Protein AF-0000000080113949 (afdb_homodimer)

Radius of gyration: 31.67 Å; Cα contacts (8 Å, |Δi|>4): 2080; chains: 2; bounding box: 81×86×78 Å

Structure (mmCIF, N/CA/C/O backbone):
data_AF-0000000080113949-model_v1
#
loop_
_entity.id
_entity.type
_entity.pdbx_description
1 polymer 'Sulfatase N-terminal domain-containing protein'
#
loop_
_atom_site.group_PDB
_atom_site.id
_atom_site.type_symbol
_atom_site.label_atom_id
_atom_site.label_alt_id
_atom_site.label_comp_id
_atom_site.label_asym_id
_atom_site.label_entity_id
_atom_site.label_seq_id
_atom_site.pdbx_PDB_ins_code
_atom_site.Cartn_x
_atom_site.Cartn_y
_atom_site.Cartn_z
_atom_site.occupancy
_atom_site.B_iso_or_equiv
_atom_site.auth_seq_id
_atom_site.auth_comp_id
_atom_site.auth_asym_id
_atom_site.auth_atom_id
_atom_site.pdbx_PDB_model_num
ATOM 1 N N . MET A 1 1 ? -21.297 25.766 -25.875 1 42.44 1 MET A N 1
ATOM 2 C CA . MET A 1 1 ? -20.562 26.234 -24.703 1 42.44 1 MET A CA 1
ATOM 3 C C . MET A 1 1 ? -19.109 26.484 -25.047 1 42.44 1 MET A C 1
ATOM 5 O O . MET A 1 1 ? -18.5 25.734 -25.812 1 42.44 1 MET A O 1
ATOM 9 N N . SER A 1 2 ? -18.641 27.766 -24.844 1 56.97 2 SER A N 1
ATOM 10 C CA . SER A 1 2 ? -17.266 28.172 -25.141 1 56.97 2 SER A CA 1
ATOM 11 C C . SER A 1 2 ? -16.266 27.219 -24.516 1 56.97 2 SER A C 1
ATOM 13 O O . SER A 1 2 ? -16.562 26.547 -23.531 1 56.97 2 SER A O 1
ATOM 15 N N . TYR A 1 3 ? -15.219 26.891 -25.281 1 63.69 3 TYR A N 1
ATOM 16 C CA . TYR A 1 3 ? -14.094 26 -25.016 1 63.69 3 TYR A CA 1
ATOM 17 C C . TYR A 1 3 ? -13.648 26.094 -23.562 1 63.69 3 TYR A C 1
ATOM 19 O O . TYR A 1 3 ? -13.336 25.078 -22.938 1 63.69 3 TYR A O 1
ATOM 27 N N . TRP A 1 4 ? -13.969 27.188 -23.016 1 73.88 4 TRP A N 1
ATOM 28 C CA . TRP A 1 4 ? -13.445 27.438 -21.672 1 73.88 4 TRP A CA 1
ATOM 29 C C . TRP A 1 4 ? -14.539 27.266 -20.625 1 73.88 4 TRP A C 1
ATOM 31 O O . TRP A 1 4 ? -14.281 27.406 -19.422 1 73.88 4 TRP A O 1
ATOM 41 N N . GLU A 1 5 ? -15.703 26.844 -20.984 1 80.62 5 GLU A N 1
ATOM 42 C CA . GLU A 1 5 ? -16.828 26.75 -20.047 1 80.62 5 GLU A CA 1
ATOM 43 C C . GLU A 1 5 ? -16.969 25.344 -19.484 1 80.62 5 GLU A C 1
ATOM 45 O O . GLU A 1 5 ? -17.797 25.094 -18.609 1 80.62 5 GLU A O 1
ATOM 50 N N . GLN A 1 6 ? -16.094 24.594 -19.953 1 83.81 6 GLN A N 1
ATOM 51 C CA . GLN A 1 6 ? -16.109 23.219 -19.469 1 83.81 6 GLN A CA 1
ATOM 52 C C . GLN A 1 6 ? -14.734 22.812 -18.922 1 83.81 6 GLN A C 1
ATOM 54 O O . GLN A 1 6 ? -13.742 23.516 -19.141 1 83.81 6 GLN A O 1
ATOM 59 N N . CYS A 1 7 ? -14.727 21.812 -18.141 1 90.44 7 CYS A N 1
ATOM 60 C CA . CYS A 1 7 ? -13.484 21.234 -17.641 1 90.44 7 CYS A CA 1
ATOM 61 C C . CYS A 1 7 ? -13.469 19.719 -17.812 1 90.44 7 CYS A C 1
ATOM 63 O O . CYS A 1 7 ? -14.188 19 -17.109 1 90.44 7 CYS A O 1
ATOM 65 N N . ASP A 1 8 ? -12.68 19.297 -18.797 1 90.69 8 ASP A N 1
ATOM 66 C CA . ASP A 1 8 ? -12.414 17.859 -18.875 1 90.69 8 ASP A CA 1
ATOM 67 C C . ASP A 1 8 ? -11.352 17.438 -17.859 1 90.69 8 ASP A C 1
ATOM 69 O O . ASP A 1 8 ? -10.164 17.719 -18.047 1 90.69 8 ASP A O 1
ATOM 73 N N . LEU A 1 9 ? -11.82 16.797 -16.844 1 94.44 9 LEU A N 1
ATOM 74 C CA . LEU A 1 9 ? -10.922 16.391 -15.773 1 94.44 9 LEU A CA 1
ATOM 75 C C . LEU A 1 9 ? -10.062 15.211 -16.203 1 94.44 9 LEU A C 1
ATOM 77 O O . LEU A 1 9 ? -10.547 14.305 -16.891 1 94.44 9 LEU A O 1
ATOM 81 N N . PRO A 1 10 ? -8.836 15.25 -15.797 1 91.44 10 PRO A N 1
ATOM 82 C CA . PRO A 1 10 ? -7.938 14.188 -16.25 1 91.44 10 PRO A CA 1
ATOM 83 C C . PRO A 1 10 ? -8.25 12.836 -15.609 1 91.44 10 PRO A C 1
ATOM 85 O O . PRO A 1 10 ? -8.469 12.758 -14.398 1 91.44 10 PRO A O 1
ATOM 88 N N . VAL A 1 11 ? -8.344 11.852 -16.391 1 89.94 11 VAL A N 1
ATOM 89 C CA . VAL A 1 11 ? -8.406 10.445 -15.992 1 89.94 11 VAL A CA 1
ATOM 90 C C . VAL A 1 11 ? -7.27 9.672 -16.656 1 89.94 11 VAL A C 1
ATOM 92 O O . VAL A 1 11 ? -7.156 9.648 -17.875 1 89.94 11 VAL A O 1
ATOM 95 N N . TYR A 1 12 ? -6.379 9.195 -15.836 1 89.31 12 TYR A N 1
ATOM 96 C CA . TYR A 1 12 ? -5.184 8.594 -16.406 1 89.31 12 TYR A CA 1
ATOM 97 C C . TYR A 1 12 ? -4.648 7.48 -15.516 1 89.31 12 TYR A C 1
ATOM 99 O O . TYR A 1 12 ? -5.066 7.344 -14.359 1 89.31 12 TYR A O 1
ATOM 107 N N . ASP A 1 13 ? -3.744 6.691 -16.047 1 92 13 ASP A N 1
ATOM 108 C CA . ASP A 1 13 ? -3.021 5.633 -15.352 1 92 13 ASP A CA 1
ATOM 109 C C . ASP A 1 13 ? -1.88 6.207 -14.516 1 92 13 ASP A C 1
ATOM 111 O O . ASP A 1 13 ? -0.889 6.695 -15.062 1 92 13 ASP A O 1
ATOM 115 N N . PHE A 1 14 ? -1.99 5.977 -13.164 1 92.81 14 PHE A N 1
ATOM 116 C CA . PHE A 1 14 ? -1.009 6.523 -12.234 1 92.81 14 PHE A CA 1
ATOM 117 C C . PHE A 1 14 ? 0.357 5.883 -12.453 1 92.81 14 PHE A C 1
ATOM 119 O O . PHE A 1 14 ? 1.374 6.406 -11.992 1 92.81 14 PHE A O 1
ATOM 126 N N . TYR A 1 15 ? 0.257 4.711 -13.094 1 94.81 15 TYR A N 1
ATOM 127 C CA . TYR A 1 15 ? 1.477 3.943 -13.32 1 94.81 15 TYR A CA 1
ATOM 128 C C . TYR A 1 15 ? 1.816 3.883 -14.805 1 94.81 15 TYR A C 1
ATOM 130 O O . TYR A 1 15 ? 2.342 2.877 -15.289 1 94.81 15 TYR A O 1
ATOM 138 N N . ASN A 1 16 ? 1.508 4.992 -15.445 1 92.88 16 ASN A N 1
ATOM 139 C CA . ASN A 1 16 ? 1.849 5.023 -16.859 1 92.88 16 ASN A CA 1
ATOM 140 C C . ASN A 1 16 ? 3.314 4.66 -17.094 1 92.88 16 ASN A C 1
ATOM 142 O O . ASN A 1 16 ? 4.172 4.98 -16.266 1 92.88 16 ASN A O 1
ATOM 146 N N . ASP A 1 17 ? 3.652 4.094 -18.234 1 92.5 17 ASP A N 1
ATOM 147 C CA . ASP A 1 17 ? 4.973 3.541 -18.516 1 92.5 17 ASP A CA 1
ATOM 148 C C . ASP A 1 17 ? 6.051 4.617 -18.438 1 92.5 17 ASP A C 1
ATOM 150 O O . ASP A 1 17 ? 7.188 4.34 -18.047 1 92.5 17 ASP A O 1
ATOM 154 N N . GLU A 1 18 ? 5.711 5.82 -18.719 1 94.06 18 GLU A N 1
ATOM 155 C CA . GLU A 1 18 ? 6.699 6.895 -18.75 1 94.06 18 GLU A CA 1
ATOM 156 C C . GLU A 1 18 ? 7.164 7.242 -17.328 1 94.06 18 GLU A C 1
ATOM 158 O O . GLU A 1 18 ? 8.305 7.672 -17.141 1 94.06 18 GLU A O 1
ATOM 163 N N . ILE A 1 19 ? 6.309 7.039 -16.391 1 95.31 19 ILE A N 1
ATOM 164 C CA . ILE A 1 19 ? 6.629 7.488 -15.047 1 95.31 19 ILE A CA 1
ATOM 165 C C . ILE A 1 19 ? 7.32 6.367 -14.273 1 95.31 19 ILE A C 1
ATOM 167 O O . ILE A 1 19 ? 8.07 6.621 -13.328 1 95.31 19 ILE A O 1
ATOM 171 N N . LEU A 1 20 ? 7.133 5.082 -14.641 1 95.62 20 LEU A N 1
ATOM 172 C CA . LEU A 1 20 ? 7.547 3.902 -13.891 1 95.62 20 LEU A CA 1
ATOM 173 C C . LEU A 1 20 ? 9.055 3.902 -13.656 1 95.62 20 LEU A C 1
ATOM 175 O O . LEU A 1 20 ? 9.523 3.553 -12.57 1 95.62 20 LEU A O 1
ATOM 179 N N . PRO A 1 21 ? 9.898 4.391 -14.625 1 94.81 21 PRO A N 1
ATOM 180 C CA . PRO A 1 21 ? 11.344 4.395 -14.398 1 94.81 21 PRO A CA 1
ATOM 181 C C . PRO A 1 21 ? 11.766 5.34 -13.273 1 94.81 21 PRO A C 1
ATOM 183 O O . PRO A 1 21 ? 12.867 5.211 -12.734 1 94.81 21 PRO A O 1
ATOM 186 N N . TYR A 1 22 ? 10.867 6.289 -12.93 1 95.69 22 TYR A N 1
ATOM 187 C CA . TYR A 1 22 ? 11.203 7.285 -11.914 1 95.69 22 TYR A CA 1
ATOM 188 C C . TYR A 1 22 ? 10.695 6.855 -10.547 1 95.69 22 TYR A C 1
ATOM 190 O O . TYR A 1 22 ? 11 7.5 -9.539 1 95.69 22 TYR A O 1
ATOM 198 N N . VAL A 1 23 ? 9.93 5.758 -10.461 1 96 23 VAL A N 1
ATOM 199 C CA . VAL A 1 23 ? 9.266 5.348 -9.234 1 96 23 VAL A CA 1
ATOM 200 C C . VAL A 1 23 ? 9.984 4.141 -8.633 1 96 23 VAL A C 1
ATOM 202 O O . VAL A 1 23 ? 10.031 3.072 -9.25 1 96 23 VAL A O 1
ATOM 205 N N . ASP A 1 24 ? 10.586 4.293 -7.465 1 96.38 24 ASP A N 1
ATOM 206 C CA . ASP A 1 24 ? 11.258 3.225 -6.734 1 96.38 24 ASP A CA 1
ATOM 207 C C . ASP A 1 24 ? 10.859 3.229 -5.262 1 96.38 24 ASP A C 1
ATOM 209 O O . ASP A 1 24 ? 11.469 3.924 -4.449 1 96.38 24 ASP A O 1
ATOM 213 N N . PRO A 1 25 ? 9.914 2.381 -4.879 1 95.56 25 PRO A N 1
ATOM 214 C CA . PRO A 1 25 ? 9.43 2.389 -3.498 1 95.56 25 PRO A CA 1
ATOM 215 C C . PRO A 1 25 ? 10.453 1.829 -2.51 1 95.56 25 PRO A C 1
ATOM 217 O O . PRO A 1 25 ? 10.25 1.903 -1.296 1 95.56 25 PRO A O 1
ATOM 220 N N . ASN A 1 26 ? 11.594 1.31 -2.986 1 94.19 26 ASN A N 1
ATOM 221 C CA . ASN A 1 26 ? 12.602 0.722 -2.109 1 94.19 26 ASN A CA 1
ATOM 222 C C . ASN A 1 26 ? 13.578 1.774 -1.594 1 94.19 26 ASN A C 1
ATOM 224 O O . ASN A 1 26 ? 14.375 1.501 -0.694 1 94.19 26 ASN A O 1
ATOM 228 N N . VAL A 1 27 ? 13.477 2.957 -2.164 1 95.5 27 VAL A N 1
ATOM 229 C CA . VAL A 1 27 ? 14.359 4.027 -1.698 1 95.5 27 VAL A CA 1
ATOM 230 C C . VAL A 1 27 ? 14.039 4.355 -0.242 1 95.5 27 VAL A C 1
ATOM 232 O O . VAL A 1 27 ? 12.898 4.672 0.095 1 95.5 27 VAL A O 1
ATOM 235 N N . ASN A 1 28 ? 14.992 4.23 0.627 1 92.88 28 ASN A N 1
ATOM 236 C CA . ASN A 1 28 ? 14.914 4.516 2.057 1 92.88 28 ASN A CA 1
ATOM 237 C C . ASN A 1 28 ? 16.219 5.129 2.578 1 92.88 28 ASN A C 1
ATOM 239 O O . ASN A 1 28 ? 17.203 4.426 2.758 1 92.88 28 ASN A O 1
ATOM 243 N N . PRO A 1 29 ? 16.188 6.387 2.834 1 92 29 PRO A N 1
ATOM 244 C CA . PRO A 1 29 ? 17.422 7.07 3.246 1 92 29 PRO A CA 1
ATOM 245 C C . PRO A 1 29 ? 17.969 6.555 4.578 1 92 29 PRO A C 1
ATOM 247 O O . PRO A 1 29 ? 19.125 6.812 4.914 1 92 29 PRO A O 1
ATOM 250 N N . ILE A 1 30 ? 17.156 5.824 5.34 1 90.94 30 ILE A N 1
ATOM 251 C CA . ILE A 1 30 ? 17.641 5.395 6.648 1 90.94 30 ILE A CA 1
ATOM 252 C C . ILE A 1 30 ? 17.703 3.867 6.699 1 90.94 30 ILE A C 1
ATOM 254 O O . ILE A 1 30 ? 17.484 3.268 7.75 1 90.94 30 ILE A O 1
ATOM 258 N N . SER A 1 31 ? 17.891 3.254 5.547 1 86.44 31 SER A N 1
ATOM 259 C CA . SER A 1 31 ? 17.906 1.798 5.453 1 86.44 31 SER A CA 1
ATOM 260 C C . SER A 1 31 ? 19.078 1.213 6.246 1 86.44 31 SER A C 1
ATOM 262 O O . SER A 1 31 ? 19.016 0.067 6.699 1 86.44 31 SER A O 1
ATOM 264 N N . ASN A 1 32 ? 20.172 1.997 6.512 1 84.62 32 ASN A N 1
ATOM 265 C CA . ASN A 1 32 ? 21.359 1.505 7.199 1 84.62 32 ASN A CA 1
ATOM 266 C C . ASN A 1 32 ? 21.391 1.976 8.648 1 84.62 32 ASN A C 1
ATOM 268 O O . ASN A 1 32 ? 22.453 1.948 9.289 1 84.62 32 ASN A O 1
ATOM 272 N N . CYS A 1 33 ? 20.25 2.414 9.062 1 89.5 33 CYS A N 1
ATOM 273 C CA . CYS A 1 33 ? 20.219 2.867 10.445 1 89.5 33 CYS A CA 1
ATOM 274 C C . CYS A 1 33 ? 20.422 1.703 11.406 1 89.5 33 CYS A C 1
ATOM 276 O O . CYS A 1 33 ? 20.438 0.544 10.992 1 89.5 33 CYS A O 1
ATOM 278 N N . ASP A 1 34 ? 20.719 2.037 12.664 1 87.69 34 ASP A N 1
ATOM 279 C CA . ASP A 1 34 ? 20.906 1.04 13.711 1 87.69 34 ASP A CA 1
ATOM 280 C C . ASP A 1 34 ? 19.719 1.022 14.672 1 87.69 34 ASP A C 1
ATOM 282 O O . ASP A 1 34 ? 19.594 1.894 15.539 1 87.69 34 ASP A O 1
ATOM 286 N N . PRO A 1 35 ? 18.875 0.022 14.555 1 85.56 35 PRO A N 1
ATOM 287 C CA . PRO A 1 35 ? 17.672 0 15.375 1 85.56 35 PRO A CA 1
ATOM 288 C C . PRO A 1 35 ? 17.969 -0.138 16.875 1 85.56 35 PRO A C 1
ATOM 290 O O . PRO A 1 35 ? 17.094 0.101 17.703 1 85.56 35 PRO A O 1
ATOM 293 N N . ASP A 1 36 ? 19.188 -0.44 17.25 1 85.5 36 ASP A N 1
ATOM 294 C CA . ASP A 1 36 ? 19.547 -0.646 18.656 1 85.5 36 ASP A CA 1
ATOM 295 C C . ASP A 1 36 ? 20.047 0.652 19.281 1 85.5 36 ASP A C 1
ATOM 297 O O . ASP A 1 36 ? 20.156 0.748 20.516 1 85.5 36 ASP A O 1
ATOM 301 N N . VAL A 1 37 ? 20.297 1.583 18.469 1 86.88 37 VAL A N 1
ATOM 302 C CA . VAL A 1 37 ? 20.75 2.873 18.984 1 86.88 37 VAL A CA 1
ATOM 303 C C . VAL A 1 37 ? 19.531 3.705 19.406 1 86.88 37 VAL A C 1
ATOM 305 O O . VAL A 1 37 ? 18.688 4.027 18.562 1 86.88 37 VAL A O 1
ATOM 308 N N . LYS A 1 38 ? 19.453 3.988 20.656 1 88.44 38 LYS A N 1
ATOM 309 C CA . LYS A 1 38 ? 18.359 4.766 21.234 1 88.44 38 LYS A CA 1
ATOM 310 C C . LYS A 1 38 ? 18.891 6.016 21.938 1 88.44 38 LYS A C 1
ATOM 312 O O . LYS A 1 38 ? 20.078 6.113 22.234 1 88.44 38 LYS A O 1
ATOM 317 N N . PRO A 1 39 ? 17.984 6.992 22.125 1 91.31 39 PRO A N 1
ATOM 318 C CA . PRO A 1 39 ? 18.422 8.133 22.922 1 91.31 39 PRO A CA 1
ATOM 319 C C . PRO A 1 39 ? 18.906 7.73 24.312 1 91.31 39 PRO A C 1
ATOM 321 O O . PRO A 1 39 ? 18.359 6.801 24.906 1 91.31 39 PRO A O 1
ATOM 324 N N . LEU A 1 40 ? 19.859 8.461 24.797 1 92.69 40 LEU A N 1
ATOM 325 C CA . LEU A 1 40 ? 20.422 8.164 26.109 1 92.69 40 LEU A CA 1
ATOM 326 C C . LEU A 1 40 ? 19.625 8.836 27.219 1 92.69 40 LEU A C 1
ATOM 328 O O . LEU A 1 40 ? 19.859 8.586 28.391 1 92.69 40 LEU A O 1
ATOM 332 N N . THR A 1 41 ? 18.75 9.688 26.828 1 95.31 41 THR A N 1
ATOM 333 C CA . THR A 1 41 ? 17.875 10.375 27.766 1 95.31 41 THR A CA 1
ATOM 334 C C . THR A 1 41 ? 16.406 10.133 27.406 1 95.31 41 THR A C 1
ATOM 336 O O . THR A 1 41 ? 16.094 9.695 26.297 1 95.31 41 THR A O 1
ATOM 339 N N . THR A 1 42 ? 15.578 10.32 28.406 1 96 42 THR A N 1
ATOM 340 C CA . THR A 1 42 ? 14.141 10.164 28.219 1 96 42 THR A CA 1
ATOM 341 C C . THR A 1 42 ? 13.391 11.391 28.719 1 96 42 THR A C 1
ATOM 343 O O . THR A 1 42 ? 13.914 12.148 29.547 1 96 42 THR A O 1
ATOM 346 N N . LEU A 1 43 ? 12.312 11.641 28.172 1 97.25 43 LEU A N 1
ATOM 347 C CA . LEU A 1 43 ? 11.32 12.594 28.656 1 97.25 43 LEU A CA 1
ATOM 348 C C . LEU A 1 43 ? 9.945 11.945 28.766 1 97.25 43 LEU A C 1
ATOM 350 O O . LEU A 1 43 ? 9.273 11.75 27.75 1 97.25 43 LEU A O 1
ATOM 354 N N . ILE A 1 44 ? 9.57 11.625 30.016 1 94.94 44 ILE A N 1
ATOM 355 C CA . ILE A 1 44 ? 8.344 10.875 30.266 1 94.94 44 ILE A CA 1
ATOM 356 C C . ILE A 1 44 ? 7.5 11.609 31.312 1 94.94 44 ILE A C 1
ATOM 358 O O . ILE A 1 44 ? 7.992 11.938 32.406 1 94.94 44 ILE A O 1
ATOM 362 N N . ASN A 1 45 ? 6.297 11.852 31 1 93.38 45 ASN A N 1
ATOM 363 C CA . ASN A 1 45 ? 5.355 12.5 31.906 1 93.38 45 ASN A CA 1
ATOM 364 C C . ASN A 1 45 ? 5.914 13.812 32.438 1 93.38 45 ASN A C 1
ATOM 366 O O . ASN A 1 45 ? 5.875 14.062 33.656 1 93.38 45 ASN A O 1
ATOM 370 N N . GLY A 1 46 ? 6.637 14.477 31.594 1 95.94 46 GLY A N 1
ATOM 371 C CA . GLY A 1 46 ? 7.086 15.82 31.922 1 95.94 46 GLY A CA 1
ATOM 372 C C . GLY A 1 46 ? 8.414 15.844 32.656 1 95.94 46 GLY A C 1
ATOM 373 O O . GLY A 1 46 ? 8.898 16.906 33.031 1 95.94 46 GLY A O 1
ATOM 374 N N . SER A 1 47 ? 8.969 14.703 32.812 1 97.25 47 SER A N 1
ATOM 375 C CA . SER A 1 47 ? 10.25 14.617 33.531 1 97.25 47 SER A CA 1
ATOM 376 C C . SER A 1 47 ? 11.305 13.938 32.656 1 97.25 47 SER A C 1
ATOM 378 O O . SER A 1 47 ? 11.031 12.922 32.031 1 97.25 47 SER A O 1
ATOM 380 N N . TRP A 1 48 ? 12.516 14.602 32.625 1 97.25 48 TRP A N 1
ATOM 381 C CA . TRP A 1 48 ? 13.594 13.969 31.875 1 97.25 48 TRP A CA 1
ATOM 382 C C . TRP A 1 48 ? 14.414 13.055 32.781 1 97.25 48 TRP A C 1
ATOM 384 O O . TRP A 1 48 ? 14.383 13.18 34 1 97.25 48 TRP A O 1
ATOM 394 N N . GLY A 1 49 ? 14.984 11.992 32.219 1 94.31 49 GLY A N 1
ATOM 395 C CA . GLY A 1 49 ? 15.875 11.07 32.906 1 94.31 49 GLY A CA 1
ATOM 396 C C . GLY A 1 49 ? 16.953 10.508 32 1 94.31 49 GLY A C 1
ATOM 397 O O . GLY A 1 49 ? 16.922 10.688 30.781 1 94.31 49 GLY A O 1
ATOM 398 N N . SER A 1 50 ? 18 10.008 32.625 1 88.81 50 SER A N 1
ATOM 399 C CA . SER A 1 50 ? 19.078 9.336 31.906 1 88.81 50 SER A CA 1
ATOM 400 C C . SER A 1 50 ? 18.844 7.828 31.859 1 88.81 50 SER A C 1
ATOM 402 O O . SER A 1 50 ? 18.406 7.23 32.844 1 88.81 50 SER A O 1
ATOM 404 N N . GLU A 1 51 ? 18.875 7.23 30.625 1 77.06 51 GLU A N 1
ATOM 405 C CA . GLU A 1 51 ? 18.719 5.789 30.484 1 77.06 51 GLU A CA 1
ATOM 406 C C . GLU A 1 51 ? 20 5.043 30.812 1 77.06 51 GLU A C 1
ATOM 408 O O . GLU A 1 51 ? 19.969 3.873 31.203 1 77.06 51 GLU A O 1
ATOM 413 N N . ASP A 1 52 ? 21.156 5.68 30.609 1 69.31 52 ASP A N 1
ATOM 414 C CA . ASP A 1 52 ? 22.391 4.918 30.672 1 69.31 52 ASP A CA 1
ATOM 415 C C . ASP A 1 52 ? 22.844 4.707 32.094 1 69.31 52 ASP A C 1
ATOM 417 O O . ASP A 1 52 ? 22.906 5.656 32.875 1 69.31 52 ASP A O 1
ATOM 421 N N . LYS A 1 53 ? 23.156 3.523 32.219 1 62.84 53 LYS A N 1
ATOM 422 C CA . LYS A 1 53 ? 23.656 2.959 33.469 1 62.84 53 LYS A CA 1
ATOM 423 C C . LYS A 1 53 ? 25.156 3.184 33.625 1 62.84 53 LYS A C 1
ATOM 425 O O . LYS A 1 53 ? 25.734 2.855 34.656 1 62.84 53 LYS A O 1
ATOM 430 N N . ASN A 1 54 ? 25.609 3.701 32.531 1 69.88 54 ASN A N 1
ATOM 431 C CA . ASN A 1 54 ? 27.047 3.887 32.625 1 69.88 54 ASN A CA 1
ATOM 432 C C . ASN A 1 54 ? 27.406 5.082 33.531 1 69.88 54 ASN A C 1
ATOM 434 O O . ASN A 1 54 ? 27.031 6.219 33.188 1 69.88 54 ASN A O 1
ATOM 438 N N . GLU A 1 55 ? 28.078 4.898 34.562 1 71.56 55 GLU A N 1
ATOM 439 C CA . GLU A 1 55 ? 28.453 5.875 35.562 1 71.56 55 GLU A CA 1
ATOM 440 C C . GLU A 1 55 ? 29.312 6.984 34.969 1 71.56 55 GLU A C 1
ATOM 442 O O . GLU A 1 55 ? 29.391 8.086 35.531 1 71.56 55 GLU A O 1
ATOM 447 N N . THR A 1 56 ? 29.828 6.742 33.844 1 82.5 56 THR A N 1
ATOM 448 C CA . THR A 1 56 ? 30.766 7.742 33.312 1 82.5 56 THR A CA 1
ATOM 449 C C . THR A 1 56 ? 30.031 8.742 32.406 1 82.5 56 THR A C 1
ATOM 451 O O . THR A 1 56 ? 30.578 9.781 32.062 1 82.5 56 THR A O 1
ATOM 454 N N . LEU A 1 57 ? 28.859 8.516 32.094 1 89.81 57 LEU A N 1
ATOM 455 C CA . LEU A 1 57 ? 28.094 9.398 31.234 1 89.81 57 LEU A CA 1
ATOM 456 C C . LEU A 1 57 ? 27.375 10.461 32.062 1 89.81 57 LEU A C 1
ATOM 458 O O . LEU A 1 57 ? 26.672 10.141 33.031 1 89.81 57 LEU A O 1
ATOM 462 N N . LYS A 1 58 ? 27.703 11.766 31.766 1 92.56 58 LYS A N 1
ATOM 463 C CA . LYS A 1 58 ? 27.031 12.883 32.406 1 92.56 58 LYS A CA 1
ATOM 464 C C . LYS A 1 58 ? 26.078 13.586 31.453 1 92.56 58 LYS A C 1
ATOM 466 O O . LYS A 1 58 ? 26.516 14.164 30.453 1 92.56 58 LYS A O 1
ATOM 471 N N . CYS A 1 59 ? 24.828 13.555 31.781 1 95.62 59 CYS A N 1
ATOM 472 C CA . CYS A 1 59 ? 23.844 14.156 30.906 1 95.62 59 CYS A CA 1
ATOM 473 C C . CYS A 1 59 ? 23.297 15.453 31.5 1 95.62 59 CYS A C 1
ATOM 475 O O . CYS A 1 59 ? 23.281 15.625 32.719 1 95.62 59 CYS A O 1
ATOM 477 N N . ARG A 1 60 ? 22.969 16.359 30.656 1 96.44 60 ARG A N 1
ATOM 478 C CA . ARG A 1 60 ? 22.344 17.625 31.031 1 96.44 60 ARG A CA 1
ATOM 479 C C . ARG A 1 60 ? 21.297 18.031 30 1 96.44 60 ARG A C 1
ATOM 481 O O . ARG A 1 60 ? 21.312 17.578 28.859 1 96.44 60 ARG A O 1
ATOM 488 N N . THR A 1 61 ? 20.375 18.859 30.453 1 98.06 61 THR A N 1
ATOM 489 C CA . THR A 1 61 ? 19.297 19.281 29.547 1 98.06 61 THR A CA 1
ATOM 490 C C . THR A 1 61 ? 19.047 20.781 29.672 1 98.06 61 THR A C 1
ATOM 492 O O . THR A 1 61 ? 19.469 21.406 30.656 1 98.06 61 THR A O 1
ATOM 495 N N . ARG A 1 62 ? 18.469 21.359 28.688 1 98.06 62 ARG A N 1
ATOM 496 C CA . ARG A 1 62 ? 17.969 22.734 28.781 1 98.06 62 ARG A CA 1
ATOM 497 C C . ARG A 1 62 ? 16.734 22.938 27.906 1 98.06 62 ARG A C 1
ATOM 499 O O . ARG A 1 62 ? 16.609 22.297 26.859 1 98.06 62 ARG A O 1
ATOM 506 N N . CYS A 1 63 ? 15.906 23.875 28.359 1 98.31 63 CYS A N 1
ATOM 507 C CA . CYS A 1 63 ? 14.625 24.172 27.719 1 98.31 63 CYS A CA 1
ATOM 508 C C . CYS A 1 63 ? 14.797 25.203 26.609 1 98.31 63 CYS A C 1
ATOM 510 O O . CYS A 1 63 ? 15.641 26.094 26.703 1 98.31 63 CYS A O 1
ATOM 512 N N . HIS A 1 64 ? 14.055 25.047 25.547 1 98.5 64 HIS A N 1
ATOM 513 C CA . HIS A 1 64 ? 13.914 26.016 24.469 1 98.5 64 HIS A CA 1
ATOM 514 C C . HIS A 1 64 ? 12.469 26.5 24.344 1 98.5 64 HIS A C 1
ATOM 516 O O . HIS A 1 64 ? 11.547 25.688 24.312 1 98.5 64 HIS A O 1
ATOM 522 N N . TRP A 1 65 ? 12.305 27.844 24.328 1 97.81 65 TRP A N 1
ATOM 523 C CA . TRP A 1 65 ? 11.008 28.469 24.094 1 97.81 65 TRP A CA 1
ATOM 524 C C . TRP A 1 65 ? 11.055 29.391 22.875 1 97.81 65 TRP A C 1
ATOM 526 O O . TRP A 1 65 ? 12.125 29.859 22.5 1 97.81 65 TRP A O 1
ATOM 536 N N . ARG A 1 66 ? 9.914 29.594 22.328 1 96.69 66 ARG A N 1
ATOM 537 C CA . ARG A 1 66 ? 9.852 30.531 21.219 1 96.69 66 ARG A CA 1
ATOM 538 C C . ARG A 1 66 ? 10.07 31.969 21.688 1 96.69 66 ARG A C 1
ATOM 540 O O . ARG A 1 66 ? 9.445 32.406 22.656 1 96.69 66 ARG A O 1
ATOM 547 N N . GLU A 1 67 ? 10.977 32.656 21.031 1 96.62 67 GLU A N 1
ATOM 548 C CA . GLU A 1 67 ? 11.102 34.094 21.188 1 96.62 67 GLU A CA 1
ATOM 549 C C . GLU A 1 67 ? 10.547 34.812 19.969 1 96.62 67 GLU A C 1
ATOM 551 O O . GLU A 1 67 ? 9.711 35.719 20.094 1 96.62 67 GLU A O 1
ATOM 556 N N . THR A 1 68 ? 10.992 34.5 18.844 1 95.12 68 THR A N 1
ATOM 557 C CA . THR A 1 68 ? 10.492 34.906 17.531 1 95.12 68 THR A CA 1
ATOM 558 C C . THR A 1 68 ? 10.453 33.719 16.578 1 95.12 68 THR A C 1
ATOM 560 O O . THR A 1 68 ? 10.711 32.594 16.984 1 95.12 68 THR A O 1
ATOM 563 N N . GLU A 1 69 ? 10.125 34.031 15.312 1 94.62 69 GLU A N 1
ATOM 564 C CA . GLU A 1 69 ? 10.133 32.969 14.297 1 94.62 69 GLU A CA 1
ATOM 565 C C . GLU A 1 69 ? 11.531 32.406 14.102 1 94.62 69 GLU A C 1
ATOM 567 O O . GLU A 1 69 ? 11.688 31.266 13.688 1 94.62 69 GLU A O 1
ATOM 572 N N . ARG A 1 70 ? 12.523 33.156 14.438 1 94.94 70 ARG A N 1
ATOM 573 C CA . ARG A 1 70 ? 13.875 32.75 14.055 1 94.94 70 ARG A CA 1
ATOM 574 C C . ARG A 1 70 ? 14.773 32.625 15.281 1 94.94 70 ARG A C 1
ATOM 576 O O . ARG A 1 70 ? 15.938 32.219 15.156 1 94.94 70 ARG A O 1
ATOM 583 N N . GLU A 1 71 ? 14.195 32.938 16.469 1 96.12 71 GLU A N 1
ATOM 584 C CA . GLU A 1 71 ? 15 32.906 17.688 1 96.12 71 GLU A CA 1
ATOM 585 C C . GLU A 1 71 ? 14.266 32.188 18.812 1 96.12 71 GLU A C 1
ATOM 587 O O . GLU A 1 71 ? 13.055 32.312 18.969 1 96.12 71 GLU A O 1
ATOM 592 N N . ASN A 1 72 ? 15.055 31.5 19.594 1 98.06 72 ASN A N 1
ATOM 593 C CA . ASN A 1 72 ? 14.547 30.875 20.812 1 98.06 72 ASN A CA 1
ATOM 594 C C . ASN A 1 72 ? 15.031 31.594 22.062 1 98.06 72 ASN A C 1
ATOM 596 O O . ASN A 1 72 ? 16.109 32.188 22.062 1 98.06 72 ASN A O 1
ATOM 600 N N . LYS A 1 73 ? 14.164 31.609 23.047 1 98 73 LYS A N 1
ATOM 601 C CA . LYS A 1 73 ? 14.656 31.781 24.406 1 98 73 LYS A CA 1
ATOM 602 C C . LYS A 1 73 ? 15.258 30.484 24.938 1 98 73 LYS A C 1
ATOM 604 O O . LYS A 1 73 ? 14.547 29.484 25.078 1 98 73 LYS A O 1
ATOM 609 N N . ILE A 1 74 ? 16.594 30.5 25.312 1 98.19 74 ILE A N 1
ATOM 610 C CA . ILE A 1 74 ? 17.312 29.297 25.688 1 98.19 74 ILE A CA 1
ATOM 611 C C . ILE A 1 74 ? 17.562 29.281 27.188 1 98.19 74 ILE A C 1
ATOM 613 O O . ILE A 1 74 ? 18.141 30.234 27.734 1 98.19 74 ILE A O 1
ATOM 617 N N . GLY A 1 75 ? 17.125 28.281 27.812 1 98 75 GLY A N 1
ATOM 618 C CA . GLY A 1 75 ? 17.297 28.156 29.25 1 98 75 GLY A CA 1
ATOM 619 C C . GLY A 1 75 ? 18.688 27.703 29.641 1 98 75 GLY A C 1
ATOM 620 O O . GLY A 1 75 ? 19.5 27.391 28.781 1 98 75 GLY A O 1
ATOM 621 N N . ASN A 1 76 ? 18.875 27.672 31 1 97.19 76 ASN A N 1
ATOM 622 C CA . ASN A 1 76 ? 20.125 27.172 31.547 1 97.19 76 ASN A CA 1
ATOM 623 C C . ASN A 1 76 ? 20.188 25.656 31.531 1 97.19 76 ASN A C 1
ATOM 625 O O . ASN A 1 76 ? 19.141 24.984 31.562 1 97.19 76 ASN A O 1
ATOM 629 N N . TRP A 1 77 ? 21.438 25.141 31.484 1 97.69 77 TRP A N 1
ATOM 630 C CA . TRP A 1 77 ? 21.641 23.688 31.578 1 97.69 77 TRP A CA 1
ATOM 631 C C . TRP A 1 77 ? 21.234 23.188 32.969 1 97.69 77 TRP A C 1
ATOM 633 O O . TRP A 1 77 ? 21.516 23.828 33.969 1 97.69 77 TRP A O 1
ATOM 643 N N . SER A 1 78 ? 20.484 22.188 32.969 1 96.38 78 SER A N 1
ATOM 644 C CA . SER A 1 78 ? 20.172 21.438 34.188 1 96.38 78 SER A CA 1
ATOM 645 C C . SER A 1 78 ? 20.875 20.094 34.188 1 96.38 78 SER A C 1
ATOM 647 O O . SER A 1 78 ? 20.844 19.359 33.188 1 96.38 78 SER A O 1
ATOM 649 N N . TYR A 1 79 ? 21.484 19.688 35.344 1 94.62 79 TYR A N 1
ATOM 650 C CA . TYR A 1 79 ? 22.281 18.469 35.438 1 94.62 79 TYR A CA 1
ATOM 651 C C . TYR A 1 79 ? 21.562 17.406 36.25 1 94.62 79 TYR A C 1
ATOM 653 O O . TYR A 1 79 ? 22 16.25 36.312 1 94.62 79 TYR A O 1
ATOM 661 N N . GLU A 1 80 ? 20.422 17.75 36.812 1 93.81 80 GLU A N 1
ATOM 662 C CA . GLU A 1 80 ? 19.672 16.828 37.656 1 93.81 80 GLU A CA 1
ATOM 663 C C . GLU A 1 80 ? 18.359 16.422 36.969 1 93.81 80 GLU A C 1
ATOM 665 O O . GLU A 1 80 ? 17.547 17.281 36.625 1 93.81 80 GLU A O 1
ATOM 670 N N . PRO A 1 81 ? 18.188 15.086 36.781 1 94.75 81 PRO A N 1
ATOM 671 C CA . PRO A 1 81 ? 16.906 14.641 36.25 1 94.75 81 PRO A CA 1
ATOM 672 C C . PRO A 1 81 ? 15.719 15.156 37.031 1 94.75 81 PRO A C 1
ATOM 674 O O . PRO A 1 81 ? 15.789 15.266 38.281 1 94.75 81 PRO A O 1
ATOM 677 N N . GLY A 1 82 ? 14.57 15.438 36.375 1 96.19 82 GLY A N 1
ATOM 678 C CA . GLY A 1 82 ? 13.383 15.953 37.062 1 96.19 82 GLY A CA 1
ATOM 679 C C . GLY A 1 82 ? 12.414 16.625 36.094 1 96.19 82 GLY A C 1
ATOM 680 O O . GLY A 1 82 ? 12.555 16.516 34.875 1 96.19 82 GLY A O 1
ATOM 681 N N . PRO A 1 83 ? 11.422 17.234 36.656 1 97.12 83 PRO A N 1
ATOM 682 C CA . PRO A 1 83 ? 10.383 17.891 35.844 1 97.12 83 PRO A CA 1
ATOM 683 C C . PRO A 1 83 ? 10.922 19.047 35.031 1 97.12 83 PRO A C 1
ATOM 685 O O . PRO A 1 83 ? 11.805 19.781 35.5 1 97.12 83 PRO A O 1
ATOM 688 N N . VAL A 1 84 ? 10.453 19.156 33.875 1 96.94 84 VAL A N 1
ATOM 689 C CA . VAL A 1 84 ? 10.773 20.281 33 1 96.94 84 VAL A CA 1
ATOM 690 C C . VAL A 1 84 ? 9.492 20.953 32.5 1 96.94 84 VAL A C 1
ATOM 692 O O . VAL A 1 84 ? 8.469 20.281 32.344 1 96.94 84 VAL A O 1
ATOM 695 N N . ASP A 1 85 ? 9.492 22.25 32.281 1 94.69 85 ASP A N 1
ATOM 696 C CA . ASP A 1 85 ? 8.297 22.984 31.891 1 94.69 85 ASP A CA 1
ATOM 697 C C . ASP A 1 85 ? 8.453 23.594 30.484 1 94.69 85 ASP A C 1
ATOM 699 O O . ASP A 1 85 ? 8.242 24.797 30.297 1 94.69 85 ASP A O 1
ATOM 703 N N . CYS A 1 86 ? 8.922 22.859 29.562 1 97.81 86 CYS A N 1
ATOM 704 C CA . CYS A 1 86 ? 9.039 23.297 28.172 1 97.81 86 CYS A CA 1
ATOM 705 C C . CYS A 1 86 ? 8.641 22.172 27.219 1 97.81 86 CYS A C 1
ATOM 707 O O . CYS A 1 86 ? 8.633 21 27.594 1 97.81 86 CYS A O 1
ATOM 709 N N . GLU A 1 87 ? 8.305 22.562 26.016 1 98.44 87 GLU A N 1
ATOM 710 C CA . GLU A 1 87 ? 7.848 21.562 25.047 1 98.44 87 GLU A CA 1
ATOM 711 C C . GLU A 1 87 ? 9 21.062 24.188 1 98.44 87 GLU A C 1
ATOM 713 O O . GLU A 1 87 ? 8.883 20.031 23.531 1 98.44 87 GLU A O 1
ATOM 718 N N . VAL A 1 88 ? 10.109 21.797 24.125 1 98.62 88 VAL A N 1
ATOM 719 C CA . VAL A 1 88 ? 11.312 21.406 23.406 1 98.62 88 VAL A CA 1
ATOM 720 C C . VAL A 1 88 ? 12.508 21.359 24.359 1 98.62 88 VAL A C 1
ATOM 722 O O . VAL A 1 88 ? 12.922 22.391 24.906 1 98.62 88 VAL A O 1
ATOM 725 N N . LEU A 1 89 ? 12.992 20.141 24.547 1 98.5 89 LEU A N 1
ATOM 726 C CA . LEU A 1 89 ? 14.07 19.906 25.5 1 98.5 89 LEU A CA 1
ATOM 727 C C . LEU A 1 89 ? 15.312 19.375 24.812 1 98.5 89 LEU A C 1
ATOM 729 O O . LEU A 1 89 ? 15.281 18.281 24.219 1 98.5 89 LEU A O 1
ATOM 733 N N . GLU A 1 90 ? 16.375 20.125 24.875 1 98.44 90 GLU A N 1
ATOM 734 C CA . GLU A 1 90 ? 17.672 19.656 24.391 1 98.44 90 GLU A CA 1
ATOM 735 C C . GLU A 1 90 ? 18.391 18.844 25.469 1 98.44 90 GLU A C 1
ATOM 737 O O . GLU A 1 90 ? 18.562 19.297 26.594 1 98.44 90 GLU A O 1
ATOM 742 N N . ALA A 1 91 ? 18.781 17.656 25.125 1 97.69 91 ALA A N 1
ATOM 743 C CA . ALA A 1 91 ? 19.516 16.766 26.031 1 97.69 91 ALA A CA 1
ATOM 744 C C . ALA A 1 91 ? 20.875 16.391 25.438 1 97.69 91 ALA A C 1
ATOM 746 O O . ALA A 1 91 ? 20.969 16 24.281 1 97.69 91 ALA A O 1
ATOM 747 N N . VAL A 1 92 ? 21.906 16.562 26.25 1 96.88 92 VAL A N 1
ATOM 748 C CA . VAL A 1 92 ? 23.266 16.266 25.797 1 96.88 92 VAL A CA 1
ATOM 749 C C . VAL A 1 92 ? 23.984 15.422 26.859 1 96.88 92 VAL A C 1
ATOM 751 O O . VAL A 1 92 ? 23.859 15.68 28.047 1 96.88 92 VAL A O 1
ATOM 754 N N . CYS A 1 93 ? 24.656 14.438 26.406 1 95.5 93 CYS A N 1
ATOM 755 C CA . CYS A 1 93 ? 25.453 13.602 27.297 1 95.5 93 CYS A CA 1
ATOM 756 C C . CYS A 1 93 ? 26.938 13.656 26.906 1 95.5 93 CYS A C 1
ATOM 758 O O . CYS A 1 93 ? 27.281 13.562 25.734 1 95.5 93 CYS A O 1
ATOM 760 N N . ALA A 1 94 ? 27.734 13.82 27.938 1 95.06 94 ALA A N 1
ATOM 761 C CA . ALA A 1 94 ? 29.188 13.922 27.75 1 95.06 94 ALA A CA 1
ATOM 762 C C . ALA A 1 94 ? 29.906 12.758 28.406 1 95.06 94 ALA A C 1
ATOM 764 O O . ALA A 1 94 ? 29.484 12.273 29.453 1 95.06 94 ALA A O 1
ATOM 765 N N . GLU A 1 95 ? 30.859 12.305 27.688 1 92.5 95 GLU A N 1
ATOM 766 C CA . GLU A 1 95 ? 31.828 11.359 28.219 1 92.5 95 GLU A CA 1
ATOM 767 C C . GLU A 1 95 ? 33.219 11.984 28.281 1 92.5 95 GLU A C 1
ATOM 769 O O . GLU A 1 95 ? 33.75 12.477 27.281 1 92.5 95 GLU A O 1
ATOM 774 N N . ASN A 1 96 ? 33.875 11.891 29.453 1 91.19 96 ASN A N 1
ATOM 775 C CA . ASN A 1 96 ? 35.188 12.492 29.656 1 91.19 96 ASN A CA 1
ATOM 776 C C . ASN A 1 96 ? 35.219 13.945 29.188 1 91.19 96 ASN A C 1
ATOM 778 O O . ASN A 1 96 ? 36.094 14.328 28.391 1 91.19 96 ASN A O 1
ATOM 782 N N . ASN A 1 97 ? 34.219 14.695 29.453 1 89.62 97 ASN A N 1
ATOM 783 C CA . ASN A 1 97 ? 34.094 16.125 29.188 1 89.62 97 ASN A CA 1
ATOM 784 C C . ASN A 1 97 ? 33.938 16.406 27.703 1 89.62 97 ASN A C 1
ATOM 786 O O . ASN A 1 97 ? 34.125 17.547 27.266 1 89.62 97 ASN A O 1
ATOM 790 N N . THR A 1 98 ? 33.656 15.336 26.984 1 94.94 98 THR A N 1
ATOM 791 C CA . THR A 1 98 ? 33.375 15.5 25.562 1 94.94 98 THR A CA 1
ATOM 792 C C . THR A 1 98 ? 31.906 15.133 25.266 1 94.94 98 THR A C 1
ATOM 794 O O . THR A 1 98 ? 31.469 14.039 25.625 1 94.94 98 THR A O 1
ATOM 797 N N . ASP A 1 99 ? 31.188 16.078 24.625 1 95.19 99 ASP A N 1
ATOM 798 C CA . ASP A 1 99 ? 29.812 15.805 24.25 1 95.19 99 ASP A CA 1
ATOM 799 C C . ASP A 1 99 ? 29.734 14.727 23.188 1 95.19 99 ASP A C 1
ATOM 801 O O . ASP A 1 99 ? 30.25 14.898 22.078 1 95.19 99 ASP A O 1
ATOM 805 N N . VAL A 1 100 ? 29.031 13.617 23.5 1 92.25 100 VAL A N 1
ATOM 806 C CA . VAL A 1 100 ? 29.094 12.469 22.594 1 92.25 100 VAL A CA 1
ATOM 807 C C . VAL A 1 100 ? 27.703 12.164 22.047 1 92.25 100 VAL A C 1
ATOM 809 O O . VAL A 1 100 ? 27.562 11.477 21.031 1 92.25 100 VAL A O 1
ATOM 812 N N . HIS A 1 101 ? 26.734 12.68 22.766 1 93.06 101 HIS A N 1
ATOM 813 C CA . HIS A 1 101 ? 25.359 12.391 22.344 1 93.06 101 HIS A CA 1
ATOM 814 C C . HIS A 1 101 ? 24.453 13.602 22.547 1 93.06 101 HIS A C 1
ATOM 816 O O . HIS A 1 101 ? 24.562 14.297 23.562 1 93.06 101 HIS A O 1
ATOM 822 N N . GLY A 1 102 ? 23.625 13.906 21.578 1 95.12 102 GLY A N 1
ATOM 823 C CA . GLY A 1 102 ? 22.594 14.922 21.656 1 95.12 102 GLY A CA 1
ATOM 824 C C . GLY A 1 102 ? 21.25 14.453 21.156 1 95.12 102 GLY A C 1
ATOM 825 O O . GLY A 1 102 ? 21.172 13.641 20.234 1 95.12 102 GLY A O 1
ATOM 826 N N . TYR A 1 103 ? 20.234 14.953 21.797 1 96.12 103 TYR A N 1
ATOM 827 C CA . TYR A 1 103 ? 18.875 14.594 21.406 1 96.12 103 TYR A CA 1
ATOM 828 C C . TYR A 1 103 ? 17.891 15.711 21.734 1 96.12 103 TYR A C 1
ATOM 830 O O . TYR A 1 103 ? 18.094 16.453 22.703 1 96.12 103 TYR A O 1
ATOM 838 N N . LEU A 1 104 ? 16.891 15.875 20.922 1 97.5 104 LEU A N 1
ATOM 839 C CA . LEU A 1 104 ? 15.812 16.828 21.172 1 97.5 104 LEU A CA 1
ATOM 840 C C . LEU A 1 104 ? 14.516 16.094 21.5 1 97.5 104 LEU A C 1
ATOM 842 O O . LEU A 1 104 ? 13.984 15.359 20.672 1 97.5 104 LEU A O 1
ATOM 846 N N . HIS A 1 105 ? 14.062 16.328 22.688 1 97.56 105 HIS A N 1
ATOM 847 C CA . HIS A 1 105 ? 12.781 15.758 23.109 1 97.56 105 HIS A CA 1
ATOM 848 C C . HIS A 1 105 ? 11.648 16.75 22.891 1 97.56 105 HIS A C 1
ATOM 850 O O . HIS A 1 105 ? 11.859 17.969 22.953 1 97.56 105 HIS A O 1
ATOM 856 N N . THR A 1 106 ? 10.477 16.266 22.656 1 98.38 106 THR A N 1
ATOM 857 C CA . THR A 1 106 ? 9.273 17.094 22.594 1 98.38 106 THR A CA 1
ATOM 858 C C . THR A 1 106 ? 8.234 16.594 23.594 1 98.38 106 THR A C 1
ATOM 860 O O . THR A 1 106 ? 8.25 15.43 23.984 1 98.38 106 THR A O 1
ATOM 863 N N . GLN A 1 107 ? 7.402 17.469 24.031 1 98.38 107 GLN A N 1
ATOM 864 C CA . GLN A 1 107 ? 6.203 17.188 24.812 1 98.38 107 GLN A CA 1
ATOM 865 C C . GLN A 1 107 ? 5.195 18.328 24.688 1 98.38 107 GLN A C 1
ATOM 867 O O . GLN A 1 107 ? 5.504 19.375 24.125 1 98.38 107 GLN A O 1
ATOM 872 N N . ILE A 1 108 ? 3.986 18.078 25.094 1 98.5 108 ILE A N 1
ATOM 873 C CA . ILE A 1 108 ? 2.98 19.125 25.203 1 98.5 108 ILE A CA 1
ATOM 874 C C . ILE A 1 108 ? 2.791 19.5 26.672 1 98.5 108 ILE A C 1
ATOM 876 O O . ILE A 1 108 ? 2.588 18.625 27.516 1 98.5 108 ILE A O 1
ATOM 880 N N . VAL A 1 109 ? 2.986 20.719 26.953 1 97.44 109 VAL A N 1
ATOM 881 C CA . VAL A 1 109 ? 2.625 21.25 28.25 1 97.44 109 VAL A CA 1
ATOM 882 C C . VAL A 1 109 ? 1.21 21.828 28.203 1 97.44 109 VAL A C 1
ATOM 884 O O . VAL A 1 109 ? 0.997 22.938 27.703 1 97.44 109 VAL A O 1
ATOM 887 N N . PRO A 1 110 ? 0.284 21.062 28.797 1 95.94 110 PRO A N 1
ATOM 888 C CA . PRO A 1 110 ? -1.11 21.5 28.672 1 95.94 110 PRO A CA 1
ATOM 889 C C . PRO A 1 110 ? -1.35 22.891 29.266 1 95.94 110 PRO A C 1
ATOM 891 O O . PRO A 1 110 ? -0.763 23.234 30.297 1 95.94 110 PRO A O 1
ATOM 894 N N . THR A 1 111 ? -2.17 23.641 28.672 1 95.12 111 THR A N 1
ATOM 895 C CA . THR A 1 111 ? -2.594 24.953 29.141 1 95.12 111 THR A CA 1
ATOM 896 C C . THR A 1 111 ? -4.082 24.953 29.484 1 95.12 111 THR A C 1
ATOM 898 O O . THR A 1 111 ? -4.82 24.062 29.062 1 95.12 111 THR A O 1
ATOM 901 N N . PRO A 1 112 ? -4.508 25.953 30.266 1 94.25 112 PRO A N 1
ATOM 902 C CA . PRO A 1 112 ? -5.926 26 30.625 1 94.25 112 PRO A CA 1
ATOM 903 C C . PRO A 1 112 ? -6.844 26.141 29.422 1 94.25 112 PRO A C 1
ATOM 905 O O . PRO A 1 112 ? -6.406 26.594 28.359 1 94.25 112 PRO A O 1
ATOM 908 N N . GLN A 1 113 ? -8.062 25.797 29.703 1 93.88 113 GLN A N 1
ATOM 909 C CA . GLN A 1 113 ? -9.07 25.891 28.656 1 93.88 113 GLN A CA 1
ATOM 910 C C . GLN A 1 113 ? -9.203 27.312 28.141 1 93.88 113 GLN A C 1
ATOM 912 O O . GLN A 1 113 ? -9.164 28.266 28.922 1 93.88 113 GLN A O 1
ATOM 917 N N . ARG A 1 114 ? -9.328 27.359 26.844 1 91.69 114 ARG A N 1
ATOM 918 C CA . ARG A 1 114 ? -9.508 28.672 26.219 1 91.69 114 ARG A CA 1
ATOM 919 C C . ARG A 1 114 ? -10.969 29.109 26.266 1 91.69 114 ARG A C 1
ATOM 921 O O . ARG A 1 114 ? -11.859 28.328 25.906 1 91.69 114 ARG A O 1
ATOM 928 N N . THR A 1 115 ? -11.18 30.359 26.703 1 93.19 115 THR A N 1
ATOM 929 C CA . THR A 1 115 ? -12.523 30.922 26.641 1 93.19 115 THR A CA 1
ATOM 930 C C . THR A 1 115 ? -12.844 31.391 25.219 1 93.19 115 THR A C 1
ATOM 932 O O . THR A 1 115 ? -12.156 32.25 24.688 1 93.19 115 THR A O 1
ATOM 935 N N . PRO A 1 116 ? -13.922 30.828 24.688 1 96.44 116 PRO A N 1
ATOM 936 C CA . PRO A 1 116 ? -14.273 31.281 23.344 1 96.44 116 PRO A CA 1
ATOM 937 C C . PRO A 1 116 ? -14.695 32.75 23.297 1 96.44 116 PRO A C 1
ATOM 939 O O . PRO A 1 116 ? -15.258 33.25 24.266 1 96.44 116 PRO A O 1
ATOM 942 N N . LYS A 1 117 ? -14.438 33.344 22.203 1 95.75 117 LYS A N 1
ATOM 943 C CA . LYS A 1 117 ? -14.867 34.719 21.984 1 95.75 117 LYS A CA 1
ATOM 944 C C . LYS A 1 117 ? -16.266 34.75 21.391 1 95.75 117 LYS A C 1
ATOM 946 O O . LYS A 1 117 ? -16.922 35.812 21.406 1 95.75 117 LYS A O 1
ATOM 951 N N . VAL A 1 118 ? -16.688 33.688 20.875 1 94.75 118 VAL A N 1
ATOM 952 C CA . VAL A 1 118 ? -18.031 33.562 20.328 1 94.75 118 VAL A CA 1
ATOM 953 C C . VAL A 1 118 ? -18.828 32.562 21.141 1 94.75 118 VAL A C 1
ATOM 955 O O . VAL A 1 118 ? -18.25 31.703 21.828 1 94.75 118 VAL A O 1
ATOM 958 N N . GLU A 1 119 ? -20.172 32.688 21.203 1 93.69 119 GLU A N 1
ATOM 959 C CA . GLU A 1 119 ? -21.016 31.734 21.922 1 93.69 119 GLU A CA 1
ATOM 960 C C . GLU A 1 119 ? -20.969 30.359 21.25 1 93.69 119 GLU A C 1
ATOM 962 O O . GLU A 1 119 ? -21.297 30.234 20.062 1 93.69 119 GLU A O 1
ATOM 967 N N . THR A 1 120 ? -20.594 29.344 22 1 94.12 120 THR A N 1
ATOM 968 C CA . THR A 1 120 ? -20.406 28.031 21.406 1 94.12 120 THR A CA 1
ATOM 969 C C . THR A 1 120 ? -21.344 27 22.031 1 94.12 120 THR A C 1
ATOM 971 O O . THR A 1 120 ? -21.312 25.812 21.703 1 94.12 120 THR A O 1
ATOM 974 N N . LYS A 1 121 ? -22.172 27.344 22.922 1 92 121 LYS A N 1
ATOM 975 C CA . LYS A 1 121 ? -23 26.438 23.703 1 92 121 LYS A CA 1
ATOM 976 C C . LYS A 1 121 ? -23.922 25.609 22.812 1 92 121 LYS A C 1
ATOM 978 O O . LYS A 1 121 ? -24.172 24.438 23.078 1 92 121 LYS A O 1
ATOM 983 N N . ASN A 1 122 ? -24.391 26.172 21.734 1 93.25 122 ASN A N 1
ATOM 984 C CA . ASN A 1 122 ? -25.344 25.469 20.875 1 93.25 122 ASN A CA 1
ATOM 985 C C . ASN A 1 122 ? -24.656 24.906 19.641 1 93.25 122 ASN A C 1
ATOM 987 O O . ASN A 1 122 ? -25.328 24.531 18.672 1 93.25 122 ASN A O 1
ATOM 991 N N . LEU A 1 123 ? -23.359 24.781 19.672 1 97 123 LEU A N 1
ATOM 992 C CA . LEU A 1 123 ? -22.625 24.281 18.531 1 97 123 LEU A CA 1
ATOM 993 C C . LEU A 1 123 ? -22.172 22.844 18.75 1 97 123 LEU A C 1
ATOM 995 O O . LEU A 1 123 ? -21.781 22.469 19.859 1 97 123 LEU A O 1
ATOM 999 N N . THR A 1 124 ? -22.391 21.969 17.719 1 97.44 124 THR A N 1
ATOM 1000 C CA . THR A 1 124 ? -21.75 20.656 17.719 1 97.44 124 THR A CA 1
ATOM 1001 C C . THR A 1 124 ? -20.328 20.75 17.172 1 97.44 124 THR A C 1
ATOM 1003 O O . THR A 1 124 ? -20.125 20.969 15.969 1 97.44 124 THR A O 1
ATOM 1006 N N . GLN A 1 125 ? -19.375 20.547 18.047 1 97.75 125 GLN A N 1
ATOM 1007 C CA . GLN A 1 125 ? -17.984 20.75 17.656 1 97.75 125 GLN A CA 1
ATOM 1008 C C . GLN A 1 125 ? -17.219 19.422 17.609 1 97.75 125 GLN A C 1
ATOM 1010 O O . GLN A 1 125 ? -17.453 18.547 18.438 1 97.75 125 GLN A O 1
ATOM 1015 N N . TYR A 1 126 ? -16.328 19.25 16.625 1 98.44 126 TYR A N 1
ATOM 1016 C CA . TYR A 1 126 ? -15.438 18.109 16.484 1 98.44 126 TYR A CA 1
ATOM 1017 C C . TYR A 1 126 ? -13.992 18.578 16.344 1 98.44 126 TYR A C 1
ATOM 1019 O O . TYR A 1 126 ? -13.727 19.734 16.031 1 98.44 126 TYR A O 1
ATOM 1027 N N . ASP A 1 127 ? -13.047 17.688 16.719 1 98.75 127 ASP A N 1
ATOM 1028 C CA . ASP A 1 127 ? -11.641 17.953 16.438 1 98.75 127 ASP A CA 1
ATOM 1029 C C . ASP A 1 127 ? -11.391 18.047 14.93 1 98.75 127 ASP A C 1
ATOM 1031 O O . ASP A 1 127 ? -12.164 17.516 14.133 1 98.75 127 ASP A O 1
ATOM 1035 N N . VAL A 1 128 ? -10.406 18.812 14.547 1 98.94 128 VAL A N 1
ATOM 1036 C CA . VAL A 1 128 ? -9.922 18.875 13.172 1 98.94 128 VAL A CA 1
ATOM 1037 C C . VAL A 1 128 ? -8.414 18.625 13.148 1 98.94 128 VAL A C 1
ATOM 1039 O O . VAL A 1 128 ? -7.648 19.344 13.789 1 98.94 128 VAL A O 1
ATOM 1042 N N . THR A 1 129 ? -8.008 17.609 12.438 1 98.94 129 THR A N 1
ATOM 1043 C CA . THR A 1 129 ? -6.598 17.234 12.297 1 98.94 129 THR A CA 1
ATOM 1044 C C . THR A 1 129 ? -6.184 17.25 10.828 1 98.94 129 THR A C 1
ATOM 1046 O O . THR A 1 129 ? -6.762 16.531 10.008 1 98.94 129 THR A O 1
ATOM 1049 N N . VAL A 1 130 ? -5.18 18.062 10.516 1 98.94 130 VAL A N 1
ATOM 1050 C CA . VAL A 1 130 ? -4.668 18.141 9.156 1 98.94 130 VAL A CA 1
ATOM 1051 C C . VAL A 1 130 ? -3.23 17.625 9.109 1 98.94 130 VAL A C 1
ATOM 1053 O O . VAL A 1 130 ? -2.367 18.125 9.844 1 98.94 130 VAL A O 1
ATOM 1056 N N . ILE A 1 131 ? -2.988 16.656 8.328 1 98.94 131 ILE A N 1
ATOM 1057 C CA . ILE A 1 131 ? -1.653 16.156 8.008 1 98.94 131 ILE A CA 1
ATOM 1058 C C . ILE A 1 131 ? -1.31 16.516 6.562 1 98.94 131 ILE A C 1
ATOM 1060 O O . ILE A 1 131 ? -1.885 15.953 5.629 1 98.94 131 ILE A O 1
ATOM 1064 N N . LEU A 1 132 ? -0.43 17.438 6.41 1 98.88 132 LEU A N 1
ATOM 1065 C CA . LEU A 1 132 ? -0.05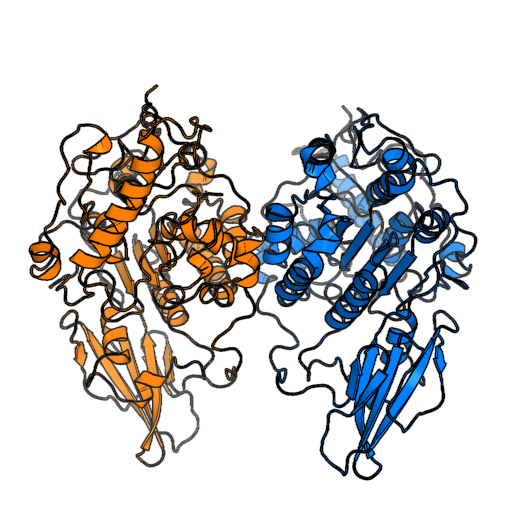2 17.906 5.082 1 98.88 132 LEU A CA 1
ATOM 1066 C C . LEU A 1 132 ? 1.392 17.531 4.766 1 98.88 132 LEU A C 1
ATOM 1068 O O . LEU A 1 132 ? 2.287 17.75 5.582 1 98.88 132 LEU A O 1
ATOM 1072 N N . LEU A 1 133 ? 1.612 16.875 3.645 1 98.75 133 LEU A N 1
ATOM 1073 C CA . LEU A 1 133 ? 2.941 16.609 3.104 1 98.75 133 LEU A CA 1
ATOM 1074 C C . LEU A 1 133 ? 3.246 17.531 1.932 1 98.75 133 LEU A C 1
ATOM 1076 O O . LEU A 1 133 ? 2.467 17.609 0.979 1 98.75 133 LEU A O 1
ATOM 1080 N N . ASP A 1 134 ? 4.359 18.188 2.055 1 97.81 134 ASP A N 1
ATOM 1081 C CA . ASP A 1 134 ? 4.836 19.047 0.973 1 97.81 134 ASP A CA 1
ATOM 1082 C C . ASP A 1 134 ? 5.102 18.234 -0.293 1 97.81 134 ASP A C 1
ATOM 1084 O O . ASP A 1 134 ? 5.664 17.141 -0.227 1 97.81 134 ASP A O 1
ATOM 1088 N N . SER A 1 135 ? 4.609 18.781 -1.472 1 97.81 135 SER A N 1
ATOM 1089 C CA . SER A 1 135 ? 4.898 18.203 -2.785 1 97.81 135 SER A CA 1
ATOM 1090 C C . SER A 1 135 ? 4.312 16.812 -2.926 1 97.81 135 SER A C 1
ATOM 1092 O O . SER A 1 135 ? 4.969 15.906 -3.447 1 97.81 135 SER A O 1
ATOM 1094 N N . LEU A 1 136 ? 3.109 16.641 -2.404 1 98.62 136 LEU A N 1
ATOM 1095 C CA . LEU A 1 136 ? 2.391 15.391 -2.564 1 98.62 136 LEU A CA 1
ATOM 1096 C C . LEU A 1 136 ? 1.26 15.531 -3.578 1 98.62 136 LEU A C 1
ATOM 1098 O O . LEU A 1 136 ? 0.235 16.156 -3.285 1 98.62 136 LEU A O 1
ATOM 1102 N N . ALA A 1 137 ? 1.428 14.945 -4.707 1 98.44 137 ALA A N 1
ATOM 1103 C CA . ALA A 1 137 ? 0.403 14.945 -5.746 1 98.44 137 ALA A CA 1
ATOM 1104 C C . ALA A 1 137 ? -0.557 13.773 -5.57 1 98.44 137 ALA A C 1
ATOM 1106 O O . ALA A 1 137 ? -0.256 12.82 -4.844 1 98.44 137 ALA A O 1
ATOM 1107 N N . TYR A 1 138 ? -1.731 13.875 -6.25 1 98.25 138 TYR A N 1
ATOM 1108 C CA . TYR A 1 138 ? -2.764 12.852 -6.117 1 98.25 138 TYR A CA 1
ATOM 1109 C C . TYR A 1 138 ? -2.238 11.484 -6.547 1 98.25 138 TYR A C 1
ATOM 1111 O O . TYR A 1 138 ? -2.289 10.523 -5.773 1 98.25 138 TYR A O 1
ATOM 1119 N N . SER A 1 139 ? -1.693 11.398 -7.773 1 97.06 139 SER A N 1
ATOM 1120 C CA . SER A 1 139 ? -1.228 10.117 -8.281 1 97.06 139 SER A CA 1
ATOM 1121 C C . SER A 1 139 ? 0.012 9.641 -7.531 1 97.06 139 SER A C 1
ATOM 1123 O O . SER A 1 139 ? 0.183 8.438 -7.305 1 97.06 139 SER A O 1
ATOM 1125 N N . GLN A 1 140 ? 0.847 10.578 -7.152 1 97.5 140 GLN A N 1
ATOM 1126 C CA . GLN A 1 140 ? 2.041 10.234 -6.391 1 97.5 140 GLN A CA 1
ATOM 1127 C C . GLN A 1 140 ? 1.674 9.609 -5.047 1 97.5 140 GLN A C 1
ATOM 1129 O O . GLN A 1 140 ? 2.338 8.68 -4.582 1 97.5 140 GLN A O 1
ATOM 1134 N N . ALA A 1 141 ? 0.65 10.172 -4.398 1 98.56 141 ALA A N 1
ATOM 1135 C CA . ALA A 1 141 ? 0.184 9.609 -3.133 1 98.56 141 ALA A CA 1
ATOM 1136 C C . ALA A 1 141 ? -0.296 8.172 -3.307 1 98.56 141 ALA A C 1
ATOM 1138 O O . ALA A 1 141 ? -0.047 7.324 -2.451 1 98.56 141 ALA A O 1
ATOM 1139 N N . ARG A 1 142 ? -0.937 7.941 -4.395 1 97.38 142 ARG A N 1
ATOM 1140 C CA . ARG A 1 142 ? -1.455 6.605 -4.668 1 97.38 142 ARG A CA 1
ATOM 1141 C C . ARG A 1 142 ? -0.319 5.602 -4.836 1 97.38 142 ARG A C 1
ATOM 1143 O O . ARG A 1 142 ? -0.451 4.438 -4.457 1 97.38 142 ARG A O 1
ATOM 1150 N N . ARG A 1 143 ? 0.836 6.039 -5.359 1 97.19 143 ARG A N 1
ATOM 1151 C CA . ARG A 1 143 ? 1.998 5.18 -5.562 1 97.19 143 ARG A CA 1
ATOM 1152 C C . ARG A 1 143 ? 2.818 5.055 -4.285 1 97.19 143 ARG A C 1
ATOM 1154 O O . ARG A 1 143 ? 3.363 3.988 -3.99 1 97.19 143 ARG A O 1
ATOM 1161 N N . SER A 1 144 ? 2.791 6.078 -3.457 1 97.94 144 SER A N 1
ATOM 1162 C CA . SER A 1 144 ? 3.77 6.16 -2.377 1 97.94 144 SER A CA 1
ATOM 1163 C C . SER A 1 144 ? 3.154 5.758 -1.041 1 97.94 144 SER A C 1
ATOM 1165 O O . SER A 1 144 ? 3.854 5.273 -0.149 1 97.94 144 SER A O 1
ATOM 1167 N N . LEU A 1 145 ? 1.824 5.969 -0.926 1 98.69 145 LEU A N 1
ATOM 1168 C CA . LEU A 1 145 ? 1.215 5.785 0.387 1 98.69 145 LEU A CA 1
ATOM 1169 C C . LEU A 1 145 ? 0.008 4.859 0.303 1 98.69 145 LEU A C 1
ATOM 1171 O O . LEU A 1 145 ? -1.067 5.184 0.81 1 98.69 145 LEU A O 1
ATOM 1175 N N . PRO A 1 146 ? 0.158 3.758 -0.34 1 98.25 146 PRO A N 1
ATOM 1176 C CA . PRO A 1 146 ? -1.023 2.914 -0.536 1 98.25 146 PRO A CA 1
ATOM 1177 C C . PRO A 1 146 ? -1.582 2.367 0.776 1 98.25 146 PRO A C 1
ATOM 1179 O O . PRO A 1 146 ? -2.797 2.197 0.91 1 98.25 146 PRO A O 1
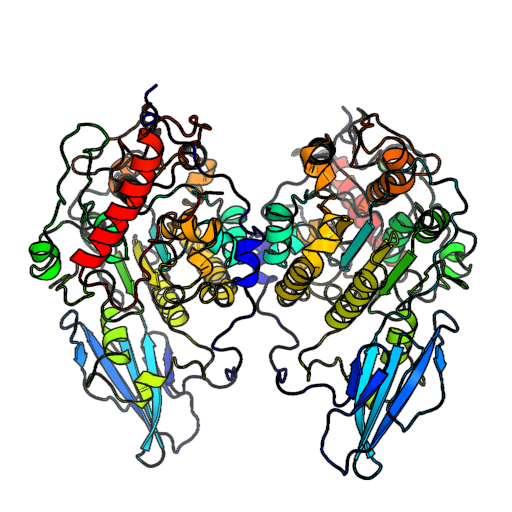ATOM 1182 N N . ARG A 1 147 ? -0.747 2.002 1.753 1 98.38 147 ARG A N 1
ATOM 1183 C CA . ARG A 1 147 ? -1.228 1.463 3.021 1 98.38 147 ARG A CA 1
ATOM 1184 C C . ARG A 1 147 ? -2.012 2.514 3.801 1 98.38 147 ARG A C 1
ATOM 1186 O O . ARG A 1 147 ? -3.094 2.23 4.32 1 98.38 147 ARG A O 1
ATOM 1193 N N . THR A 1 148 ? -1.447 3.672 3.904 1 98.81 148 THR A N 1
ATOM 1194 C CA . THR A 1 148 ? -2.111 4.785 4.574 1 98.81 148 THR A CA 1
ATOM 1195 C C . THR A 1 148 ? -3.469 5.066 3.938 1 98.81 148 THR A C 1
ATOM 1197 O O . THR A 1 148 ? -4.477 5.18 4.637 1 98.81 148 THR A O 1
ATOM 1200 N N . ILE A 1 149 ? -3.502 5.109 2.631 1 98.62 149 ILE A N 1
ATOM 1201 C CA . ILE A 1 149 ? -4.711 5.477 1.904 1 98.62 149 ILE A CA 1
ATOM 1202 C C . ILE A 1 149 ? -5.746 4.355 2.027 1 98.62 149 ILE A C 1
ATOM 1204 O O . ILE A 1 149 ? -6.934 4.621 2.211 1 98.62 149 ILE A O 1
ATOM 1208 N N . THR A 1 150 ? -5.309 3.098 1.968 1 97.56 150 THR A N 1
ATOM 1209 C CA . THR A 1 150 ? -6.223 1.972 2.117 1 97.56 150 THR A CA 1
ATOM 1210 C C . THR A 1 150 ? -6.887 1.992 3.49 1 97.56 150 THR A C 1
ATOM 1212 O O . THR A 1 150 ? -8.086 1.732 3.611 1 97.56 150 THR A O 1
ATOM 1215 N N . TYR A 1 151 ? -6.125 2.277 4.52 1 98.25 151 TYR A N 1
ATOM 1216 C CA . TYR A 1 151 ? -6.68 2.373 5.863 1 98.25 151 TYR A CA 1
ATOM 1217 C C . TYR A 1 151 ? -7.703 3.5 5.953 1 98.25 151 TYR A C 1
ATOM 1219 O O . TYR A 1 151 ? -8.797 3.312 6.492 1 98.25 151 TYR A O 1
ATOM 1227 N N . MET A 1 152 ? -7.352 4.637 5.398 1 98.62 152 MET A N 1
ATOM 1228 C CA . MET A 1 152 ? -8.227 5.801 5.477 1 98.62 152 MET A CA 1
ATOM 1229 C C . MET A 1 152 ? -9.547 5.539 4.754 1 98.62 152 MET A C 1
ATOM 1231 O O . MET A 1 152 ? -10.617 5.867 5.266 1 98.62 152 MET A O 1
ATOM 1235 N N . VAL A 1 153 ? -9.438 4.961 3.609 1 97.81 153 VAL A N 1
ATOM 1236 C CA . VAL A 1 153 ? -10.617 4.766 2.775 1 97.81 153 VAL A CA 1
ATOM 1237 C C . VAL A 1 153 ? -11.5 3.668 3.371 1 97.81 153 VAL A C 1
ATOM 1239 O O . VAL A 1 153 ? -12.711 3.832 3.492 1 97.81 153 VAL A O 1
ATOM 1242 N N . ASN A 1 154 ? -10.875 2.611 3.852 1 94.69 154 ASN A N 1
ATOM 1243 C CA . ASN A 1 154 ? -11.656 1.438 4.23 1 94.69 154 ASN A CA 1
ATOM 1244 C C . ASN A 1 154 ? -12.109 1.514 5.684 1 94.69 154 ASN A C 1
ATOM 1246 O O . ASN A 1 154 ? -13.18 1.011 6.031 1 94.69 154 ASN A O 1
ATOM 1250 N N . HIS A 1 155 ? -11.32 2.096 6.523 1 96.88 155 HIS A N 1
ATOM 1251 C CA . HIS A 1 155 ? -11.672 2.109 7.941 1 96.88 155 HIS A CA 1
ATOM 1252 C C . HIS A 1 155 ? -12.242 3.461 8.352 1 96.88 155 HIS A C 1
ATOM 1254 O O . HIS A 1 155 ? -13.172 3.523 9.164 1 96.88 155 HIS A O 1
ATOM 1260 N N . MET A 1 156 ? -11.672 4.473 7.785 1 98.06 156 MET A N 1
ATOM 1261 C CA . MET A 1 156 ? -12.086 5.812 8.195 1 98.06 156 MET A CA 1
ATOM 1262 C C . MET A 1 156 ? -13.102 6.391 7.223 1 98.06 156 MET A C 1
ATOM 1264 O O . MET A 1 156 ? -13.523 7.543 7.367 1 98.06 156 MET A O 1
ATOM 1268 N N . ASN A 1 157 ? -13.508 5.695 6.176 1 97.69 157 ASN A N 1
ATOM 1269 C CA . ASN A 1 157 ? -14.445 6.137 5.148 1 97.69 157 ASN A CA 1
ATOM 1270 C C . ASN A 1 157 ? -14 7.457 4.516 1 97.69 157 ASN A C 1
ATOM 1272 O O . ASN A 1 157 ? -14.82 8.352 4.301 1 97.69 157 ASN A O 1
ATOM 1276 N N . ALA A 1 158 ? -12.688 7.562 4.332 1 98.75 158 ALA A N 1
ATOM 1277 C CA . ALA A 1 158 ? -12.172 8.797 3.746 1 98.75 158 ALA A CA 1
ATOM 1278 C C . ALA A 1 158 ? -12.602 8.93 2.287 1 98.75 158 ALA A C 1
ATOM 1280 O O . ALA A 1 158 ? -12.625 7.945 1.548 1 98.75 158 ALA A O 1
ATOM 1281 N N . VAL A 1 159 ? -12.953 10.141 1.912 1 98.81 159 VAL A N 1
ATOM 1282 C CA . VAL A 1 159 ? -13.227 10.477 0.519 1 98.81 159 VAL A CA 1
ATOM 1283 C C . VAL A 1 159 ? -11.977 11.07 -0.127 1 98.81 159 VAL A C 1
ATOM 1285 O O . VAL A 1 159 ? -11.359 11.984 0.425 1 98.81 159 VAL A O 1
ATOM 1288 N N . LEU A 1 160 ? -11.555 10.461 -1.239 1 98.69 160 LEU A N 1
ATOM 1289 C CA . LEU A 1 160 ? -10.438 11 -2.018 1 98.69 160 LEU A CA 1
ATOM 1290 C C . LEU A 1 160 ? -10.922 12.07 -2.988 1 98.69 160 LEU A C 1
ATOM 1292 O O . LEU A 1 160 ? -12 11.945 -3.576 1 98.69 160 LEU A O 1
ATOM 1296 N N . PHE A 1 161 ? -10.195 13.094 -3.111 1 98.75 161 PHE A N 1
ATOM 1297 C CA . PHE A 1 161 ? -10.469 14.164 -4.059 1 98.75 161 PHE A CA 1
ATOM 1298 C C . PHE A 1 161 ? -9.43 14.18 -5.176 1 98.75 161 PHE A C 1
ATOM 1300 O O . PHE A 1 161 ? -8.398 14.852 -5.062 1 98.75 161 PHE A O 1
ATOM 1307 N N . PRO A 1 162 ? -9.711 13.594 -6.301 1 98.12 162 PRO A N 1
ATOM 1308 C CA . PRO A 1 162 ? -8.703 13.422 -7.355 1 98.12 162 PRO A CA 1
ATOM 1309 C C . PRO A 1 162 ? -8.438 14.711 -8.133 1 98.12 162 PRO A C 1
ATOM 1311 O O . PRO A 1 162 ? -7.484 14.789 -8.906 1 98.12 162 PRO A O 1
ATOM 1314 N N . TYR A 1 163 ? -9.227 15.766 -7.91 1 98.38 163 TYR A N 1
ATOM 1315 C CA . TYR A 1 163 ? -9.164 16.891 -8.836 1 98.38 163 TYR A CA 1
ATOM 1316 C C . TYR A 1 163 ? -8.992 18.203 -8.086 1 98.38 163 TYR A C 1
ATOM 1318 O O . TYR A 1 163 ? -9.68 19.188 -8.375 1 98.38 163 TYR A O 1
ATOM 1326 N N . ILE A 1 164 ? -8.102 18.172 -7.125 1 98.81 164 ILE A N 1
ATOM 1327 C CA . ILE A 1 164 ? -7.688 19.406 -6.48 1 98.81 164 ILE A CA 1
ATOM 1328 C C . ILE A 1 164 ? -6.668 20.125 -7.359 1 98.81 164 ILE A C 1
ATOM 1330 O O . ILE A 1 164 ? -5.738 19.5 -7.879 1 98.81 164 ILE A O 1
ATOM 1334 N N . ASN A 1 165 ? -6.812 21.391 -7.582 1 98.75 165 ASN A N 1
ATOM 1335 C CA . ASN A 1 165 ? -5.871 22.234 -8.312 1 98.75 165 ASN A CA 1
ATOM 1336 C C . ASN A 1 165 ? -5.121 23.172 -7.383 1 98.75 165 ASN A C 1
ATOM 1338 O O . ASN A 1 165 ? -5.738 23.875 -6.582 1 98.75 165 ASN A O 1
ATOM 1342 N N . LYS A 1 166 ? -3.807 23.125 -7.457 1 98.75 166 LYS A N 1
ATOM 1343 C CA . LYS A 1 166 ? -3.074 24.125 -6.684 1 98.75 166 LYS A CA 1
ATOM 1344 C C . LYS A 1 166 ? -3.375 25.547 -7.184 1 98.75 166 LYS A C 1
ATOM 1346 O O . LYS A 1 166 ? -3.889 25.719 -8.289 1 98.75 166 LYS A O 1
ATOM 1351 N N . VAL A 1 167 ? -3.047 26.516 -6.418 1 98.56 167 VAL A N 1
ATOM 1352 C CA . VAL A 1 167 ? -3.393 27.891 -6.801 1 98.56 167 VAL A CA 1
ATOM 1353 C C . VAL A 1 167 ? -2.139 28.75 -6.789 1 98.56 167 VAL A C 1
ATOM 1355 O O . VAL A 1 167 ? -2.223 29.984 -6.941 1 98.56 167 VAL A O 1
ATOM 1358 N N . GLY A 1 168 ? -1.041 28.172 -6.535 1 97.69 168 GLY A N 1
ATOM 1359 C CA . GLY A 1 168 ? 0.267 28.812 -6.562 1 97.69 168 GLY A CA 1
ATOM 1360 C C . GLY A 1 168 ? 1.401 27.828 -6.789 1 97.69 168 GLY A C 1
ATOM 1361 O O . GLY A 1 168 ? 1.202 26.609 -6.715 1 97.69 168 GLY A O 1
ATOM 1362 N N . ASP A 1 169 ? 2.555 28.359 -7.02 1 95.38 169 ASP A N 1
ATOM 1363 C CA . ASP A 1 169 ? 3.674 27.547 -7.484 1 95.38 169 ASP A CA 1
ATOM 1364 C C . ASP A 1 169 ? 4.203 26.656 -6.367 1 95.38 169 ASP A C 1
ATOM 1366 O O . ASP A 1 169 ? 4.41 25.453 -6.574 1 95.38 169 ASP A O 1
ATOM 1370 N N . ASN A 1 170 ? 4.461 27.25 -5.25 1 95.19 170 ASN A N 1
ATOM 1371 C CA . ASN A 1 170 ? 5.109 26.531 -4.152 1 95.19 170 ASN A CA 1
ATOM 1372 C C . ASN A 1 170 ? 4.273 26.594 -2.877 1 95.19 170 ASN A C 1
ATOM 1374 O O . ASN A 1 170 ? 3.082 26.906 -2.922 1 95.19 170 ASN A O 1
ATOM 1378 N N . SER A 1 171 ? 4.773 26.312 -1.743 1 96.94 171 SER A N 1
ATOM 1379 C CA . SER A 1 171 ? 4.059 26.125 -0.486 1 96.94 171 SER A CA 1
ATOM 1380 C C . SER A 1 171 ? 3.443 27.438 0.001 1 96.94 171 SER A C 1
ATOM 1382 O O . SER A 1 171 ? 2.314 27.453 0.496 1 96.94 171 SER A O 1
ATOM 1384 N N . ARG A 1 172 ? 4.09 28.547 -0.168 1 96.69 172 ARG A N 1
ATOM 1385 C CA . ARG A 1 172 ? 3.646 29.812 0.43 1 96.69 172 ARG A CA 1
ATOM 1386 C C . ARG A 1 172 ? 2.32 30.266 -0.168 1 96.69 172 ARG A C 1
ATOM 1388 O O . ARG A 1 172 ? 1.364 30.531 0.562 1 96.69 172 ARG A O 1
ATOM 1395 N N . PRO A 1 173 ? 2.227 30.375 -1.515 1 97.38 173 PRO A N 1
ATOM 1396 C CA . PRO A 1 173 ? 0.937 30.812 -2.051 1 97.38 173 PRO A CA 1
ATOM 1397 C C . PRO A 1 173 ? -0.195 29.828 -1.737 1 97.38 173 PRO A C 1
ATOM 1399 O O . PRO A 1 173 ? -1.335 30.25 -1.52 1 97.38 173 PRO A O 1
ATOM 1402 N N . ASN A 1 174 ? 0.065 28.578 -1.748 1 98.62 174 ASN A N 1
ATOM 1403 C CA . ASN A 1 174 ? -0.964 27.594 -1.399 1 98.62 174 ASN A CA 1
ATOM 1404 C C . ASN A 1 174 ? -1.309 27.656 0.086 1 98.62 174 ASN A C 1
ATOM 1406 O O . ASN A 1 174 ? -2.471 27.5 0.464 1 98.62 174 ASN A O 1
ATOM 1410 N N . GLY A 1 175 ? -0.314 27.906 0.954 1 98.38 175 GLY A N 1
ATOM 1411 C CA . GLY A 1 175 ? -0.558 28.125 2.371 1 98.38 175 GLY A CA 1
ATOM 1412 C C . GLY A 1 175 ? -1.394 29.359 2.646 1 98.38 175 GLY A C 1
ATOM 1413 O O . GLY A 1 175 ? -2.256 29.344 3.527 1 98.38 175 GLY A O 1
ATOM 1414 N N . ALA A 1 176 ? -1.096 30.438 1.889 1 98.25 176 ALA A N 1
ATOM 1415 C CA . ALA A 1 176 ? -1.883 31.656 2.035 1 98.25 176 ALA A CA 1
ATOM 1416 C C . ALA A 1 176 ? -3.348 31.406 1.686 1 98.25 176 ALA A C 1
ATOM 1418 O O . ALA A 1 176 ? -4.246 31.953 2.338 1 98.25 176 ALA A O 1
ATOM 1419 N N . ALA A 1 177 ? -3.553 30.625 0.679 1 98.62 177 ALA A N 1
ATOM 1420 C CA . ALA A 1 177 ? -4.914 30.266 0.296 1 98.62 177 ALA A CA 1
ATOM 1421 C C . ALA A 1 177 ? -5.594 29.453 1.396 1 98.62 177 ALA A C 1
ATOM 1423 O O . ALA A 1 177 ? -6.75 29.703 1.738 1 98.62 177 ALA A O 1
ATOM 1424 N N . LEU A 1 178 ? -4.91 28.531 1.979 1 98.81 178 LEU A N 1
ATOM 1425 C CA . LEU A 1 178 ? -5.449 27.625 2.992 1 98.81 178 LEU A CA 1
ATOM 1426 C C . LEU A 1 178 ? -5.68 28.375 4.309 1 98.81 178 LEU A C 1
ATOM 1428 O O . LEU A 1 178 ? -6.773 28.312 4.875 1 98.81 178 LEU A O 1
ATOM 1432 N N . TYR A 1 179 ? -4.68 29.125 4.77 1 98.69 179 TYR A N 1
ATOM 1433 C CA . TYR A 1 179 ? -4.707 29.719 6.109 1 98.69 179 TYR A CA 1
ATOM 1434 C C . TYR A 1 179 ? -5.527 31 6.129 1 98.69 179 TYR A C 1
ATOM 1436 O O . TYR A 1 179 ? -6.219 31.281 7.109 1 98.69 179 TYR A O 1
ATOM 1444 N N . PHE A 1 180 ? -5.48 31.797 4.977 1 98.5 180 PHE A N 1
ATOM 1445 C CA . PHE A 1 180 ? -6 33.156 5.035 1 98.5 180 PHE A CA 1
ATOM 1446 C C . PHE A 1 180 ? -7.059 33.375 3.959 1 98.5 180 PHE A C 1
ATOM 1448 O O . PHE A 1 180 ? -7.777 34.375 3.986 1 98.5 180 PHE A O 1
ATOM 1455 N N . GLY A 1 181 ? -7.18 32.469 2.975 1 98.44 181 GLY A N 1
ATOM 1456 C CA . GLY A 1 181 ? -8.086 32.688 1.854 1 98.44 181 GLY A CA 1
ATOM 1457 C C . GLY A 1 181 ? -7.609 33.781 0.905 1 98.44 181 GLY A C 1
ATOM 1458 O O . GLY A 1 181 ? -8.422 34.5 0.335 1 98.44 181 GLY A O 1
ATOM 1459 N N . LYS A 1 182 ? -6.297 33.875 0.804 1 98.38 182 LYS A N 1
ATOM 1460 C CA . LYS A 1 182 ? -5.746 34.969 0.012 1 98.38 182 LYS A CA 1
ATOM 1461 C C . LYS A 1 182 ? -5.004 34.438 -1.212 1 98.38 182 LYS A C 1
ATOM 1463 O O . LYS A 1 182 ? -4.254 33.469 -1.117 1 98.38 182 LYS A O 1
ATOM 1468 N N . LEU A 1 183 ? -5.258 35 -2.287 1 97.81 183 LEU A N 1
ATOM 1469 C CA . LEU A 1 183 ? -4.551 34.75 -3.539 1 97.81 183 LEU A CA 1
ATOM 1470 C C . LEU A 1 183 ? -3.24 35.531 -3.592 1 97.81 183 LEU A C 1
ATOM 1472 O O . LEU A 1 183 ? -3.227 36.75 -3.408 1 97.81 183 LEU A O 1
ATOM 1476 N N . LEU A 1 184 ? -2.107 34.812 -3.902 1 97.31 184 LEU A N 1
ATOM 1477 C CA . LEU A 1 184 ? -0.815 35.469 -3.932 1 97.31 184 LEU A CA 1
ATOM 1478 C C . LEU A 1 184 ? -0.31 35.625 -5.363 1 97.31 184 LEU A C 1
ATOM 1480 O O . LEU A 1 184 ? 0.663 36.344 -5.613 1 97.31 184 LEU A O 1
ATOM 1484 N N . GLU A 1 185 ? -0.989 35 -6.293 1 96.5 185 GLU A N 1
ATOM 1485 C CA . GLU A 1 185 ? -0.621 35.094 -7.703 1 96.5 185 GLU A CA 1
ATOM 1486 C C . GLU A 1 185 ? -1.773 35.625 -8.539 1 96.5 185 GLU A C 1
ATOM 1488 O O . GLU A 1 185 ? -2.939 35.312 -8.273 1 96.5 185 GLU A O 1
ATOM 1493 N N . LYS A 1 186 ? -1.43 36.406 -9.531 1 96.38 186 LYS A N 1
ATOM 1494 C CA . LYS A 1 186 ? -2.471 37 -10.359 1 96.38 186 LYS A CA 1
ATOM 1495 C C . LYS A 1 186 ? -3.17 35.969 -11.211 1 96.38 186 LYS A C 1
ATOM 1497 O O . LYS A 1 186 ? -2.57 34.938 -11.562 1 96.38 186 LYS A O 1
ATOM 1502 N N . LEU A 1 187 ? -4.41 36.25 -11.5 1 96.56 187 LEU A N 1
ATOM 1503 C CA . LEU A 1 187 ? -5.172 35.469 -12.477 1 96.56 187 LEU A CA 1
ATOM 1504 C C . LEU A 1 187 ? -5.273 36.219 -13.797 1 96.56 187 LEU A C 1
ATOM 1506 O O . LEU A 1 187 ? -6.145 37.094 -13.969 1 96.56 187 LEU A O 1
ATOM 1510 N N . ASP A 1 188 ? -4.391 35.844 -14.688 1 92.38 188 ASP A N 1
ATOM 1511 C CA . ASP A 1 188 ? -4.461 36.438 -16.031 1 92.38 188 ASP A CA 1
ATOM 1512 C C . ASP A 1 188 ? -5.672 35.906 -16.797 1 92.38 188 ASP A C 1
ATOM 1514 O O . ASP A 1 188 ? -5.742 34.719 -17.125 1 92.38 188 ASP A O 1
ATOM 1518 N N . ARG A 1 189 ? -6.621 36.906 -17.109 1 92 189 ARG A N 1
ATOM 1519 C CA . ARG A 1 189 ? -7.859 36.5 -17.781 1 92 189 ARG A CA 1
ATOM 1520 C C . ARG A 1 189 ? -7.922 37.062 -19.203 1 92 189 ARG A C 1
ATOM 1522 O O . ARG A 1 189 ? -9 37.156 -19.797 1 92 189 ARG A O 1
ATOM 1529 N N . SER A 1 190 ? -6.812 37.375 -19.672 1 88.75 190 SER A N 1
ATOM 1530 C CA . SER A 1 190 ? -6.766 38 -21 1 88.75 190 SER A CA 1
ATOM 1531 C C . SER A 1 190 ? -7.277 37.062 -22.062 1 88.75 190 SER A C 1
ATOM 1533 O O . SER A 1 190 ? -7.93 37.469 -23.016 1 88.75 190 SER A O 1
ATOM 1535 N N . LEU A 1 191 ? -7.012 35.844 -21.859 1 83.56 191 LEU A N 1
ATOM 1536 C CA . LEU A 1 191 ? -7.434 34.844 -22.812 1 83.56 191 LEU A CA 1
ATOM 1537 C C . LEU A 1 191 ? -8.953 34.781 -22.906 1 83.56 191 LEU A C 1
ATOM 1539 O O . LEU A 1 191 ? -9.5 34.312 -23.906 1 83.56 191 LEU A O 1
ATOM 1543 N N . PHE A 1 192 ? -9.602 35.25 -21.875 1 86 192 PHE A N 1
ATOM 1544 C CA . PHE A 1 192 ? -11.062 35.219 -21.828 1 86 192 PHE A CA 1
ATOM 1545 C C . PHE A 1 192 ? -11.633 36.625 -22.062 1 86 192 PHE A C 1
ATOM 1547 O O . PHE A 1 192 ? -12.828 36.844 -21.875 1 86 192 PHE A O 1
ATOM 1554 N N . GLU A 1 193 ? -10.789 37.5 -22.391 1 89.44 193 GLU A N 1
ATOM 1555 C CA . GLU A 1 193 ? -11.172 38.906 -22.594 1 89.44 193 GLU A CA 1
ATOM 1556 C C . GLU A 1 193 ? -11.805 39.5 -21.344 1 89.44 193 GLU A C 1
ATOM 1558 O O . GLU A 1 193 ? -12.805 40.188 -21.422 1 89.44 193 GLU A O 1
ATOM 1563 N N . GLU A 1 194 ? -11.297 39.031 -20.297 1 92.12 194 GLU A N 1
ATOM 1564 C CA . GLU A 1 194 ? -11.711 39.531 -18.984 1 92.12 194 GLU A CA 1
ATOM 1565 C C . GLU A 1 194 ? -10.57 40.25 -18.281 1 92.12 194 GLU A C 1
ATOM 1567 O O . GLU A 1 194 ? -9.414 40.156 -18.703 1 92.12 194 GLU A O 1
ATOM 1572 N N . GLU A 1 195 ? -10.969 40.969 -17.344 1 94.69 195 GLU A N 1
ATOM 1573 C CA . GLU A 1 195 ? -9.961 41.719 -16.578 1 94.69 195 GLU A CA 1
ATOM 1574 C C . GLU A 1 195 ? -9.133 40.781 -15.703 1 94.69 195 GLU A C 1
ATOM 1576 O O . GLU A 1 195 ? -9.68 39.875 -15.086 1 94.69 195 GLU A O 1
ATOM 1581 N N . THR A 1 196 ? -7.832 41.094 -15.672 1 95.31 196 THR A N 1
ATOM 1582 C CA . THR A 1 196 ? -6.926 40.344 -14.797 1 95.31 196 THR A CA 1
ATOM 1583 C C . THR A 1 196 ? -7.277 40.594 -13.328 1 95.31 196 THR A C 1
ATOM 1585 O O . THR A 1 196 ? -7.582 41.719 -12.93 1 95.31 196 THR A O 1
ATOM 1588 N N . ILE A 1 197 ? -7.309 39.531 -12.609 1 96.31 197 ILE A N 1
ATOM 1589 C CA . ILE A 1 197 ? -7.523 39.625 -11.172 1 96.31 197 ILE A CA 1
ATOM 1590 C C . ILE A 1 197 ? -6.18 39.719 -10.453 1 96.31 197 ILE A C 1
ATOM 1592 O O . ILE A 1 197 ? -5.352 38.812 -10.562 1 96.31 197 ILE A O 1
ATOM 1596 N N . MET A 1 198 ? -6.004 40.75 -9.703 1 96.81 198 MET A N 1
ATOM 1597 C CA . MET A 1 198 ? -4.746 40.969 -8.992 1 96.81 198 MET A CA 1
ATOM 1598 C C . MET A 1 198 ? -4.707 40.156 -7.691 1 96.81 198 MET A C 1
ATOM 1600 O O . MET A 1 198 ? -5.754 39.844 -7.129 1 96.81 198 MET A O 1
ATOM 1604 N N . PRO A 1 199 ? -3.443 39.875 -7.23 1 97.56 199 PRO A N 1
ATOM 1605 C CA . PRO A 1 199 ? -3.338 39.188 -5.938 1 97.56 199 PRO A CA 1
ATOM 1606 C C . PRO A 1 199 ? -3.949 40 -4.793 1 97.56 199 PRO A C 1
ATOM 1608 O O . PRO A 1 199 ? -3.986 41.219 -4.848 1 97.56 199 PRO A O 1
ATOM 1611 N N . ASP A 1 200 ? -4.41 39.219 -3.818 1 97.81 200 ASP A N 1
ATOM 1612 C CA . ASP A 1 200 ? -4.949 39.875 -2.629 1 97.81 200 ASP A CA 1
ATOM 1613 C C . ASP A 1 200 ? -3.852 40.594 -1.854 1 97.81 200 ASP A C 1
ATOM 1615 O O . ASP A 1 200 ? -4.098 41.656 -1.246 1 97.81 200 ASP A O 1
ATOM 1619 N N . TRP A 1 201 ? -2.662 39.969 -1.767 1 97.44 201 TRP A N 1
ATOM 1620 C CA . TRP A 1 201 ? -1.505 40.562 -1.088 1 97.44 201 TRP A CA 1
ATOM 1621 C C . TRP A 1 201 ? -0.351 40.781 -2.062 1 97.44 201 TRP A C 1
ATOM 1623 O O . TRP A 1 201 ? -0.066 39.906 -2.895 1 97.44 201 TRP A O 1
ATOM 1633 N N . THR A 1 202 ? 0.297 41.906 -1.942 1 95.44 202 THR A N 1
ATOM 1634 C CA . THR A 1 202 ? 1.557 42.094 -2.652 1 95.44 202 THR A CA 1
ATOM 1635 C C . THR A 1 202 ? 2.668 41.281 -2.008 1 95.44 202 THR A C 1
ATOM 1637 O O . THR A 1 202 ? 2.531 40.812 -0.871 1 95.44 202 THR A O 1
ATOM 1640 N N . ARG A 1 203 ? 3.678 41.094 -2.77 1 92.38 203 ARG A N 1
ATOM 1641 C CA . ARG A 1 203 ? 4.844 40.406 -2.221 1 92.38 203 ARG A CA 1
ATOM 1642 C C . ARG A 1 203 ? 5.359 41.094 -0.973 1 92.38 203 ARG A C 1
ATOM 1644 O O . ARG A 1 203 ? 5.715 40.469 0.012 1 92.38 203 ARG A O 1
ATOM 1651 N N . ASP A 1 204 ? 5.359 42.406 -1.013 1 95.06 204 ASP A N 1
ATOM 1652 C CA . ASP A 1 204 ? 5.859 43.188 0.109 1 95.06 204 ASP A CA 1
ATOM 1653 C C . ASP A 1 204 ? 4.996 43 1.352 1 95.06 204 ASP A C 1
ATOM 1655 O O . ASP A 1 204 ? 5.52 42.812 2.455 1 95.06 204 ASP A O 1
ATOM 1659 N N . TYR A 1 205 ? 3.77 43.062 1.128 1 96.69 205 TYR A N 1
ATOM 1660 C CA . TYR A 1 205 ? 2.885 42.875 2.27 1 96.69 205 TYR A CA 1
ATOM 1661 C C . TYR A 1 205 ? 3.049 41.469 2.844 1 96.69 205 TYR A C 1
ATOM 1663 O O . TYR A 1 205 ? 3.113 41.281 4.062 1 96.69 205 TYR A O 1
ATOM 1671 N N . MET A 1 206 ? 3.137 40.469 1.982 1 95.25 206 MET A N 1
ATOM 1672 C CA . MET A 1 206 ? 3.281 39.062 2.389 1 95.25 206 MET A CA 1
ATOM 1673 C C . MET A 1 206 ? 4.57 38.844 3.178 1 95.25 206 MET A C 1
ATOM 1675 O O . MET A 1 206 ? 4.582 38.125 4.18 1 95.25 206 MET A O 1
ATOM 1679 N N . CYS A 1 207 ? 5.609 39.562 2.807 1 95.44 207 CYS A N 1
ATOM 1680 C CA . CYS A 1 207 ? 6.914 39.188 3.334 1 95.44 207 CYS A CA 1
ATOM 1681 C C . CYS A 1 207 ? 7.398 40.188 4.375 1 95.44 207 CYS A C 1
ATOM 1683 O O . CYS A 1 207 ? 8.188 39.844 5.258 1 95.44 207 CYS A O 1
ATOM 1685 N N . TYR A 1 208 ? 6.945 41.438 4.34 1 96.62 208 TYR A N 1
ATOM 1686 C CA . TYR A 1 208 ? 7.574 42.438 5.191 1 96.62 208 TYR A CA 1
ATOM 1687 C C . TYR A 1 208 ? 6.602 42.938 6.246 1 96.62 208 TYR A C 1
ATOM 1689 O O . TYR A 1 208 ? 6.934 43.844 7.02 1 96.62 208 TYR A O 1
ATOM 1697 N N . VAL A 1 209 ? 5.445 42.406 6.266 1 97.25 209 VAL A N 1
ATOM 1698 C CA . VAL A 1 209 ? 4.461 42.75 7.285 1 97.25 209 VAL A CA 1
ATOM 1699 C C . VAL A 1 209 ? 4.047 41.5 8.047 1 97.25 209 VAL A C 1
ATOM 1701 O O . VAL A 1 209 ? 3.766 40.438 7.445 1 97.25 209 VAL A O 1
ATOM 1704 N N . PHE A 1 210 ? 4.078 41.625 9.383 1 97.5 210 PHE A N 1
ATOM 1705 C CA . PHE A 1 210 ? 3.586 40.5 10.203 1 97.5 210 PHE A CA 1
ATOM 1706 C C . PHE A 1 210 ? 2.129 40.219 9.875 1 97.5 210 PHE A C 1
ATOM 1708 O O . PHE A 1 210 ? 1.35 41.125 9.57 1 97.5 210 PHE A O 1
ATOM 1715 N N . LYS A 1 211 ? 1.732 39 9.945 1 97.44 211 LYS A N 1
ATOM 1716 C CA . LYS A 1 211 ? 0.381 38.562 9.594 1 97.44 211 LYS A CA 1
ATOM 1717 C C . LYS A 1 211 ? -0.527 38.562 10.82 1 97.44 211 LYS A C 1
ATOM 1719 O O . LYS A 1 211 ? -1.618 38 10.781 1 97.44 211 LYS A O 1
ATOM 1724 N N . ASP A 1 212 ? -0.206 39.188 11.883 1 96.88 212 ASP A N 1
ATOM 1725 C CA . ASP A 1 212 ? -0.925 39.188 13.156 1 96.88 212 ASP A CA 1
ATOM 1726 C C . ASP A 1 212 ? -2.303 39.844 13.008 1 96.88 212 ASP A C 1
ATOM 1728 O O . ASP A 1 212 ? -3.234 39.5 13.734 1 96.88 212 ASP A O 1
ATOM 1732 N N . ASN A 1 213 ? -2.383 40.719 12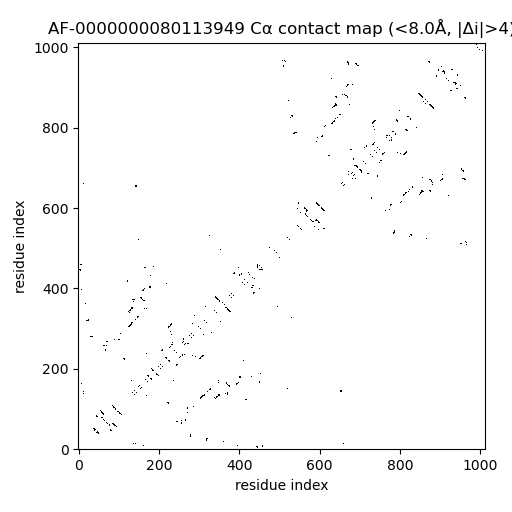.055 1 95.25 213 ASN A N 1
ATOM 1733 C CA . ASN A 1 213 ? -3.641 41.438 11.898 1 95.25 213 ASN A CA 1
ATOM 1734 C C . ASN A 1 213 ? -4.547 40.781 10.867 1 95.25 213 ASN A C 1
ATOM 1736 O O . ASN A 1 213 ? -5.633 41.25 10.57 1 95.25 213 ASN A O 1
ATOM 1740 N N . GLU A 1 214 ? -4.059 39.75 10.266 1 96.56 214 GLU A N 1
ATOM 1741 C CA . GLU A 1 214 ? -4.875 38.938 9.367 1 96.56 214 GLU A CA 1
ATOM 1742 C C . GLU A 1 214 ? -5.566 37.781 10.117 1 96.56 214 GLU A C 1
ATOM 1744 O O . GLU A 1 214 ? -4.988 37.219 11.031 1 96.56 214 GLU A O 1
ATOM 1749 N N . THR A 1 215 ? -6.789 37.531 9.773 1 96.31 215 THR A N 1
ATOM 1750 C CA . THR A 1 215 ? -7.512 36.438 10.422 1 96.31 215 THR A CA 1
ATOM 1751 C C . THR A 1 215 ? -7.219 35.094 9.734 1 96.31 215 THR A C 1
ATOM 1753 O O . THR A 1 215 ? -7.789 34.812 8.68 1 96.31 215 THR A O 1
ATOM 1756 N N . SER A 1 216 ? -6.367 34.344 10.32 1 98 216 SER A N 1
ATOM 1757 C CA . SER A 1 216 ? -6.055 33 9.82 1 98 216 SER A CA 1
ATOM 1758 C C . SER A 1 216 ? -7.055 31.984 10.336 1 98 216 SER A C 1
ATOM 1760 O O . SER A 1 216 ? -7.863 32.281 11.219 1 98 216 SER A O 1
ATOM 1762 N N . LEU A 1 217 ? -7.008 30.766 9.781 1 98.44 217 LEU A N 1
ATOM 1763 C CA . LEU A 1 217 ? -7.793 29.656 10.305 1 98.44 217 LEU A CA 1
ATOM 1764 C C . LEU A 1 217 ? -7.504 29.438 11.789 1 98.44 217 LEU A C 1
ATOM 1766 O O . LEU A 1 217 ? -8.414 29.109 12.562 1 98.44 217 LEU A O 1
ATOM 1770 N N . PHE A 1 218 ? -6.262 29.641 12.203 1 98.44 218 PHE A N 1
ATOM 1771 C CA . PHE A 1 218 ? -5.875 29.438 13.594 1 98.44 218 PHE A CA 1
ATOM 1772 C C . PHE A 1 218 ? -6.578 30.438 14.508 1 98.44 218 PHE A C 1
ATOM 1774 O O . PHE A 1 218 ? -7.055 30.062 15.578 1 98.44 218 PHE A O 1
ATOM 1781 N N . HIS A 1 219 ? -6.676 31.703 14.039 1 97.75 219 HIS A N 1
ATOM 1782 C CA . HIS A 1 219 ? -7.441 32.688 14.781 1 97.75 219 HIS A CA 1
ATOM 1783 C C . HIS A 1 219 ? -8.906 32.281 14.906 1 97.75 219 HIS A C 1
ATOM 1785 O O . HIS A 1 219 ? -9.492 32.375 15.984 1 97.75 219 HIS A O 1
ATOM 1791 N N . GLU A 1 220 ? -9.438 31.859 13.773 1 97.88 220 GLU A N 1
ATOM 1792 C CA . GLU A 1 220 ? -10.836 31.453 13.742 1 97.88 220 GLU A CA 1
ATOM 1793 C C . GLU A 1 220 ? -11.117 30.359 14.758 1 97.88 220 GLU A C 1
ATOM 1795 O O . GLU A 1 220 ? -12.055 30.453 15.555 1 97.88 220 GLU A O 1
ATOM 1800 N N . PHE A 1 221 ? -10.352 29.328 14.758 1 98.62 221 PHE A N 1
ATOM 1801 C CA . PHE A 1 221 ? -10.562 28.203 15.648 1 98.62 221 PHE A CA 1
ATOM 1802 C C . PHE A 1 221 ? -10.352 28.609 17.109 1 98.62 221 PHE A C 1
ATOM 1804 O O . PHE A 1 221 ? -11.094 28.172 17.984 1 98.62 221 PHE A O 1
ATOM 1811 N N . GLN A 1 222 ? -9.359 29.438 17.406 1 97.81 222 GLN A N 1
ATOM 1812 C CA . GLN A 1 222 ? -9.164 29.938 18.75 1 97.81 222 GLN A CA 1
ATOM 1813 C C . GLN A 1 222 ? -10.383 30.703 19.234 1 97.81 222 GLN A C 1
ATOM 1815 O O . GLN A 1 222 ? -10.789 30.578 20.391 1 97.81 222 GLN A O 1
ATOM 1820 N N . ASN A 1 223 ? -10.914 31.516 18.344 1 97.62 223 ASN A N 1
ATOM 1821 C CA . ASN A 1 223 ? -12.086 32.312 18.688 1 97.62 223 ASN A CA 1
ATOM 1822 C C . ASN A 1 223 ? -13.266 31.422 19.094 1 97.62 223 ASN A C 1
ATOM 1824 O O . ASN A 1 223 ? -14.141 31.859 19.844 1 97.62 223 ASN A O 1
ATOM 1828 N N . TYR A 1 224 ? -13.234 30.219 18.625 1 97.94 224 TYR A N 1
ATOM 1829 C CA . TYR A 1 224 ? -14.32 29.297 18.922 1 97.94 224 TYR A CA 1
ATOM 1830 C C . TYR A 1 224 ? -13.938 28.344 20.047 1 97.94 224 TYR A C 1
ATOM 1832 O O . TYR A 1 224 ? -14.609 27.344 20.281 1 97.94 224 TYR A O 1
ATOM 1840 N N . GLY A 1 225 ? -12.773 28.562 20.688 1 97.56 225 GLY A N 1
ATOM 1841 C CA . GLY A 1 225 ? -12.422 27.875 21.906 1 97.56 225 GLY A CA 1
ATOM 1842 C C . GLY A 1 225 ? -11.492 26.688 21.672 1 97.56 225 GLY A C 1
ATOM 1843 O O . GLY A 1 225 ? -11.164 25.953 22.609 1 97.56 225 GLY A O 1
ATOM 1844 N N . TYR A 1 226 ? -11.031 26.453 20.484 1 98.44 226 TYR A N 1
ATOM 1845 C CA . TYR A 1 226 ? -10.18 25.312 20.172 1 98.44 226 TYR A CA 1
ATOM 1846 C C . TYR A 1 226 ? -8.758 25.547 20.672 1 98.44 226 TYR A C 1
ATOM 1848 O O . TYR A 1 226 ? -8.266 26.672 20.672 1 98.44 226 TYR A O 1
ATOM 1856 N N . LYS A 1 227 ? -8.086 24.469 21.109 1 98.44 227 LYS A N 1
ATOM 1857 C CA . LYS A 1 227 ? -6.629 24.453 21.219 1 98.44 227 LYS A CA 1
ATOM 1858 C C . LYS A 1 227 ? -5.988 24.281 19.844 1 98.44 227 LYS A C 1
ATOM 1860 O O . LYS A 1 227 ? -6.387 23.406 19.062 1 98.44 227 LYS A O 1
ATOM 1865 N N . THR A 1 228 ? -5.047 25.125 19.531 1 98.62 228 THR A N 1
ATOM 1866 C CA . THR A 1 228 ? -4.473 25.125 18.188 1 98.62 228 THR A CA 1
ATOM 1867 C C . THR A 1 228 ? -3.039 24.609 18.219 1 98.62 228 THR A C 1
ATOM 1869 O O . THR A 1 228 ? -2.32 24.797 19.203 1 98.62 228 THR A O 1
ATOM 1872 N N . PHE A 1 229 ? -2.635 23.891 17.188 1 98.81 229 PHE A N 1
ATOM 1873 C CA . PHE A 1 229 ? -1.362 23.188 17.062 1 98.81 229 PHE A CA 1
ATOM 1874 C C . PHE A 1 229 ? -0.786 23.375 15.664 1 98.81 229 PHE A C 1
ATOM 1876 O O . PHE A 1 229 ? -1.501 23.234 14.664 1 98.81 229 PHE A O 1
ATOM 1883 N N . LEU A 1 230 ? 0.485 23.766 15.57 1 98.69 230 LEU A N 1
ATOM 1884 C CA . LEU A 1 230 ? 1.202 23.812 14.305 1 98.69 230 LEU A CA 1
ATOM 1885 C C . LEU A 1 230 ? 2.582 23.188 14.438 1 98.69 230 LEU A C 1
ATOM 1887 O O . LEU A 1 230 ? 3.365 23.562 15.305 1 98.69 230 LEU A O 1
ATOM 1891 N N . ALA A 1 231 ? 2.867 22.172 13.633 1 98.62 231 ALA A N 1
ATOM 1892 C CA . ALA A 1 231 ? 4.188 21.562 13.555 1 98.62 231 ALA A CA 1
ATOM 1893 C C . ALA A 1 231 ? 4.707 21.531 12.125 1 98.62 231 ALA A C 1
ATOM 1895 O O . ALA A 1 231 ? 4.051 21 11.227 1 98.62 231 ALA A O 1
ATOM 1896 N N . GLU A 1 232 ? 5.836 22.172 11.859 1 98.06 232 GLU A N 1
ATOM 1897 C CA . GLU A 1 232 ? 6.555 22.156 10.594 1 98.06 232 GLU A CA 1
ATOM 1898 C C . GLU A 1 232 ? 7.969 21.609 10.766 1 98.06 232 GLU A C 1
ATOM 1900 O O . GLU A 1 232 ? 8.609 21.828 11.797 1 98.06 232 GLU A O 1
ATOM 1905 N N . ASP A 1 233 ? 8.516 20.891 9.781 1 97.38 233 ASP A N 1
ATOM 1906 C CA . ASP A 1 233 ? 9.828 20.266 9.945 1 97.38 233 ASP A CA 1
ATOM 1907 C C . ASP A 1 233 ? 10.906 21.047 9.219 1 97.38 233 ASP A C 1
ATOM 1909 O O . ASP A 1 233 ? 11.914 20.484 8.781 1 97.38 233 ASP A O 1
ATOM 1913 N N . TRP A 1 234 ? 10.625 22.297 9.047 1 95.81 234 TRP A N 1
ATOM 1914 C CA . TRP A 1 234 ? 11.562 23.234 8.43 1 95.81 234 TRP A CA 1
ATOM 1915 C C . TRP A 1 234 ? 11.539 24.578 9.133 1 95.81 234 TRP A C 1
ATOM 1917 O O . TRP A 1 234 ? 10.469 25.172 9.305 1 95.81 234 TRP A O 1
ATOM 1927 N N . ALA A 1 235 ? 12.633 25.125 9.484 1 94.69 235 ALA A N 1
ATOM 1928 C CA . ALA A 1 235 ? 12.727 26.328 10.32 1 94.69 235 ALA A CA 1
ATOM 1929 C C . ALA A 1 235 ? 12.203 27.547 9.586 1 94.69 235 ALA A C 1
ATOM 1931 O O . ALA A 1 235 ? 11.719 28.5 10.211 1 94.69 235 ALA A O 1
ATOM 1932 N N . GLU A 1 236 ? 12.352 27.547 8.227 1 91.81 236 GLU A N 1
ATOM 1933 C CA . GLU A 1 236 ? 11.82 28.688 7.48 1 91.81 236 GLU A CA 1
ATOM 1934 C C . GLU A 1 236 ? 10.312 28.547 7.289 1 91.81 236 GLU A C 1
ATOM 1936 O O . GLU A 1 236 ? 9.625 29.547 7.055 1 91.81 236 GLU A O 1
ATOM 1941 N N . GLY A 1 237 ? 9.789 27.297 7.414 1 91.75 237 GLY A N 1
ATOM 1942 C CA . GLY A 1 237 ? 8.359 27.031 7.406 1 91.75 237 GLY A CA 1
ATOM 1943 C C . GLY A 1 237 ? 7.66 27.562 6.172 1 91.75 237 GLY A C 1
ATOM 1944 O O . GLY A 1 237 ? 8.305 28.094 5.27 1 91.75 237 GLY A O 1
ATOM 1945 N N . THR A 1 238 ? 6.355 27.516 6.129 1 94.62 238 THR A N 1
ATOM 1946 C CA . THR A 1 238 ? 5.5 27.844 4.996 1 94.62 238 THR A CA 1
ATOM 1947 C C . THR A 1 238 ? 5.383 29.359 4.828 1 94.62 238 THR A C 1
ATOM 1949 O O . THR A 1 238 ? 5.414 29.875 3.703 1 94.62 238 THR A O 1
ATOM 1952 N N . LEU A 1 239 ? 5.312 30.125 5.961 1 95.69 239 LEU A N 1
ATOM 1953 C CA . LEU A 1 239 ? 5 31.547 5.906 1 95.69 239 LEU A CA 1
ATOM 1954 C C . LEU A 1 239 ? 6.277 32.375 5.926 1 95.69 239 LEU A C 1
ATOM 1956 O O . LEU A 1 239 ? 6.238 33.594 5.66 1 95.69 239 LEU A O 1
ATOM 1960 N N . ASN A 1 240 ? 7.438 31.734 6.156 1 94.75 240 ASN A N 1
ATOM 1961 C CA . ASN A 1 240 ? 8.633 32.531 6.426 1 94.75 240 ASN A CA 1
ATOM 1962 C C . ASN A 1 240 ? 9.648 32.406 5.301 1 94.75 240 ASN A C 1
ATOM 1964 O O . ASN A 1 240 ? 10.57 33.219 5.199 1 94.75 240 ASN A O 1
ATOM 1968 N N . TRP A 1 241 ? 9.469 31.375 4.523 1 90.44 241 TRP A N 1
ATOM 1969 C CA . TRP A 1 241 ? 10.406 31.219 3.414 1 90.44 241 TRP A CA 1
ATOM 1970 C C . TRP A 1 241 ? 9.969 32.062 2.215 1 90.44 241 TRP A C 1
ATOM 1972 O O . TRP A 1 241 ? 8.789 32.062 1.855 1 90.44 241 TRP A O 1
ATOM 1982 N N . PRO A 1 242 ? 10.703 32.719 1.329 1 86.75 242 PRO A N 1
ATOM 1983 C CA . PRO A 1 242 ? 12.078 33.062 1.693 1 86.75 242 PRO A CA 1
ATOM 1984 C C . PRO A 1 242 ? 12.18 34.406 2.391 1 86.75 242 PRO A C 1
ATOM 1986 O O . PRO A 1 242 ? 11.867 35.438 1.793 1 86.75 242 PRO A O 1
ATOM 1989 N N . ASN A 1 243 ? 12.477 34.594 3.549 1 88.44 243 ASN A N 1
ATOM 1990 C CA . ASN A 1 243 ? 12.758 35.812 4.297 1 88.44 243 ASN A CA 1
ATOM 1991 C C . ASN A 1 243 ? 11.469 36.562 4.617 1 88.44 243 ASN A C 1
ATOM 1993 O O . ASN A 1 243 ? 11.438 37.781 4.543 1 88.44 243 ASN A O 1
ATOM 1997 N N . CYS A 1 244 ? 10.375 35.938 4.688 1 95.25 244 CYS A N 1
ATOM 1998 C CA . CYS A 1 244 ? 9.109 36.531 5.09 1 95.25 244 CYS A CA 1
ATOM 1999 C C . CYS A 1 244 ? 8.953 36.5 6.605 1 95.25 244 CYS A C 1
ATOM 2001 O O . CYS A 1 244 ? 9.461 35.594 7.27 1 95.25 244 CYS A O 1
ATOM 2003 N N . LYS A 1 245 ? 8.203 37.438 7.137 1 95.94 245 LYS A N 1
ATOM 2004 C CA . LYS A 1 245 ? 8.148 37.625 8.586 1 95.94 245 LYS A CA 1
ATOM 2005 C C . LYS A 1 245 ? 7.223 36.625 9.25 1 95.94 245 LYS A C 1
ATOM 2007 O O . LYS A 1 245 ? 7.477 36.188 10.375 1 95.94 245 LYS A O 1
ATOM 2012 N N . GLY A 1 246 ? 6.18 36.312 8.594 1 95.88 246 GLY A N 1
ATOM 2013 C CA . GLY A 1 246 ? 5.184 35.438 9.211 1 95.88 246 GLY A CA 1
ATOM 2014 C C . GLY A 1 246 ? 4.441 36.125 10.352 1 95.88 246 GLY A C 1
ATOM 2015 O O . GLY A 1 246 ? 3.943 37.25 10.195 1 95.88 246 GLY A O 1
ATOM 2016 N N . PHE A 1 247 ? 4.348 35.438 11.5 1 96.88 247 PHE A N 1
ATOM 2017 C CA . PHE A 1 247 ? 3.67 35.969 12.672 1 96.88 247 PHE A CA 1
ATOM 2018 C C . PHE A 1 247 ? 4.676 36.531 13.672 1 96.88 247 PHE A C 1
ATOM 2020 O O . PHE A 1 247 ? 5.734 35.938 13.891 1 96.88 247 PHE A O 1
ATOM 2027 N N . ASP A 1 248 ? 4.301 37.594 14.258 1 96.75 248 ASP A N 1
ATOM 2028 C CA . ASP A 1 248 ? 5 38.031 15.461 1 96.75 248 ASP A CA 1
ATOM 2029 C C . ASP A 1 248 ? 4.477 37.281 16.688 1 96.75 248 ASP A C 1
ATOM 2031 O O . ASP A 1 248 ? 5.262 36.781 17.5 1 96.75 248 ASP A O 1
ATOM 2035 N N . LYS A 1 249 ? 3.188 37.219 16.766 1 96.31 249 LYS A N 1
ATOM 2036 C CA . LYS A 1 249 ? 2.463 36.469 17.797 1 96.31 249 LYS A CA 1
ATOM 2037 C C . LYS A 1 249 ? 1.506 35.469 17.156 1 96.31 249 LYS A C 1
ATOM 2039 O O . LYS A 1 249 ? 0.303 35.719 17.062 1 96.31 249 LYS A O 1
ATOM 2044 N N . PRO A 1 250 ? 2.039 34.344 16.922 1 96.38 250 PRO A N 1
ATOM 2045 C CA . PRO A 1 250 ? 1.196 33.375 16.234 1 96.38 250 PRO A CA 1
ATOM 2046 C C . PRO A 1 250 ? -0.001 32.938 17.062 1 96.38 250 PRO A C 1
ATOM 2048 O O . PRO A 1 250 ? 0.135 32.688 18.266 1 96.38 250 PRO A O 1
ATOM 2051 N N . PRO A 1 251 ? -1.197 32.875 16.469 1 97.12 251 PRO A N 1
ATOM 2052 C CA . PRO A 1 251 ? -2.367 32.312 17.156 1 97.12 251 PRO A CA 1
ATOM 2053 C C . PRO A 1 251 ? -2.303 30.797 17.312 1 97.12 251 PRO A C 1
ATOM 2055 O O . PRO A 1 251 ? -3.264 30.109 16.984 1 97.12 251 PRO A O 1
ATOM 2058 N N . ILE A 1 252 ? -1.233 30.297 17.797 1 97.44 252 ILE A N 1
ATOM 2059 C CA . ILE A 1 252 ? -0.933 28.875 17.953 1 97.44 252 ILE A CA 1
ATOM 2060 C C . ILE A 1 252 ? -0.609 28.578 19.422 1 97.44 252 ILE A C 1
ATOM 2062 O O . ILE A 1 252 ? 0.335 29.141 19.984 1 97.44 252 ILE A O 1
ATOM 2066 N N . ASP A 1 253 ? -1.398 27.719 20 1 97.81 253 ASP A N 1
ATOM 2067 C CA . ASP A 1 253 ? -1.16 27.359 21.406 1 97.81 253 ASP A CA 1
ATOM 2068 C C . ASP A 1 253 ? 0.102 26.516 21.547 1 97.81 253 ASP A C 1
ATOM 2070 O O . ASP A 1 253 ? 0.869 26.688 22.5 1 97.81 253 ASP A O 1
ATOM 2074 N N . HIS A 1 254 ? 0.305 25.594 20.703 1 98.38 254 HIS A N 1
ATOM 2075 C CA . HIS A 1 254 ? 1.476 24.719 20.688 1 98.38 254 HIS A CA 1
ATOM 2076 C C . HIS A 1 254 ? 2.166 24.75 19.328 1 98.38 254 HIS A C 1
ATOM 2078 O O . HIS A 1 254 ? 1.633 24.219 18.344 1 98.38 254 HIS A O 1
ATOM 2084 N N . ASN A 1 255 ? 3.318 25.359 19.281 1 97.69 255 ASN A N 1
ATOM 2085 C CA . ASN A 1 255 ? 4.078 25.641 18.062 1 97.69 255 ASN A CA 1
ATOM 2086 C C . ASN A 1 255 ? 5.441 24.953 18.094 1 97.69 255 ASN A C 1
ATOM 2088 O O . ASN A 1 255 ? 6.242 25.188 19 1 97.69 255 ASN A O 1
ATOM 2092 N N . MET A 1 256 ? 5.77 24.188 17.094 1 97.62 256 MET A N 1
ATOM 2093 C CA . MET A 1 256 ? 6.973 23.359 17.078 1 97.62 256 MET A CA 1
ATOM 2094 C C . MET A 1 256 ? 8.195 24.188 16.672 1 97.62 256 MET A C 1
ATOM 2096 O O . MET A 1 256 ? 9.32 23.688 16.719 1 97.62 256 MET A O 1
ATOM 2100 N N . ARG A 1 257 ? 8.133 25.406 16.344 1 97.5 257 ARG A N 1
ATOM 2101 C CA . ARG A 1 257 ? 9.148 26.281 15.766 1 97.5 257 ARG A CA 1
ATOM 2102 C C . ARG A 1 257 ? 10.445 26.234 16.578 1 97.5 257 ARG A C 1
ATOM 2104 O O . ARG A 1 257 ? 11.531 26.141 16.016 1 97.5 257 ARG A O 1
ATOM 2111 N N . PRO A 1 258 ? 10.367 26.25 17.906 1 97.94 258 PRO A N 1
ATOM 2112 C CA . PRO A 1 258 ? 11.617 26.172 18.672 1 97.94 258 PRO A CA 1
ATOM 2113 C C . PRO A 1 258 ? 12.43 24.922 18.359 1 97.94 258 PRO A C 1
ATOM 2115 O O . PRO A 1 258 ? 13.664 24.969 18.359 1 97.94 258 PRO A O 1
ATOM 2118 N N . PHE A 1 259 ? 11.805 23.859 18.109 1 98.38 259 PHE A N 1
ATOM 2119 C CA . PHE A 1 259 ? 12.477 22.609 17.797 1 98.38 259 PHE A CA 1
ATOM 2120 C C . PHE A 1 259 ? 13.312 22.75 16.531 1 98.38 259 PHE A C 1
ATOM 2122 O O . PHE A 1 259 ? 14.484 22.375 16.5 1 98.38 259 PHE A O 1
ATOM 2129 N N . GLN A 1 260 ? 12.727 23.312 15.508 1 97.5 260 GLN A N 1
ATOM 2130 C CA . GLN A 1 260 ? 13.414 23.469 14.234 1 97.5 260 GLN A CA 1
ATOM 2131 C C . GLN A 1 260 ? 14.531 24.5 14.328 1 97.5 260 GLN A C 1
ATOM 2133 O O . GLN A 1 260 ? 15.57 24.359 13.672 1 97.5 260 GLN A O 1
ATOM 2138 N N . ASN A 1 261 ? 14.273 25.531 15.117 1 97.5 261 ASN A N 1
ATOM 2139 C CA . ASN A 1 261 ? 15.344 26.5 15.352 1 97.5 261 ASN A CA 1
ATOM 2140 C C . ASN A 1 261 ? 16.562 25.828 15.977 1 97.5 261 ASN A C 1
ATOM 2142 O O . ASN A 1 261 ? 17.703 26.109 15.578 1 97.5 261 ASN A O 1
ATOM 2146 N N . VAL A 1 262 ? 16.359 24.953 16.953 1 97.56 262 VAL A N 1
ATOM 2147 C CA . VAL A 1 262 ? 17.453 24.234 17.594 1 97.56 262 VAL A CA 1
ATOM 2148 C C . VAL A 1 262 ? 18.188 23.391 16.547 1 97.56 262 VAL A C 1
ATOM 2150 O O . VAL A 1 262 ? 19.422 23.375 16.516 1 97.56 262 VAL A O 1
ATOM 2153 N N . LEU A 1 263 ? 17.469 22.75 15.703 1 96.25 263 LEU A N 1
ATOM 2154 C CA . LEU A 1 263 ? 18 21.781 14.758 1 96.25 263 LEU A CA 1
ATOM 2155 C C . LEU A 1 263 ? 18.766 22.5 13.633 1 96.25 263 LEU A C 1
ATOM 2157 O O . LEU A 1 263 ? 19.766 21.984 13.141 1 96.25 263 LEU A O 1
ATOM 2161 N N . GLU A 1 264 ? 18.328 23.656 13.211 1 95.25 264 GLU A N 1
ATOM 2162 C CA . GLU A 1 264 ? 18.781 24.156 11.914 1 95.25 264 GLU A CA 1
ATOM 2163 C C . GLU A 1 264 ? 19.547 25.469 12.047 1 95.25 264 GLU A C 1
ATOM 2165 O O . GLU A 1 264 ? 20.375 25.797 11.195 1 95.25 264 GLU A O 1
ATOM 2170 N N . ARG A 1 265 ? 19.188 26.234 13.062 1 95 265 ARG A N 1
ATOM 2171 C CA . ARG A 1 265 ? 19.766 27.562 13.125 1 95 265 ARG A CA 1
ATOM 2172 C C . ARG A 1 265 ? 21.109 27.547 13.836 1 95 265 ARG A C 1
ATOM 2174 O O . ARG A 1 265 ? 21.312 26.781 14.781 1 95 265 ARG A O 1
ATOM 2181 N N . LYS A 1 266 ? 21.859 28.5 13.383 1 91.5 266 LYS A N 1
ATOM 2182 C CA . LYS A 1 266 ? 23.188 28.625 13.977 1 91.5 266 LYS A CA 1
ATOM 2183 C C . LYS A 1 266 ? 23.109 29.094 15.422 1 91.5 266 LYS A C 1
ATOM 2185 O O . LYS A 1 266 ? 22.234 29.891 15.773 1 91.5 266 LYS A O 1
ATOM 2190 N N . ASN A 1 267 ? 23.859 28.641 16.328 1 90.75 267 ASN A N 1
ATOM 2191 C CA . ASN A 1 267 ? 24.094 29.078 17.703 1 90.75 267 ASN A CA 1
ATOM 2192 C C . ASN A 1 267 ? 22.891 28.766 18.594 1 90.75 267 ASN A C 1
ATOM 2194 O O . ASN A 1 267 ? 22.75 29.375 19.656 1 90.75 267 ASN A O 1
ATOM 2198 N N . HIS A 1 268 ? 21.969 27.969 18.156 1 94.5 268 HIS A N 1
ATOM 2199 C CA . HIS A 1 268 ? 20.828 27.641 18.984 1 94.5 268 HIS A CA 1
ATOM 2200 C C . HIS A 1 268 ? 21.094 26.391 19.812 1 94.5 268 HIS A C 1
ATOM 2202 O O . HIS A 1 268 ? 20.438 26.156 20.828 1 94.5 268 HIS A O 1
ATOM 2208 N N . SER A 1 269 ? 21.969 25.562 19.391 1 94.12 269 SER A N 1
ATOM 2209 C CA . SER A 1 269 ? 22.234 24.312 20.094 1 94.12 269 SER A CA 1
ATOM 2210 C C . SER A 1 269 ? 23.625 23.797 19.797 1 94.12 269 SER A C 1
ATOM 2212 O O . SER A 1 269 ? 24.406 24.438 19.078 1 94.12 269 SER A O 1
ATOM 2214 N N . LEU A 1 270 ? 23.938 22.719 20.453 1 94.38 270 LEU A N 1
ATOM 2215 C CA . LEU A 1 270 ? 25.219 22.062 20.219 1 94.38 270 LEU A CA 1
ATOM 2216 C C . LEU A 1 270 ? 25.172 21.219 18.969 1 94.38 270 LEU A C 1
ATOM 2218 O O . LEU A 1 270 ? 24.094 20.75 18.562 1 94.38 270 LEU A O 1
ATOM 2222 N N . ASN A 1 271 ? 26.328 20.984 18.391 1 92.94 271 ASN A N 1
ATOM 2223 C CA . ASN A 1 271 ? 26.406 20.25 17.141 1 92.94 271 ASN A CA 1
ATOM 2224 C C . ASN A 1 271 ? 25.906 18.812 17.297 1 92.94 271 ASN A C 1
ATOM 2226 O O . ASN A 1 271 ? 25.266 18.266 16.391 1 92.94 271 ASN A O 1
ATOM 2230 N N . VAL A 1 272 ? 26.141 18.188 18.391 1 93.75 272 VAL A N 1
ATOM 2231 C CA . VAL A 1 272 ? 25.734 16.797 18.641 1 93.75 272 VAL A CA 1
ATOM 2232 C C . VAL A 1 272 ? 24.219 16.703 18.641 1 93.75 272 VAL A C 1
ATOM 2234 O O . VAL A 1 272 ? 23.656 15.68 18.25 1 93.75 272 VAL A O 1
ATOM 2237 N N . THR A 1 273 ? 23.594 17.781 19.031 1 94.56 273 THR A N 1
ATOM 2238 C CA . THR A 1 273 ? 22.125 17.812 19.062 1 94.56 273 THR A CA 1
ATOM 2239 C C . THR A 1 273 ? 21.562 17.906 17.641 1 94.56 273 THR A C 1
ATOM 2241 O O . THR A 1 273 ? 20.578 17.219 17.328 1 94.56 273 THR A O 1
ATOM 2244 N N . LYS A 1 274 ? 22.219 18.625 16.859 1 92.81 274 LYS A N 1
ATOM 2245 C CA . LYS A 1 274 ? 21.75 18.891 15.492 1 92.81 274 LYS A CA 1
ATOM 2246 C C . LYS A 1 274 ? 21.828 17.625 14.641 1 92.81 274 LYS A C 1
ATOM 2248 O O . LYS A 1 274 ? 21.125 17.5 13.625 1 92.81 274 LYS A O 1
ATOM 2253 N N . GLN A 1 275 ? 22.516 16.625 15.039 1 90.12 275 GLN A N 1
ATOM 2254 C CA . GLN A 1 275 ? 22.797 15.469 14.211 1 90.12 275 GLN A CA 1
ATOM 2255 C C . GLN A 1 275 ? 21.906 14.289 14.562 1 90.12 275 GLN A C 1
ATOM 2257 O O . GLN A 1 275 ? 21.953 13.242 13.906 1 90.12 275 GLN A O 1
ATOM 2262 N N . HIS A 1 276 ? 20.984 14.492 15.469 1 88.88 276 HIS A N 1
ATOM 2263 C CA . HIS A 1 276 ? 20.328 13.305 16 1 88.88 276 HIS A CA 1
ATOM 2264 C C . HIS A 1 276 ? 19.297 12.75 15.016 1 88.88 276 HIS A C 1
ATOM 2266 O O . HIS A 1 276 ? 18.875 11.602 15.141 1 88.88 276 HIS A O 1
ATOM 2272 N N . LEU A 1 277 ? 18.953 13.523 13.945 1 87.75 277 LEU A N 1
ATOM 2273 C CA . LEU A 1 277 ? 18 13.039 12.961 1 87.75 277 LEU A CA 1
ATOM 2274 C C . LEU A 1 277 ? 18.688 12.695 11.648 1 87.75 277 LEU A C 1
ATOM 2276 O O . LEU A 1 277 ? 18.062 12.695 10.586 1 87.75 277 LEU A O 1
ATOM 2280 N N . ASN A 1 278 ? 19.969 12.422 11.727 1 81.56 278 ASN A N 1
ATOM 2281 C CA . ASN A 1 278 ? 20.719 12.102 10.516 1 81.56 278 ASN A CA 1
ATOM 2282 C C . ASN A 1 278 ? 20.547 10.648 10.109 1 81.56 278 ASN A C 1
ATOM 2284 O O . ASN A 1 278 ? 21.25 10.148 9.227 1 81.56 278 ASN A O 1
ATOM 2288 N N . GLY A 1 279 ? 19.688 9.945 10.727 1 80 279 GLY A N 1
ATOM 2289 C CA . GLY A 1 279 ? 19.312 8.617 10.258 1 80 279 GLY A CA 1
ATOM 2290 C C . GLY A 1 279 ? 19.969 7.5 11.047 1 80 279 GLY A C 1
ATOM 2291 O O . GLY A 1 279 ? 19.594 6.336 10.914 1 80 279 GLY A O 1
ATOM 2292 N N . LYS A 1 280 ? 20.875 7.777 11.922 1 83.06 280 LYS A N 1
ATOM 2293 C CA . LYS A 1 280 ? 21.578 6.738 12.664 1 83.06 280 LYS A CA 1
ATOM 2294 C C . LYS A 1 280 ? 20.656 6.027 13.641 1 83.06 280 LYS A C 1
ATOM 2296 O O . LYS A 1 280 ? 20.766 4.816 13.844 1 83.06 280 LYS A O 1
ATOM 2301 N N . MET A 1 281 ? 19.734 6.754 14.203 1 89.75 281 MET A N 1
ATOM 2302 C CA . MET A 1 281 ? 18.828 6.199 15.188 1 89.75 281 MET A CA 1
ATOM 2303 C C . MET A 1 281 ? 17.516 5.781 14.531 1 89.75 281 MET A C 1
ATOM 2305 O O . MET A 1 281 ? 16.484 5.695 15.203 1 89.75 281 MET A O 1
ATOM 2309 N N . CYS A 1 282 ? 17.422 5.637 13.211 1 91.56 282 CYS A N 1
ATOM 2310 C CA . CYS A 1 282 ? 16.266 5.203 12.422 1 91.56 282 CYS A CA 1
ATOM 2311 C C . CYS A 1 282 ? 15.109 6.176 12.578 1 91.56 282 CYS A C 1
ATOM 2313 O O . CYS A 1 282 ? 13.953 5.754 12.664 1 91.56 282 CYS A O 1
ATOM 2315 N N . ARG A 1 283 ? 15.5 7.453 12.781 1 94.19 283 ARG A N 1
ATOM 2316 C CA . ARG A 1 283 ? 14.492 8.508 12.898 1 94.19 283 ARG A CA 1
ATOM 2317 C C . ARG A 1 283 ? 14.781 9.648 11.922 1 94.19 283 ARG A C 1
ATOM 2319 O O . ARG A 1 283 ? 15.945 9.969 11.656 1 94.19 283 ARG A O 1
ATOM 2326 N N . GLU A 1 284 ? 13.68 10.109 11.398 1 94.56 284 GLU A N 1
ATOM 2327 C CA . GLU A 1 284 ? 13.711 11.266 10.508 1 94.56 284 GLU A CA 1
ATOM 2328 C C . GLU A 1 284 ? 12.758 12.359 10.992 1 94.56 284 GLU A C 1
ATOM 2330 O O . GLU A 1 284 ? 12.117 12.211 12.031 1 94.56 284 GLU A O 1
ATOM 2335 N N . HIS A 1 285 ? 12.719 13.469 10.266 1 96.31 285 HIS A N 1
ATOM 2336 C CA . HIS A 1 285 ? 11.961 14.648 10.648 1 96.31 285 HIS A CA 1
ATOM 2337 C C . HIS A 1 285 ? 10.484 14.312 10.852 1 96.31 285 HIS A C 1
ATOM 2339 O O . HIS A 1 285 ? 9.875 14.766 11.82 1 96.31 285 HIS A O 1
ATOM 2345 N N . HIS A 1 286 ? 9.883 13.523 9.984 1 97.44 286 HIS A N 1
ATOM 2346 C CA . HIS A 1 286 ? 8.445 13.266 10.078 1 97.44 286 HIS A CA 1
ATOM 2347 C C . HIS A 1 286 ? 8.109 12.469 11.336 1 97.44 286 HIS A C 1
ATOM 2349 O O . HIS A 1 286 ? 7 12.562 11.859 1 97.44 286 HIS A O 1
ATOM 2355 N N . HIS A 1 287 ? 9.078 11.703 11.844 1 97.12 287 HIS A N 1
ATOM 2356 C CA . HIS A 1 287 ? 8.836 10.992 13.094 1 97.12 287 HIS A CA 1
ATOM 2357 C C . HIS A 1 287 ? 8.617 11.961 14.25 1 97.12 287 HIS A C 1
ATOM 2359 O O . HIS A 1 287 ? 7.727 11.758 15.078 1 97.12 287 HIS A O 1
ATOM 2365 N N . THR A 1 288 ? 9.406 13.016 14.273 1 97.25 288 THR A N 1
ATOM 2366 C CA . THR A 1 288 ? 9.289 14.008 15.344 1 97.25 288 THR A CA 1
ATOM 2367 C C . THR A 1 288 ? 7.969 14.766 15.227 1 97.25 288 THR A C 1
ATOM 2369 O O . THR A 1 288 ? 7.344 15.094 16.234 1 97.25 288 THR A O 1
ATOM 2372 N N . LEU A 1 289 ? 7.562 15.062 13.992 1 98.62 289 LEU A N 1
ATOM 2373 C CA . LEU A 1 289 ? 6.277 15.711 13.758 1 98.62 289 LEU A CA 1
ATOM 2374 C C . LEU A 1 289 ? 5.133 14.852 14.289 1 98.62 289 LEU A C 1
ATOM 2376 O O . LEU A 1 289 ? 4.246 15.352 14.984 1 98.62 289 LEU A O 1
ATOM 2380 N N . LEU A 1 290 ? 5.184 13.609 13.961 1 98.81 290 LEU A N 1
ATOM 2381 C CA . LEU A 1 290 ? 4.125 12.695 14.367 1 98.81 290 LEU A CA 1
ATOM 2382 C C . LEU A 1 290 ? 4.117 12.508 15.875 1 98.81 290 LEU A C 1
ATOM 2384 O O . LEU A 1 290 ? 3.051 12.422 16.484 1 98.81 290 LEU A O 1
ATOM 2388 N N . ASP A 1 291 ? 5.324 12.461 16.531 1 98.19 291 ASP A N 1
ATOM 2389 C CA . ASP A 1 291 ? 5.402 12.391 18 1 98.19 291 ASP A CA 1
ATOM 2390 C C . ASP A 1 291 ? 4.715 13.594 18.641 1 98.19 291 ASP A C 1
ATOM 2392 O O . ASP A 1 291 ? 3.898 13.438 19.547 1 98.19 291 ASP A O 1
ATOM 2396 N N . TYR A 1 292 ? 5.074 14.727 18.125 1 98.75 292 TYR A N 1
ATOM 2397 C CA . TYR A 1 292 ? 4.551 15.961 18.703 1 98.75 292 TYR A CA 1
ATOM 2398 C C . TYR A 1 292 ? 3.045 16.062 18.484 1 98.75 292 TYR A C 1
ATOM 2400 O O . TYR A 1 292 ? 2.309 16.469 19.391 1 98.75 292 TYR A O 1
ATOM 2408 N N . LEU A 1 293 ? 2.564 15.719 17.312 1 98.88 293 LEU A N 1
ATOM 2409 C CA . LEU A 1 293 ? 1.132 15.703 17.047 1 98.88 293 LEU A CA 1
ATOM 2410 C C . LEU A 1 293 ? 0.409 14.727 17.969 1 98.88 293 LEU A C 1
ATOM 2412 O O . LEU A 1 293 ? -0.645 15.055 18.516 1 98.88 293 LEU A O 1
ATOM 2416 N N . GLY A 1 294 ? 0.991 13.539 18.094 1 98.81 294 GLY A N 1
ATOM 2417 C CA . GLY A 1 294 ? 0.396 12.562 19 1 98.81 294 GLY A CA 1
ATOM 2418 C C . GLY A 1 294 ? 0.301 13.055 20.422 1 98.81 294 GLY A C 1
ATOM 2419 O O . GLY A 1 294 ? -0.724 12.867 21.094 1 98.81 294 GLY A O 1
ATOM 2420 N N . GLN A 1 295 ? 1.344 13.664 20.922 1 98.62 295 GLN A N 1
ATOM 2421 C CA . GLN A 1 295 ? 1.357 14.242 22.266 1 98.62 295 GLN A CA 1
ATOM 2422 C C . GLN A 1 295 ? 0.259 15.289 22.422 1 98.62 295 GLN A C 1
ATOM 2424 O O . GLN A 1 295 ? -0.39 15.359 23.469 1 98.62 295 GLN A O 1
ATOM 2429 N N . PHE A 1 296 ? 0.05 16.062 21.422 1 98.62 296 PHE A N 1
ATOM 2430 C CA . PHE A 1 296 ? -0.988 17.078 21.453 1 98.62 296 PHE A CA 1
ATOM 2431 C C . PHE A 1 296 ? -2.371 16.453 21.531 1 98.62 296 PHE A C 1
ATOM 2433 O O . PHE A 1 296 ? -3.207 16.875 22.344 1 98.62 296 PHE A O 1
ATOM 2440 N N . LEU A 1 297 ? -2.596 15.461 20.656 1 98.38 297 LEU A N 1
ATOM 2441 C CA . LEU A 1 297 ? -3.887 14.773 20.656 1 98.38 297 LEU A CA 1
ATOM 2442 C C . LEU A 1 297 ? -4.176 14.172 22.031 1 98.38 297 LEU A C 1
ATOM 2444 O O . LEU A 1 297 ? -5.32 14.195 22.484 1 98.38 297 LEU A O 1
ATOM 2448 N N . ASP A 1 298 ? -3.17 13.75 22.719 1 97.69 298 ASP A N 1
ATOM 2449 C CA . ASP A 1 298 ? -3.314 13.094 24.016 1 97.69 298 ASP A CA 1
ATOM 2450 C C . ASP A 1 298 ? -3.502 14.109 25.141 1 97.69 298 ASP A C 1
ATOM 2452 O O . ASP A 1 298 ? -4.152 13.82 26.141 1 97.69 298 ASP A O 1
ATOM 2456 N N . ALA A 1 299 ? -2.988 15.258 24.969 1 97.19 299 ALA A N 1
ATOM 2457 C CA . ALA A 1 299 ? -2.846 16.219 26.062 1 97.19 299 ALA A CA 1
ATOM 2458 C C . ALA A 1 299 ? -4.191 16.844 26.422 1 97.19 299 ALA A C 1
ATOM 2460 O O . ALA A 1 299 ? -4.371 17.344 27.547 1 97.19 299 ALA A O 1
ATOM 2461 N N . TYR A 1 300 ? -5.164 16.797 25.516 1 96.31 300 TYR A N 1
ATOM 2462 C CA . TYR A 1 300 ? -6.434 17.484 25.734 1 96.31 300 TYR A CA 1
ATOM 2463 C C . TYR A 1 300 ? -7.609 16.547 25.453 1 96.31 300 TYR A C 1
ATOM 2465 O O . TYR A 1 300 ? -8.344 16.75 24.484 1 96.31 300 TYR A O 1
ATOM 2473 N N . PRO A 1 301 ? -7.938 15.656 26.297 1 93.56 301 PRO A N 1
ATOM 2474 C CA . PRO A 1 301 ? -9.023 14.703 26.031 1 93.56 301 PRO A CA 1
ATOM 2475 C C . PRO A 1 301 ? -10.406 15.359 26.078 1 93.56 301 PRO A C 1
ATOM 2477 O O . PRO A 1 301 ? -11.359 14.844 25.484 1 93.56 301 PRO A O 1
ATOM 2480 N N . ASP A 1 302 ? -10.539 16.547 26.766 1 92.62 302 ASP A N 1
ATOM 2481 C CA . ASP A 1 302 ? -11.852 17.125 27 1 92.62 302 ASP A CA 1
ATOM 2482 C C . ASP A 1 302 ? -11.977 18.484 26.297 1 92.62 302 ASP A C 1
ATOM 2484 O O . ASP A 1 302 ? -12.891 19.266 26.609 1 92.62 302 ASP A O 1
ATOM 2488 N N . GLN A 1 303 ? -11.031 18.844 25.453 1 95.62 303 GLN A N 1
ATOM 2489 C CA . GLN A 1 303 ? -11.062 20.109 24.734 1 95.62 303 GLN A CA 1
ATOM 2490 C C . GLN A 1 303 ? -11.008 19.875 23.219 1 95.62 303 GLN A C 1
ATOM 2492 O O . GLN A 1 303 ? -10.445 18.891 22.766 1 95.62 303 GLN A O 1
ATOM 2497 N N . LYS A 1 304 ? -11.648 20.781 22.516 1 97.5 304 LYS A N 1
ATOM 2498 C CA . LYS A 1 304 ? -11.609 20.688 21.062 1 97.5 304 LYS A CA 1
ATOM 2499 C C . LYS A 1 304 ? -10.258 21.141 20.516 1 97.5 304 LYS A C 1
ATOM 2501 O O . LYS A 1 304 ? -9.672 22.109 21.016 1 97.5 304 LYS A O 1
ATOM 2506 N N . LYS A 1 305 ? -9.789 20.422 19.531 1 98.62 305 LYS A N 1
ATOM 2507 C CA . LYS A 1 305 ? -8.438 20.609 19.016 1 98.62 305 LYS A CA 1
ATOM 2508 C C . LYS A 1 305 ? -8.453 20.891 17.516 1 98.62 305 LYS A C 1
ATOM 2510 O O . LYS A 1 305 ? -9.219 20.281 16.766 1 98.62 305 LYS A O 1
ATOM 2515 N N . PHE A 1 306 ? -7.703 21.906 17.078 1 98.81 306 PHE A N 1
ATOM 2516 C CA . PHE A 1 306 ? -7.355 22.156 15.688 1 98.81 306 PHE A CA 1
ATOM 2517 C C . PHE A 1 306 ? -5.855 21.969 15.469 1 98.81 306 PHE A C 1
ATOM 2519 O O . PHE A 1 306 ? -5.051 22.766 15.953 1 98.81 306 PHE A O 1
ATOM 2526 N N . SER A 1 307 ? -5.465 20.922 14.734 1 98.88 307 SER A N 1
ATOM 2527 C CA . SER A 1 307 ? -4.051 20.594 14.562 1 98.88 307 SER A CA 1
ATOM 2528 C C . SER A 1 307 ? -3.662 20.594 13.086 1 98.88 307 SER A C 1
ATOM 2530 O O . SER A 1 307 ? -4.383 20.047 12.25 1 98.88 307 SER A O 1
ATOM 2532 N N . TRP A 1 308 ? -2.559 21.188 12.812 1 98.88 308 TRP A N 1
ATOM 2533 C CA . TRP A 1 308 ? -1.985 21.25 11.477 1 98.88 308 TRP A CA 1
ATOM 2534 C C . TRP A 1 308 ? -0.521 20.812 11.492 1 98.88 308 TRP A C 1
ATOM 2536 O O . TRP A 1 308 ? 0.314 21.469 12.125 1 98.88 308 TRP A O 1
ATOM 2546 N N . MET A 1 309 ? -0.233 19.734 10.914 1 98.75 309 MET A N 1
ATOM 2547 C CA . MET A 1 309 ? 1.137 19.281 10.68 1 98.75 309 MET A CA 1
ATOM 2548 C C . MET A 1 309 ? 1.544 19.5 9.227 1 98.75 309 MET A C 1
ATOM 2550 O O . MET A 1 309 ? 0.793 19.172 8.305 1 98.75 309 MET A O 1
ATOM 2554 N N . TRP A 1 310 ? 2.645 20.156 8.977 1 98.62 310 TRP A N 1
ATOM 2555 C CA . TRP A 1 310 ? 3.186 20.391 7.645 1 98.62 310 TRP A CA 1
ATOM 2556 C C . TRP A 1 310 ? 4.57 19.766 7.5 1 98.62 310 TRP A C 1
ATOM 2558 O O . TRP A 1 310 ? 5.574 20.375 7.891 1 98.62 310 TRP A O 1
ATOM 2568 N N . ALA A 1 311 ? 4.637 18.609 6.887 1 98.38 311 ALA A N 1
ATOM 2569 C CA . ALA A 1 311 ? 5.902 17.906 6.645 1 98.38 311 ALA A CA 1
ATOM 2570 C C . ALA A 1 311 ? 6.496 18.312 5.301 1 98.38 311 ALA A C 1
ATOM 2572 O O . ALA A 1 311 ? 5.984 17.922 4.246 1 98.38 311 ALA A O 1
ATOM 2573 N N . SER A 1 312 ? 7.598 18.984 5.316 1 97.12 312 SER A N 1
ATOM 2574 C CA . SER A 1 312 ? 8.18 19.547 4.102 1 97.12 312 SER A CA 1
ATOM 2575 C C . SER A 1 312 ? 9.344 18.688 3.602 1 97.12 312 SER A C 1
ATOM 2577 O O . SER A 1 312 ? 9.594 18.625 2.396 1 97.12 312 SER A O 1
ATOM 2579 N N . VAL A 1 313 ? 9.953 17.984 4.43 1 95.56 313 VAL A N 1
ATOM 2580 C CA . VAL A 1 313 ? 11.25 17.391 4.121 1 95.56 313 VAL A CA 1
ATOM 2581 C C . VAL A 1 313 ? 11.055 16.109 3.295 1 95.56 313 VAL A C 1
ATOM 2583 O O . VAL A 1 313 ? 11.82 15.852 2.361 1 95.56 313 VAL A O 1
ATOM 2586 N N . LEU A 1 314 ? 10.047 15.344 3.512 1 95.62 314 LEU A N 1
ATOM 2587 C CA . LEU A 1 314 ? 9.836 14.031 2.9 1 95.62 314 LEU A CA 1
ATOM 2588 C C . LEU A 1 314 ? 9.68 14.156 1.389 1 95.62 314 LEU A C 1
ATOM 2590 O O . LEU A 1 314 ? 10.305 13.414 0.631 1 95.62 314 LEU A O 1
ATOM 2594 N N . GLY A 1 315 ? 8.852 15.102 0.976 1 94.06 315 GLY A N 1
ATOM 2595 C CA . GLY A 1 315 ? 8.43 15.141 -0.416 1 94.06 315 GLY A CA 1
ATOM 2596 C C . GLY A 1 315 ? 9.102 16.234 -1.218 1 94.06 315 GLY A C 1
ATOM 2597 O O . GLY A 1 315 ? 8.898 16.344 -2.43 1 94.06 315 GLY A O 1
ATOM 2598 N N . HIS A 1 316 ? 9.992 16.922 -0.711 1 91 316 HIS A N 1
ATOM 2599 C CA . HIS A 1 316 ? 10.461 18.172 -1.278 1 91 316 HIS A CA 1
ATOM 2600 C C . HIS A 1 316 ? 11.336 17.938 -2.508 1 91 316 HIS A C 1
ATOM 2602 O O . HIS A 1 316 ? 11.203 18.641 -3.51 1 91 316 HIS A O 1
ATOM 2608 N N . SER A 1 317 ? 12.094 16.922 -2.588 1 89.12 317 SER A N 1
ATOM 2609 C CA . SER A 1 317 ? 13.195 16.953 -3.539 1 89.12 317 SER A CA 1
ATOM 2610 C C . SER A 1 317 ? 13.094 15.82 -4.551 1 89.12 317 SER A C 1
ATOM 2612 O O . SER A 1 317 ? 13.719 15.875 -5.613 1 89.12 317 SER A O 1
ATOM 2614 N N . THR A 1 318 ? 12.359 14.836 -4.215 1 92.31 318 THR A N 1
ATOM 2615 C CA . THR A 1 318 ? 12.414 13.68 -5.102 1 92.31 318 THR A CA 1
ATOM 2616 C C . THR A 1 318 ? 11.086 12.93 -5.094 1 92.31 318 THR A C 1
ATOM 2618 O O . THR A 1 318 ? 10.352 12.969 -4.102 1 92.31 318 THR A O 1
ATOM 2621 N N . GLU A 1 319 ? 10.852 12.289 -6.211 1 93.81 319 GLU A N 1
ATOM 2622 C CA . GLU A 1 319 ? 9.68 11.438 -6.398 1 93.81 319 GLU A CA 1
ATOM 2623 C C . GLU A 1 319 ? 9.664 10.289 -5.387 1 93.81 319 GLU A C 1
ATOM 2625 O O . GLU A 1 319 ? 8.602 9.789 -5.027 1 93.81 319 GLU A O 1
ATOM 2630 N N . ASN A 1 320 ? 10.758 9.906 -4.871 1 96.62 320 ASN A N 1
ATOM 2631 C CA . ASN A 1 320 ? 10.875 8.68 -4.094 1 96.62 320 ASN A CA 1
ATOM 2632 C C . ASN A 1 320 ? 11.109 8.977 -2.613 1 96.62 320 ASN A C 1
ATOM 2634 O O . ASN A 1 320 ? 11.547 8.102 -1.862 1 96.62 320 ASN A O 1
ATOM 2638 N N . GLY A 1 321 ? 10.828 10.164 -2.162 1 96.62 321 GLY A N 1
ATOM 2639 C CA . GLY A 1 321 ? 11.133 10.555 -0.795 1 96.62 321 GLY A CA 1
ATOM 2640 C C . GLY A 1 321 ? 10.047 10.164 0.192 1 96.62 321 GLY A C 1
ATOM 2641 O O . GLY A 1 321 ? 10.289 10.117 1.399 1 96.62 321 GLY A O 1
ATOM 2642 N N . ILE A 1 322 ? 8.883 9.734 -0.275 1 98 322 ILE A N 1
ATOM 2643 C CA . ILE A 1 322 ? 7.73 9.641 0.617 1 98 322 ILE A CA 1
ATOM 2644 C C . ILE A 1 322 ? 7.422 8.172 0.906 1 98 322 ILE A C 1
ATOM 2646 O O . ILE A 1 322 ? 6.965 7.832 1.999 1 98 322 ILE A O 1
ATOM 2650 N N . ALA A 1 323 ? 7.711 7.27 0.043 1 97.81 323 ALA A N 1
ATOM 2651 C CA . ALA A 1 323 ? 7.188 5.906 0.053 1 97.81 323 ALA A CA 1
ATOM 2652 C C . ALA A 1 323 ? 7.598 5.172 1.325 1 97.81 323 ALA A C 1
ATOM 2654 O O . ALA A 1 323 ? 6.805 4.422 1.898 1 97.81 323 ALA A O 1
ATOM 2655 N N . HIS A 1 324 ? 8.844 5.355 1.783 1 96.69 324 HIS A N 1
ATOM 2656 C CA . HIS A 1 324 ? 9.352 4.613 2.934 1 96.69 324 HIS A CA 1
ATOM 2657 C C . HIS A 1 324 ? 8.648 5.039 4.215 1 96.69 324 HIS A C 1
ATOM 2659 O O . HIS A 1 324 ? 8.773 4.371 5.246 1 96.69 324 HIS A O 1
ATOM 2665 N N . SER A 1 325 ? 7.809 6.145 4.199 1 98 325 SER A N 1
ATOM 2666 C CA . SER A 1 325 ? 7.133 6.648 5.387 1 98 325 SER A CA 1
ATOM 2667 C C . SER A 1 325 ? 5.695 6.148 5.457 1 98 325 SER A C 1
ATOM 2669 O O . SER A 1 325 ? 4.949 6.508 6.375 1 98 325 SER A O 1
ATOM 2671 N N . ASP A 1 326 ? 5.234 5.332 4.543 1 98.44 326 ASP A N 1
ATOM 2672 C CA . ASP A 1 326 ? 3.855 4.852 4.457 1 98.44 326 ASP A CA 1
ATOM 2673 C C . ASP A 1 326 ? 3.43 4.176 5.758 1 98.44 326 ASP A C 1
ATOM 2675 O O . ASP A 1 326 ? 2.361 4.469 6.297 1 98.44 326 ASP A O 1
ATOM 2679 N N . ASN A 1 327 ? 4.297 3.322 6.285 1 97.94 327 ASN A N 1
ATOM 2680 C CA . ASN A 1 327 ? 3.975 2.631 7.531 1 97.94 327 ASN A CA 1
ATOM 2681 C C . ASN A 1 327 ? 3.855 3.604 8.695 1 97.94 327 ASN A C 1
ATOM 2683 O O . ASN A 1 327 ? 3.066 3.381 9.617 1 97.94 327 ASN A O 1
ATOM 2687 N N . ASP A 1 328 ? 4.656 4.633 8.664 1 98.31 328 ASP A N 1
ATOM 2688 C CA . ASP A 1 328 ? 4.668 5.578 9.773 1 98.31 328 ASP A CA 1
ATOM 2689 C C . ASP A 1 328 ? 3.326 6.301 9.898 1 98.31 328 ASP A C 1
ATOM 2691 O O . ASP A 1 328 ? 2.777 6.418 10.992 1 98.31 328 ASP A O 1
ATOM 2695 N N . PHE A 1 329 ? 2.803 6.738 8.805 1 98.88 329 PHE A N 1
ATOM 2696 C CA . PHE A 1 329 ? 1.523 7.438 8.82 1 98.88 329 PHE A CA 1
ATOM 2697 C C . PHE A 1 329 ? 0.386 6.48 9.148 1 98.88 329 PHE A C 1
ATOM 2699 O O . PHE A 1 329 ? -0.5 6.809 9.938 1 98.88 329 PHE A O 1
ATOM 2706 N N . TYR A 1 330 ? 0.416 5.305 8.523 1 98.56 330 TYR A N 1
ATOM 2707 C CA . TYR A 1 330 ? -0.555 4.27 8.859 1 98.56 330 TYR A CA 1
ATOM 2708 C C . TYR A 1 330 ? -0.557 3.986 10.352 1 98.56 330 TYR A C 1
ATOM 2710 O O . TYR A 1 330 ? -1.61 4.008 10.992 1 98.56 330 TYR A O 1
ATOM 2718 N N . ASN A 1 331 ? 0.622 3.752 10.953 1 98.5 331 ASN A N 1
ATOM 2719 C CA . ASN A 1 331 ? 0.755 3.42 12.367 1 98.5 331 ASN A CA 1
ATOM 2720 C C . ASN A 1 331 ? 0.25 4.551 13.258 1 98.5 331 ASN A C 1
ATOM 2722 O O . ASN A 1 331 ? -0.357 4.301 14.305 1 98.5 331 ASN A O 1
ATOM 2726 N N . PHE A 1 332 ? 0.56 5.715 12.859 1 98.75 332 PHE A N 1
ATOM 2727 C CA . PHE A 1 332 ? 0.087 6.863 13.625 1 98.75 332 PHE A CA 1
ATOM 2728 C C . PHE A 1 332 ? -1.435 6.867 13.703 1 98.75 332 PHE A C 1
ATOM 2730 O O . PHE A 1 332 ? -2.002 7.055 14.781 1 98.75 332 PHE A O 1
ATOM 2737 N N . MET A 1 333 ? -2.1 6.668 12.547 1 98.5 333 MET A N 1
ATOM 2738 C CA . MET A 1 333 ? -3.559 6.711 12.5 1 98.5 333 MET A CA 1
ATOM 2739 C C . MET A 1 333 ? -4.16 5.566 13.312 1 98.5 333 MET A C 1
ATOM 2741 O O . MET A 1 333 ? -5.16 5.758 14.016 1 98.5 333 MET A O 1
ATOM 2745 N N . VAL A 1 334 ? -3.545 4.422 13.219 1 98 334 VAL A N 1
ATOM 2746 C CA . VAL A 1 334 ? -4.027 3.273 13.977 1 98 334 VAL A CA 1
ATOM 2747 C C . VAL A 1 334 ? -3.875 3.541 15.469 1 98 334 VAL A C 1
ATOM 2749 O O . VAL A 1 334 ? -4.801 3.303 16.25 1 98 334 VAL A O 1
ATOM 2752 N N . LYS A 1 335 ? -2.752 4.055 15.875 1 97.75 335 LYS A N 1
ATOM 2753 C CA . LYS A 1 335 ? -2.457 4.32 17.281 1 97.75 335 LYS A CA 1
ATOM 2754 C C . LYS A 1 335 ? -3.447 5.32 17.875 1 97.75 335 LYS A C 1
ATOM 2756 O O . LYS A 1 335 ? -3.863 5.184 19.031 1 97.75 335 LYS A O 1
ATOM 2761 N N . HIS A 1 336 ? -3.822 6.281 17.094 1 98.19 336 HIS A N 1
ATOM 2762 C CA . HIS A 1 336 ? -4.66 7.363 17.609 1 98.19 336 HIS A CA 1
ATOM 2763 C C . HIS A 1 336 ? -6.078 7.266 17.062 1 98.19 336 HIS A C 1
ATOM 2765 O O . HIS A 1 336 ? -6.789 8.266 16.984 1 98.19 336 HIS A O 1
ATOM 2771 N N . ARG A 1 337 ? -6.492 6.094 16.641 1 97.06 337 ARG A N 1
ATOM 2772 C CA . ARG A 1 337 ? -7.75 5.887 15.938 1 97.06 337 ARG A CA 1
ATOM 2773 C C . ARG A 1 337 ? -8.938 6.352 16.781 1 97.06 337 ARG A C 1
ATOM 2775 O O . ARG A 1 337 ? -9.906 6.891 16.25 1 97.06 337 ARG A O 1
ATOM 2782 N N . LYS A 1 338 ? -8.898 6.215 18.125 1 96.06 338 LYS A N 1
ATOM 2783 C CA . LYS A 1 338 ? -10.008 6.625 18.969 1 96.06 338 LYS A CA 1
ATOM 2784 C C . LYS A 1 338 ? -10.211 8.133 18.938 1 96.06 338 LYS A C 1
ATOM 2786 O O . LYS A 1 338 ? -11.344 8.617 18.859 1 96.06 338 LYS A O 1
ATOM 2791 N N . GLN A 1 339 ? -9.102 8.852 18.984 1 97.75 339 GLN A N 1
ATOM 2792 C CA . GLN A 1 339 ? -9.188 10.305 18.875 1 97.75 339 GLN A CA 1
ATOM 2793 C C . GLN A 1 339 ? -9.625 10.734 17.484 1 97.75 339 GLN A C 1
ATOM 2795 O O . GLN A 1 339 ? -10.461 11.633 17.344 1 97.75 339 GLN A O 1
ATOM 2800 N N . LEU A 1 340 ? -9.109 10.086 16.531 1 98.31 340 LEU A N 1
ATOM 2801 C CA . LEU A 1 340 ? -9.375 10.469 15.141 1 98.31 340 LEU A CA 1
ATOM 2802 C C . LEU A 1 340 ? -10.797 10.102 14.742 1 98.31 340 LEU A C 1
ATOM 2804 O O . LEU A 1 340 ? -11.352 10.688 13.805 1 98.31 340 LEU A O 1
ATOM 2808 N N . ASP A 1 341 ? -11.453 9.203 15.453 1 96.19 341 ASP A N 1
ATOM 2809 C CA . ASP A 1 341 ? -12.859 8.859 15.242 1 96.19 341 ASP A CA 1
ATOM 2810 C C . ASP A 1 341 ? -13.766 10.039 15.539 1 96.19 341 ASP A C 1
ATOM 2812 O O . ASP A 1 341 ? -14.906 10.086 15.078 1 96.19 341 ASP A O 1
ATOM 2816 N N . ASN A 1 342 ? -13.266 10.93 16.312 1 96.75 342 ASN A N 1
ATOM 2817 C CA . ASN A 1 342 ? -14.039 12.117 16.688 1 96.75 342 ASN A CA 1
ATOM 2818 C C . ASN A 1 342 ? -13.461 13.375 16.047 1 96.75 342 ASN A C 1
ATOM 2820 O O . ASN A 1 342 ? -13.609 14.477 16.594 1 96.75 342 ASN A O 1
ATOM 2824 N N . SER A 1 343 ? -12.773 13.203 14.953 1 98.69 343 SER A N 1
ATOM 2825 C CA . SER A 1 343 ? -12.102 14.312 14.281 1 98.69 343 SER A CA 1
ATOM 2826 C C . SER A 1 343 ? -12.391 14.312 12.781 1 98.69 343 SER A C 1
ATOM 2828 O O . SER A 1 343 ? -12.586 13.25 12.188 1 98.69 343 SER A O 1
ATOM 2830 N N . PHE A 1 344 ? -12.555 15.539 12.211 1 98.88 344 PHE A N 1
ATOM 2831 C CA . PHE A 1 344 ? -12.273 15.648 10.789 1 98.88 344 PHE A CA 1
ATOM 2832 C C . PHE A 1 344 ? -10.781 15.477 10.516 1 98.88 344 PHE A C 1
ATOM 2834 O O . PHE A 1 344 ? -9.953 16.156 11.133 1 98.88 344 PHE A O 1
ATOM 2841 N N . VAL A 1 345 ? -10.43 14.516 9.68 1 98.94 345 VAL A N 1
ATOM 2842 C CA . VAL A 1 345 ? -9.031 14.25 9.359 1 98.94 345 VAL A CA 1
ATOM 2843 C C . VAL A 1 345 ? -8.773 14.547 7.887 1 98.94 345 VAL A C 1
ATOM 2845 O O . VAL A 1 345 ? -9.391 13.938 7.008 1 98.94 345 VAL A O 1
ATOM 2848 N N . LEU A 1 346 ? -7.961 15.516 7.621 1 98.94 346 LEU A N 1
ATOM 2849 C CA . LEU A 1 346 ? -7.508 15.812 6.266 1 98.94 346 LEU A CA 1
ATOM 2850 C C . LEU A 1 346 ? -6.066 15.359 6.062 1 98.94 346 LEU A C 1
ATOM 2852 O O . LEU A 1 346 ? -5.176 15.734 6.828 1 98.94 346 LEU A O 1
ATOM 2856 N N . PHE A 1 347 ? -5.816 14.461 5.164 1 98.94 347 PHE A N 1
ATOM 2857 C CA . PHE A 1 347 ? -4.5 14.102 4.652 1 98.94 347 PHE A CA 1
ATOM 2858 C C . PHE A 1 347 ? -4.285 14.672 3.258 1 98.94 347 PHE A C 1
ATOM 2860 O O . PHE A 1 347 ? -5.004 14.32 2.32 1 98.94 347 PHE A O 1
ATOM 2867 N N . MET A 1 348 ? -3.25 15.625 3.107 1 98.88 348 MET A N 1
ATOM 2868 C CA . MET A 1 348 ? -3.283 16.391 1.861 1 98.88 348 MET A CA 1
ATOM 2869 C C . MET A 1 348 ? -1.882 16.828 1.457 1 98.88 348 MET A C 1
ATOM 2871 O O . MET A 1 348 ? -0.938 16.703 2.238 1 98.88 348 MET A O 1
ATOM 2875 N N . GLY A 1 349 ? -1.773 17.188 0.252 1 98.75 349 GLY A N 1
ATOM 2876 C CA . GLY A 1 349 ? -0.629 17.922 -0.272 1 98.75 349 GLY A CA 1
ATOM 2877 C C . GLY A 1 349 ? -0.939 19.375 -0.586 1 98.75 349 GLY A C 1
ATOM 2878 O O . GLY A 1 349 ? -2.104 19.781 -0.6 1 98.75 349 GLY A O 1
ATOM 2879 N N . ASP A 1 350 ? 0.09 20.141 -0.772 1 98.56 350 ASP A N 1
ATOM 2880 C CA . ASP A 1 350 ? -0.089 21.547 -1.129 1 98.56 350 ASP A CA 1
ATOM 2881 C C . ASP A 1 350 ? 0.099 21.766 -2.629 1 98.56 350 ASP A C 1
ATOM 2883 O O . ASP A 1 350 ? -0.587 22.578 -3.234 1 98.56 350 ASP A O 1
ATOM 2887 N N . HIS A 1 351 ? 1.022 21.141 -3.209 1 98.31 351 HIS A N 1
ATOM 2888 C CA . HIS A 1 351 ? 1.334 21.016 -4.629 1 98.31 351 HIS A CA 1
ATOM 2889 C C . HIS A 1 351 ? 2.104 19.719 -4.914 1 98.31 351 HIS A C 1
ATOM 2891 O O . HIS A 1 351 ? 2.367 18.938 -3.998 1 98.31 351 HIS A O 1
ATOM 2897 N N . GLY A 1 352 ? 2.373 19.484 -6.227 1 97.88 352 GLY A N 1
ATOM 2898 C CA . GLY A 1 352 ? 3.184 18.312 -6.555 1 97.88 352 GLY A CA 1
ATOM 2899 C C . GLY A 1 352 ? 4.668 18.625 -6.621 1 97.88 352 GLY A C 1
ATOM 2900 O O . GLY A 1 352 ? 5.09 19.734 -6.289 1 97.88 352 GLY A O 1
ATOM 2901 N N . LEU A 1 353 ? 5.418 17.641 -6.93 1 97.25 353 LEU A N 1
ATOM 2902 C CA . LEU A 1 353 ? 6.867 17.766 -7.016 1 97.25 353 LEU A CA 1
ATOM 2903 C C . LEU A 1 353 ? 7.262 18.734 -8.125 1 97.25 353 LEU A C 1
ATOM 2905 O O . LEU A 1 353 ? 6.879 18.562 -9.281 1 97.25 353 LEU A O 1
ATOM 2909 N N . ARG A 1 354 ? 8.109 19.688 -7.805 1 94.44 354 ARG A N 1
ATOM 2910 C CA . ARG A 1 354 ? 8.43 20.766 -8.734 1 94.44 354 ARG A CA 1
ATOM 2911 C C . ARG A 1 354 ? 9.789 20.547 -9.383 1 94.44 354 ARG A C 1
ATOM 2913 O O . ARG A 1 354 ? 10.203 21.328 -10.242 1 94.44 354 ARG A O 1
ATOM 2920 N N . PHE A 1 355 ? 10.461 19.422 -9 1 89.81 355 PHE A N 1
ATOM 2921 C CA . PHE A 1 355 ? 11.836 19.219 -9.461 1 89.81 355 PHE A CA 1
ATOM 2922 C C . PHE A 1 355 ? 11.984 17.844 -10.117 1 89.81 355 PHE A C 1
ATOM 2924 O O . PHE A 1 355 ? 11.141 16.969 -9.938 1 89.81 355 PHE A O 1
ATOM 2931 N N . GLY A 1 356 ? 13.031 17.766 -10.953 1 90.75 356 GLY A N 1
ATOM 2932 C CA . GLY A 1 356 ? 13.438 16.469 -11.469 1 90.75 356 GLY A CA 1
ATOM 2933 C C . GLY A 1 356 ? 12.852 16.156 -12.836 1 90.75 356 GLY A C 1
ATOM 2934 O O . GLY A 1 356 ? 11.852 16.766 -13.234 1 90.75 356 GLY A O 1
ATOM 2935 N N . ASP A 1 357 ? 13.359 15.094 -13.414 1 92.5 357 ASP A N 1
ATOM 2936 C CA . ASP A 1 357 ? 13.016 14.703 -14.781 1 92.5 357 ASP A CA 1
ATOM 2937 C C . ASP A 1 357 ? 11.648 14.016 -14.828 1 92.5 357 ASP A C 1
ATOM 2939 O O . ASP A 1 357 ? 11.055 13.883 -15.898 1 92.5 357 ASP A O 1
ATOM 2943 N N . VAL A 1 358 ? 11.188 13.672 -13.719 1 93.94 358 VAL A N 1
ATOM 2944 C CA . VAL A 1 358 ? 9.891 13.023 -13.672 1 93.94 358 VAL A CA 1
ATOM 2945 C C . VAL A 1 358 ? 8.82 13.961 -14.234 1 93.94 358 VAL A C 1
ATOM 2947 O O . VAL A 1 358 ? 7.828 13.5 -14.812 1 93.94 358 VAL A O 1
ATOM 2950 N N . ARG A 1 359 ? 8.992 15.227 -14.18 1 93.5 359 ARG A N 1
ATOM 2951 C CA . ARG A 1 359 ? 8.031 16.234 -14.641 1 93.5 359 ARG A CA 1
ATOM 2952 C C . ARG A 1 359 ? 7.938 16.234 -16.156 1 93.5 359 ARG A C 1
ATOM 2954 O O . ARG A 1 359 ? 7.02 16.828 -16.734 1 93.5 359 ARG A O 1
ATOM 2961 N N . LYS A 1 360 ? 8.906 15.57 -16.797 1 92.06 360 LYS A N 1
ATOM 2962 C CA . LYS A 1 360 ? 8.891 15.477 -18.25 1 92.06 360 LYS A CA 1
ATOM 2963 C C . LYS A 1 360 ? 7.91 14.414 -18.734 1 92.06 360 LYS A C 1
ATOM 2965 O O . LYS A 1 360 ? 7.543 14.375 -19.906 1 92.06 360 LYS A O 1
ATOM 2970 N N . THR A 1 361 ? 7.48 13.57 -17.828 1 93.19 361 THR A N 1
ATOM 2971 C CA . THR A 1 361 ? 6.453 12.594 -18.156 1 93.19 361 THR A CA 1
ATOM 2972 C C . THR A 1 361 ? 5.07 13.227 -18.125 1 93.19 361 THR A C 1
ATOM 2974 O O . THR A 1 361 ? 4.875 14.273 -17.5 1 93.19 361 THR A O 1
ATOM 2977 N N . PHE A 1 362 ? 4.141 12.633 -18.797 1 90.94 362 PHE A N 1
ATOM 2978 C CA . PHE A 1 362 ? 2.766 13.125 -18.812 1 90.94 362 PHE A CA 1
ATOM 2979 C C . PHE A 1 362 ? 2.207 13.203 -17.391 1 90.94 362 PHE A C 1
ATOM 2981 O O . PHE A 1 362 ? 1.676 14.234 -16.984 1 90.94 362 PHE A O 1
ATOM 2988 N N . VAL A 1 363 ? 2.344 12.141 -16.625 1 94.31 363 VAL A N 1
ATOM 2989 C CA . VAL A 1 363 ? 1.796 12.062 -15.273 1 94.31 363 VAL A CA 1
ATOM 2990 C C . VAL A 1 363 ? 2.516 13.047 -14.359 1 94.31 363 VAL A C 1
ATOM 2992 O O . VAL A 1 363 ? 1.88 13.75 -13.57 1 94.31 363 VAL A O 1
ATOM 2995 N N . GLY A 1 364 ? 3.855 13.109 -14.453 1 94.56 364 GLY A N 1
ATOM 2996 C CA . GLY A 1 364 ? 4.637 14.031 -13.641 1 94.56 364 GLY A CA 1
ATOM 2997 C C . GLY A 1 364 ? 4.281 15.484 -13.875 1 94.56 364 GLY A C 1
ATOM 2998 O O . GLY A 1 364 ? 4.277 16.281 -12.938 1 94.56 364 GLY A O 1
ATOM 2999 N N . ALA A 1 365 ? 3.965 15.797 -15.109 1 92.88 365 ALA A N 1
ATOM 3000 C CA . ALA A 1 365 ? 3.58 17.156 -15.453 1 92.88 365 ALA A CA 1
ATOM 3001 C C . ALA A 1 365 ? 2.234 17.531 -14.836 1 92.88 365 ALA A C 1
ATOM 3003 O O . ALA A 1 365 ? 2.023 18.672 -14.414 1 92.88 365 ALA A O 1
ATOM 3004 N N . LEU A 1 366 ? 1.323 16.609 -14.82 1 94.25 366 LEU A N 1
ATOM 3005 C CA . LEU A 1 366 ? 0.019 16.828 -14.211 1 94.25 366 LEU A CA 1
ATOM 3006 C C . LEU A 1 366 ? 0.136 16.891 -12.688 1 94.25 366 LEU A C 1
ATOM 3008 O O . LEU A 1 366 ? -0.535 17.688 -12.039 1 94.25 366 LEU A O 1
ATOM 3012 N N . ASP A 1 367 ? 1.044 16.062 -12.141 1 96.56 367 ASP A N 1
ATOM 3013 C CA . ASP A 1 367 ? 1.225 15.93 -10.695 1 96.56 367 ASP A CA 1
ATOM 3014 C C . ASP A 1 367 ? 1.619 17.266 -10.062 1 96.56 367 ASP A C 1
ATOM 3016 O O . ASP A 1 367 ? 1.179 17.578 -8.961 1 96.56 367 ASP A O 1
ATOM 3020 N N . VAL A 1 368 ? 2.348 18.031 -10.719 1 97.31 368 VAL A N 1
ATOM 3021 C CA . VAL A 1 368 ? 2.867 19.266 -10.148 1 97.31 368 VAL A CA 1
ATOM 3022 C C . VAL A 1 368 ? 1.709 20.172 -9.727 1 97.31 368 VAL A C 1
ATOM 3024 O O . VAL A 1 368 ? 1.81 20.891 -8.734 1 97.31 368 VAL A O 1
ATOM 3027 N N . ASN A 1 369 ? 0.58 20.062 -10.43 1 98.25 369 ASN A N 1
ATOM 3028 C CA . ASN A 1 369 ? -0.513 21 -10.242 1 98.25 369 ASN A CA 1
ATOM 3029 C C . ASN A 1 369 ? -1.7 20.359 -9.531 1 98.25 369 ASN A C 1
ATOM 3031 O O . ASN A 1 369 ? -2.695 21.031 -9.242 1 98.25 369 ASN A O 1
ATOM 3035 N N . ASN A 1 370 ? -1.646 19.078 -9.211 1 98.56 370 ASN A N 1
ATOM 3036 C CA . ASN A 1 370 ? -2.777 18.312 -8.703 1 98.56 370 ASN A CA 1
ATOM 3037 C C . ASN A 1 370 ? -2.455 17.672 -7.359 1 98.56 370 ASN A C 1
ATOM 3039 O O . ASN A 1 370 ? -2.256 16.453 -7.281 1 98.56 370 ASN A O 1
ATOM 3043 N N . PRO A 1 371 ? -2.543 18.469 -6.297 1 98.81 371 PRO A N 1
ATOM 3044 C CA . PRO A 1 371 ? -2.201 17.938 -4.977 1 98.81 371 PRO A CA 1
ATOM 3045 C C . PRO A 1 371 ? -3.223 16.922 -4.473 1 98.81 371 PRO A C 1
ATOM 3047 O O . PRO A 1 371 ? -4.375 16.922 -4.918 1 98.81 371 PRO A O 1
ATOM 3050 N N . PHE A 1 372 ? -2.74 16.094 -3.57 1 98.81 372 PHE A N 1
ATOM 3051 C CA . PHE A 1 372 ? -3.545 15.039 -2.965 1 98.81 372 PHE A CA 1
ATOM 3052 C C . PHE A 1 372 ? -4.453 15.609 -1.881 1 98.81 372 PHE A C 1
ATOM 3054 O O . PHE A 1 372 ? -4.059 16.516 -1.146 1 98.81 372 PHE A O 1
ATOM 3061 N N . LEU A 1 373 ? -5.695 15.023 -1.764 1 98.94 373 LEU A N 1
ATOM 3062 C CA . LEU A 1 373 ? -6.566 15.32 -0.631 1 98.94 373 LEU A CA 1
ATOM 3063 C C . LEU A 1 373 ? -7.461 14.125 -0.311 1 98.94 373 LEU A C 1
ATOM 3065 O O . LEU A 1 373 ? -8.125 13.586 -1.199 1 98.94 373 LEU A O 1
ATOM 3069 N N . ALA A 1 374 ? -7.391 13.672 0.878 1 98.94 374 ALA A N 1
ATOM 3070 C CA . ALA A 1 374 ? -8.32 12.719 1.475 1 98.94 374 ALA A CA 1
ATOM 3071 C C . ALA A 1 374 ? -8.945 13.281 2.75 1 98.94 374 ALA A C 1
ATOM 3073 O O . ALA A 1 374 ? -8.25 13.898 3.566 1 98.94 374 ALA A O 1
ATOM 3074 N N . ILE A 1 375 ? -10.281 13.117 2.941 1 98.94 375 ILE A N 1
ATOM 3075 C CA . ILE A 1 375 ? -10.953 13.641 4.129 1 98.94 375 ILE A CA 1
ATOM 3076 C C . ILE A 1 375 ? -11.773 12.531 4.785 1 98.94 375 ILE A C 1
ATOM 3078 O O . ILE A 1 375 ? -12.625 11.914 4.137 1 98.94 375 ILE A O 1
ATOM 3082 N N . SER A 1 376 ? -11.469 12.258 5.973 1 98.88 376 SER A N 1
ATOM 3083 C CA . SER A 1 376 ? -12.328 11.445 6.824 1 98.88 376 SER A CA 1
ATOM 3084 C C . SER A 1 376 ? -13.133 12.312 7.789 1 98.88 376 SER A C 1
ATOM 3086 O O . SER A 1 376 ? -12.625 13.312 8.305 1 98.88 376 SER A O 1
ATOM 3088 N N . ILE A 1 377 ? -14.398 11.992 8.016 1 98.81 377 ILE A N 1
ATOM 3089 C CA . ILE A 1 377 ? -15.25 12.758 8.922 1 98.81 377 ILE A CA 1
ATOM 3090 C C . ILE A 1 377 ? -15.492 11.969 10.203 1 98.81 377 ILE A C 1
ATOM 3092 O O . ILE A 1 377 ? -15.273 10.75 10.242 1 98.81 377 ILE A O 1
ATOM 3096 N N . PRO A 1 378 ? -15.898 12.625 11.289 1 98.56 378 PRO A N 1
ATOM 3097 C CA . PRO A 1 378 ? -16.172 11.922 12.547 1 98.56 378 PRO A CA 1
ATOM 3098 C C . PRO A 1 378 ? -17.125 10.742 12.359 1 98.56 378 PRO A C 1
ATOM 3100 O O . PRO A 1 378 ? -18.078 10.828 11.586 1 98.56 378 PRO A O 1
ATOM 3103 N N . LYS A 1 379 ? -16.859 9.719 13.086 1 97.12 379 LYS A N 1
ATOM 3104 C CA . LYS A 1 379 ? -17.578 8.461 12.961 1 97.12 379 LYS A CA 1
ATOM 3105 C C . LYS A 1 379 ? -19.078 8.672 13.062 1 97.12 379 LYS A C 1
ATOM 3107 O O . LYS A 1 379 ? -19.859 8.109 12.281 1 97.12 379 LYS A O 1
ATOM 3112 N N . LYS A 1 380 ? -19.562 9.469 13.984 1 96.88 380 LYS A N 1
ATOM 3113 C CA . LYS A 1 380 ? -20.984 9.727 14.203 1 96.88 380 LYS A CA 1
ATOM 3114 C C . LYS A 1 380 ? -21.641 10.336 12.969 1 96.88 380 LYS A C 1
ATOM 3116 O O . LYS A 1 380 ? -22.812 10.078 12.688 1 96.88 380 LYS A O 1
ATOM 3121 N N . LEU A 1 381 ? -20.859 11.078 12.219 1 98.12 381 LEU A N 1
ATOM 3122 C CA . LEU A 1 381 ? -21.422 11.812 11.086 1 98.12 381 LEU A CA 1
ATOM 3123 C C . LEU A 1 381 ? -21.469 10.93 9.844 1 98.12 381 LEU A C 1
ATOM 3125 O O . LEU A 1 381 ? -22.141 11.266 8.867 1 98.12 381 LEU A O 1
ATOM 3129 N N . ARG A 1 382 ? -20.797 9.797 9.828 1 96.81 382 ARG A N 1
ATOM 3130 C CA . ARG A 1 382 ? -20.672 8.93 8.664 1 96.81 382 ARG A CA 1
ATOM 3131 C C . ARG A 1 382 ? -21.984 8.234 8.344 1 96.81 382 ARG A C 1
ATOM 3133 O O . ARG A 1 382 ? -22.281 7.93 7.188 1 96.81 382 ARG A O 1
ATOM 3140 N N . THR A 1 383 ? -22.797 8.047 9.344 1 92.88 383 THR A N 1
ATOM 3141 C CA . THR A 1 383 ? -24 7.254 9.148 1 92.88 383 THR A CA 1
ATOM 3142 C C . THR A 1 383 ? -25.25 8.109 9.383 1 92.88 383 THR A C 1
ATOM 3144 O O . THR A 1 383 ? -26.328 7.781 8.891 1 92.88 383 THR A O 1
ATOM 3147 N N . ASN A 1 384 ? -25.062 9.18 10.016 1 93.12 384 ASN A N 1
ATOM 3148 C CA . ASN A 1 384 ? -26.234 9.93 10.453 1 93.12 384 ASN A CA 1
ATOM 3149 C C . ASN A 1 384 ? -26.438 11.195 9.625 1 93.12 384 ASN A C 1
ATOM 3151 O O . ASN A 1 384 ? -27.312 12 9.922 1 93.12 384 ASN A O 1
ATOM 3155 N N . THR A 1 385 ? -25.562 11.398 8.68 1 96.69 385 THR A N 1
ATOM 3156 C CA . THR A 1 385 ? -25.672 12.602 7.867 1 96.69 385 THR A CA 1
ATOM 3157 C C . THR A 1 385 ? -25.484 12.273 6.391 1 96.69 385 THR A C 1
ATOM 3159 O O . THR A 1 385 ? -25.141 11.148 6.039 1 96.69 385 THR A O 1
ATOM 3162 N N . LYS A 1 386 ? -25.641 13.289 5.52 1 97.31 386 LYS A N 1
ATOM 3163 C CA . LYS A 1 386 ? -25.484 13.141 4.078 1 97.31 386 LYS A CA 1
ATOM 3164 C C . LYS A 1 386 ? -24.094 13.586 3.629 1 97.31 386 LYS A C 1
ATOM 3166 O O . LYS A 1 386 ? -23.812 13.641 2.432 1 97.31 386 LYS A O 1
ATOM 3171 N N . ILE A 1 387 ? -23.281 13.844 4.559 1 98.06 387 ILE A N 1
ATOM 3172 C CA . ILE A 1 387 ? -22.016 14.523 4.281 1 98.06 387 ILE A CA 1
ATOM 3173 C C . ILE A 1 387 ? -21.125 13.633 3.402 1 98.06 387 ILE A C 1
ATOM 3175 O O . ILE A 1 387 ? -20.531 14.109 2.441 1 98.06 387 ILE A O 1
ATOM 3179 N N . LEU A 1 388 ? -21.078 12.359 3.691 1 97.88 388 LEU A N 1
ATOM 3180 C CA . LEU A 1 388 ? -20.219 11.461 2.914 1 97.88 388 LEU A CA 1
ATOM 3181 C C . LEU A 1 388 ? -20.688 11.406 1.46 1 97.88 388 LEU A C 1
ATOM 3183 O O . LEU A 1 388 ? -19.859 11.445 0.543 1 97.88 388 LEU A O 1
ATOM 3187 N N . ASP A 1 389 ? -21.953 11.336 1.269 1 97.62 389 ASP A N 1
ATOM 3188 C CA . ASP A 1 389 ? -22.5 11.297 -0.084 1 97.62 389 ASP A CA 1
ATOM 3189 C C . ASP A 1 389 ? -22.203 12.594 -0.834 1 97.62 389 ASP A C 1
ATOM 3191 O O . ASP A 1 389 ? -21.828 12.57 -2.008 1 97.62 389 ASP A O 1
ATOM 3195 N N . LEU A 1 390 ? -22.375 13.648 -0.155 1 98.25 390 LEU A N 1
ATOM 3196 C CA . LEU A 1 390 ? -22.125 14.961 -0.762 1 98.25 390 LEU A CA 1
ATOM 3197 C C . LEU A 1 390 ? -20.656 15.133 -1.104 1 98.25 390 LEU A C 1
ATOM 3199 O O . LEU A 1 390 ? -20.312 15.625 -2.186 1 98.25 390 LEU A O 1
ATOM 3203 N N . MET A 1 391 ? -19.781 14.758 -0.175 1 98.5 391 MET A N 1
ATOM 3204 C CA . MET A 1 391 ? -18.344 14.859 -0.419 1 98.5 391 MET A CA 1
ATOM 3205 C C . MET A 1 391 ? -17.938 14 -1.606 1 98.5 391 MET A C 1
ATOM 3207 O O . MET A 1 391 ? -17.094 14.406 -2.414 1 98.5 391 MET A O 1
ATOM 3211 N N . THR A 1 392 ? -18.531 12.82 -1.718 1 98.31 392 THR A N 1
ATOM 3212 C CA . THR A 1 392 ? -18.219 11.914 -2.822 1 98.31 392 THR A CA 1
ATOM 3213 C C . THR A 1 392 ? -18.641 12.531 -4.156 1 98.31 392 THR A C 1
ATOM 3215 O O . THR A 1 392 ? -17.906 12.438 -5.141 1 98.31 392 THR A O 1
ATOM 3218 N N . LYS A 1 393 ? -19.781 13.109 -4.168 1 97.75 393 LYS A N 1
ATOM 3219 C CA . LYS A 1 393 ? -20.266 13.805 -5.355 1 97.75 393 LYS A CA 1
ATOM 3220 C C . LYS A 1 393 ? -19.359 14.977 -5.711 1 97.75 393 LYS A C 1
ATOM 3222 O O . LYS A 1 393 ? -18.984 15.148 -6.871 1 97.75 393 LYS A O 1
ATOM 3227 N N . ASN A 1 394 ? -19 15.758 -4.734 1 98.06 394 ASN A N 1
ATOM 3228 C CA . ASN A 1 394 ? -18.203 16.969 -4.949 1 98.06 394 ASN A CA 1
ATOM 3229 C C . ASN A 1 394 ? -16.766 16.625 -5.344 1 98.06 394 ASN A C 1
ATOM 3231 O O . ASN A 1 394 ? -16.094 17.406 -6.016 1 98.06 394 ASN A O 1
ATOM 3235 N N . ALA A 1 395 ? -16.297 15.445 -4.922 1 98.25 395 ALA A N 1
ATOM 3236 C CA . ALA A 1 395 ? -14.945 15 -5.242 1 98.25 395 ALA A CA 1
ATOM 3237 C C . ALA A 1 395 ? -14.781 14.797 -6.746 1 98.25 395 ALA A C 1
ATOM 3239 O O . ALA A 1 395 ? -13.656 14.727 -7.246 1 98.25 395 ALA A O 1
ATOM 3240 N N . LYS A 1 396 ? -15.875 14.773 -7.512 1 96.94 396 LYS A N 1
ATOM 3241 C CA . LYS A 1 396 ? -15.836 14.547 -8.953 1 96.94 396 LYS A CA 1
ATOM 3242 C C . LYS A 1 396 ? -15.75 15.867 -9.711 1 96.94 396 LYS A C 1
ATOM 3244 O O . LYS A 1 396 ? -15.812 15.891 -10.945 1 96.94 396 LYS A O 1
ATOM 3249 N N . GLN A 1 397 ? -15.531 16.922 -8.961 1 96.81 397 GLN A N 1
ATOM 3250 C CA . GLN A 1 397 ? -15.445 18.25 -9.562 1 96.81 397 GLN A CA 1
ATOM 3251 C C . GLN A 1 397 ? -14.078 18.875 -9.305 1 96.81 397 GLN A C 1
ATOM 3253 O O . GLN A 1 397 ? -13.359 18.453 -8.391 1 96.81 397 GLN A O 1
ATOM 3258 N N . LEU A 1 398 ? -13.797 19.875 -10.164 1 97.25 398 LEU A N 1
ATOM 3259 C CA . LEU A 1 398 ? -12.609 20.672 -9.922 1 97.25 398 LEU A CA 1
ATOM 3260 C C . LEU A 1 398 ? -12.719 21.422 -8.594 1 97.25 398 LEU A C 1
ATOM 3262 O O . LEU A 1 398 ? -13.719 22.094 -8.336 1 97.25 398 LEU A O 1
ATOM 3266 N N . GLN A 1 399 ? -11.766 21.219 -7.73 1 97.94 399 GLN A N 1
ATOM 3267 C CA . GLN A 1 399 ? -11.695 21.891 -6.438 1 97.94 399 GLN A CA 1
ATOM 3268 C C . GLN A 1 399 ? -10.328 22.562 -6.238 1 97.94 399 GLN A C 1
ATOM 3270 O O . GLN A 1 399 ? -9.391 22.281 -6.984 1 97.94 399 GLN A O 1
ATOM 3275 N N . THR A 1 400 ? -10.203 23.453 -5.285 1 98.69 400 THR A N 1
ATOM 3276 C CA . THR A 1 400 ? -8.953 24.141 -4.969 1 98.69 400 THR A CA 1
ATOM 3277 C C . THR A 1 400 ? -8.734 24.203 -3.461 1 98.69 400 THR A C 1
ATOM 3279 O O . THR A 1 400 ? -9.594 23.781 -2.686 1 98.69 400 THR A O 1
ATOM 3282 N N . HIS A 1 401 ? -7.594 24.719 -3.08 1 98.81 401 HIS A N 1
ATOM 3283 C CA . HIS A 1 401 ? -7.289 24.938 -1.67 1 98.81 401 HIS A CA 1
ATOM 3284 C C . HIS A 1 401 ? -8.25 25.938 -1.043 1 98.81 401 HIS A C 1
ATOM 3286 O O . HIS A 1 401 ? -8.5 25.891 0.163 1 98.81 401 HIS A O 1
ATOM 3292 N N . PHE A 1 402 ? -8.844 26.781 -1.866 1 98.81 402 PHE A N 1
ATOM 3293 C CA . PHE A 1 402 ? -9.844 27.703 -1.349 1 98.81 402 PHE A CA 1
ATOM 3294 C C . PHE A 1 402 ? -11.094 26.953 -0.891 1 98.81 402 PHE A C 1
ATOM 3296 O O . PHE A 1 402 ? -11.75 27.359 0.066 1 98.81 402 PHE A O 1
ATOM 3303 N N . ASP A 1 403 ? -11.414 25.922 -1.565 1 98.81 403 ASP A N 1
ATOM 3304 C CA . ASP A 1 403 ? -12.531 25.094 -1.147 1 98.81 403 ASP A CA 1
ATOM 3305 C C . ASP A 1 403 ? -12.219 24.375 0.16 1 98.81 403 ASP A C 1
ATOM 3307 O O . ASP A 1 403 ? -13.094 24.219 1.014 1 98.81 403 ASP A O 1
ATOM 3311 N N . THR A 1 404 ? -10.984 23.922 0.31 1 98.88 404 THR A N 1
ATOM 3312 C CA . THR A 1 404 ? -10.555 23.297 1.557 1 98.88 404 THR A CA 1
ATOM 3313 C C . THR A 1 404 ? -10.734 24.25 2.73 1 98.88 404 THR A C 1
ATOM 3315 O O . THR A 1 404 ? -11.25 23.875 3.781 1 98.88 404 THR A O 1
ATOM 3318 N N . ARG A 1 405 ? -10.289 25.469 2.561 1 98.81 405 ARG A N 1
ATOM 3319 C CA . ARG A 1 405 ? -10.477 26.484 3.602 1 98.81 405 ARG A CA 1
ATOM 3320 C C . ARG A 1 405 ? -11.953 26.703 3.895 1 98.81 405 ARG A C 1
ATOM 3322 O O . ARG A 1 405 ? -12.359 26.75 5.059 1 98.81 405 ARG A O 1
ATOM 3329 N N . SER A 1 406 ? -12.758 26.828 2.834 1 98.69 406 SER A N 1
ATOM 3330 C CA . SER A 1 406 ? -14.188 27.047 3.023 1 98.69 406 SER A CA 1
ATOM 3331 C C . SER A 1 406 ? -14.82 25.875 3.777 1 98.69 406 SER A C 1
ATOM 3333 O O . SER A 1 406 ? -15.719 26.078 4.598 1 98.69 406 SER A O 1
ATOM 3335 N N . ALA A 1 407 ? -14.391 24.688 3.457 1 98.88 407 ALA A N 1
ATOM 3336 C CA . ALA A 1 407 ? -14.891 23.516 4.172 1 98.88 407 ALA A CA 1
ATOM 3337 C C . ALA A 1 407 ? -14.555 23.609 5.66 1 98.88 407 ALA A C 1
ATOM 3339 O O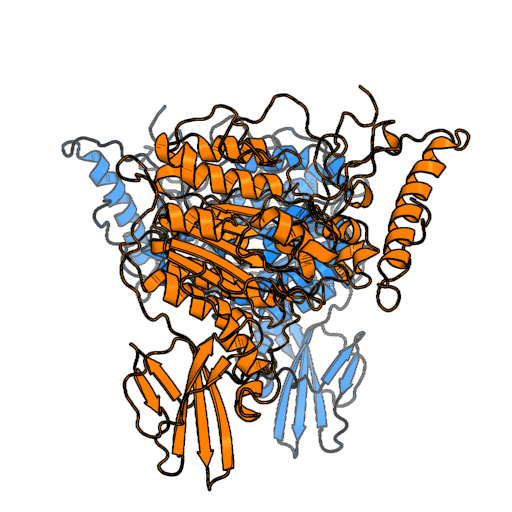 . ALA A 1 407 ? -15.398 23.312 6.508 1 98.88 407 ALA A O 1
ATOM 3340 N N . LEU A 1 408 ? -13.367 24.016 6.023 1 98.88 408 LEU A N 1
ATOM 3341 C CA . LEU A 1 408 ? -12.938 24.109 7.414 1 98.88 408 LEU A CA 1
ATOM 3342 C C . LEU A 1 408 ? -13.711 25.188 8.156 1 98.88 408 LEU A C 1
ATOM 3344 O O . LEU A 1 408 ? -14.102 25 9.312 1 98.88 408 LEU A O 1
ATOM 3348 N N . LEU A 1 409 ? -13.953 26.297 7.492 1 98.75 409 LEU A N 1
ATOM 3349 C CA . LEU A 1 409 ? -14.75 27.344 8.094 1 98.75 409 LEU A CA 1
ATOM 3350 C C . LEU A 1 409 ? -16.203 26.906 8.273 1 98.75 409 LEU A C 1
ATOM 3352 O O . LEU A 1 409 ? -16.844 27.25 9.273 1 98.75 409 LEU A O 1
ATOM 3356 N N . ASP A 1 410 ? -16.672 26.188 7.262 1 98.75 410 ASP A N 1
ATOM 3357 C CA . ASP A 1 410 ? -18.031 25.656 7.355 1 98.75 410 ASP A CA 1
ATOM 3358 C C . ASP A 1 410 ? -18.156 24.703 8.547 1 98.75 410 ASP A C 1
ATOM 3360 O O . ASP A 1 410 ? -19.109 24.797 9.32 1 98.75 410 ASP A O 1
ATOM 3364 N N . ILE A 1 411 ? -17.203 23.797 8.711 1 98.75 411 ILE A N 1
ATOM 3365 C CA . ILE A 1 411 ? -17.156 22.859 9.828 1 98.75 411 ILE A CA 1
ATOM 3366 C C . ILE A 1 411 ? -17.188 23.625 11.148 1 98.75 411 ILE A C 1
ATOM 3368 O O . ILE A 1 411 ? -17.938 23.25 12.062 1 98.75 411 ILE A O 1
ATOM 3372 N N . LEU A 1 412 ? -16.469 24.688 11.234 1 98.5 412 LEU A N 1
ATOM 3373 C CA . LEU A 1 412 ? -16.25 25.422 12.469 1 98.5 412 LEU A CA 1
ATOM 3374 C C . LEU A 1 412 ? -17.484 26.266 12.82 1 98.5 412 LEU A C 1
ATOM 3376 O O . LEU A 1 412 ? -17.938 26.266 13.969 1 98.5 412 LEU A O 1
ATOM 3380 N N . LYS A 1 413 ? -18.062 26.938 11.828 1 97.31 413 LYS A N 1
ATOM 3381 C CA . LYS A 1 413 ? -19 28.016 12.109 1 97.31 413 LYS A CA 1
ATOM 3382 C C . LYS A 1 413 ? -20.438 27.594 11.781 1 97.31 413 LYS A C 1
ATOM 3384 O O . LYS A 1 413 ? -21.344 27.75 12.602 1 97.31 413 LYS A O 1
ATOM 3389 N N . PHE A 1 414 ? -20.656 27.031 10.633 1 97.62 414 PHE A N 1
ATOM 3390 C CA . PHE A 1 414 ? -22 26.938 10.094 1 97.62 414 PHE A CA 1
ATOM 3391 C C . PHE A 1 414 ? -22.547 25.516 10.258 1 97.62 414 PHE A C 1
ATOM 3393 O O . PHE A 1 414 ? -23.672 25.344 10.734 1 97.62 414 PHE A O 1
ATOM 3400 N N . GLN A 1 415 ? -21.75 24.531 9.805 1 97.69 415 GLN A N 1
ATOM 3401 C CA . GLN A 1 415 ? -22.172 23.156 10.016 1 97.69 415 GLN A CA 1
ATOM 3402 C C . GLN A 1 415 ? -22.344 22.844 11.508 1 97.69 415 GLN A C 1
ATOM 3404 O O . GLN A 1 415 ? -23.281 22.156 11.906 1 97.69 415 GLN A O 1
ATOM 3409 N N . ALA A 1 416 ? -21.438 23.391 12.305 1 97.62 416 ALA A N 1
ATOM 3410 C CA . ALA A 1 416 ? -21.5 23.203 13.75 1 97.62 416 ALA A CA 1
ATOM 3411 C C . ALA A 1 416 ? -22.828 23.703 14.305 1 97.62 416 ALA A C 1
ATOM 3413 O O . ALA A 1 416 ? -23.375 23.141 15.258 1 97.62 416 ALA A O 1
ATOM 3414 N N . ALA A 1 417 ? -23.359 24.734 13.758 1 96.88 417 ALA A N 1
ATOM 3415 C CA . ALA A 1 417 ? -24.594 25.375 14.234 1 96.88 417 ALA A CA 1
ATOM 3416 C C . ALA A 1 417 ? -25.828 24.609 13.758 1 96.88 417 ALA A C 1
ATOM 3418 O O . ALA A 1 417 ? -26.922 24.812 14.281 1 96.88 417 ALA A O 1
ATOM 3419 N N . SER A 1 418 ? -25.656 23.703 12.844 1 96.81 418 SER A N 1
ATOM 3420 C CA . SER A 1 418 ? -26.797 22.969 12.289 1 96.81 418 SER A CA 1
ATOM 3421 C C . SER A 1 418 ? -26.672 21.469 12.562 1 96.81 418 SER A C 1
ATOM 3423 O O . SER A 1 418 ? -27.312 20.656 11.898 1 96.81 418 SER A O 1
ATOM 3425 N N . ASN A 1 419 ? -25.797 21.156 13.375 1 96.69 419 ASN A N 1
ATOM 3426 C CA . ASN A 1 419 ? -25.547 19.75 13.711 1 96.69 419 ASN A CA 1
ATOM 3427 C C . ASN A 1 419 ? -25.172 18.938 12.469 1 96.69 419 ASN A C 1
ATOM 3429 O O . ASN A 1 419 ? -25.562 17.781 12.344 1 96.69 419 ASN A O 1
ATOM 3433 N N . PHE A 1 420 ? -24.625 19.625 11.461 1 98.06 420 PHE A N 1
ATOM 3434 C CA . PHE A 1 420 ? -24.062 19.016 10.258 1 98.06 420 PHE A CA 1
ATOM 3435 C C . PHE A 1 420 ? -25.172 18.422 9.391 1 98.06 420 PHE A C 1
ATOM 3437 O O . PHE A 1 420 ? -24.984 17.359 8.789 1 98.06 420 PHE A O 1
ATOM 3444 N N . THR A 1 421 ? -26.266 19.078 9.32 1 97.12 421 THR A N 1
ATOM 3445 C CA . THR A 1 421 ? -27.391 18.594 8.539 1 97.12 421 THR A CA 1
ATOM 3446 C C . THR A 1 421 ? -27.719 19.547 7.395 1 97.12 421 THR A C 1
ATOM 3448 O O . THR A 1 421 ? -28.484 19.203 6.496 1 97.12 421 THR A O 1
ATOM 3451 N N . ASP A 1 422 ? -27.141 20.703 7.461 1 97.12 422 ASP A N 1
ATOM 3452 C CA . ASP A 1 422 ? -27.438 21.703 6.43 1 97.12 422 ASP A CA 1
ATOM 3453 C C . ASP A 1 422 ? -26.703 21.375 5.133 1 97.12 422 ASP A C 1
ATOM 3455 O O . ASP A 1 422 ? -25.469 21.484 5.062 1 97.12 422 ASP A O 1
ATOM 3459 N N . THR A 1 423 ? -27.375 21.141 4.066 1 97 423 THR A N 1
ATOM 3460 C CA . THR A 1 423 ? -26.766 20.719 2.807 1 97 423 THR A CA 1
ATOM 3461 C C . THR A 1 423 ? -26.797 21.859 1.787 1 97 423 THR A C 1
ATOM 3463 O O . THR A 1 423 ? -26.281 21.719 0.679 1 97 423 THR A O 1
ATOM 3466 N N . THR A 1 424 ? -27.344 22.969 2.096 1 97.12 424 THR A N 1
ATOM 3467 C CA . THR A 1 424 ? -27.562 24.062 1.158 1 97.12 424 THR A CA 1
ATOM 3468 C C . THR A 1 424 ? -26.234 24.734 0.81 1 97.12 424 THR A C 1
ATOM 3470 O O . THR A 1 424 ? -25.391 24.953 1.684 1 97.12 424 THR A O 1
ATOM 3473 N N . PRO A 1 425 ? -26.109 25.016 -0.478 1 96.69 425 PRO A N 1
ATOM 3474 C CA . PRO A 1 425 ? -24.891 25.75 -0.836 1 96.69 425 PRO A CA 1
ATOM 3475 C C . PRO A 1 425 ? -24.703 27.016 0.003 1 96.69 425 PRO A C 1
ATOM 3477 O O . PRO A 1 425 ? -25.672 27.703 0.317 1 96.69 425 PRO A O 1
ATOM 3480 N N . LEU A 1 426 ? -23.484 27.266 0.314 1 96.88 426 LEU A N 1
ATOM 3481 C CA . LEU A 1 426 ? -23.188 28.406 1.179 1 96.88 426 LEU A CA 1
ATOM 3482 C C . LEU A 1 426 ? -22.016 29.219 0.636 1 96.88 426 LEU A C 1
ATOM 3484 O O . LEU A 1 426 ? -20.938 28.656 0.388 1 96.88 426 LEU A O 1
ATOM 3488 N N . GLU A 1 427 ? -22.234 30.422 0.416 1 95.94 427 GLU A N 1
ATOM 3489 C CA . GLU A 1 427 ? -21.156 31.375 0.137 1 95.94 427 GLU A CA 1
ATOM 3490 C C . GLU A 1 427 ? -20.703 32.062 1.409 1 95.94 427 GLU A C 1
ATOM 3492 O O . GLU A 1 427 ? -21.422 32.906 1.956 1 95.94 427 GLU A O 1
ATOM 3497 N N . ILE A 1 428 ? -19.531 31.75 1.805 1 97.12 428 ILE A N 1
ATOM 3498 C CA . ILE A 1 428 ? -19 32.406 3.004 1 97.12 428 ILE A CA 1
ATOM 3499 C C . ILE A 1 428 ? -18.391 33.75 2.641 1 97.12 428 ILE A C 1
ATOM 3501 O O . ILE A 1 428 ? -17.516 33.844 1.781 1 97.12 428 ILE A O 1
ATOM 3505 N N . PRO A 1 429 ? -18.844 34.812 3.289 1 95.31 429 PRO A N 1
ATOM 3506 C CA . PRO A 1 429 ? -18.344 36.125 2.953 1 95.31 429 PRO A CA 1
ATOM 3507 C C . PRO A 1 429 ? -16.812 36.219 3.037 1 95.31 429 PRO A C 1
ATOM 3509 O O . PRO A 1 429 ? -16.219 35.812 4.039 1 95.31 429 PRO A O 1
ATOM 3512 N N . GLY A 1 430 ? -16.25 36.719 1.985 1 94.5 430 GLY A N 1
ATOM 3513 C CA . GLY A 1 430 ? -14.805 36.969 1.967 1 94.5 430 GLY A CA 1
ATOM 3514 C C . GLY A 1 430 ? -14.016 35.75 1.515 1 94.5 430 GLY A C 1
ATOM 3515 O O . GLY A 1 430 ? -12.805 35.812 1.32 1 94.5 430 GLY A O 1
ATOM 3516 N N . GLU A 1 431 ? -14.711 34.656 1.38 1 97.5 431 GLU A N 1
ATOM 3517 C CA . GLU A 1 431 ? -14.039 33.406 0.976 1 97.5 431 GLU A CA 1
ATOM 3518 C C . GLU A 1 431 ? -14.234 33.156 -0.513 1 97.5 431 GLU A C 1
ATOM 3520 O O . GLU A 1 431 ? -15.164 33.656 -1.127 1 97.5 431 GLU A O 1
ATOM 3525 N N . LYS A 1 432 ? -13.375 32.375 -1.11 1 96.75 432 LYS A N 1
ATOM 3526 C CA . LYS A 1 432 ? -13.367 32.188 -2.557 1 96.75 432 LYS A CA 1
ATOM 3527 C C . LYS A 1 432 ? -13.82 30.766 -2.926 1 96.75 432 LYS A C 1
ATOM 3529 O O . LYS A 1 432 ? -14.055 30.469 -4.098 1 96.75 432 LYS A O 1
ATOM 3534 N N . GLY A 1 433 ? -13.984 29.859 -2.006 1 97.12 433 GLY A N 1
ATOM 3535 C CA . GLY A 1 433 ? -14.328 28.484 -2.283 1 97.12 433 GLY A CA 1
ATOM 3536 C C . GLY A 1 433 ? -15.68 28.078 -1.719 1 97.12 433 GLY A C 1
ATOM 3537 O O . GLY A 1 433 ? -16.406 28.906 -1.165 1 97.12 433 GLY A O 1
ATOM 3538 N N . TYR A 1 434 ? -15.992 26.797 -1.962 1 97.69 434 TYR A N 1
ATOM 3539 C CA . TYR A 1 434 ? -17.219 26.188 -1.47 1 97.69 434 TYR A CA 1
ATOM 3540 C C . TYR A 1 434 ? -16.906 24.953 -0.643 1 97.69 434 TYR A C 1
ATOM 3542 O O . TYR A 1 434 ? -16.016 24.172 -0.979 1 97.69 434 TYR A O 1
ATOM 3550 N N . SER A 1 435 ? -17.719 24.812 0.38 1 98.44 435 SER A N 1
ATOM 3551 C CA . SER A 1 435 ? -17.484 23.703 1.291 1 98.44 435 SER A CA 1
ATOM 3552 C C . SER A 1 435 ? -17.781 22.359 0.609 1 98.44 435 SER A C 1
ATOM 3554 O O . SER A 1 435 ? -18.766 22.219 -0.108 1 98.44 435 SER A O 1
ATOM 3556 N N . TYR A 1 436 ? -16.875 21.328 0.869 1 98 436 TYR A N 1
ATOM 3557 C CA . TYR A 1 436 ? -17.047 19.969 0.37 1 98 436 TYR A CA 1
ATOM 3558 C C . TYR A 1 436 ? -18.281 19.328 0.969 1 98 436 TYR A C 1
ATOM 3560 O O . TYR A 1 436 ? -18.75 18.297 0.468 1 98 436 TYR A O 1
ATOM 3568 N N . LEU A 1 437 ? -18.812 19.906 2.102 1 98.44 437 LEU A N 1
ATOM 3569 C CA . LEU A 1 437 ? -19.812 19.219 2.922 1 98.44 437 LEU A CA 1
ATOM 3570 C C . LEU A 1 437 ? -21.219 19.578 2.484 1 98.44 437 LEU A C 1
ATOM 3572 O O . LEU A 1 437 ? -22.188 19.031 2.996 1 98.44 437 LEU A O 1
ATOM 3576 N N . ARG A 1 438 ? -21.297 20.453 1.536 1 98.06 438 ARG A N 1
ATOM 3577 C CA . ARG A 1 438 ? -22.578 20.969 1.067 1 98.06 438 ARG A CA 1
ATOM 3578 C C . ARG A 1 438 ? -22.766 20.719 -0.427 1 98.06 438 ARG A C 1
ATOM 3580 O O . ARG A 1 438 ? -21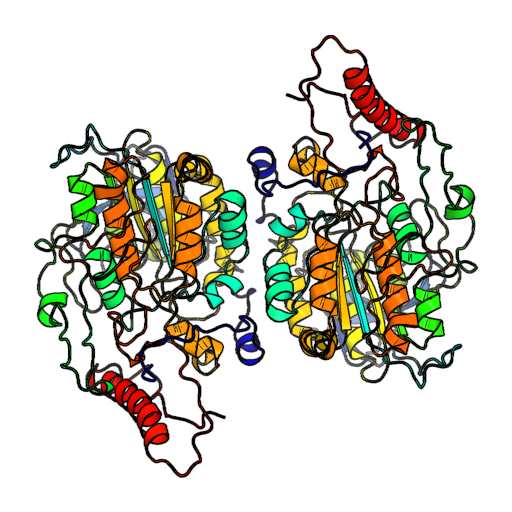.812 20.375 -1.122 1 98.06 438 ARG A O 1
ATOM 3587 N N . GLU A 1 439 ? -23.953 20.891 -0.817 1 97.62 439 GLU A N 1
ATOM 3588 C CA . GLU A 1 439 ? -24.172 20.984 -2.258 1 97.62 439 GLU A CA 1
ATOM 3589 C C . GLU A 1 439 ? -23.391 22.172 -2.844 1 97.62 439 GLU A C 1
ATOM 3591 O O . GLU A 1 439 ? -23.203 23.188 -2.176 1 97.62 439 GLU A O 1
ATOM 3596 N N . GLN A 1 440 ? -22.938 21.938 -4.031 1 95.75 440 GLN A N 1
ATOM 3597 C CA . GLN A 1 440 ? -22.219 23 -4.734 1 95.75 440 GLN A CA 1
ATOM 3598 C C . GLN A 1 440 ? -23.156 23.781 -5.66 1 95.75 440 GLN A C 1
ATOM 3600 O O . GLN A 1 440 ? -24.219 23.281 -6.035 1 95.75 440 GLN A O 1
ATOM 3605 N N . PRO A 1 441 ? -22.734 24.984 -5.965 1 93.38 441 PRO A N 1
ATOM 3606 C CA . PRO A 1 441 ? -23.531 25.719 -6.953 1 93.38 441 PRO A CA 1
ATOM 3607 C C . PRO A 1 441 ? -23.672 24.969 -8.273 1 93.38 441 PRO A C 1
ATOM 3609 O O . PRO A 1 441 ? -22.812 24.156 -8.625 1 93.38 441 PRO A O 1
ATOM 3612 N N . SER A 1 442 ? -24.641 25.25 -9.055 1 91.56 442 SER A N 1
ATOM 3613 C CA . SER A 1 442 ? -24.969 24.531 -10.289 1 91.56 442 SER A CA 1
ATOM 3614 C C . SER A 1 442 ? -23.984 24.891 -11.406 1 91.56 442 SER A C 1
ATOM 3616 O O . SER A 1 442 ? -23.875 24.172 -12.398 1 91.56 442 SER A O 1
ATOM 3618 N N . THR A 1 443 ? -23.312 25.953 -11.211 1 91.62 443 THR A N 1
ATOM 3619 C CA . THR A 1 443 ? -22.344 26.359 -12.227 1 91.62 443 THR A CA 1
ATOM 3620 C C . THR A 1 443 ? -21.234 25.328 -12.359 1 91.62 443 THR A C 1
ATOM 3622 O O . THR A 1 443 ? -20.688 24.859 -11.352 1 91.62 443 THR A O 1
ATOM 3625 N N . ILE A 1 444 ? -20.922 25.016 -13.594 1 92.12 444 ILE A N 1
ATOM 3626 C CA . ILE A 1 444 ? -19.844 24.078 -13.852 1 92.12 444 ILE A CA 1
ATOM 3627 C C . ILE A 1 444 ? -18.5 24.703 -13.5 1 92.12 444 ILE A C 1
ATOM 3629 O O . ILE A 1 444 ? -18.172 25.781 -14 1 92.12 444 ILE A O 1
ATOM 3633 N N . ARG A 1 445 ? -17.797 24.078 -12.688 1 94.5 445 ARG A N 1
ATOM 3634 C CA . ARG A 1 445 ? -16.484 24.578 -12.281 1 94.5 445 ARG A CA 1
ATOM 3635 C C . ARG A 1 445 ? -15.438 24.328 -13.352 1 94.5 445 ARG A C 1
ATOM 3637 O O . ARG A 1 445 ? -15.398 23.25 -13.945 1 94.5 445 ARG A O 1
ATOM 3644 N N . ASN A 1 446 ? -14.695 25.297 -13.641 1 93.75 446 ASN A N 1
ATOM 3645 C CA . ASN A 1 446 ? -13.578 25.25 -14.578 1 93.75 446 ASN A CA 1
ATOM 3646 C C . ASN A 1 446 ? -12.484 26.25 -14.203 1 93.75 446 ASN A C 1
ATOM 3648 O O . ASN A 1 446 ? -12.609 26.969 -13.211 1 93.75 446 ASN A O 1
ATOM 3652 N N . CYS A 1 447 ? -11.391 26.312 -14.953 1 93 447 CYS A N 1
ATOM 3653 C CA . CYS A 1 447 ? -10.234 27.125 -14.578 1 93 447 CYS A CA 1
ATOM 3654 C C . CYS A 1 447 ? -10.484 28.594 -14.883 1 93 447 CYS A C 1
ATOM 3656 O O . CYS A 1 447 ? -9.773 29.469 -14.383 1 93 447 CYS A O 1
ATOM 3658 N N . ARG A 1 448 ? -11.5 28.891 -15.664 1 91.75 448 ARG A N 1
ATOM 3659 C CA . ARG A 1 448 ? -11.867 30.281 -15.93 1 91.75 448 ARG A CA 1
ATOM 3660 C C . ARG A 1 448 ? -12.594 30.891 -14.734 1 91.75 448 ARG A C 1
ATOM 3662 O O . ARG A 1 448 ? -12.312 32.031 -14.344 1 91.75 448 ARG A O 1
ATOM 3669 N N . ASN A 1 449 ? -13.445 30.094 -14.148 1 93.25 449 ASN A N 1
ATOM 3670 C CA . ASN A 1 449 ? -14.289 30.688 -13.117 1 93.25 449 ASN A CA 1
ATOM 3671 C C . ASN A 1 449 ? -13.812 30.297 -11.719 1 93.25 449 ASN A C 1
ATOM 3673 O O . ASN A 1 449 ? -14.508 30.531 -10.727 1 93.25 449 ASN A O 1
ATOM 3677 N N . SER A 1 450 ? -12.711 29.609 -11.57 1 95.19 450 SER A N 1
ATOM 3678 C CA . SER A 1 450 ? -12.086 29.281 -10.297 1 95.19 450 SER A CA 1
ATOM 3679 C C . SER A 1 450 ? -10.82 30.109 -10.07 1 95.19 450 SER A C 1
ATOM 3681 O O . SER A 1 450 ? -10.203 30.578 -11.031 1 95.19 450 SER A O 1
ATOM 3683 N N . PRO A 1 451 ? -10.508 30.312 -8.836 1 97.06 451 PRO A N 1
ATOM 3684 C CA . PRO A 1 451 ? -9.305 31.109 -8.562 1 97.06 451 PRO A CA 1
ATOM 3685 C C . PRO A 1 451 ? -8.016 30.328 -8.82 1 97.06 451 PRO A C 1
ATOM 3687 O O . PRO A 1 451 ? -7.203 30.156 -7.906 1 97.06 451 PRO A O 1
ATOM 3690 N N . ILE A 1 452 ? -7.805 29.984 -10.078 1 97.31 452 ILE A N 1
ATOM 3691 C CA . ILE A 1 452 ? -6.668 29.188 -10.531 1 97.31 452 ILE A CA 1
ATOM 3692 C C . ILE A 1 452 ? -5.887 29.969 -11.594 1 97.31 452 ILE A C 1
ATOM 3694 O O . ILE A 1 452 ? -6.438 30.344 -12.633 1 97.31 452 ILE A O 1
ATOM 3698 N N . PRO A 1 453 ? -4.613 30.328 -11.273 1 96.06 453 PRO A N 1
ATOM 3699 C CA . PRO A 1 453 ? -3.812 30.781 -12.422 1 96.06 453 PRO A CA 1
ATOM 3700 C C . PRO A 1 453 ? -3.803 29.766 -13.57 1 96.06 453 PRO A C 1
ATOM 3702 O O . PRO A 1 453 ? -3.564 28.578 -13.352 1 96.06 453 PRO A O 1
ATOM 3705 N N . LEU A 1 454 ? -3.969 30.25 -14.703 1 92.06 454 LEU A N 1
ATOM 3706 C CA . LEU A 1 454 ? -4.242 29.375 -15.836 1 92.06 454 LEU A CA 1
ATOM 3707 C C . LEU A 1 454 ? -3.064 28.453 -16.109 1 92.06 454 LEU A C 1
ATOM 3709 O O . LEU A 1 454 ? -3.248 27.328 -16.578 1 92.06 454 LEU A O 1
ATOM 3713 N N . GLN A 1 455 ? -1.882 28.859 -15.781 1 90.94 455 GLN A N 1
ATOM 3714 C CA . GLN A 1 455 ? -0.7 28.031 -16.031 1 90.94 455 GLN A CA 1
ATOM 3715 C C . GLN A 1 455 ? -0.724 26.766 -15.164 1 90.94 455 GLN A C 1
ATOM 3717 O O . GLN A 1 455 ? 0.012 25.812 -15.43 1 90.94 455 GLN A O 1
ATOM 3722 N N . TYR A 1 456 ? -1.597 26.703 -14.125 1 96.75 456 TYR A N 1
ATOM 3723 C CA . TYR A 1 456 ? -1.652 25.547 -13.234 1 96.75 456 TYR A CA 1
ATOM 3724 C C . TYR A 1 456 ? -2.881 24.703 -13.523 1 96.75 456 TYR A C 1
ATOM 3726 O O . TYR A 1 456 ? -3.082 23.656 -12.898 1 96.75 456 TYR A O 1
ATOM 3734 N N . CYS A 1 457 ? -3.705 25.094 -14.477 1 95.12 457 CYS A N 1
ATOM 3735 C CA . CYS A 1 457 ? -4.996 24.469 -14.727 1 95.12 457 CYS A CA 1
ATOM 3736 C C . CYS A 1 457 ? -4.824 22.984 -15.078 1 95.12 457 CYS A C 1
ATOM 3738 O O . CYS A 1 457 ? -4.043 22.641 -15.969 1 95.12 457 CYS A O 1
ATOM 3740 N N . ILE A 1 458 ? -5.645 22.062 -14.43 1 95.19 458 ILE A N 1
ATOM 3741 C CA . ILE A 1 458 ? -5.48 20.625 -14.688 1 95.19 458 ILE A CA 1
ATOM 3742 C C . ILE A 1 458 ? -6.527 20.172 -15.695 1 95.19 458 ILE A C 1
ATOM 3744 O O . ILE A 1 458 ? -6.527 19 -16.109 1 95.19 458 ILE A O 1
ATOM 3748 N N . CYS A 1 459 ? -7.516 21.062 -15.992 1 93 459 CYS A N 1
ATOM 3749 C CA . CYS A 1 459 ? -8.5 20.719 -17.016 1 93 459 CYS A CA 1
ATOM 3750 C C . CYS A 1 459 ? -7.828 20.406 -18.344 1 93 459 CYS A C 1
ATOM 3752 O O . CYS A 1 459 ? -6.863 21.078 -18.719 1 93 459 CYS A O 1
ATOM 3754 N N . GLN A 1 460 ? -8.391 19.297 -18.938 1 85.44 460 GLN A N 1
ATOM 3755 C CA . GLN A 1 460 ? -7.848 18.891 -20.219 1 85.44 460 GLN A CA 1
ATOM 3756 C C . GLN A 1 460 ? -8.555 19.609 -21.375 1 85.44 460 GLN A C 1
ATOM 3758 O O . GLN A 1 460 ? -9.773 19.766 -21.359 1 85.44 460 GLN A O 1
ATOM 3763 N N . PHE A 1 461 ? -7.871 20.234 -22.109 1 69.06 461 PHE A N 1
ATOM 3764 C CA . PHE A 1 461 ? -8.445 20.984 -23.234 1 69.06 461 PHE A CA 1
ATOM 3765 C C . PHE A 1 461 ? -8.203 20.266 -24.547 1 69.06 461 PHE A C 1
ATOM 3767 O O . PHE A 1 461 ? -7.125 19.703 -24.766 1 69.06 461 PHE A O 1
ATOM 3774 N N . ASN A 1 462 ? -9.273 19.234 -24.906 1 50.25 462 ASN A N 1
ATOM 3775 C CA . ASN A 1 462 ? -9.188 18.438 -26.125 1 50.25 462 ASN A CA 1
ATOM 3776 C C . ASN A 1 462 ? -8.43 19.172 -27.219 1 50.25 462 ASN A C 1
ATOM 3778 O O . ASN A 1 462 ? -8.719 20.344 -27.5 1 50.25 462 ASN A O 1
ATOM 3782 N N . LYS A 1 463 ? -7.305 18.516 -27.594 1 42.03 463 LYS A N 1
ATOM 3783 C CA . LYS A 1 463 ? -6.711 18.828 -28.891 1 42.03 463 LYS A CA 1
ATOM 3784 C C . LYS A 1 463 ? -7.711 18.609 -30.016 1 42.03 463 LYS A C 1
ATOM 3786 O O . LYS A 1 463 ? -8.055 17.484 -30.344 1 42.03 463 LYS A O 1
ATOM 3791 N N . THR A 1 464 ? -8.797 19.031 -30.047 1 34.28 464 THR A N 1
ATOM 3792 C CA . THR A 1 464 ? -9.336 18.875 -31.406 1 34.28 464 THR A CA 1
ATOM 3793 C C . THR A 1 464 ? -8.25 19.094 -32.438 1 34.28 464 THR A C 1
ATOM 3795 O O . THR A 1 464 ? -7.48 20.047 -32.375 1 34.28 464 THR A O 1
ATOM 3798 N N . ALA A 1 465 ? -7.996 18 -33.281 1 32.22 465 ALA A N 1
ATOM 3799 C CA . ALA A 1 465 ? -7.289 18.156 -34.531 1 32.22 465 ALA A CA 1
ATOM 3800 C C . ALA A 1 465 ? -7.598 19.5 -35.188 1 32.22 465 ALA A C 1
ATOM 3802 O O . ALA A 1 465 ? -8.648 19.672 -35.812 1 32.22 465 ALA A O 1
ATOM 3803 N N . VAL A 1 466 ? -7.516 20.531 -34.562 1 30.69 466 VAL A N 1
ATOM 3804 C CA . VAL A 1 466 ? -7.637 21.719 -35.406 1 30.69 466 VAL A CA 1
ATOM 3805 C C . VAL A 1 466 ? -6.695 21.594 -36.625 1 30.69 466 VAL A C 1
ATOM 3807 O O . VAL A 1 466 ? -5.539 21.172 -36.469 1 30.69 466 VAL A O 1
ATOM 3810 N N . SER A 1 467 ? -7.18 21.422 -37.812 1 29.56 467 SER A N 1
ATOM 3811 C CA . SER A 1 467 ? -6.398 21.562 -39.062 1 29.56 467 SER A CA 1
ATOM 3812 C C . SER A 1 467 ? -5.199 22.484 -38.844 1 29.56 467 SER A C 1
ATOM 3814 O O . SER A 1 467 ? -5.285 23.469 -38.094 1 29.56 467 SER A O 1
ATOM 3816 N N . THR A 1 468 ? -3.912 22 -38.938 1 33.28 468 THR A N 1
ATOM 3817 C CA . THR A 1 468 ? -2.66 22.75 -39 1 33.28 468 THR A CA 1
ATOM 3818 C C . THR A 1 468 ? -2.918 24.203 -39.375 1 33.28 468 THR A C 1
ATOM 3820 O O . THR A 1 468 ? -2.008 25.031 -39.344 1 33.28 468 THR A O 1
ATOM 3823 N N . GLU A 1 469 ? -4.039 24.391 -40.125 1 30.03 469 GLU A N 1
ATOM 3824 C CA . GLU A 1 469 ? -4.098 25.734 -40.688 1 30.03 469 GLU A CA 1
ATOM 3825 C C . GLU A 1 469 ? -4.457 26.75 -39.625 1 30.03 469 GLU A C 1
ATOM 3827 O O . GLU A 1 469 ? -4.371 27.969 -39.844 1 30.03 469 GLU A O 1
ATOM 3832 N N . ASN A 1 470 ? -5.301 26.312 -38.594 1 30.31 470 ASN A N 1
ATOM 3833 C CA . ASN A 1 470 ? -5.723 27.531 -37.906 1 30.31 470 ASN A CA 1
ATOM 3834 C C . ASN A 1 470 ? -4.762 27.906 -36.781 1 30.31 470 ASN A C 1
ATOM 3836 O O . ASN A 1 470 ? -4.387 27.062 -35.969 1 30.31 470 ASN A O 1
ATOM 3840 N N . GLN A 1 471 ? -4.059 29.016 -36.75 1 32.88 471 GLN A N 1
ATOM 3841 C CA . GLN A 1 471 ? -3.111 29.859 -36.031 1 32.88 471 GLN A CA 1
ATOM 3842 C C . GLN A 1 471 ? -3.416 29.875 -34.531 1 32.88 471 GLN A C 1
ATOM 3844 O O . GLN A 1 471 ? -2.559 30.234 -33.719 1 32.88 471 GLN A O 1
ATOM 3849 N N . VAL A 1 472 ? -4.582 29.5 -34.125 1 33.22 472 VAL A N 1
ATOM 3850 C CA . VAL A 1 472 ? -4.973 29.812 -32.75 1 33.22 472 VAL A CA 1
ATOM 3851 C C . VAL A 1 472 ? -4.484 28.703 -31.797 1 33.22 472 VAL A C 1
ATOM 3853 O O . VAL A 1 472 ? -4.023 28.984 -30.688 1 33.22 472 VAL A O 1
ATOM 3856 N N . ALA A 1 473 ? -4.48 27.516 -32.188 1 37.41 473 ALA A N 1
ATOM 3857 C CA . ALA A 1 473 ? -4.09 26.438 -31.281 1 37.41 473 ALA A CA 1
ATOM 3858 C C . ALA A 1 473 ? -2.602 26.516 -30.953 1 37.41 473 ALA A C 1
ATOM 3860 O O . ALA A 1 473 ? -2.201 26.266 -29.812 1 37.41 473 ALA A O 1
ATOM 3861 N N . LEU A 1 474 ? -1.777 26.891 -31.953 1 38.09 474 LEU A N 1
ATOM 3862 C CA . LEU A 1 474 ? -0.356 27.109 -31.703 1 38.09 474 LEU A CA 1
ATOM 3863 C C . LEU A 1 474 ? -0.146 28.25 -30.719 1 38.09 474 LEU A C 1
ATOM 3865 O O . LEU A 1 474 ? 0.772 28.188 -29.891 1 38.09 474 LEU A O 1
ATOM 3869 N N . SER A 1 475 ? -1.158 29.156 -30.719 1 39.03 475 SER A N 1
ATOM 3870 C CA . SER A 1 475 ? -0.982 30.344 -29.875 1 39.03 475 SER A CA 1
ATOM 3871 C C . SER A 1 475 ? -1.247 30.031 -28.406 1 39.03 475 SER A C 1
ATOM 3873 O O . SER A 1 475 ? -0.587 30.578 -27.531 1 39.03 475 SER A O 1
ATOM 3875 N N . ILE A 1 476 ? -2.096 29.125 -28.094 1 41.88 476 ILE A N 1
ATOM 3876 C CA . ILE A 1 476 ? -2.441 28.859 -26.703 1 41.88 476 ILE A CA 1
ATOM 3877 C C . ILE A 1 476 ? -1.326 28.062 -26.031 1 41.88 476 ILE A C 1
ATOM 3879 O O . ILE A 1 476 ? -0.921 28.375 -24.906 1 41.88 476 ILE A O 1
ATOM 3883 N N . ARG A 1 477 ? -0.797 27.141 -26.672 1 41.62 477 ARG A N 1
ATOM 3884 C CA . ARG A 1 477 ? 0.339 26.391 -26.141 1 41.62 477 ARG A CA 1
ATOM 3885 C C . ARG A 1 477 ? 1.55 27.312 -25.953 1 41.62 477 ARG A C 1
ATOM 3887 O O . ARG A 1 477 ? 2.244 27.234 -24.938 1 41.62 477 ARG A O 1
ATOM 3894 N N . GLU A 1 478 ? 1.765 28.031 -26.984 1 43.34 478 GLU A N 1
ATOM 3895 C CA . GLU A 1 478 ? 2.867 28.984 -26.906 1 43.34 478 GLU A CA 1
ATOM 3896 C C . GLU A 1 478 ? 2.637 30.016 -25.812 1 43.34 478 GLU A C 1
ATOM 3898 O O . GLU A 1 478 ? 3.57 30.391 -25.109 1 43.34 478 GLU A O 1
ATOM 3903 N N . HIS A 1 479 ? 1.433 30.328 -25.688 1 43.19 479 HIS A N 1
ATOM 3904 C CA . HIS A 1 479 ? 1.149 31.328 -24.656 1 43.19 479 HIS A CA 1
ATOM 3905 C C . HIS A 1 479 ? 1.253 30.719 -23.266 1 43.19 479 HIS A C 1
ATOM 3907 O O . HIS A 1 479 ? 1.766 31.344 -22.344 1 43.19 479 HIS A O 1
ATOM 3913 N N . ILE A 1 480 ? 0.838 29.516 -23.109 1 45.78 480 ILE A N 1
ATOM 3914 C CA . ILE A 1 480 ? 0.968 28.859 -21.812 1 45.78 480 ILE A CA 1
ATOM 3915 C C . ILE A 1 480 ? 2.441 28.594 -21.516 1 45.78 480 ILE A C 1
ATOM 3917 O O . ILE A 1 480 ? 2.912 28.875 -20.406 1 45.78 480 ILE A O 1
ATOM 3921 N N . ALA A 1 481 ? 3.158 28.094 -22.547 1 44.34 481 ALA A N 1
ATOM 3922 C CA . ALA A 1 481 ? 4.59 27.891 -22.359 1 44.34 481 ALA A CA 1
ATOM 3923 C C . ALA A 1 481 ? 5.309 29.203 -22.094 1 44.34 481 ALA A C 1
ATOM 3925 O O . ALA A 1 481 ? 6.191 29.266 -21.234 1 44.34 481 ALA A O 1
ATOM 3926 N N . TYR A 1 482 ? 4.902 30.234 -22.828 1 41.31 482 TYR A N 1
ATOM 3927 C CA . TYR A 1 482 ? 5.52 31.547 -22.672 1 41.31 482 TYR A CA 1
ATOM 3928 C C . TYR A 1 482 ? 5.207 32.125 -21.297 1 41.31 482 TYR A C 1
ATOM 3930 O O . TYR A 1 482 ? 6.094 32.688 -20.625 1 41.31 482 TYR A O 1
ATOM 3938 N N . SER A 1 483 ? 4.066 32.031 -20.891 1 41.06 483 SER A N 1
ATOM 3939 C CA . SER A 1 483 ? 3.688 32.594 -19.594 1 41.06 483 SER A CA 1
ATOM 3940 C C . SER A 1 483 ? 4.371 31.844 -18.453 1 41.06 483 SER A C 1
ATOM 3942 O O . SER A 1 483 ? 4.809 32.469 -17.484 1 41.06 483 SER A O 1
ATOM 3944 N N . VAL A 1 484 ? 4.574 30.625 -18.516 1 44.34 484 VAL A N 1
ATOM 3945 C CA . VAL A 1 484 ? 5.301 29.859 -17.516 1 44.34 484 VAL A CA 1
ATOM 3946 C C . VAL A 1 484 ? 6.77 30.266 -17.516 1 44.34 484 VAL A C 1
ATOM 3948 O O . VAL A 1 484 ? 7.359 30.484 -16.453 1 44.34 484 VAL A O 1
ATOM 3951 N N . ASN A 1 485 ? 7.32 30.453 -18.719 1 41.59 485 ASN A N 1
ATOM 3952 C CA . ASN A 1 485 ? 8.719 30.859 -18.828 1 41.59 485 ASN A CA 1
ATOM 3953 C C . ASN A 1 485 ? 8.922 32.281 -18.328 1 41.59 485 ASN A C 1
ATOM 3955 O O . ASN A 1 485 ? 9.938 32.594 -17.703 1 41.59 485 ASN A O 1
ATOM 3959 N N . GLU A 1 486 ? 8.008 33.188 -18.641 1 42.75 486 GLU A N 1
ATOM 3960 C CA . GLU A 1 486 ? 8.133 34.562 -18.156 1 42.75 486 GLU A CA 1
ATOM 3961 C C . GLU A 1 486 ? 8.062 34.625 -16.641 1 42.75 486 GLU A C 1
ATOM 3963 O O . GLU A 1 486 ? 8.805 35.375 -16 1 42.75 486 GLU A O 1
ATOM 3968 N N . GLN A 1 487 ? 7.273 33.906 -16.094 1 39.12 487 GLN A N 1
ATOM 3969 C CA . GLN A 1 487 ? 7.168 33.906 -14.641 1 39.12 487 GLN A CA 1
ATOM 3970 C C . GLN A 1 487 ? 8.398 33.281 -14 1 39.12 487 GLN A C 1
ATOM 3972 O O . GLN A 1 487 ? 8.844 33.719 -12.938 1 39.12 487 GLN A O 1
ATOM 3977 N N . LEU A 1 488 ? 8.969 32.375 -14.586 1 40.47 488 LEU A N 1
ATOM 3978 C CA . LEU A 1 488 ? 10.242 31.828 -14.117 1 40.47 488 LEU A CA 1
ATOM 3979 C C . LEU A 1 488 ? 11.336 32.906 -14.18 1 40.47 488 LEU A C 1
ATOM 3981 O O . LEU A 1 488 ? 12.18 32.969 -13.289 1 40.47 488 LEU A O 1
ATOM 3985 N N . ILE A 1 489 ? 11.336 33.688 -15.273 1 39.94 489 ILE A N 1
ATOM 3986 C CA . ILE A 1 489 ? 12.32 34.75 -15.438 1 39.94 489 ILE A CA 1
ATOM 3987 C C . ILE A 1 489 ? 12.055 35.844 -14.414 1 39.94 489 ILE A C 1
ATOM 3989 O O . ILE A 1 489 ? 12.984 36.344 -13.773 1 39.94 489 ILE A O 1
ATOM 3993 N N . GLU A 1 490 ? 10.828 36.281 -14.43 1 40.75 490 GLU A N 1
ATOM 3994 C CA . GLU A 1 490 ? 10.57 37.406 -13.531 1 40.75 490 GLU A CA 1
ATOM 3995 C C . GLU A 1 490 ? 10.75 37 -12.078 1 40.75 490 GLU A C 1
ATOM 3997 O O . GLU A 1 490 ? 11.117 37.812 -11.234 1 40.75 490 GLU A O 1
ATOM 4002 N N . GLY A 1 491 ? 10.406 35.781 -11.742 1 38.78 491 GLY A N 1
ATOM 4003 C CA . GLY A 1 491 ? 10.484 35.375 -10.344 1 38.78 491 GLY A CA 1
ATOM 4004 C C . GLY A 1 491 ? 11.883 34.969 -9.922 1 38.78 491 GLY A C 1
ATOM 4005 O O . GLY A 1 491 ? 12.078 34.438 -8.82 1 38.78 491 GLY A O 1
ATOM 4006 N N . ASN A 1 492 ? 13.031 35.562 -10.523 1 39.59 492 ASN A N 1
ATOM 4007 C CA . ASN A 1 492 ? 14.453 35.344 -10.258 1 39.59 492 ASN A CA 1
ATOM 4008 C C . ASN A 1 492 ? 14.75 33.875 -9.938 1 39.59 492 ASN A C 1
ATOM 4010 O O . ASN A 1 492 ? 15.672 33.562 -9.18 1 39.59 492 ASN A O 1
ATOM 4014 N N . PHE A 1 493 ? 13.828 32.969 -10.273 1 36.38 493 PHE A N 1
ATOM 4015 C CA . PHE A 1 493 ? 14.023 31.562 -10 1 36.38 493 PHE A CA 1
ATOM 4016 C C . PHE A 1 493 ? 14.82 30.906 -11.117 1 36.38 493 PHE A C 1
ATOM 4018 O O . PHE A 1 493 ? 14.453 29.828 -11.602 1 36.38 493 PHE A O 1
ATOM 4025 N N . THR A 1 494 ? 15.75 31.516 -11.898 1 37.03 494 THR A N 1
ATOM 4026 C CA . THR A 1 494 ? 16.469 31.031 -13.078 1 37.03 494 THR A CA 1
ATOM 4027 C C . THR A 1 494 ? 17.344 29.844 -12.727 1 37.03 494 THR A C 1
ATOM 4029 O O . THR A 1 494 ? 17.781 29.109 -13.609 1 37.03 494 THR A O 1
ATOM 4032 N N . GLU A 1 495 ? 18 29.859 -11.672 1 35 495 GLU A N 1
ATOM 4033 C CA . GLU A 1 495 ? 19.062 28.859 -11.602 1 35 495 GLU A CA 1
ATOM 4034 C C . GLU A 1 495 ? 18.516 27.453 -11.766 1 35 495 GLU A C 1
ATOM 4036 O O . GLU A 1 495 ? 19.156 26.594 -12.391 1 35 495 GLU A O 1
ATOM 4041 N N . ASP A 1 496 ? 17.703 27 -10.898 1 33.78 496 ASP A N 1
ATOM 4042 C CA . ASP A 1 496 ? 17.453 25.562 -10.828 1 33.78 496 ASP A CA 1
ATOM 4043 C C . ASP A 1 496 ? 16.234 25.188 -11.672 1 33.78 496 ASP A C 1
ATOM 4045 O O . ASP A 1 496 ? 15.82 24.031 -11.688 1 33.78 496 ASP A O 1
ATOM 4049 N N . CYS A 1 497 ? 15.492 26.109 -12.203 1 36 497 CYS A N 1
ATOM 4050 C CA . CYS A 1 497 ? 14.242 25.734 -12.859 1 36 497 CYS A CA 1
ATOM 4051 C C . CYS A 1 497 ? 14.445 25.562 -14.359 1 36 497 CYS A C 1
ATOM 4053 O O . CYS A 1 497 ? 15.062 26.406 -15.016 1 36 497 CYS A O 1
ATOM 4055 N N . ILE A 1 498 ? 14.414 24.391 -14.93 1 35.78 498 ILE A N 1
ATOM 4056 C CA . ILE A 1 498 ? 14.5 24.078 -16.359 1 35.78 498 ILE A CA 1
ATOM 4057 C C . ILE A 1 498 ? 13.422 24.844 -17.109 1 35.78 498 ILE A C 1
ATOM 4059 O O . ILE A 1 498 ? 12.273 24.922 -16.672 1 35.78 498 ILE A O 1
ATOM 4063 N N . GLU A 1 499 ? 13.828 25.719 -18.062 1 33.88 499 GLU A N 1
ATOM 4064 C CA . GLU A 1 499 ? 13 26.406 -19.062 1 33.88 499 GLU A CA 1
ATOM 4065 C C . GLU A 1 499 ? 12.016 25.438 -19.719 1 33.88 499 GLU A C 1
ATOM 4067 O O . GLU A 1 499 ? 12.398 24.328 -20.109 1 33.88 499 GLU A O 1
ATOM 4072 N N . MET A 1 500 ? 10.789 25.516 -19.453 1 35.53 500 MET A N 1
ATOM 4073 C CA . MET A 1 500 ? 9.773 24.688 -20.094 1 35.53 500 MET A CA 1
ATOM 4074 C C . MET A 1 500 ? 9.672 25.016 -21.578 1 35.53 500 MET A C 1
ATOM 4076 O O . MET A 1 500 ? 9.477 26.188 -21.953 1 35.53 500 MET A O 1
ATOM 4080 N N . LYS A 1 501 ? 10.375 24.344 -22.531 1 36.25 501 LYS A N 1
ATOM 4081 C CA . LYS A 1 501 ? 10.18 24.516 -23.969 1 36.25 501 LYS A CA 1
ATOM 4082 C C . LYS A 1 501 ? 8.867 23.875 -24.422 1 36.25 501 LYS A C 1
ATOM 4084 O O . LYS A 1 501 ? 8.508 22.781 -23.953 1 36.25 501 LYS A O 1
ATOM 4089 N N . ALA A 1 502 ? 7.895 24.656 -25 1 34.06 502 ALA A N 1
ATOM 4090 C CA . ALA A 1 502 ? 6.715 24.156 -25.703 1 34.06 502 ALA A CA 1
ATOM 4091 C C . ALA A 1 502 ? 7.07 23 -26.625 1 34.06 502 ALA A C 1
ATOM 4093 O O . ALA A 1 502 ? 7.676 23.203 -27.672 1 34.06 502 ALA A O 1
ATOM 4094 N N . ASP A 1 503 ? 7.66 21.906 -26.234 1 30.3 503 ASP A N 1
ATOM 4095 C CA . ASP A 1 503 ? 7.949 20.906 -27.25 1 30.3 503 ASP A CA 1
ATOM 4096 C C . ASP A 1 503 ? 6.66 20.328 -27.828 1 30.3 503 ASP A C 1
ATOM 4098 O O . ASP A 1 503 ? 5.605 20.375 -27.188 1 30.3 503 ASP A O 1
ATOM 4102 N N . ARG A 1 504 ? 6.707 19.484 -29.094 1 29.06 504 ARG A N 1
ATOM 4103 C CA . ARG A 1 504 ? 5.723 18.812 -29.938 1 29.06 504 ARG A CA 1
ATOM 4104 C C . ARG A 1 504 ? 4.785 17.938 -29.094 1 29.06 504 ARG A C 1
ATOM 4106 O O . ARG A 1 504 ? 5.238 17.094 -28.328 1 29.06 504 ARG A O 1
ATOM 4113 N N . VAL A 1 505 ? 3.65 18.516 -28.75 1 26.98 505 VAL A N 1
ATOM 4114 C CA . VAL A 1 505 ? 2.549 17.672 -28.281 1 26.98 505 VAL A CA 1
ATOM 4115 C C . VAL A 1 505 ? 2.332 16.516 -29.266 1 26.98 505 VAL A C 1
ATOM 4117 O O . VAL A 1 505 ? 2.025 16.734 -30.438 1 26.98 505 VAL A O 1
ATOM 4120 N N . SER A 1 506 ? 3.207 15.445 -29.297 1 22.47 506 SER A N 1
ATOM 4121 C CA . SER A 1 506 ? 2.646 14.273 -29.969 1 22.47 506 SER A CA 1
ATOM 4122 C C . SER A 1 506 ? 1.362 13.812 -29.281 1 22.47 506 SER A C 1
ATOM 4124 O O . SER A 1 506 ? 1.223 13.938 -28.062 1 22.47 506 SER A O 1
ATOM 4126 N N . MET B 1 1 ? -38.438 -17.344 -0.55 1 43.16 1 MET B N 1
ATOM 4127 C CA . MET B 1 1 ? -37.219 -18.094 -0.867 1 43.16 1 MET B CA 1
ATOM 4128 C C . MET B 1 1 ? -36.562 -18.656 0.397 1 43.16 1 MET B C 1
ATOM 4130 O O . MET B 1 1 ? -36.562 -18 1.439 1 43.16 1 MET B O 1
ATOM 4134 N N . SER B 1 2 ? -36.438 -20.031 0.436 1 57.12 2 SER B N 1
ATOM 4135 C CA . SER B 1 2 ? -35.875 -20.703 1.589 1 57.12 2 SER B CA 1
ATOM 4136 C C . SER B 1 2 ? -34.531 -20.078 2.004 1 57.12 2 SER B C 1
ATOM 4138 O O . SER B 1 2 ? -33.844 -19.453 1.187 1 57.12 2 SER B O 1
ATOM 4140 N N . TYR B 1 3 ? -34.344 -19.938 3.332 1 64.19 3 TYR B N 1
ATOM 4141 C CA . TYR B 1 3 ? -33.219 -19.375 4.066 1 64.19 3 TYR B CA 1
ATOM 4142 C C . TYR B 1 3 ? -31.906 -19.719 3.389 1 64.19 3 TYR B C 1
ATOM 4144 O O . TYR B 1 3 ? -31 -18.875 3.297 1 64.19 3 TYR B O 1
ATOM 4152 N N . TRP B 1 4 ? -31.953 -20.75 2.672 1 74.25 4 TRP B N 1
ATOM 4153 C CA . TRP B 1 4 ? -30.703 -21.25 2.109 1 74.25 4 TRP B CA 1
ATOM 4154 C C . TRP B 1 4 ? -30.609 -20.938 0.622 1 74.25 4 TRP B C 1
ATOM 4156 O O . TRP B 1 4 ? -29.609 -21.234 -0.021 1 74.25 4 TRP B O 1
ATOM 4166 N N . GLU B 1 5 ? -31.547 -20.219 0.055 1 80.75 5 GLU B N 1
ATOM 4167 C CA . GLU B 1 5 ? -31.562 -19.969 -1.382 1 80.75 5 GLU B CA 1
ATOM 4168 C C . GLU B 1 5 ? -30.922 -18.625 -1.715 1 80.75 5 GLU B C 1
ATOM 4170 O O . GLU B 1 5 ? -30.781 -18.281 -2.887 1 80.75 5 GLU B O 1
ATOM 4175 N N . GLN B 1 6 ? -30.531 -18.062 -0.686 1 84.12 6 GLN B N 1
ATOM 4176 C CA . GLN B 1 6 ? -29.875 -16.781 -0.873 1 84.12 6 GLN B CA 1
ATOM 4177 C C . GLN B 1 6 ? -28.5 -16.766 -0.213 1 84.12 6 GLN B C 1
ATOM 4179 O O . GLN B 1 6 ? -28.172 -17.641 0.594 1 84.12 6 GLN B O 1
ATOM 4184 N N . CYS B 1 7 ? -27.688 -15.883 -0.645 1 90.69 7 CYS B N 1
ATOM 4185 C CA . CYS B 1 7 ? -26.391 -15.664 -0.027 1 90.69 7 CYS B CA 1
ATOM 4186 C C . CYS B 1 7 ? -26.156 -14.188 0.259 1 90.69 7 CYS B C 1
ATOM 4188 O O . CYS B 1 7 ? -25.922 -13.398 -0.662 1 90.69 7 CYS B O 1
ATOM 4190 N N . ASP B 1 8 ? -26.25 -13.867 1.542 1 90.75 8 ASP B N 1
ATOM 4191 C CA . ASP B 1 8 ? -25.812 -12.531 1.939 1 90.75 8 ASP B CA 1
ATOM 4192 C C . ASP B 1 8 ? -24.297 -12.477 2.066 1 90.75 8 ASP B C 1
ATOM 4194 O O . ASP B 1 8 ? -23.719 -13 3.025 1 90.75 8 ASP B O 1
ATOM 4198 N N . LEU B 1 9 ? -23.719 -11.859 1.097 1 94.5 9 LEU B N 1
ATOM 4199 C CA . LEU B 1 9 ? -22.25 -11.773 1.058 1 94.5 9 LEU B CA 1
ATOM 4200 C C . LEU B 1 9 ? -21.734 -10.773 2.086 1 94.5 9 LEU B C 1
ATOM 4202 O O . LEU B 1 9 ? -22.344 -9.719 2.293 1 94.5 9 LEU B O 1
ATOM 4206 N N . PRO B 1 10 ? -20.656 -11.133 2.688 1 91.44 10 PRO B N 1
ATOM 4207 C CA . PRO B 1 10 ? -20.156 -10.258 3.756 1 91.44 10 PRO B CA 1
ATOM 4208 C C . PRO B 1 10 ? -19.594 -8.945 3.229 1 91.44 10 PRO B C 1
ATOM 4210 O O . PRO B 1 10 ? -18.844 -8.938 2.25 1 91.44 10 PRO B O 1
ATOM 4213 N N . VAL B 1 11 ? -19.984 -7.891 3.787 1 89.81 11 VAL B N 1
ATOM 4214 C CA . VAL B 1 11 ? -19.406 -6.559 3.613 1 89.81 11 VAL B CA 1
ATOM 4215 C C . VAL B 1 11 ? -18.969 -6.004 4.965 1 89.81 11 VAL B C 1
ATOM 4217 O O . VAL B 1 11 ? -19.781 -5.887 5.887 1 89.81 11 VAL B O 1
ATOM 4220 N N . TYR B 1 12 ? -17.703 -5.828 5.105 1 89.06 12 TYR B N 1
ATOM 4221 C CA . TYR B 1 12 ? -17.203 -5.469 6.43 1 89.06 12 TYR B CA 1
ATOM 4222 C C . TYR B 1 12 ? -15.945 -4.605 6.324 1 89.06 12 TYR B C 1
ATOM 4224 O O . TYR B 1 12 ? -15.359 -4.484 5.246 1 89.06 12 TYR B O 1
ATOM 4232 N N . ASP B 1 13 ? -15.57 -4.004 7.426 1 91.94 13 ASP B N 1
ATOM 4233 C CA . ASP B 1 13 ? -14.352 -3.217 7.578 1 91.94 13 ASP B CA 1
ATOM 4234 C C . ASP B 1 13 ? -13.133 -4.117 7.789 1 91.94 13 ASP B C 1
ATOM 4236 O O . ASP B 1 13 ? -13 -4.754 8.836 1 91.94 13 ASP B O 1
ATOM 4240 N N . PHE B 1 14 ? -12.18 -4.02 6.812 1 92.75 14 PHE B N 1
ATOM 4241 C CA . PHE B 1 14 ? -11 -4.875 6.84 1 92.75 14 PHE B CA 1
ATOM 4242 C C . PHE B 1 14 ? -10.117 -4.539 8.031 1 92.75 14 PHE B C 1
ATOM 4244 O O . PHE B 1 14 ? -9.242 -5.32 8.406 1 92.75 14 PHE B O 1
ATOM 4251 N N . TYR B 1 15 ? -10.383 -3.322 8.516 1 94.88 15 TYR B N 1
ATOM 4252 C CA . TYR B 1 15 ? -9.57 -2.828 9.625 1 94.88 15 TYR B CA 1
ATOM 4253 C C . TYR B 1 15 ? -10.406 -2.701 10.891 1 94.88 15 TYR B C 1
ATOM 4255 O O . TYR B 1 15 ? -10.18 -1.803 11.711 1 94.88 15 TYR B O 1
ATOM 4263 N N . ASN B 1 16 ? -11.336 -3.639 10.992 1 93.06 16 ASN B N 1
ATOM 4264 C CA . ASN B 1 16 ? -12.141 -3.615 12.203 1 93.06 16 ASN B CA 1
ATOM 4265 C C . ASN B 1 16 ? -11.266 -3.576 13.453 1 93.06 16 ASN B C 1
ATOM 4267 O O . ASN B 1 16 ? -10.188 -4.164 13.484 1 93.06 16 ASN B O 1
ATOM 4271 N N . ASP B 1 17 ? -11.734 -2.982 14.531 1 92.75 17 ASP B N 1
ATOM 4272 C CA . ASP B 1 17 ? -10.953 -2.723 15.742 1 92.75 17 ASP B CA 1
ATOM 4273 C C . ASP B 1 17 ? -10.445 -4.023 16.359 1 92.75 17 ASP B C 1
ATOM 4275 O O . ASP B 1 17 ? -9.359 -4.059 16.953 1 92.75 17 ASP B O 1
ATOM 4279 N N . GLU B 1 18 ? -11.164 -5.078 16.188 1 94.19 18 GLU B N 1
ATOM 4280 C CA . GLU B 1 18 ? -10.789 -6.348 16.812 1 94.19 18 GLU B CA 1
ATOM 4281 C C . GLU B 1 18 ? -9.539 -6.934 16.156 1 94.19 18 GLU B C 1
ATOM 4283 O O . GLU B 1 18 ? -8.766 -7.637 16.797 1 94.19 18 GLU B O 1
ATOM 4288 N N . ILE B 1 19 ? -9.359 -6.637 14.914 1 95.44 19 ILE B N 1
ATOM 4289 C CA . ILE B 1 19 ? -8.281 -7.285 14.18 1 95.44 19 ILE B CA 1
ATOM 4290 C C . ILE B 1 19 ? -7.012 -6.438 14.273 1 95.44 19 ILE B C 1
ATOM 4292 O O . ILE B 1 19 ? -5.898 -6.953 14.141 1 95.44 19 ILE B O 1
ATOM 4296 N N . LEU B 1 20 ? -7.109 -5.105 14.516 1 95.69 20 LEU B N 1
ATOM 4297 C CA . LEU B 1 20 ? -6.023 -4.133 14.414 1 95.69 20 LEU B CA 1
ATOM 4298 C C . LEU B 1 20 ? -4.879 -4.504 15.352 1 95.69 20 LEU B C 1
ATOM 4300 O O . LEU B 1 20 ? -3.707 -4.383 14.992 1 95.69 20 LEU B O 1
ATOM 4304 N N . PRO B 1 21 ? -5.145 -5.082 16.562 1 94.94 21 PRO B N 1
ATOM 4305 C CA . PRO B 1 21 ? -4.043 -5.441 17.469 1 94.94 21 PRO B CA 1
ATOM 4306 C C . PRO B 1 21 ? -3.17 -6.562 16.906 1 94.94 21 PRO B C 1
ATOM 4308 O O . PRO B 1 21 ? -2.031 -6.742 17.344 1 94.94 21 PRO B O 1
ATOM 4311 N N . TYR B 1 22 ? -3.715 -7.32 15.93 1 95.81 22 TYR B N 1
ATOM 4312 C CA . TYR B 1 22 ? -2.992 -8.461 15.383 1 95.81 22 TYR B CA 1
ATOM 4313 C C . TYR B 1 22 ? -2.225 -8.07 14.125 1 95.81 22 TYR B C 1
ATOM 4315 O O . TYR B 1 22 ? -1.451 -8.867 13.594 1 95.81 22 TYR B O 1
ATOM 4323 N N . VAL B 1 23 ? -2.416 -6.836 13.625 1 96.12 23 VAL B N 1
ATOM 4324 C CA . VAL B 1 23 ? -1.861 -6.41 12.344 1 96.12 23 VAL B CA 1
ATOM 4325 C C . VAL B 1 23 ? -0.684 -5.469 12.578 1 96.12 23 VAL B C 1
ATOM 4327 O O . VAL B 1 23 ? -0.852 -4.383 13.141 1 96.12 23 VAL B O 1
ATOM 4330 N N . ASP B 1 24 ? 0.51 -5.867 12.203 1 96.38 24 ASP B N 1
ATOM 4331 C CA . ASP B 1 24 ? 1.722 -5.062 12.297 1 96.38 24 ASP B CA 1
ATOM 4332 C C . ASP B 1 24 ? 2.527 -5.121 11.008 1 96.38 24 ASP B C 1
ATOM 4334 O O . ASP B 1 24 ? 3.355 -6.016 10.82 1 96.38 24 ASP B O 1
ATOM 4338 N N . PRO B 1 25 ? 2.387 -4.121 10.148 1 95.62 25 PRO B N 1
ATOM 4339 C CA . PRO B 1 25 ? 3.07 -4.152 8.852 1 95.62 25 PRO B CA 1
ATOM 4340 C C . PRO B 1 25 ? 4.578 -3.945 8.977 1 95.62 25 PRO B C 1
ATOM 4342 O O . PRO B 1 25 ? 5.309 -4.082 7.992 1 95.62 25 PRO B O 1
ATOM 4345 N N . ASN B 1 26 ? 5.102 -3.66 10.18 1 94.25 26 ASN B N 1
ATOM 4346 C CA . ASN B 1 26 ? 6.527 -3.412 10.367 1 94.25 26 ASN B CA 1
ATOM 4347 C C . ASN B 1 26 ? 7.297 -4.707 10.617 1 94.25 26 ASN B C 1
ATOM 4349 O O . ASN B 1 26 ? 8.531 -4.719 10.602 1 94.25 26 ASN B O 1
ATOM 4353 N N . VAL B 1 27 ? 6.539 -5.766 10.82 1 95.56 27 VAL B N 1
ATOM 4354 C CA . VAL B 1 27 ? 7.203 -7.051 11.023 1 95.56 27 VAL B CA 1
ATOM 4355 C C . VAL B 1 27 ? 7.977 -7.441 9.766 1 95.56 27 VAL B C 1
ATOM 4357 O O . VAL B 1 27 ? 7.402 -7.504 8.68 1 95.56 27 VAL B O 1
ATOM 4360 N N . ASN B 1 28 ? 9.25 -7.629 9.875 1 93 28 ASN B N 1
ATOM 4361 C CA . ASN B 1 28 ? 10.172 -8.031 8.82 1 93 28 ASN B CA 1
ATOM 4362 C C . ASN B 1 28 ? 11.25 -8.977 9.344 1 93 28 ASN B C 1
ATOM 4364 O O . ASN B 1 28 ? 12.188 -8.547 10.008 1 93 28 ASN B O 1
ATOM 4368 N N . PRO B 1 29 ? 11.133 -10.211 9.031 1 92.19 29 PRO B N 1
ATOM 4369 C CA . PRO B 1 29 ? 12.07 -11.203 9.57 1 92.19 29 PRO B CA 1
ATOM 4370 C C . PRO B 1 29 ? 13.5 -10.969 9.117 1 92.19 29 PRO B C 1
ATOM 4372 O O . PRO B 1 29 ? 14.438 -11.523 9.695 1 92.19 29 PRO B O 1
ATOM 4375 N N . ILE B 1 30 ? 13.711 -10.164 8.078 1 91.06 30 ILE B N 1
ATOM 4376 C CA . ILE B 1 30 ? 15.07 -9.992 7.582 1 91.06 30 ILE B CA 1
ATOM 4377 C C . ILE B 1 30 ? 15.5 -8.531 7.746 1 91.06 30 ILE B C 1
ATOM 4379 O O . ILE B 1 30 ? 16.25 -8.008 6.93 1 91.06 30 ILE B O 1
ATOM 4383 N N . SER B 1 31 ? 14.922 -7.859 8.727 1 86.62 31 SER B N 1
ATOM 4384 C CA . SER B 1 31 ? 15.211 -6.449 8.961 1 86.62 31 SER B CA 1
ATOM 4385 C C . SER B 1 31 ? 16.688 -6.234 9.32 1 86.62 31 SER B C 1
ATOM 4387 O O . SER B 1 31 ? 17.234 -5.156 9.078 1 86.62 31 SER B O 1
ATOM 4389 N N . ASN B 1 32 ? 17.391 -7.273 9.859 1 84.69 32 ASN B N 1
ATOM 4390 C CA . ASN B 1 32 ? 18.781 -7.141 10.297 1 84.69 32 ASN B CA 1
ATOM 4391 C C . ASN B 1 32 ? 19.75 -7.754 9.281 1 84.69 32 ASN B C 1
ATOM 4393 O O . ASN B 1 32 ? 20.906 -8.031 9.609 1 84.69 32 ASN B O 1
ATOM 4397 N N . CYS B 1 33 ? 19.188 -7.969 8.133 1 89.62 33 CYS B N 1
ATOM 4398 C CA . CYS B 1 33 ? 20.062 -8.539 7.113 1 89.62 33 CYS B CA 1
ATOM 4399 C C . CYS B 1 33 ? 21.156 -7.562 6.73 1 89.62 33 CYS B C 1
ATOM 4401 O O . CYS B 1 33 ? 21.141 -6.402 7.152 1 89.62 33 CYS B O 1
ATOM 4403 N N . ASP B 1 34 ? 22.203 -8.07 6.047 1 87.81 34 ASP B N 1
ATOM 4404 C CA . ASP B 1 34 ? 23.312 -7.258 5.566 1 87.81 34 ASP B CA 1
ATOM 4405 C C . ASP B 1 34 ? 23.234 -7.055 4.055 1 87.81 34 ASP B C 1
ATOM 4407 O O . ASP B 1 34 ? 23.562 -7.957 3.285 1 87.81 34 ASP B O 1
ATOM 4411 N N . PRO B 1 35 ? 22.844 -5.883 3.637 1 85.81 35 PRO B N 1
ATOM 4412 C CA . PRO B 1 35 ? 22.656 -5.656 2.201 1 85.81 35 PRO B CA 1
ATOM 4413 C C . PRO B 1 35 ? 23.953 -5.746 1.41 1 85.81 35 PRO B C 1
ATOM 4415 O O . PRO B 1 35 ? 23.922 -5.852 0.182 1 85.81 35 PRO B O 1
ATOM 4418 N N . ASP B 1 36 ? 25.094 -5.773 2.068 1 85.75 36 ASP B N 1
ATOM 4419 C CA . ASP B 1 36 ? 26.375 -5.801 1.391 1 85.75 36 ASP B CA 1
ATOM 4420 C C . ASP B 1 36 ? 26.859 -7.238 1.184 1 85.75 36 ASP B C 1
ATOM 4422 O O . ASP B 1 36 ? 27.797 -7.48 0.41 1 85.75 36 ASP B O 1
ATOM 4426 N N . VAL B 1 37 ? 26.234 -8.125 1.831 1 87.12 37 VAL B N 1
ATOM 4427 C CA . VAL B 1 37 ? 26.594 -9.531 1.662 1 87.12 37 VAL B CA 1
ATOM 4428 C C . VAL B 1 37 ? 25.906 -10.102 0.425 1 87.12 37 VAL B C 1
ATOM 4430 O O . VAL B 1 37 ? 24.672 -10.141 0.356 1 87.12 37 VAL B O 1
ATOM 4433 N N . LYS B 1 38 ? 26.703 -10.477 -0.523 1 88.75 38 LYS B N 1
ATOM 4434 C CA . LYS B 1 38 ? 26.219 -11.039 -1.784 1 88.75 38 LYS B CA 1
ATOM 4435 C C . LYS B 1 38 ? 26.781 -12.438 -2.016 1 88.75 38 LYS B C 1
ATOM 4437 O O . LYS B 1 38 ? 27.75 -12.836 -1.37 1 88.75 38 LYS B O 1
ATOM 4442 N N . PRO B 1 39 ? 26.109 -13.195 -2.889 1 91.56 39 PRO B N 1
ATOM 4443 C CA . PRO B 1 39 ? 26.719 -14.484 -3.232 1 91.56 39 PRO B CA 1
ATOM 4444 C C . PRO B 1 39 ? 28.125 -14.336 -3.795 1 91.56 39 PRO B C 1
ATOM 4446 O O . PRO B 1 39 ? 28.406 -13.375 -4.512 1 91.56 39 PRO B O 1
ATOM 4449 N N . LEU B 1 40 ? 28.906 -15.312 -3.506 1 92.81 40 LEU B N 1
ATOM 4450 C CA . LEU B 1 40 ? 30.297 -15.281 -3.959 1 92.81 40 LEU B CA 1
ATOM 4451 C C . LEU B 1 40 ? 30.422 -15.859 -5.367 1 92.81 40 LEU B C 1
ATOM 4453 O O . LEU B 1 40 ? 31.5 -15.789 -5.977 1 92.81 40 LEU B O 1
ATOM 4457 N N . THR B 1 41 ? 29.391 -16.438 -5.828 1 95.38 41 THR B N 1
ATOM 4458 C CA . THR B 1 41 ? 29.344 -17 -7.172 1 95.38 41 THR B CA 1
ATOM 4459 C C . THR B 1 41 ? 28.188 -16.406 -7.969 1 95.38 41 THR B C 1
ATOM 4461 O O . THR B 1 41 ? 27.281 -15.789 -7.395 1 95.38 41 THR B O 1
ATOM 4464 N N . THR B 1 42 ? 28.328 -16.5 -9.266 1 96 42 THR B N 1
ATOM 4465 C CA . THR B 1 42 ? 27.281 -16 -10.164 1 96 42 THR B CA 1
ATOM 4466 C C . THR B 1 42 ? 26.875 -17.078 -11.172 1 96 42 THR B C 1
ATOM 4468 O O . THR B 1 42 ? 27.641 -18.016 -11.422 1 96 42 THR B O 1
ATOM 4471 N N . LEU B 1 43 ? 25.719 -17 -11.609 1 97.25 43 LEU B N 1
ATOM 4472 C CA . LEU B 1 43 ? 25.203 -17.75 -12.75 1 97.25 43 LEU B CA 1
ATOM 4473 C C . LEU B 1 43 ? 24.531 -16.812 -13.75 1 97.25 43 LEU B C 1
ATOM 4475 O O . LEU B 1 43 ? 23.406 -16.359 -13.523 1 97.25 43 LEU B O 1
ATOM 4479 N N . ILE B 1 44 ? 25.266 -16.547 -14.836 1 95 44 ILE B N 1
ATOM 4480 C CA . ILE B 1 44 ? 24.828 -15.57 -15.82 1 95 44 ILE B CA 1
ATOM 4481 C C . ILE B 1 44 ? 24.875 -16.188 -17.219 1 95 44 ILE B C 1
ATOM 4483 O O . ILE B 1 44 ? 25.906 -16.719 -17.641 1 95 44 ILE B O 1
ATOM 4487 N N . ASN B 1 45 ? 23.812 -16.109 -17.891 1 93.38 45 ASN B N 1
ATOM 4488 C CA . ASN B 1 45 ? 23.703 -16.609 -19.266 1 93.38 45 ASN B CA 1
ATOM 4489 C C . ASN B 1 45 ? 24.172 -18.062 -19.359 1 93.38 45 ASN B C 1
ATOM 4491 O O . ASN B 1 45 ? 24.953 -18.422 -20.25 1 93.38 45 ASN B O 1
ATOM 4495 N N . GLY B 1 46 ? 23.875 -18.797 -18.328 1 95.88 46 GLY B N 1
ATOM 4496 C CA . GLY B 1 46 ? 24.109 -20.234 -18.375 1 95.88 46 GLY B CA 1
ATOM 4497 C C . GLY B 1 46 ? 25.5 -20.641 -17.906 1 95.88 46 GLY B C 1
ATOM 4498 O O . GLY B 1 46 ? 25.844 -21.812 -17.938 1 95.88 46 GLY B O 1
ATOM 4499 N N . SER B 1 47 ? 26.234 -19.656 -17.5 1 97.25 47 SER B N 1
ATOM 4500 C CA . SER B 1 47 ? 27.594 -19.938 -17.047 1 97.25 47 SER B CA 1
ATOM 4501 C C . SER B 1 47 ? 27.812 -19.438 -15.617 1 97.25 47 SER B C 1
ATOM 4503 O O . SER B 1 47 ? 27.406 -18.328 -15.281 1 97.25 47 SER B O 1
ATOM 4505 N N . TRP B 1 48 ? 28.406 -20.359 -14.789 1 97.25 48 TRP B N 1
ATOM 4506 C CA . TRP B 1 48 ? 28.719 -19.922 -13.43 1 97.25 48 TRP B CA 1
ATOM 4507 C C . TRP B 1 48 ? 30.109 -19.312 -13.359 1 97.25 48 TRP B C 1
ATOM 4509 O O . TRP B 1 48 ? 30.953 -19.562 -14.234 1 97.25 48 TRP B O 1
ATOM 4519 N N . GLY B 1 49 ? 30.297 -18.359 -12.453 1 94.31 49 GLY B N 1
ATOM 4520 C CA . GLY B 1 49 ? 31.594 -17.719 -12.188 1 94.31 49 GLY B CA 1
ATOM 4521 C C . GLY B 1 49 ? 31.766 -17.344 -10.734 1 94.31 49 GLY B C 1
ATOM 4522 O O . GLY B 1 49 ? 30.828 -17.391 -9.945 1 94.31 49 GLY B O 1
ATOM 4523 N N . SER B 1 50 ? 33.031 -17.172 -10.367 1 88.81 50 SER B N 1
ATOM 4524 C CA . SER B 1 50 ? 33.344 -16.703 -9.031 1 88.81 50 SER B CA 1
ATOM 4525 C C . SER B 1 50 ? 33.531 -15.18 -9 1 88.81 50 SER B C 1
ATOM 4527 O O . SER B 1 50 ? 34.094 -14.602 -9.938 1 88.81 50 SER B O 1
ATOM 4529 N N . GLU B 1 51 ? 32.781 -14.492 -8.102 1 77.06 51 GLU B N 1
ATOM 4530 C CA . GLU B 1 51 ? 32.906 -13.039 -7.969 1 77.06 51 GLU B CA 1
ATOM 4531 C C . GLU B 1 51 ? 34.156 -12.648 -7.195 1 77.06 51 GLU B C 1
ATOM 4533 O O . GLU B 1 51 ? 34.688 -11.547 -7.371 1 77.06 51 GLU B O 1
ATOM 4538 N N . ASP B 1 52 ? 34.594 -13.5 -6.27 1 69.69 52 ASP B N 1
ATOM 4539 C CA . ASP B 1 52 ? 35.625 -13.055 -5.336 1 69.69 52 ASP B CA 1
ATOM 4540 C C . ASP B 1 52 ? 37.031 -13.117 -5.977 1 69.69 52 ASP B C 1
ATOM 4542 O O . ASP B 1 52 ? 37.406 -14.141 -6.547 1 69.69 52 ASP B O 1
ATOM 4546 N N . LYS B 1 53 ? 37.562 -12.047 -5.727 1 62.97 53 LYS B N 1
ATOM 4547 C CA . LYS B 1 53 ? 38.938 -11.758 -6.176 1 62.97 53 LYS B CA 1
ATOM 4548 C C . LYS B 1 53 ? 39.969 -12.328 -5.207 1 62.97 53 LYS B C 1
ATOM 4550 O O . LYS B 1 53 ? 41.156 -12.258 -5.461 1 62.97 53 LYS B O 1
ATOM 4555 N N . ASN B 1 54 ? 39.344 -12.828 -4.191 1 70.25 54 ASN B N 1
ATOM 4556 C CA . ASN B 1 54 ? 40.344 -13.344 -3.229 1 70.25 54 ASN B CA 1
ATOM 4557 C C . ASN B 1 54 ? 40.906 -14.672 -3.68 1 70.25 54 ASN B C 1
ATOM 4559 O O . ASN B 1 54 ? 40.188 -15.656 -3.85 1 70.25 54 ASN B O 1
ATOM 4563 N N . GLU B 1 55 ? 42.156 -14.781 -3.875 1 72.56 55 GLU B N 1
ATOM 4564 C CA . GLU B 1 55 ? 42.906 -15.922 -4.387 1 72.56 55 GLU B CA 1
ATOM 4565 C C . GLU B 1 55 ? 42.781 -17.125 -3.457 1 72.56 55 GLU B C 1
ATOM 4567 O O . GLU B 1 55 ? 42.969 -18.266 -3.881 1 72.56 55 GLU B O 1
ATOM 4572 N N . THR B 1 56 ? 42.344 -16.891 -2.277 1 83 56 THR B N 1
ATOM 4573 C CA . THR B 1 56 ? 42.344 -18.016 -1.342 1 83 56 THR B CA 1
ATOM 4574 C C . THR B 1 56 ? 41 -18.719 -1.366 1 83 56 THR B C 1
ATOM 4576 O O . THR B 1 56 ? 40.844 -19.812 -0.833 1 83 56 THR B O 1
ATOM 4579 N N . LEU B 1 57 ? 40.062 -18.188 -1.947 1 90 57 LEU B N 1
ATOM 4580 C CA . LEU B 1 57 ? 38.719 -18.766 -2.018 1 90 57 LEU B CA 1
ATOM 4581 C C . LEU B 1 57 ? 38.594 -19.719 -3.209 1 90 57 LEU B C 1
ATOM 4583 O O . LEU B 1 57 ? 38.938 -19.344 -4.34 1 90 57 LEU B O 1
ATOM 4587 N N . LYS B 1 58 ? 38.312 -21.016 -2.902 1 92.62 58 LYS B N 1
ATOM 4588 C CA . LYS B 1 58 ? 38.094 -22.016 -3.953 1 92.62 58 LYS B CA 1
ATOM 4589 C C . LYS B 1 58 ? 36.594 -22.375 -4.051 1 92.62 58 LYS B C 1
ATOM 4591 O O . LYS B 1 58 ? 36.031 -22.938 -3.109 1 92.62 58 LYS B O 1
ATOM 4596 N N . CYS B 1 59 ? 36.062 -22.078 -5.184 1 95.62 59 CYS B N 1
ATOM 4597 C CA . CYS B 1 59 ? 34.625 -22.344 -5.359 1 95.62 59 CYS B CA 1
ATOM 4598 C C . CYS B 1 59 ? 34.406 -23.531 -6.289 1 95.62 59 CYS B C 1
ATOM 4600 O O . CYS B 1 59 ? 35.25 -23.828 -7.148 1 95.62 59 CYS B O 1
ATOM 4602 N N . ARG B 1 60 ? 33.375 -24.25 -6.039 1 96.44 60 ARG B N 1
ATOM 4603 C CA . ARG B 1 60 ? 32.938 -25.375 -6.863 1 96.44 60 ARG B CA 1
ATOM 4604 C C . ARG B 1 60 ? 31.422 -25.422 -6.98 1 96.44 60 ARG B C 1
ATOM 4606 O O . ARG B 1 60 ? 30.719 -24.875 -6.129 1 96.44 60 ARG B O 1
ATOM 4613 N N . THR B 1 61 ? 30.953 -26.062 -8.031 1 98.06 61 THR B N 1
ATOM 4614 C CA . THR B 1 61 ? 29.516 -26.125 -8.242 1 98.06 61 THR B CA 1
ATOM 4615 C C . THR B 1 61 ? 29.094 -27.531 -8.656 1 98.06 61 THR B C 1
ATOM 4617 O O . THR B 1 61 ? 29.938 -28.344 -9.086 1 98.06 61 THR B O 1
ATOM 4620 N N . ARG B 1 62 ? 27.875 -27.859 -8.477 1 98.06 62 ARG B N 1
ATOM 4621 C CA . ARG B 1 62 ? 27.312 -29.078 -9.023 1 98.06 62 ARG B CA 1
ATOM 4622 C C . ARG B 1 62 ? 25.828 -28.906 -9.344 1 98.06 62 ARG B C 1
ATOM 4624 O O . ARG B 1 62 ? 25.125 -28.156 -8.672 1 98.06 62 ARG B O 1
ATOM 4631 N N . CYS B 1 63 ? 25.391 -29.688 -10.336 1 98.38 63 CYS B N 1
ATOM 4632 C CA . CYS B 1 63 ? 24.031 -29.625 -10.859 1 98.38 63 CYS B CA 1
ATOM 4633 C C . CYS B 1 63 ? 23.109 -30.547 -10.086 1 98.38 63 CYS B C 1
ATOM 4635 O O . CYS B 1 63 ? 23.516 -31.609 -9.633 1 98.38 63 CYS B O 1
ATOM 4637 N N . HIS B 1 64 ? 21.891 -30.109 -9.891 1 98.5 64 HIS B N 1
ATOM 4638 C CA . HIS B 1 64 ? 20.797 -30.906 -9.352 1 98.5 64 HIS B CA 1
ATOM 4639 C C . HIS B 1 64 ? 19.656 -31.031 -10.359 1 98.5 64 HIS B C 1
ATOM 4641 O O . HIS B 1 64 ? 19.203 -30.016 -10.914 1 98.5 64 HIS B O 1
ATOM 4647 N N . TRP B 1 65 ? 19.219 -32.281 -10.609 1 97.81 65 TRP B N 1
ATOM 4648 C CA . TRP B 1 65 ? 18.078 -32.562 -11.461 1 97.81 65 TRP B CA 1
ATOM 4649 C C . TRP B 1 65 ? 17.016 -33.344 -10.688 1 97.81 65 TRP B C 1
ATOM 4651 O O . TRP B 1 65 ? 17.312 -34 -9.711 1 97.81 65 TRP B O 1
ATOM 4661 N N . ARG B 1 66 ? 15.82 -33.219 -11.172 1 96.75 66 ARG B N 1
ATOM 4662 C CA . ARG B 1 66 ? 14.758 -34 -10.547 1 96.75 66 ARG B CA 1
ATOM 4663 C C . ARG B 1 66 ? 14.914 -35.469 -10.852 1 96.75 66 ARG B C 1
ATOM 4665 O O . ARG B 1 66 ? 15.102 -35.875 -12.008 1 96.75 66 ARG B O 1
ATOM 4672 N N . GLU B 1 67 ? 14.859 -36.281 -9.812 1 96.62 67 GLU B N 1
ATOM 4673 C CA . GLU B 1 67 ? 14.719 -37.719 -9.969 1 96.62 67 GLU B CA 1
ATOM 4674 C C . GLU B 1 67 ? 13.305 -38.188 -9.609 1 96.62 67 GLU B C 1
ATOM 4676 O O . GLU B 1 67 ? 12.648 -38.875 -10.398 1 96.62 67 GLU B O 1
ATOM 4681 N N . THR B 1 68 ? 12.852 -37.844 -8.484 1 95.19 68 THR B N 1
ATOM 4682 C CA . THR B 1 68 ? 11.484 -38 -7.992 1 95.19 68 THR B CA 1
ATOM 4683 C C . THR B 1 68 ? 11.039 -36.75 -7.254 1 95.19 68 THR B C 1
ATOM 4685 O O . THR B 1 68 ? 11.758 -35.75 -7.23 1 95.19 68 THR B O 1
ATOM 4688 N N . GLU B 1 69 ? 9.844 -36.844 -6.672 1 94.75 69 GLU B N 1
ATOM 4689 C CA . GLU B 1 69 ? 9.359 -35.719 -5.867 1 94.75 69 GLU B CA 1
ATOM 4690 C C . GLU B 1 69 ? 10.258 -35.469 -4.656 1 94.75 69 GLU B C 1
ATOM 4692 O O . GLU B 1 69 ? 10.312 -34.375 -4.137 1 94.75 69 GLU B O 1
ATOM 4697 N N . ARG B 1 70 ? 10.992 -36.438 -4.234 1 95 70 ARG B N 1
ATOM 4698 C CA . ARG B 1 70 ? 11.68 -36.312 -2.957 1 95 70 ARG B CA 1
ATOM 4699 C C . ARG B 1 70 ? 13.188 -36.531 -3.127 1 95 70 ARG B C 1
ATOM 4701 O O . ARG B 1 70 ? 13.945 -36.406 -2.162 1 95 70 ARG B O 1
ATOM 4708 N N . GLU B 1 71 ? 13.594 -36.812 -4.398 1 96.19 71 GLU B N 1
ATOM 4709 C CA . GLU B 1 71 ? 15.008 -37.094 -4.637 1 96.19 71 GLU B CA 1
ATOM 4710 C C . GLU B 1 71 ? 15.516 -36.344 -5.867 1 96.19 71 GLU B C 1
ATOM 4712 O O . GLU B 1 71 ? 14.797 -36.219 -6.867 1 96.19 71 GLU B O 1
ATOM 4717 N N . ASN B 1 72 ? 16.75 -35.969 -5.758 1 98.12 72 ASN B N 1
ATOM 4718 C CA . ASN B 1 72 ? 17.438 -35.375 -6.891 1 98.12 72 ASN B CA 1
ATOM 4719 C C . ASN B 1 72 ? 18.5 -36.312 -7.465 1 98.12 72 ASN B C 1
ATOM 4721 O O . ASN B 1 72 ? 19.047 -37.125 -6.742 1 98.12 72 ASN B O 1
ATOM 4725 N N . LYS B 1 73 ? 18.625 -36.219 -8.773 1 98.06 73 LYS B N 1
ATOM 4726 C CA . LYS B 1 73 ? 19.906 -36.625 -9.359 1 98.06 73 LYS B CA 1
ATOM 4727 C C . LYS B 1 73 ? 20.969 -35.562 -9.156 1 98.06 73 LYS B C 1
ATOM 4729 O O . LYS B 1 73 ? 20.844 -34.469 -9.672 1 98.06 73 LYS B O 1
ATOM 4734 N N . ILE B 1 74 ? 22.109 -35.938 -8.445 1 98.19 74 ILE B N 1
ATOM 4735 C CA . ILE B 1 74 ? 23.125 -34.969 -8.055 1 98.19 74 ILE B CA 1
ATOM 4736 C C . ILE B 1 74 ? 24.375 -35.188 -8.898 1 98.19 74 ILE B C 1
ATOM 4738 O O . ILE B 1 74 ? 24.922 -36.281 -8.953 1 98.19 74 ILE B O 1
ATOM 4742 N N . GLY B 1 75 ? 24.766 -34.156 -9.547 1 98 75 GLY B N 1
ATOM 4743 C CA . GLY B 1 75 ? 25.953 -34.219 -10.383 1 98 75 GLY B CA 1
ATOM 4744 C C . GLY B 1 75 ? 27.25 -34.156 -9.602 1 98 75 GLY B C 1
ATOM 4745 O O . GLY B 1 75 ? 27.234 -33.938 -8.383 1 98 75 GLY B O 1
ATOM 4746 N N . ASN B 1 76 ? 28.375 -34.312 -10.375 1 97.19 76 ASN B N 1
ATOM 4747 C CA . ASN B 1 76 ? 29.703 -34.156 -9.789 1 97.19 76 ASN B CA 1
ATOM 4748 C C . ASN B 1 76 ? 30.078 -32.688 -9.586 1 97.19 76 ASN B C 1
ATOM 4750 O O . ASN B 1 76 ? 29.562 -31.828 -10.289 1 97.19 76 ASN B O 1
ATOM 4754 N N . TRP B 1 77 ? 30.953 -32.469 -8.578 1 97.75 77 TRP B N 1
ATOM 4755 C CA . TRP B 1 77 ? 31.484 -31.141 -8.359 1 97.75 77 TRP B CA 1
ATOM 4756 C C . TRP B 1 77 ? 32.344 -30.703 -9.547 1 97.75 77 TRP B C 1
ATOM 4758 O O . TRP B 1 77 ? 33.125 -31.484 -10.094 1 97.75 77 TRP B O 1
ATOM 4768 N N . SER B 1 78 ? 32.062 -29.562 -10 1 96.44 78 SER B N 1
ATOM 4769 C CA . SER B 1 78 ? 32.938 -28.891 -10.977 1 96.44 78 SER B CA 1
ATOM 4770 C C . SER B 1 78 ? 33.719 -27.75 -10.336 1 96.44 78 SER B C 1
ATOM 4772 O O . SER B 1 78 ? 33.156 -26.922 -9.617 1 96.44 78 SER B O 1
ATOM 4774 N N . TYR B 1 79 ? 35.031 -27.625 -10.633 1 94.69 79 TYR B N 1
ATOM 4775 C CA . TYR B 1 79 ? 35.906 -26.641 -9.992 1 94.69 79 TYR B CA 1
ATOM 4776 C C . TYR B 1 79 ? 36.281 -25.531 -10.961 1 94.69 79 TYR B C 1
ATOM 4778 O O . TYR B 1 79 ? 36.875 -24.531 -10.57 1 94.69 79 TYR B O 1
ATOM 4786 N N . GLU B 1 80 ? 35.875 -25.656 -12.219 1 93.81 80 GLU B N 1
ATOM 4787 C CA . GLU B 1 80 ? 36.188 -24.656 -13.242 1 93.81 80 GLU B CA 1
ATOM 4788 C C . GLU B 1 80 ? 34.938 -23.906 -13.695 1 93.81 80 GLU B C 1
ATOM 4790 O O . GLU B 1 80 ? 33.969 -24.516 -14.125 1 93.81 80 GLU B O 1
ATOM 4795 N N . PRO B 1 81 ? 35 -22.562 -13.562 1 94.75 81 PRO B N 1
ATOM 4796 C CA . PRO B 1 81 ? 33.875 -21.781 -14.07 1 94.75 81 PRO B CA 1
ATOM 4797 C C . PRO B 1 81 ? 33.562 -22.094 -15.531 1 94.75 81 PRO B C 1
ATOM 4799 O O . PRO B 1 81 ? 34.469 -22.359 -16.328 1 94.75 81 PRO B O 1
ATOM 4802 N N . GLY B 1 82 ? 32.281 -22.031 -15.945 1 96.25 82 GLY B N 1
ATOM 4803 C CA . GLY B 1 82 ? 31.875 -22.328 -17.312 1 96.25 82 GLY B CA 1
ATOM 4804 C C . GLY B 1 82 ? 30.406 -22.656 -17.438 1 96.25 82 GLY B C 1
ATOM 4805 O O . GLY B 1 82 ? 29.625 -22.453 -16.484 1 96.25 82 GLY B O 1
ATOM 4806 N N . PRO B 1 83 ? 30.031 -23.078 -18.594 1 97.12 83 PRO B N 1
ATOM 4807 C CA . PRO B 1 83 ? 28.625 -23.391 -18.859 1 97.12 83 PRO B CA 1
ATOM 4808 C C . PRO B 1 83 ? 28.094 -24.562 -18.031 1 97.12 83 PRO B C 1
ATOM 4810 O O . PRO B 1 83 ? 28.828 -25.516 -17.781 1 97.12 83 PRO B O 1
ATOM 4813 N N . VAL B 1 84 ? 26.922 -24.422 -17.578 1 96.94 84 VAL B N 1
ATOM 4814 C CA . VAL B 1 84 ? 26.25 -25.5 -16.875 1 96.94 84 VAL B CA 1
ATOM 4815 C C . VAL B 1 84 ? 24.906 -25.797 -17.531 1 96.94 84 VAL B C 1
ATOM 4817 O O . VAL B 1 84 ? 24.266 -24.891 -18.094 1 96.94 84 VAL B O 1
ATOM 4820 N N . ASP B 1 85 ? 24.438 -27.031 -17.484 1 94.75 85 ASP B N 1
ATOM 4821 C CA . ASP B 1 85 ? 23.203 -27.438 -18.172 1 94.75 85 ASP B CA 1
ATOM 4822 C C . ASP B 1 85 ? 22.156 -27.922 -17.172 1 94.75 85 ASP B C 1
ATOM 4824 O O . ASP B 1 85 ? 21.609 -29.016 -17.312 1 94.75 85 ASP B O 1
ATOM 4828 N N . CYS B 1 86 ? 21.969 -27.234 -16.125 1 97.81 86 CYS B N 1
ATOM 4829 C CA . CYS B 1 86 ? 20.938 -27.531 -15.133 1 97.81 86 CYS B CA 1
ATOM 4830 C C . CYS B 1 86 ? 20.25 -26.25 -14.664 1 97.81 86 CYS B C 1
ATOM 4832 O O . CYS B 1 86 ? 20.781 -25.156 -14.82 1 97.81 86 CYS B O 1
ATOM 4834 N N . GLU B 1 87 ? 19.078 -26.422 -14.125 1 98.44 87 GLU B N 1
ATOM 4835 C CA . GLU B 1 87 ? 18.312 -25.25 -13.695 1 98.44 87 GLU B CA 1
ATOM 4836 C C . GLU B 1 87 ? 18.547 -24.953 -12.227 1 98.44 87 GLU B C 1
ATOM 4838 O O . GLU B 1 87 ? 18.219 -23.859 -11.758 1 98.44 87 GLU B O 1
ATOM 4843 N N . VAL B 1 88 ? 19.047 -25.906 -11.445 1 98.62 88 VAL B N 1
ATOM 4844 C CA . VAL B 1 88 ? 19.391 -25.734 -10.039 1 98.62 88 VAL B CA 1
ATOM 4845 C C . VAL B 1 88 ? 20.875 -26.047 -9.828 1 98.62 88 VAL B C 1
ATOM 4847 O O . VAL B 1 88 ? 21.297 -27.203 -9.992 1 98.62 88 VAL B O 1
ATOM 4850 N N . LEU B 1 89 ? 21.594 -25 -9.477 1 98.5 89 LEU B N 1
ATOM 4851 C CA . LEU B 1 89 ? 23.047 -25.125 -9.328 1 98.5 89 LEU B CA 1
ATOM 4852 C C . LEU B 1 89 ? 23.469 -24.812 -7.895 1 98.5 89 LEU B C 1
ATOM 4854 O O . LEU B 1 89 ? 23.266 -23.703 -7.41 1 98.5 89 LEU B O 1
ATOM 4858 N N . GLU B 1 90 ? 24.031 -25.812 -7.25 1 98.44 90 GLU B N 1
ATOM 4859 C CA . GLU B 1 90 ? 24.641 -25.609 -5.938 1 98.44 90 GLU B CA 1
ATOM 4860 C C . GLU B 1 90 ? 26.078 -25.094 -6.062 1 98.44 90 GLU B C 1
ATOM 4862 O O . GLU B 1 90 ? 26.891 -25.688 -6.762 1 98.44 90 GLU B O 1
ATOM 4867 N N . ALA B 1 91 ? 26.344 -23.984 -5.434 1 97.69 91 ALA B N 1
ATOM 4868 C CA . ALA B 1 91 ? 27.688 -23.391 -5.426 1 97.69 91 ALA B CA 1
ATOM 4869 C C . ALA B 1 91 ? 28.219 -23.281 -4.004 1 97.69 91 ALA B C 1
ATOM 4871 O O . ALA B 1 91 ? 27.531 -22.797 -3.105 1 97.69 91 ALA B O 1
ATOM 4872 N N . VAL B 1 92 ? 29.453 -23.766 -3.818 1 96.88 92 VAL B N 1
ATOM 4873 C CA . VAL B 1 92 ? 30.062 -23.734 -2.5 1 96.88 92 VAL B CA 1
ATOM 4874 C C . VAL B 1 92 ? 31.5 -23.203 -2.613 1 96.88 92 VAL B C 1
ATOM 4876 O O . VAL B 1 92 ? 32.219 -23.547 -3.545 1 96.88 92 VAL B O 1
ATOM 4879 N N . CYS B 1 93 ? 31.828 -22.359 -1.737 1 95.56 93 CYS B N 1
ATOM 4880 C CA . CYS B 1 93 ? 33.188 -21.828 -1.678 1 95.56 93 CYS B CA 1
ATOM 4881 C C . CYS B 1 93 ? 33.844 -22.172 -0.355 1 95.56 93 CYS B C 1
ATOM 4883 O O . CYS B 1 93 ? 33.25 -22.047 0.708 1 95.56 93 CYS B O 1
ATOM 4885 N N . ALA B 1 94 ? 35.094 -22.625 -0.487 1 95.12 94 ALA B N 1
ATOM 4886 C CA . ALA B 1 94 ? 35.875 -23.047 0.68 1 95.12 94 ALA B CA 1
ATOM 4887 C C . ALA B 1 94 ? 37.094 -22.141 0.869 1 95.12 94 ALA B C 1
ATOM 4889 O O . ALA B 1 94 ? 37.688 -21.688 -0.107 1 95.12 94 ALA B O 1
ATOM 4890 N N . GLU B 1 95 ? 37.281 -21.844 2.084 1 92.5 95 GLU B N 1
ATOM 4891 C CA . GLU B 1 95 ? 38.531 -21.219 2.512 1 92.5 95 GLU B CA 1
ATOM 4892 C C . GLU B 1 95 ? 39.344 -22.141 3.416 1 92.5 95 GLU B C 1
ATOM 4894 O O . GLU B 1 95 ? 38.812 -22.625 4.426 1 92.5 95 GLU B O 1
ATOM 4899 N N . ASN B 1 96 ? 40.625 -22.344 3.107 1 91.25 96 ASN B N 1
ATOM 4900 C CA . ASN B 1 96 ? 41.5 -23.25 3.863 1 91.25 96 ASN B CA 1
ATOM 4901 C C . ASN B 1 96 ? 40.812 -24.609 4.066 1 91.25 96 ASN B C 1
ATOM 4903 O O . ASN B 1 96 ? 40.75 -25.094 5.191 1 91.25 96 ASN B O 1
ATOM 4907 N N . ASN B 1 97 ? 40.188 -25.141 3.086 1 89.81 97 ASN B N 1
ATOM 4908 C CA . ASN B 1 97 ? 39.562 -26.453 3.018 1 89.81 97 ASN B CA 1
ATOM 4909 C C . ASN B 1 97 ? 38.344 -26.547 3.898 1 89.81 97 ASN B C 1
ATOM 4911 O O . ASN B 1 97 ? 37.875 -27.641 4.219 1 89.81 97 ASN B O 1
ATOM 4915 N N . THR B 1 98 ? 37.875 -25.375 4.305 1 95.06 98 THR B N 1
ATOM 4916 C CA . THR B 1 98 ? 36.625 -25.312 5.043 1 95.06 98 THR B CA 1
ATOM 4917 C C . THR B 1 98 ? 35.531 -24.594 4.23 1 95.06 98 THR B C 1
ATOM 4919 O O . THR B 1 98 ? 35.75 -23.469 3.77 1 95.06 98 THR B O 1
ATOM 4922 N N . ASP B 1 99 ? 34.406 -25.281 4.059 1 95.31 99 ASP B N 1
ATOM 4923 C CA . ASP B 1 99 ? 33.312 -24.656 3.332 1 95.31 99 ASP B CA 1
ATOM 4924 C C . ASP B 1 99 ? 32.719 -23.469 4.113 1 95.31 99 ASP B C 1
ATOM 4926 O O . ASP B 1 99 ? 32.188 -23.656 5.219 1 95.31 99 ASP B O 1
ATOM 4930 N N . VAL B 1 100 ? 32.781 -22.266 3.518 1 92.31 100 VAL B N 1
ATOM 4931 C CA . VAL B 1 100 ? 32.406 -21.078 4.285 1 92.31 100 VAL B CA 1
ATOM 4932 C C . VAL B 1 100 ? 31.188 -20.406 3.678 1 92.31 100 VAL B C 1
ATOM 4934 O O . VAL B 1 100 ? 30.531 -19.594 4.332 1 92.31 100 VAL B O 1
ATOM 4937 N N . HIS B 1 101 ? 30.953 -20.766 2.432 1 93.19 101 HIS B N 1
ATOM 4938 C CA . HIS B 1 101 ? 29.828 -20.125 1.757 1 93.19 101 HIS B CA 1
ATOM 4939 C C . HIS B 1 101 ? 29.109 -21.109 0.839 1 93.19 101 HIS B C 1
ATOM 4941 O O . HIS B 1 101 ? 29.75 -21.922 0.167 1 93.19 101 HIS B O 1
ATOM 4947 N N . GLY B 1 102 ? 27.812 -21.109 0.875 1 95.25 102 GLY B N 1
ATOM 4948 C CA . GLY B 1 102 ? 26.953 -21.875 -0.027 1 95.25 102 GLY B CA 1
ATOM 4949 C C . GLY B 1 102 ? 25.828 -21.062 -0.612 1 95.25 102 GLY B C 1
ATOM 4950 O O . GLY B 1 102 ? 25.281 -20.172 0.05 1 95.25 102 GLY B O 1
ATOM 4951 N N . TYR B 1 103 ? 25.5 -21.375 -1.838 1 96.19 103 TYR B N 1
ATOM 4952 C CA . TYR B 1 103 ? 24.422 -20.672 -2.521 1 96.19 103 TYR B CA 1
ATOM 4953 C C . TYR B 1 103 ? 23.766 -21.562 -3.566 1 96.19 103 TYR B C 1
ATOM 4955 O O . TYR B 1 103 ? 24.422 -22.422 -4.168 1 96.19 103 TYR B O 1
ATOM 4963 N N . LEU B 1 104 ? 22.484 -21.406 -3.748 1 97.56 104 LEU B N 1
ATOM 4964 C CA . LEU B 1 104 ? 21.75 -22.094 -4.801 1 97.56 104 LEU B CA 1
ATOM 4965 C C . LEU B 1 104 ? 21.312 -21.125 -5.895 1 97.56 104 LEU B C 1
ATOM 4967 O O . LEU B 1 104 ? 20.547 -20.203 -5.637 1 97.56 104 LEU B O 1
ATOM 4971 N N . HIS B 1 105 ? 21.828 -21.359 -7.062 1 97.62 105 HIS B N 1
ATOM 4972 C CA . HIS B 1 105 ? 21.422 -20.562 -8.219 1 97.62 105 HIS B CA 1
ATOM 4973 C C . HIS B 1 105 ? 20.312 -21.25 -9 1 97.62 105 HIS B C 1
ATOM 4975 O O . HIS B 1 105 ? 20.219 -22.484 -9.016 1 97.62 105 HIS B O 1
ATOM 4981 N N . THR B 1 106 ? 19.484 -20.469 -9.625 1 98.44 106 THR B N 1
ATOM 4982 C CA . THR B 1 106 ? 18.469 -20.984 -10.547 1 98.44 106 THR B CA 1
ATOM 4983 C C . THR B 1 106 ? 18.641 -20.375 -11.93 1 98.44 106 THR B C 1
ATOM 4985 O O . THR B 1 106 ? 19.203 -19.281 -12.07 1 98.44 106 THR B O 1
ATOM 4988 N N . GLN B 1 107 ? 18.219 -21.062 -12.914 1 98.38 107 GLN B N 1
ATOM 4989 C CA . GLN B 1 107 ? 18.078 -20.609 -14.289 1 98.38 107 GLN B CA 1
ATOM 4990 C C . GLN B 1 107 ? 17.062 -21.469 -15.055 1 98.38 107 GLN B C 1
ATOM 4992 O O . GLN B 1 107 ? 16.625 -22.5 -14.555 1 98.38 107 GLN B O 1
ATOM 4997 N N . ILE B 1 108 ? 16.641 -20.984 -16.188 1 98.56 108 ILE B N 1
ATOM 4998 C CA . ILE B 1 108 ? 15.828 -21.781 -17.094 1 98.56 108 ILE B CA 1
ATOM 4999 C C . ILE B 1 108 ? 16.672 -22.25 -18.266 1 98.56 108 ILE B C 1
ATOM 5001 O O . ILE B 1 108 ? 17.359 -21.453 -18.906 1 98.56 108 ILE B O 1
ATOM 5005 N N . VAL B 1 109 ? 16.719 -23.5 -18.438 1 97.44 109 VAL B N 1
ATOM 5006 C CA . VAL B 1 109 ? 17.312 -24.062 -19.656 1 97.44 109 VAL B CA 1
ATOM 5007 C C . VAL B 1 109 ? 16.234 -24.297 -20.703 1 97.44 109 VAL B C 1
ATOM 5009 O O . VAL B 1 109 ? 15.469 -25.266 -20.625 1 97.44 109 VAL B O 1
ATOM 5012 N N . PRO B 1 110 ? 16.219 -23.406 -21.688 1 95.94 110 PRO B N 1
ATOM 5013 C CA . PRO B 1 110 ? 15.125 -23.5 -22.656 1 95.94 110 PRO B CA 1
ATOM 5014 C C . PRO B 1 110 ? 15.078 -24.844 -23.375 1 95.94 110 PRO B C 1
ATOM 5016 O O . PRO B 1 110 ? 16.125 -25.422 -23.688 1 95.94 110 PRO B O 1
ATOM 5019 N N . THR B 1 111 ? 13.945 -25.312 -23.641 1 95.12 111 THR B N 1
ATOM 5020 C CA . THR B 1 111 ? 13.703 -26.531 -24.406 1 95.12 111 THR B CA 1
ATOM 5021 C C . THR B 1 111 ? 12.984 -26.234 -25.719 1 95.12 111 THR B C 1
ATOM 5023 O O . THR B 1 111 ? 12.406 -25.156 -25.875 1 95.12 111 THR B O 1
ATOM 5026 N N . PRO B 1 112 ? 13.047 -27.188 -26.656 1 94.25 112 PRO B N 1
ATOM 5027 C CA . PRO B 1 112 ? 12.383 -26.938 -27.938 1 94.25 112 PRO B CA 1
ATOM 5028 C C . PRO B 1 112 ? 10.875 -26.75 -27.797 1 94.25 112 PRO B C 1
ATOM 5030 O O . PRO B 1 112 ? 10.289 -27.172 -26.797 1 94.25 112 PRO B O 1
ATOM 5033 N N . GLN B 1 113 ? 10.375 -26.156 -28.844 1 93.94 113 GLN B N 1
ATOM 5034 C CA . GLN B 1 113 ? 8.938 -25.906 -28.859 1 93.94 113 GLN B CA 1
ATOM 5035 C C . GLN B 1 113 ? 8.141 -27.203 -28.734 1 93.94 113 GLN B C 1
ATOM 5037 O O . GLN B 1 113 ? 8.508 -28.219 -29.328 1 93.94 113 GLN B O 1
ATOM 5042 N N . ARG B 1 114 ? 7.113 -27.078 -27.953 1 91.75 114 ARG B N 1
ATOM 5043 C CA . ARG B 1 114 ? 6.242 -28.234 -27.781 1 91.75 114 ARG B CA 1
ATOM 5044 C C . ARG B 1 114 ? 5.219 -28.328 -28.906 1 91.75 114 ARG B C 1
ATOM 5046 O O . ARG B 1 114 ? 4.559 -27.344 -29.234 1 91.75 114 ARG B O 1
ATOM 5053 N N . THR B 1 115 ? 5.102 -29.531 -29.484 1 93.25 115 THR B N 1
ATOM 5054 C CA . THR B 1 115 ? 4.055 -29.766 -30.469 1 93.25 115 THR B CA 1
ATOM 5055 C C . THR B 1 115 ? 2.711 -30 -29.797 1 93.25 115 THR B C 1
ATOM 5057 O O . THR B 1 115 ? 2.564 -30.938 -29.016 1 93.25 115 THR B O 1
ATOM 5060 N N . PRO B 1 116 ? 1.756 -29.141 -30.156 1 96.56 116 PRO B N 1
ATOM 5061 C CA . PRO B 1 116 ? 0.444 -29.359 -29.547 1 96.56 116 PRO B CA 1
ATOM 5062 C C . PRO B 1 116 ? -0.194 -30.672 -29.969 1 96.56 116 PRO B C 1
ATOM 5064 O O . PRO B 1 116 ? 0.037 -31.141 -31.094 1 96.56 116 PRO B O 1
ATOM 5067 N N . LYS B 1 117 ? -0.953 -31.188 -29.078 1 95.88 117 LYS B N 1
ATOM 5068 C CA . LYS B 1 117 ? -1.71 -32.406 -29.375 1 95.88 117 LYS B CA 1
ATOM 5069 C C . LYS B 1 117 ? -3.061 -32.062 -30 1 95.88 117 LYS B C 1
ATOM 5071 O O . LYS B 1 117 ? -3.717 -32.938 -30.578 1 95.88 117 LYS B O 1
ATOM 5076 N N . VAL B 1 118 ? -3.457 -30.906 -29.844 1 94.88 118 VAL B N 1
ATOM 5077 C CA . VAL B 1 118 ? -4.699 -30.406 -30.422 1 94.88 118 VAL B CA 1
ATOM 5078 C C . VAL B 1 118 ? -4.391 -29.328 -31.453 1 94.88 118 VAL B C 1
ATOM 5080 O O . VAL B 1 118 ? -3.318 -28.719 -31.422 1 94.88 118 VAL B O 1
ATOM 5083 N N . GLU B 1 119 ? -5.258 -29.156 -32.469 1 93.88 119 GLU B N 1
ATOM 5084 C CA . GLU B 1 119 ? -5.07 -28.109 -33.469 1 93.88 119 GLU B CA 1
ATOM 5085 C C . GLU B 1 119 ? -5.215 -26.719 -32.844 1 93.88 119 GLU B C 1
ATOM 5087 O O . GLU B 1 119 ? -6.254 -26.406 -32.281 1 93.88 119 GLU B O 1
ATOM 5092 N N . THR B 1 120 ? -4.18 -25.906 -33 1 94.19 120 THR B N 1
ATOM 5093 C CA . THR B 1 120 ? -4.195 -24.609 -32.312 1 94.19 120 THR B CA 1
ATOM 5094 C C . THR B 1 120 ? -4.105 -23.469 -33.344 1 94.19 120 THR B C 1
ATOM 5096 O O . THR B 1 120 ? -4.051 -22.297 -32.938 1 94.19 120 THR B O 1
ATOM 5099 N N . LYS B 1 121 ? -4.086 -23.719 -34.594 1 92.19 121 LYS B N 1
ATOM 5100 C CA . LYS B 1 121 ? -3.848 -22.734 -35.625 1 92.19 121 LYS B CA 1
ATOM 5101 C C . LYS B 1 121 ? -4.906 -21.625 -35.594 1 92.19 121 LYS B C 1
ATOM 5103 O O . LYS B 1 121 ? -4.605 -20.469 -35.844 1 92.19 121 LYS B O 1
ATOM 5108 N N . ASN B 1 122 ? -6.109 -21.953 -35.25 1 93.44 122 ASN B N 1
ATOM 5109 C CA . ASN B 1 122 ? -7.184 -20.969 -35.281 1 93.44 122 ASN B CA 1
ATOM 5110 C C . ASN B 1 122 ? -7.516 -20.453 -33.906 1 93.44 122 ASN B C 1
ATOM 5112 O O . ASN B 1 122 ? -8.555 -19.828 -33.688 1 93.44 122 ASN B O 1
ATOM 5116 N N . LEU B 1 123 ? -6.598 -20.625 -32.969 1 97 123 LEU B N 1
ATOM 5117 C CA . LEU B 1 123 ? -6.836 -20.188 -31.594 1 97 123 LEU B CA 1
ATOM 5118 C C . LEU B 1 123 ? -6.051 -18.922 -31.281 1 97 123 LEU B C 1
ATOM 5120 O O . LEU B 1 123 ? -4.902 -18.766 -31.703 1 97 123 LEU B O 1
ATOM 5124 N N . THR B 1 124 ? -6.723 -17.922 -30.641 1 97.44 124 THR B N 1
ATOM 5125 C CA . THR B 1 124 ? -6.012 -16.797 -30.047 1 97.44 124 THR B CA 1
ATOM 5126 C C . THR B 1 124 ? -5.512 -17.156 -28.641 1 97.44 124 THR B C 1
ATOM 5128 O O . THR B 1 124 ? -6.305 -17.297 -27.719 1 97.44 124 THR B O 1
ATOM 5131 N N . GLN B 1 125 ? -4.199 -17.266 -28.547 1 97.75 125 GLN B N 1
ATOM 5132 C CA . GLN B 1 125 ? -3.635 -17.75 -27.281 1 97.75 125 GLN B CA 1
ATOM 5133 C C . GLN B 1 125 ? -2.863 -16.641 -26.578 1 97.75 125 GLN B C 1
ATOM 5135 O O . GLN B 1 125 ? -2.223 -15.805 -27.219 1 97.75 125 GLN B O 1
ATOM 5140 N N . TYR B 1 126 ? -2.949 -16.578 -25.234 1 98.44 126 TYR B N 1
ATOM 5141 C CA . TYR B 1 126 ? -2.211 -15.664 -24.375 1 98.44 126 TYR B CA 1
ATOM 5142 C C . TYR B 1 126 ? -1.467 -16.422 -23.281 1 98.44 126 TYR B C 1
ATOM 5144 O O . TYR B 1 126 ? -1.79 -17.578 -23 1 98.44 126 TYR B O 1
ATOM 5152 N N . ASP B 1 127 ? -0.393 -15.82 -22.766 1 98.75 127 ASP B N 1
ATOM 5153 C CA . ASP B 1 127 ? 0.258 -16.375 -21.594 1 98.75 127 ASP B CA 1
ATOM 5154 C C . ASP B 1 127 ? -0.684 -16.375 -20.391 1 98.75 127 ASP B C 1
ATOM 5156 O O . ASP B 1 127 ? -1.649 -15.609 -20.344 1 98.75 127 ASP B O 1
ATOM 5160 N N . VAL B 1 128 ? -0.505 -17.297 -19.5 1 98.94 128 VAL B N 1
ATOM 5161 C CA . VAL B 1 128 ? -1.202 -17.344 -18.219 1 98.94 128 VAL B CA 1
ATOM 5162 C C . VAL B 1 128 ? -0.187 -17.438 -17.078 1 98.94 128 VAL B C 1
ATOM 5164 O O . VAL B 1 128 ? 0.618 -18.375 -17.031 1 98.94 128 VAL B O 1
ATOM 5167 N N . THR B 1 129 ? -0.196 -16.469 -16.188 1 98.94 129 THR B N 1
ATOM 5168 C CA . THR B 1 129 ? 0.697 -16.438 -15.039 1 98.94 129 THR B CA 1
ATOM 5169 C C . THR B 1 129 ? -0.1 -16.391 -13.734 1 98.94 129 THR B C 1
ATOM 5171 O O . THR B 1 129 ? -0.903 -15.477 -13.523 1 98.94 129 THR B O 1
ATOM 5174 N N . VAL B 1 130 ? 0.135 -17.375 -12.883 1 98.94 130 VAL B N 1
ATOM 5175 C CA . VAL B 1 130 ? -0.538 -17.438 -11.586 1 98.94 130 VAL B CA 1
ATOM 5176 C C . VAL B 1 130 ? 0.484 -17.266 -10.461 1 98.94 130 VAL B C 1
ATOM 5178 O O . VAL B 1 130 ? 1.461 -18.016 -10.391 1 98.94 130 VAL B O 1
ATOM 5181 N N . ILE B 1 131 ? 0.299 -16.297 -9.656 1 98.94 131 ILE B N 1
ATOM 5182 C CA . ILE B 1 131 ? 1.048 -16.094 -8.422 1 98.94 131 ILE B CA 1
ATOM 5183 C C . ILE B 1 131 ? 0.143 -16.359 -7.223 1 98.94 131 ILE B C 1
ATOM 5185 O O . ILE B 1 131 ? -0.778 -15.594 -6.945 1 98.94 131 ILE B O 1
ATOM 5189 N N . LEU B 1 132 ? 0.389 -17.438 -6.57 1 98.88 132 LEU B N 1
ATOM 5190 C CA . LEU B 1 132 ? -0.437 -17.844 -5.441 1 98.88 132 LEU B CA 1
ATOM 5191 C C . LEU B 1 132 ? 0.356 -17.781 -4.141 1 98.88 132 LEU B C 1
ATOM 5193 O O . LEU B 1 132 ? 1.481 -18.281 -4.07 1 98.88 132 LEU B O 1
ATOM 5197 N N . LEU B 1 133 ? -0.148 -17.078 -3.148 1 98.75 133 LEU B N 1
ATOM 5198 C CA . LEU B 1 133 ? 0.384 -17.078 -1.789 1 98.75 133 LEU B CA 1
ATOM 5199 C C . LEU B 1 133 ? -0.482 -17.922 -0.864 1 98.75 133 LEU B C 1
ATOM 5201 O O . LEU B 1 133 ? -1.696 -17.719 -0.786 1 98.75 133 LEU B O 1
ATOM 5205 N N . ASP B 1 134 ? 0.167 -18.828 -0.211 1 97.81 134 ASP B N 1
ATOM 5206 C CA . ASP B 1 134 ? -0.503 -19.656 0.785 1 97.81 134 ASP B CA 1
ATOM 5207 C C . ASP B 1 134 ? -1.059 -18.797 1.925 1 97.81 134 ASP B C 1
ATOM 5209 O O . ASP B 1 134 ? -0.396 -17.875 2.395 1 97.81 134 ASP B O 1
ATOM 5213 N N . SER B 1 135 ? -2.359 -19.094 2.322 1 97.81 135 SER B N 1
ATOM 5214 C CA . SER B 1 135 ? -2.992 -18.469 3.484 1 97.81 135 SER B CA 1
ATOM 5215 C C . SER B 1 135 ? -3.15 -16.969 3.293 1 97.81 135 SER B C 1
ATOM 5217 O O . SER B 1 135 ? -2.895 -16.188 4.215 1 97.81 135 SER B O 1
ATOM 5219 N N . LEU B 1 136 ? -3.51 -16.594 2.086 1 98.62 136 LEU B N 1
ATOM 5220 C CA . LEU B 1 136 ? -3.805 -15.195 1.8 1 98.62 136 LEU B CA 1
ATOM 5221 C C . LEU B 1 136 ? -5.309 -14.977 1.655 1 98.62 136 LEU B C 1
ATOM 5223 O O . LEU B 1 136 ? -5.902 -15.367 0.649 1 98.62 136 LEU B O 1
ATOM 5227 N N . ALA B 1 137 ? -5.883 -14.336 2.615 1 98.44 137 ALA B N 1
ATOM 5228 C CA . ALA B 1 137 ? -7.305 -13.992 2.582 1 98.44 137 ALA B CA 1
ATOM 5229 C C . ALA B 1 137 ? -7.527 -12.656 1.884 1 98.44 137 ALA B C 1
ATOM 5231 O O . ALA B 1 137 ? -6.586 -11.883 1.692 1 98.44 137 ALA B O 1
ATOM 5232 N N . TYR B 1 138 ? -8.812 -12.414 1.499 1 98.25 138 TYR B N 1
ATOM 5233 C CA . TYR B 1 138 ? -9.156 -11.203 0.76 1 98.25 138 TYR B CA 1
ATOM 5234 C C . TYR B 1 138 ? -8.805 -9.953 1.566 1 98.25 138 TYR B C 1
ATOM 5236 O O . TYR B 1 138 ? -8.062 -9.094 1.097 1 98.25 138 TYR B O 1
ATOM 5244 N N . SER B 1 139 ? -9.312 -9.867 2.795 1 97.06 139 SER B N 1
ATOM 5245 C CA . SER B 1 139 ? -9.086 -8.68 3.607 1 97.06 139 SER B CA 1
ATOM 5246 C C . SER B 1 139 ? -7.625 -8.578 4.039 1 97.06 139 SER B C 1
ATOM 5248 O O . SER B 1 139 ? -7.07 -7.48 4.121 1 97.06 139 SER B O 1
ATOM 5250 N N . GLN B 1 140 ? -7.023 -9.719 4.289 1 97.5 140 GLN B N 1
ATOM 5251 C CA . GLN B 1 140 ? -5.617 -9.734 4.668 1 97.5 140 GLN B CA 1
ATOM 5252 C C . GLN B 1 140 ? -4.738 -9.18 3.547 1 97.5 140 GLN B C 1
ATOM 5254 O O . GLN B 1 140 ? -3.758 -8.484 3.807 1 97.5 140 GLN B O 1
ATOM 5259 N N . ALA B 1 141 ? -5.062 -9.555 2.307 1 98.56 141 ALA B N 1
ATOM 5260 C CA . ALA B 1 141 ? -4.32 -9.031 1.158 1 98.56 141 ALA B CA 1
ATOM 5261 C C . ALA B 1 141 ? -4.43 -7.516 1.075 1 98.56 141 ALA B C 1
ATOM 5263 O O . ALA B 1 141 ? -3.451 -6.832 0.758 1 98.56 141 ALA B O 1
ATOM 5264 N N . ARG B 1 142 ? -5.574 -7.027 1.382 1 97.31 142 ARG B N 1
ATOM 5265 C CA . ARG B 1 142 ? -5.801 -5.586 1.33 1 97.31 142 ARG B CA 1
ATOM 5266 C C . ARG B 1 142 ? -4.957 -4.859 2.373 1 97.31 142 ARG B C 1
ATOM 5268 O O . ARG B 1 142 ? -4.5 -3.74 2.139 1 97.31 142 ARG B O 1
ATOM 5275 N N . ARG B 1 143 ? -4.68 -5.496 3.52 1 97.19 143 ARG B N 1
ATOM 5276 C CA . ARG B 1 143 ? -3.877 -4.914 4.59 1 97.19 143 ARG B CA 1
ATOM 5277 C C . ARG B 1 143 ? -2.389 -5.117 4.324 1 97.19 143 ARG B C 1
ATOM 5279 O O . ARG B 1 143 ? -1.575 -4.238 4.625 1 97.19 143 ARG B O 1
ATOM 5286 N N . SER B 1 144 ? -2.045 -6.195 3.646 1 97.94 144 SER B N 1
ATOM 5287 C CA . SER B 1 144 ? -0.645 -6.605 3.609 1 97.94 144 SER B CA 1
ATOM 5288 C C . SER B 1 144 ? 0.014 -6.215 2.293 1 97.94 144 SER B C 1
ATOM 5290 O O . SER B 1 144 ? 1.227 -5.996 2.24 1 97.94 144 SER B O 1
ATOM 5292 N N . LEU B 1 145 ? -0.814 -6.117 1.225 1 98.69 145 LEU B N 1
ATOM 5293 C CA . LEU B 1 145 ? -0.215 -5.934 -0.093 1 98.69 145 LEU B CA 1
ATOM 5294 C C . LEU B 1 145 ? -0.844 -4.75 -0.817 1 98.69 145 LEU B C 1
ATOM 5296 O O . LEU B 1 145 ? -1.251 -4.867 -1.976 1 98.69 145 LEU B O 1
ATOM 5300 N N . PRO B 1 146 ? -0.957 -3.652 -0.158 1 98.25 146 PRO B N 1
ATOM 5301 C CA . PRO B 1 146 ? -1.671 -2.545 -0.796 1 98.25 146 PRO B CA 1
ATOM 5302 C C . PRO B 1 146 ? -0.955 -2.02 -2.039 1 98.25 146 PRO B C 1
ATOM 5304 O O . PRO B 1 146 ? -1.605 -1.587 -2.994 1 98.25 146 PRO B O 1
ATOM 5307 N N . ARG B 1 147 ? 0.382 -1.955 -2.068 1 98.38 147 ARG B N 1
ATOM 5308 C CA . ARG B 1 147 ? 1.115 -1.452 -3.225 1 98.38 147 ARG B CA 1
ATOM 5309 C C . ARG B 1 147 ? 0.927 -2.365 -4.43 1 98.38 147 ARG B C 1
ATOM 5311 O O . ARG B 1 147 ? 0.669 -1.893 -5.539 1 98.38 147 ARG B O 1
ATOM 5318 N N . THR B 1 148 ? 1.1 -3.631 -4.207 1 98.81 148 THR B N 1
ATOM 5319 C CA . THR B 1 148 ? 0.896 -4.625 -5.254 1 98.81 148 THR B CA 1
ATOM 5320 C C . THR B 1 148 ? -0.511 -4.516 -5.836 1 98.81 148 THR B C 1
ATOM 5322 O O . THR B 1 148 ? -0.684 -4.461 -7.055 1 98.81 148 THR B O 1
ATOM 5325 N N . ILE B 1 149 ? -1.492 -4.422 -4.977 1 98.62 149 ILE B N 1
ATOM 5326 C CA . ILE B 1 149 ? -2.889 -4.418 -5.395 1 98.62 149 ILE B CA 1
ATOM 5327 C C . ILE B 1 149 ? -3.211 -3.111 -6.113 1 98.62 149 ILE B C 1
ATOM 5329 O O . ILE B 1 149 ? -3.912 -3.109 -7.129 1 98.62 149 ILE B O 1
ATOM 5333 N N . THR B 1 150 ? -2.678 -1.985 -5.621 1 97.62 150 THR B N 1
ATOM 5334 C CA . THR B 1 150 ? -2.902 -0.699 -6.27 1 97.62 150 THR B CA 1
ATOM 5335 C C . THR B 1 150 ? -2.344 -0.705 -7.691 1 97.62 150 THR B C 1
ATOM 5337 O O . THR B 1 150 ? -2.979 -0.19 -8.617 1 97.62 150 THR B O 1
ATOM 5340 N N . TYR B 1 151 ? -1.176 -1.266 -7.871 1 98.25 151 TYR B N 1
ATOM 5341 C CA . TYR B 1 151 ? -0.582 -1.366 -9.203 1 98.25 151 TYR B CA 1
ATOM 5342 C C . TYR B 1 151 ? -1.44 -2.229 -10.117 1 98.25 151 TYR B C 1
ATOM 5344 O O . TYR B 1 151 ? -1.718 -1.849 -11.258 1 98.25 151 TYR B O 1
ATOM 5352 N N . MET B 1 152 ? -1.88 -3.348 -9.609 1 98.62 152 MET B N 1
ATOM 5353 C CA . MET B 1 152 ? -2.66 -4.277 -10.414 1 98.62 152 MET B CA 1
ATOM 5354 C C . MET B 1 152 ? -3.98 -3.65 -10.852 1 98.62 152 MET B C 1
ATOM 5356 O O . MET B 1 152 ? -4.379 -3.768 -12.008 1 98.62 152 MET B O 1
ATOM 5360 N N . VAL B 1 153 ? -4.605 -2.992 -9.93 1 97.94 153 VAL B N 1
ATOM 5361 C CA . VAL B 1 153 ? -5.93 -2.447 -10.195 1 97.94 153 VAL B CA 1
ATOM 5362 C C . VAL B 1 153 ? -5.812 -1.24 -11.125 1 97.94 153 VAL B C 1
ATOM 5364 O O . VAL B 1 153 ? -6.559 -1.127 -12.102 1 97.94 153 VAL B O 1
ATOM 5367 N N . ASN B 1 154 ? -4.82 -0.415 -10.891 1 94.88 154 ASN B N 1
ATOM 5368 C CA . ASN B 1 154 ? -4.777 0.862 -11.602 1 94.88 154 ASN B CA 1
ATOM 5369 C C . ASN B 1 154 ? -4.035 0.747 -12.922 1 94.88 154 ASN B C 1
ATOM 5371 O O . ASN B 1 154 ? -4.363 1.442 -13.891 1 94.88 154 ASN B O 1
ATOM 5375 N N . HIS B 1 155 ? -3.057 -0.08 -12.977 1 96.88 155 HIS B N 1
ATOM 5376 C CA . HIS B 1 155 ? -2.256 -0.16 -14.195 1 96.88 155 HIS B CA 1
ATOM 5377 C C . HIS B 1 155 ? -2.645 -1.375 -15.031 1 96.88 155 HIS B C 1
ATOM 5379 O O . HIS B 1 155 ? -2.682 -1.301 -16.266 1 96.88 155 HIS B O 1
ATOM 5385 N N . MET B 1 156 ? -2.908 -2.436 -14.328 1 98.06 156 MET B N 1
ATOM 5386 C CA . MET B 1 156 ? -3.186 -3.676 -15.047 1 98.06 156 MET B CA 1
ATOM 5387 C C . MET B 1 156 ? -4.688 -3.904 -15.18 1 98.06 156 MET B C 1
ATOM 5389 O O . MET B 1 156 ? -5.121 -4.938 -15.688 1 98.06 156 MET B O 1
ATOM 5393 N N . ASN B 1 157 ? -5.543 -3.033 -14.688 1 97.62 157 ASN B N 1
ATOM 5394 C CA . ASN B 1 157 ? -6.996 -3.139 -14.711 1 97.62 157 ASN B CA 1
ATOM 5395 C C . ASN B 1 157 ? -7.473 -4.449 -14.094 1 97.62 157 ASN B C 1
ATOM 5397 O O . ASN B 1 157 ? -8.375 -5.102 -14.633 1 97.62 157 ASN B O 1
ATOM 5401 N N . ALA B 1 158 ? -6.777 -4.844 -13.031 1 98.75 158 ALA B N 1
ATOM 5402 C CA . ALA B 1 158 ? -7.152 -6.098 -12.383 1 98.75 158 ALA B CA 1
ATOM 5403 C C . ALA B 1 158 ? -8.516 -5.98 -11.719 1 98.75 158 ALA B C 1
ATOM 5405 O O . ALA B 1 158 ? -8.844 -4.945 -11.133 1 98.75 158 ALA B O 1
ATOM 5406 N N . VAL B 1 159 ? -9.305 -7.035 -11.836 1 98.81 159 VAL B N 1
ATOM 5407 C CA . VAL B 1 159 ? -10.57 -7.152 -11.125 1 98.81 159 VAL B CA 1
ATOM 5408 C C . VAL B 1 159 ? -10.367 -7.953 -9.844 1 98.81 159 VAL B C 1
ATOM 5410 O O . VAL B 1 159 ? -9.781 -9.039 -9.859 1 98.81 159 VAL B O 1
ATOM 5413 N N . LEU B 1 160 ? -10.758 -7.355 -8.719 1 98.69 160 LEU B N 1
ATOM 5414 C CA . LEU B 1 160 ? -10.727 -8.055 -7.434 1 98.69 160 LEU B CA 1
ATOM 5415 C C . LEU B 1 160 ? -11.992 -8.875 -7.234 1 98.69 160 LEU B C 1
ATOM 5417 O O . LEU B 1 160 ? -13.086 -8.445 -7.602 1 98.69 160 LEU B O 1
ATOM 5421 N N . PHE B 1 161 ? -11.859 -10.023 -6.715 1 98.75 161 PHE B N 1
ATOM 5422 C CA . PHE B 1 161 ? -12.969 -10.898 -6.379 1 98.75 161 PHE B CA 1
ATOM 5423 C C . PHE B 1 161 ? -13.117 -11.039 -4.867 1 98.75 161 PHE B C 1
ATOM 5425 O O . PHE B 1 161 ? -12.523 -11.938 -4.266 1 98.75 161 PHE B O 1
ATOM 5432 N N . PRO B 1 162 ? -13.969 -10.281 -4.258 1 98.12 162 PRO B N 1
ATOM 5433 C CA . PRO B 1 162 ? -14.047 -10.242 -2.795 1 98.12 162 PRO B CA 1
ATOM 5434 C C . PRO B 1 162 ? -14.727 -11.469 -2.203 1 98.12 162 PRO B C 1
ATOM 5436 O O . PRO B 1 162 ? -14.695 -11.68 -0.988 1 98.12 162 PRO B O 1
ATOM 5439 N N . TYR B 1 163 ? -15.32 -12.344 -3.029 1 98.38 163 TYR B N 1
ATOM 5440 C CA . TYR B 1 163 ? -16.203 -13.352 -2.459 1 98.38 163 TYR B CA 1
ATOM 5441 C C . TYR B 1 163 ? -15.852 -14.742 -2.971 1 98.38 163 TYR B C 1
ATOM 5443 O O . TYR B 1 163 ? -16.734 -15.508 -3.365 1 98.38 163 TYR B O 1
ATOM 5451 N N . ILE B 1 164 ? -14.57 -15.008 -2.986 1 98.81 164 ILE B N 1
ATOM 5452 C CA . ILE B 1 164 ? -14.117 -16.375 -3.244 1 98.81 164 ILE B CA 1
ATOM 5453 C C . ILE B 1 164 ? -14.266 -17.203 -1.978 1 98.81 164 ILE B C 1
ATOM 5455 O O . ILE B 1 164 ? -13.898 -16.766 -0.885 1 98.81 164 ILE B O 1
ATOM 5459 N N . ASN B 1 165 ? -14.797 -18.375 -2.057 1 98.75 165 ASN B N 1
ATOM 5460 C CA . ASN B 1 165 ? -14.914 -19.328 -0.961 1 98.75 165 ASN B CA 1
ATOM 5461 C C . ASN B 1 165 ? -13.969 -20.516 -1.147 1 98.75 165 ASN B C 1
ATOM 5463 O O . ASN B 1 165 ? -13.953 -21.141 -2.207 1 98.75 165 ASN B O 1
ATOM 5467 N N . LYS B 1 166 ? -13.156 -20.75 -0.132 1 98.75 166 LYS B N 1
ATOM 5468 C CA . LYS B 1 166 ? -12.352 -21.969 -0.224 1 98.75 166 LYS B CA 1
ATOM 5469 C C . LYS B 1 166 ? -13.234 -23.219 -0.242 1 98.75 166 LYS B C 1
ATOM 5471 O O . LYS B 1 166 ? -14.414 -23.156 0.122 1 98.75 166 LYS B O 1
ATOM 5476 N N . VAL B 1 167 ? -12.695 -24.312 -0.633 1 98.56 167 VAL B N 1
ATOM 5477 C CA . VAL B 1 167 ? -13.508 -25.516 -0.758 1 98.56 167 VAL B CA 1
ATOM 5478 C C . VAL B 1 167 ? -12.891 -26.656 0.056 1 98.56 167 VAL B C 1
ATOM 5480 O O . VAL B 1 167 ? -13.336 -27.797 -0.025 1 98.56 167 VAL B O 1
ATOM 5483 N N . GLY B 1 168 ? -11.867 -26.375 0.734 1 97.75 168 GLY B N 1
ATOM 5484 C CA . GLY B 1 168 ? -11.188 -27.281 1.639 1 97.75 168 GLY B CA 1
ATOM 5485 C C . GLY B 1 168 ? -10.391 -26.578 2.717 1 97.75 168 GLY B C 1
ATOM 5486 O O . GLY B 1 168 ? -10.18 -25.359 2.645 1 97.75 168 GLY B O 1
ATOM 5487 N N . ASP B 1 169 ? -9.93 -27.344 3.654 1 95.38 169 ASP B N 1
ATOM 5488 C CA . ASP B 1 169 ? -9.352 -26.766 4.863 1 95.38 169 ASP B CA 1
ATOM 5489 C C . ASP B 1 169 ? -7.996 -26.141 4.574 1 95.38 169 ASP B C 1
ATOM 5491 O O . ASP B 1 169 ? -7.734 -25 4.977 1 95.38 169 ASP B O 1
ATOM 5495 N N . ASN B 1 170 ? -7.145 -26.891 3.951 1 95.19 170 ASN B N 1
ATOM 5496 C CA . ASN B 1 170 ? -5.766 -26.453 3.744 1 95.19 170 ASN B CA 1
ATOM 5497 C C . ASN B 1 170 ? -5.398 -26.453 2.264 1 95.19 170 ASN B C 1
ATOM 5499 O O . ASN B 1 170 ? -6.277 -26.469 1.4 1 95.19 170 ASN B O 1
ATOM 5503 N N . SER B 1 171 ? -4.191 -26.406 1.883 1 96.94 171 SER B N 1
ATOM 5504 C CA . SER B 1 171 ? -3.703 -26.188 0.524 1 96.94 171 SER B CA 1
ATOM 5505 C C . SER B 1 171 ? -4.051 -27.359 -0.385 1 96.94 171 SER B C 1
ATOM 5507 O O . SER B 1 171 ? -4.43 -27.156 -1.542 1 96.94 171 SER B O 1
ATOM 5509 N N . ARG B 1 172 ? -4.008 -28.578 0.083 1 96.69 172 ARG B N 1
ATOM 5510 C CA . ARG B 1 172 ? -4.148 -29.75 -0.769 1 96.69 172 ARG B CA 1
ATOM 5511 C C . ARG B 1 172 ? -5.547 -29.828 -1.369 1 96.69 172 ARG B C 1
ATOM 5513 O O . ARG B 1 172 ? -5.703 -29.938 -2.586 1 96.69 172 ARG B O 1
ATOM 5520 N N . PRO B 1 173 ? -6.609 -29.766 -0.532 1 97.31 173 PRO B N 1
ATOM 5521 C CA . PRO B 1 173 ? -7.934 -29.844 -1.148 1 97.31 173 PRO B CA 1
ATOM 5522 C C . PRO B 1 173 ? -8.219 -28.672 -2.086 1 97.31 173 PRO B C 1
ATOM 5524 O O . PRO B 1 173 ? -8.898 -28.828 -3.102 1 97.31 173 PRO B O 1
ATOM 5527 N N . ASN B 1 174 ? -7.762 -27.5 -1.767 1 98.62 174 ASN B N 1
ATOM 5528 C CA . ASN B 1 174 ? -7.957 -26.359 -2.654 1 98.62 174 ASN B CA 1
ATOM 5529 C C . ASN B 1 174 ? -7.117 -26.484 -3.922 1 98.62 174 ASN B C 1
ATOM 5531 O O . ASN B 1 174 ? -7.562 -26.109 -5.008 1 98.62 174 ASN B O 1
ATOM 5535 N N . GLY B 1 175 ? -5.902 -27.047 -3.812 1 98.44 175 GLY B N 1
ATOM 5536 C CA . GLY B 1 175 ? -5.082 -27.344 -4.977 1 98.44 175 GLY B CA 1
ATOM 5537 C C . GLY B 1 175 ? -5.711 -28.375 -5.895 1 98.44 175 GLY B C 1
ATOM 5538 O O . GLY B 1 175 ? -5.629 -28.266 -7.117 1 98.44 175 GLY B O 1
ATOM 5539 N N . ALA B 1 176 ? -6.32 -29.406 -5.27 1 98.25 176 ALA B N 1
ATOM 5540 C CA . ALA B 1 176 ? -7.008 -30.422 -6.062 1 98.25 176 ALA B CA 1
ATOM 5541 C C . ALA B 1 176 ? -8.156 -29.812 -6.863 1 98.25 176 ALA B C 1
ATOM 5543 O O . ALA B 1 176 ? -8.391 -30.188 -8.008 1 98.25 176 ALA B O 1
ATOM 5544 N N . ALA B 1 177 ? -8.836 -28.906 -6.25 1 98.62 177 ALA B N 1
ATOM 5545 C CA . ALA B 1 177 ? -9.906 -28.203 -6.938 1 98.62 177 ALA B CA 1
ATOM 5546 C C . ALA B 1 177 ? -9.367 -27.375 -8.102 1 98.62 177 ALA B C 1
ATOM 5548 O O . ALA B 1 177 ? -9.922 -27.391 -9.195 1 98.62 177 ALA B O 1
ATOM 5549 N N . LEU B 1 178 ? -8.289 -26.688 -7.906 1 98.81 178 LEU B N 1
ATOM 5550 C CA . LEU B 1 178 ? -7.699 -25.797 -8.898 1 98.81 178 LEU B CA 1
ATOM 5551 C C . LEU B 1 178 ? -7.066 -26.594 -10.039 1 98.81 178 LEU B C 1
ATOM 5553 O O . LEU B 1 178 ? -7.355 -26.344 -11.211 1 98.81 178 LEU B O 1
ATOM 5557 N N . TYR B 1 179 ? -6.258 -27.609 -9.703 1 98.75 179 TYR B N 1
ATOM 5558 C CA . TYR B 1 179 ? -5.441 -28.297 -10.695 1 98.75 179 TYR B CA 1
ATOM 5559 C C . TYR B 1 179 ? -6.258 -29.359 -11.43 1 98.75 179 TYR B C 1
ATOM 5561 O O . TYR B 1 179 ? -6.059 -29.578 -12.633 1 98.75 179 TYR B O 1
ATOM 5569 N N . PHE B 1 180 ? -7.25 -30.016 -10.695 1 98.5 180 PHE B N 1
ATOM 5570 C CA . PHE B 1 180 ? -7.859 -31.234 -11.242 1 98.5 180 PHE B CA 1
ATOM 5571 C C . PHE B 1 180 ? -9.375 -31.094 -11.297 1 98.5 180 PHE B C 1
ATOM 5573 O O . PHE B 1 180 ? -10.055 -31.906 -11.938 1 98.5 180 PHE B O 1
ATOM 5580 N N . GLY B 1 181 ? -9.961 -30.078 -10.633 1 98.44 181 GLY B N 1
ATOM 5581 C CA . GLY B 1 181 ? -11.406 -29.953 -10.547 1 98.44 181 GLY B CA 1
ATOM 5582 C C . GLY B 1 181 ? -12.031 -31.016 -9.664 1 98.44 181 GLY B C 1
ATOM 5583 O O . GLY B 1 181 ? -13.141 -31.484 -9.938 1 98.44 181 GLY B O 1
ATOM 5584 N N . LYS B 1 182 ? -11.289 -31.406 -8.648 1 98.38 182 LYS B N 1
ATOM 5585 C CA . LYS B 1 182 ? -11.758 -32.5 -7.82 1 98.38 182 LYS B CA 1
ATOM 5586 C C . LYS B 1 182 ? -12.031 -32.031 -6.395 1 98.38 182 LYS B C 1
ATOM 5588 O O . LYS B 1 182 ? -11.25 -31.281 -5.82 1 98.38 182 LYS B O 1
ATOM 5593 N N . LEU B 1 183 ? -13.109 -32.438 -5.902 1 97.81 183 LEU B N 1
ATOM 5594 C CA . LEU B 1 183 ? -13.5 -32.219 -4.512 1 97.81 183 LEU B CA 1
ATOM 5595 C C . LEU B 1 183 ? -12.867 -33.281 -3.604 1 97.81 183 LEU B C 1
ATOM 5597 O O . LEU B 1 183 ? -13.008 -34.469 -3.838 1 97.81 183 LEU B O 1
ATOM 5601 N N . LEU B 1 184 ? -12.188 -32.812 -2.494 1 97.25 184 LEU B N 1
ATOM 5602 C CA . LEU B 1 184 ? -11.523 -33.75 -1.605 1 97.25 184 LEU B CA 1
ATOM 5603 C C . LEU B 1 184 ? -12.273 -33.875 -0.28 1 97.25 184 LEU B C 1
ATOM 5605 O O . LEU B 1 184 ? -11.992 -34.75 0.521 1 97.25 184 LEU B O 1
ATOM 5609 N N . GLU B 1 185 ? -13.234 -33 -0.074 1 96.44 185 GLU B N 1
ATOM 5610 C CA . GLU B 1 185 ? -14.031 -33.031 1.146 1 96.44 185 GLU B CA 1
ATOM 5611 C C . GLU B 1 185 ? -15.516 -33.219 0.829 1 96.44 185 GLU B C 1
ATOM 5613 O O . GLU B 1 185 ? -16.016 -32.688 -0.172 1 96.44 185 GLU B O 1
ATOM 5618 N N . LYS B 1 186 ? -16.188 -33.969 1.676 1 96.31 186 LYS B N 1
ATOM 5619 C CA . LYS B 1 186 ? -17.609 -34.219 1.428 1 96.31 186 LYS B CA 1
ATOM 5620 C C . LYS B 1 186 ? -18.438 -32.938 1.604 1 96.31 186 LYS B C 1
ATOM 5622 O O . LYS B 1 186 ? -18.062 -32.062 2.381 1 96.31 186 LYS B O 1
ATOM 5627 N N . LEU B 1 187 ? -19.5 -32.906 0.861 1 96.62 187 LEU B N 1
ATOM 5628 C CA . LEU B 1 187 ? -20.531 -31.891 1.05 1 96.62 187 LEU B CA 1
ATOM 5629 C C . LEU B 1 187 ? -21.719 -32.438 1.811 1 96.62 187 LEU B C 1
ATOM 5631 O O . LEU B 1 187 ? -22.609 -33.062 1.215 1 96.62 187 LEU B O 1
ATOM 5635 N N . ASP B 1 188 ? -21.703 -32.188 3.1 1 92.25 188 ASP B N 1
ATOM 5636 C CA . ASP B 1 188 ? -22.844 -32.594 3.904 1 92.25 188 ASP B CA 1
ATOM 5637 C C . ASP B 1 188 ? -24.078 -31.734 3.6 1 92.25 188 ASP B C 1
ATOM 5639 O O . ASP B 1 188 ? -24.078 -30.531 3.889 1 92.25 188 ASP B O 1
ATOM 5643 N N . ARG B 1 189 ? -25.141 -32.438 3.037 1 92 189 ARG B N 1
ATOM 5644 C CA . ARG B 1 189 ? -26.344 -31.703 2.627 1 92 189 ARG B CA 1
ATOM 5645 C C . ARG B 1 189 ? -27.531 -32.094 3.494 1 92 189 ARG B C 1
ATOM 5647 O O . ARG B 1 189 ? -28.688 -31.859 3.109 1 92 189 ARG B O 1
ATOM 5654 N N . SER B 1 190 ? -27.234 -32.594 4.598 1 88.81 190 SER B N 1
ATOM 5655 C CA . SER B 1 190 ? -28.312 -33.062 5.477 1 88.81 190 SER B CA 1
ATOM 5656 C C . SER B 1 190 ? -29.203 -31.906 5.918 1 88.81 190 SER B C 1
ATOM 5658 O O . SER B 1 190 ? -30.406 -32.062 6.047 1 88.81 190 SER B O 1
ATOM 5660 N N . LEU B 1 191 ? -28.594 -30.812 6.07 1 83.62 191 LEU B N 1
ATOM 5661 C CA . LEU B 1 191 ? -29.328 -29.641 6.512 1 83.62 191 LEU B CA 1
ATOM 5662 C C . LEU B 1 191 ? -30.359 -29.219 5.469 1 83.62 191 LEU B C 1
ATOM 5664 O O . LEU B 1 191 ? -31.344 -28.531 5.797 1 83.62 191 LEU B O 1
ATOM 5668 N N . PHE B 1 192 ? -30.141 -29.656 4.254 1 86.06 192 PHE B N 1
ATOM 5669 C CA . PHE B 1 192 ? -31.047 -29.297 3.162 1 86.06 192 PHE B CA 1
ATOM 5670 C C . PHE B 1 192 ? -31.922 -30.484 2.781 1 86.06 192 PHE B C 1
ATOM 5672 O O . PHE B 1 192 ? -32.594 -30.453 1.76 1 86.06 192 PHE B O 1
ATOM 5679 N N . GLU B 1 193 ? -31.828 -31.5 3.523 1 89.38 193 GLU B N 1
ATOM 5680 C CA . GLU B 1 193 ? -32.562 -32.719 3.25 1 89.38 193 GLU B CA 1
ATOM 5681 C C . GLU B 1 193 ? -32.188 -33.281 1.879 1 89.38 193 GLU B C 1
ATOM 5683 O O . GLU B 1 193 ? -33.062 -33.719 1.133 1 89.38 193 GLU B O 1
ATOM 5688 N N . GLU B 1 194 ? -31 -33.094 1.587 1 92.06 194 GLU B N 1
ATOM 5689 C CA . GLU B 1 194 ? -30.438 -33.625 0.343 1 92.06 194 GLU B CA 1
ATOM 5690 C C . GLU B 1 194 ? -29.359 -34.656 0.616 1 92.06 194 GLU B C 1
ATOM 5692 O O . GLU B 1 194 ? -28.891 -34.812 1.75 1 92.06 194 GLU B O 1
ATOM 5697 N N . GLU B 1 195 ? -29.094 -35.375 -0.38 1 94.69 195 GLU B N 1
ATOM 5698 C CA . GLU B 1 195 ? -28.078 -36.406 -0.238 1 94.69 195 GLU B CA 1
ATOM 5699 C C . GLU B 1 195 ? -26.688 -35.781 -0.147 1 94.69 195 GLU B C 1
ATOM 5701 O O . GLU B 1 195 ? -26.375 -34.812 -0.864 1 94.69 195 GLU B O 1
ATOM 5706 N N . THR B 1 196 ? -25.891 -36.344 0.75 1 95.38 196 THR B N 1
ATOM 5707 C CA . THR B 1 196 ? -24.5 -35.938 0.885 1 95.38 196 THR B CA 1
ATOM 5708 C C . THR B 1 196 ? -23.719 -36.25 -0.393 1 95.38 196 THR B C 1
ATOM 5710 O O . THR B 1 196 ? -23.891 -37.312 -0.995 1 95.38 196 THR B O 1
ATOM 5713 N N . ILE B 1 197 ? -22.969 -35.281 -0.791 1 96.31 197 ILE B N 1
ATOM 5714 C CA . ILE B 1 197 ? -22.094 -35.5 -1.938 1 96.31 197 ILE B CA 1
ATOM 5715 C C . ILE B 1 197 ? -20.719 -35.938 -1.462 1 96.31 197 ILE B C 1
ATOM 5717 O O . ILE B 1 197 ? -20.047 -35.25 -0.691 1 96.31 197 ILE B O 1
ATOM 5721 N N . MET B 1 198 ? -20.297 -37.062 -1.947 1 96.81 198 MET B N 1
ATOM 5722 C CA . MET B 1 198 ? -19.016 -37.625 -1.538 1 96.81 198 MET B CA 1
ATOM 5723 C C . MET B 1 198 ? -17.859 -37 -2.316 1 96.81 198 MET B C 1
ATOM 5725 O O . MET B 1 198 ? -18.062 -36.5 -3.424 1 96.81 198 MET B O 1
ATOM 5729 N N . PRO B 1 199 ? -16.641 -37.062 -1.696 1 97.62 199 PRO B N 1
ATOM 5730 C CA . PRO B 1 199 ? -15.477 -36.562 -2.428 1 97.62 199 PRO B CA 1
ATOM 5731 C C . PRO B 1 199 ? -15.227 -37.312 -3.734 1 97.62 199 PRO B C 1
ATOM 5733 O O . PRO B 1 199 ? -15.586 -38.469 -3.854 1 97.62 199 PRO B O 1
ATOM 5736 N N . ASP B 1 200 ? -14.641 -36.562 -4.656 1 97.81 200 ASP B N 1
ATOM 5737 C CA . ASP B 1 200 ? -14.273 -37.188 -5.926 1 97.81 200 ASP B CA 1
ATOM 5738 C C . ASP B 1 200 ? -13.172 -38.219 -5.73 1 97.81 200 ASP B C 1
ATOM 5740 O O . ASP B 1 200 ? -13.133 -39.219 -6.434 1 97.81 200 ASP B O 1
ATOM 5744 N N . TRP B 1 201 ? -12.188 -37.906 -4.867 1 97.38 201 TRP B N 1
ATOM 5745 C CA . TRP B 1 201 ? -11.086 -38.812 -4.547 1 97.38 201 TRP B CA 1
ATOM 5746 C C . TRP B 1 201 ? -11.086 -39.156 -3.068 1 97.38 201 TRP B C 1
ATOM 5748 O O . TRP B 1 201 ? -11.305 -38.312 -2.209 1 97.38 201 TRP B O 1
ATOM 5758 N N . THR B 1 202 ? -10.852 -40.438 -2.795 1 95.38 202 THR B N 1
ATOM 5759 C CA . THR B 1 202 ? -10.594 -40.812 -1.416 1 95.38 202 THR B CA 1
ATOM 5760 C C . THR B 1 202 ? -9.211 -40.344 -0.967 1 95.38 202 THR B C 1
ATOM 5762 O O . THR B 1 202 ? -8.375 -40 -1.795 1 95.38 202 THR B O 1
ATOM 5765 N N . ARG B 1 203 ? -9.062 -40.344 0.299 1 92.06 203 ARG B N 1
ATOM 5766 C CA . ARG B 1 203 ? -7.75 -40 0.837 1 92.06 203 ARG B CA 1
ATOM 5767 C C . ARG B 1 203 ? -6.672 -40.938 0.29 1 92.06 203 ARG B C 1
ATOM 5769 O O . ARG B 1 203 ? -5.578 -40.469 -0.061 1 92.06 203 ARG B O 1
ATOM 5776 N N . ASP B 1 204 ? -6.996 -42.188 0.187 1 95 204 ASP B N 1
ATOM 5777 C CA . ASP B 1 204 ? -6.043 -43.188 -0.295 1 95 204 ASP B CA 1
ATOM 5778 C C . ASP B 1 204 ? -5.656 -42.906 -1.747 1 95 204 ASP B C 1
ATOM 5780 O O . ASP B 1 204 ? -4.477 -42.969 -2.104 1 95 204 ASP B O 1
ATOM 5784 N N . TYR B 1 205 ? -6.629 -42.688 -2.482 1 96.62 205 TYR B N 1
ATOM 5785 C CA . TYR B 1 205 ? -6.332 -42.375 -3.883 1 96.62 205 TYR B CA 1
ATOM 5786 C C . TYR B 1 205 ? -5.488 -41.125 -4.016 1 96.62 205 TYR B C 1
ATOM 5788 O O . TYR B 1 205 ? -4.527 -41.094 -4.789 1 96.62 205 TYR B O 1
ATOM 5796 N N . MET B 1 206 ? -5.82 -40.094 -3.268 1 95.12 206 MET B N 1
ATOM 5797 C CA . MET B 1 206 ? -5.113 -38.812 -3.301 1 95.12 206 MET B CA 1
ATOM 5798 C C . MET B 1 206 ? -3.654 -39 -2.889 1 95.12 206 MET B C 1
ATOM 5800 O O . MET B 1 206 ? -2.758 -38.406 -3.492 1 95.12 206 MET B O 1
ATOM 5804 N N . CYS B 1 207 ? -3.412 -39.906 -1.966 1 95.38 207 CYS B N 1
ATOM 5805 C CA . CYS B 1 207 ? -2.092 -39.875 -1.347 1 95.38 207 CYS B CA 1
ATOM 5806 C C . CYS B 1 207 ? -1.254 -41.062 -1.805 1 95.38 207 CYS B C 1
ATOM 5808 O O . CYS B 1 207 ? -0.024 -41 -1.806 1 95.38 207 CYS B O 1
ATOM 5810 N N . TYR B 1 208 ? -1.851 -42.156 -2.248 1 96.62 208 TYR B N 1
ATOM 5811 C CA . TYR B 1 208 ? -1.058 -43.344 -2.473 1 96.62 208 TYR B CA 1
ATOM 5812 C C . TYR B 1 208 ? -1.051 -43.719 -3.949 1 96.62 208 TYR B C 1
ATOM 5814 O O . TYR B 1 208 ? -0.496 -44.781 -4.328 1 96.62 208 TYR B O 1
ATOM 5822 N N . VAL B 1 209 ? -1.664 -42.906 -4.727 1 97.19 209 VAL B N 1
ATOM 5823 C CA . VAL B 1 209 ? -1.649 -43.125 -6.172 1 97.19 209 VAL B CA 1
ATOM 5824 C C . VAL B 1 209 ? -1.077 -41.906 -6.867 1 97.19 209 VAL B C 1
ATOM 5826 O O . VAL B 1 209 ? -1.455 -40.781 -6.555 1 97.19 209 VAL B O 1
ATOM 5829 N N . PHE B 1 210 ? -0.126 -42.188 -7.781 1 97.5 210 PHE B N 1
ATOM 5830 C CA . PHE B 1 210 ? 0.404 -41.094 -8.578 1 97.5 210 PHE B CA 1
ATOM 5831 C C . PHE B 1 210 ? -0.706 -40.406 -9.375 1 97.5 210 PHE B C 1
ATOM 5833 O O . PHE B 1 210 ? -1.646 -41.062 -9.828 1 97.5 210 PHE B O 1
ATOM 5840 N N . LYS B 1 211 ? -0.63 -39.156 -9.586 1 97.38 211 LYS B N 1
ATOM 5841 C CA . LYS B 1 211 ? -1.661 -38.375 -10.273 1 97.38 211 LYS B CA 1
ATOM 5842 C C . LYS B 1 211 ? -1.363 -38.281 -11.766 1 97.38 211 LYS B C 1
ATOM 5844 O O . LYS B 1 211 ? -1.97 -37.5 -12.477 1 97.38 211 LYS B O 1
ATOM 5849 N N . ASP B 1 212 ? -0.529 -39.094 -12.328 1 96.88 212 ASP B N 1
ATOM 5850 C CA . ASP B 1 212 ? -0.077 -39.062 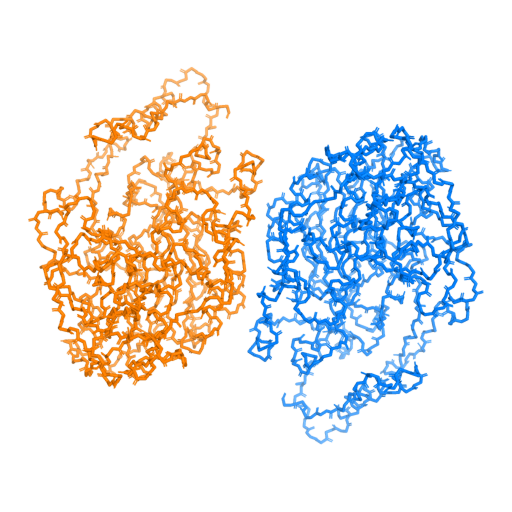-13.711 1 96.88 212 ASP B CA 1
ATOM 5851 C C . ASP B 1 212 ? -1.231 -39.344 -14.672 1 96.88 212 ASP B C 1
ATOM 5853 O O . ASP B 1 212 ? -1.233 -38.844 -15.805 1 96.88 212 ASP B O 1
ATOM 5857 N N . ASN B 1 213 ? -2.168 -40.094 -14.188 1 95.31 213 ASN B N 1
ATOM 5858 C CA . ASN B 1 213 ? -3.271 -40.469 -15.062 1 95.31 213 ASN B CA 1
ATOM 5859 C C . ASN B 1 213 ? -4.445 -39.5 -14.945 1 95.31 213 ASN B C 1
ATOM 5861 O O . ASN B 1 213 ? -5.477 -39.688 -15.586 1 95.31 213 ASN B O 1
ATOM 5865 N N . GLU B 1 214 ? -4.336 -38.562 -14.07 1 96.56 214 GLU B N 1
ATOM 5866 C CA . GLU B 1 214 ? -5.328 -37.5 -13.961 1 96.56 214 GLU B CA 1
ATOM 5867 C C . GLU B 1 214 ? -4.969 -36.312 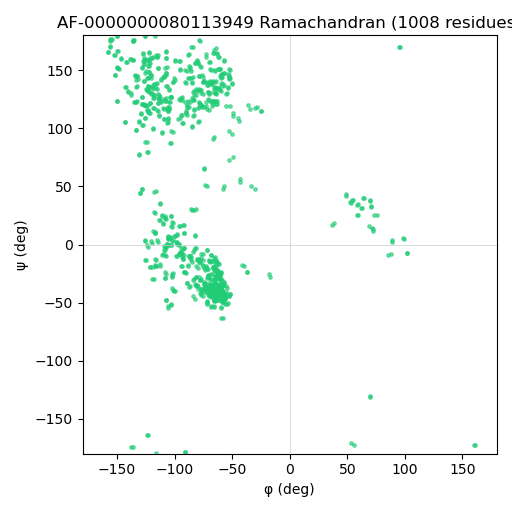-14.859 1 96.56 214 GLU B C 1
ATOM 5869 O O . GLU B 1 214 ? -3.793 -35.969 -15 1 96.56 214 GLU B O 1
ATOM 5874 N N . THR B 1 215 ? -5.945 -35.75 -15.492 1 96.25 215 THR B N 1
ATOM 5875 C CA . THR B 1 215 ? -5.695 -34.594 -16.344 1 96.25 215 THR B CA 1
ATOM 5876 C C . THR B 1 215 ? -5.695 -33.312 -15.539 1 96.25 215 THR B C 1
ATOM 5878 O O . THR B 1 215 ? -6.758 -32.781 -15.203 1 96.25 215 THR B O 1
ATOM 5881 N N . SER B 1 216 ? -4.547 -32.812 -15.25 1 98 216 SER B N 1
ATOM 5882 C CA . SER B 1 216 ? -4.395 -31.562 -14.547 1 98 216 SER B CA 1
ATOM 5883 C C . SER B 1 216 ? -4.434 -30.375 -15.523 1 98 216 SER B C 1
ATOM 5885 O O . SER B 1 216 ? -4.395 -30.578 -16.734 1 98 216 SER B O 1
ATOM 5887 N N . LEU B 1 217 ? -4.516 -29.156 -14.992 1 98.44 217 LEU B N 1
ATOM 5888 C CA . LEU B 1 217 ? -4.383 -27.953 -15.805 1 98.44 217 LEU B CA 1
ATOM 5889 C C . LEU B 1 217 ? -3.074 -27.969 -16.594 1 98.44 217 LEU B C 1
ATOM 5891 O O . LEU B 1 217 ? -3.029 -27.531 -17.734 1 98.44 217 LEU B O 1
ATOM 5895 N N . PHE B 1 218 ? -2.02 -28.484 -15.984 1 98.5 218 PHE B N 1
ATOM 5896 C CA . PHE B 1 218 ? -0.715 -28.516 -16.625 1 98.5 218 PHE B CA 1
ATOM 5897 C C . PHE B 1 218 ? -0.742 -29.422 -17.859 1 98.5 218 PHE B C 1
ATOM 5899 O O . PHE B 1 218 ? -0.19 -29.062 -18.906 1 98.5 218 PHE B O 1
ATOM 5906 N N . HIS B 1 219 ? -1.441 -30.562 -17.734 1 97.81 219 HIS B N 1
ATOM 5907 C CA . HIS B 1 219 ? -1.632 -31.438 -18.891 1 97.81 219 HIS B CA 1
ATOM 5908 C C . HIS B 1 219 ? -2.395 -30.719 -20 1 97.81 219 HIS B C 1
ATOM 5910 O O . HIS B 1 219 ? -2.02 -30.797 -21.172 1 97.81 219 HIS B O 1
ATOM 5916 N N . GLU B 1 220 ? -3.463 -30.062 -19.578 1 97.88 220 GLU B N 1
ATOM 5917 C CA . GLU B 1 220 ? -4.305 -29.359 -20.531 1 97.88 220 GLU B CA 1
ATOM 5918 C C . GLU B 1 220 ? -3.498 -28.328 -21.312 1 97.88 220 GLU B C 1
ATOM 5920 O O . GLU B 1 220 ? -3.553 -28.281 -22.547 1 97.88 220 GLU B O 1
ATOM 5925 N N . PHE B 1 221 ? -2.754 -27.516 -20.656 1 98.62 221 PHE B N 1
ATOM 5926 C CA . PHE B 1 221 ? -1.987 -26.453 -21.312 1 98.62 221 PHE B CA 1
ATOM 5927 C C . PHE B 1 221 ? -0.891 -27.047 -22.188 1 98.62 221 PHE B C 1
ATOM 5929 O O . PHE B 1 221 ? -0.635 -26.547 -23.281 1 98.62 221 PHE B O 1
ATOM 5936 N N . GLN B 1 222 ? -0.229 -28.109 -21.75 1 97.88 222 GLN B N 1
ATOM 5937 C CA . GLN B 1 222 ? 0.766 -28.781 -22.594 1 97.88 222 GLN B CA 1
ATOM 5938 C C . GLN B 1 222 ? 0.141 -29.297 -23.875 1 97.88 222 GLN B C 1
ATOM 5940 O O . GLN B 1 222 ? 0.748 -29.203 -24.953 1 97.88 222 GLN B O 1
ATOM 5945 N N . ASN B 1 223 ? -1.033 -29.859 -23.734 1 97.69 223 ASN B N 1
ATOM 5946 C CA . ASN B 1 223 ? -1.737 -30.391 -24.891 1 97.69 223 ASN B CA 1
ATOM 5947 C C . ASN B 1 223 ? -2.006 -29.312 -25.938 1 97.69 223 ASN B C 1
ATOM 5949 O O . ASN B 1 223 ? -2.123 -29.594 -27.125 1 97.69 223 ASN B O 1
ATOM 5953 N N . TYR B 1 224 ? -2.033 -28.109 -25.469 1 98 224 TYR B N 1
ATOM 5954 C CA . TYR B 1 224 ? -2.309 -27 -26.375 1 98 224 TYR B CA 1
ATOM 5955 C C . TYR B 1 224 ? -1.022 -26.281 -26.766 1 98 224 TYR B C 1
ATOM 5957 O O . TYR B 1 224 ? -1.061 -25.172 -27.312 1 98 224 TYR B O 1
ATOM 5965 N N . GLY B 1 225 ? 0.14 -26.828 -26.375 1 97.62 225 GLY B N 1
ATOM 5966 C CA . GLY B 1 225 ? 1.421 -26.359 -26.875 1 97.62 225 GLY B CA 1
ATOM 5967 C C . GLY B 1 225 ? 2.125 -25.406 -25.938 1 97.62 225 GLY B C 1
ATOM 5968 O O . GLY B 1 225 ? 3.188 -24.875 -26.25 1 97.62 225 GLY B O 1
ATOM 5969 N N . TYR B 1 226 ? 1.608 -25.172 -24.766 1 98.5 226 TYR B N 1
ATOM 5970 C CA . TYR B 1 226 ? 2.197 -24.234 -23.812 1 98.5 226 TYR B CA 1
ATOM 5971 C C . TYR B 1 226 ? 3.43 -24.828 -23.141 1 98.5 226 TYR B C 1
ATOM 5973 O O . TYR B 1 226 ? 3.486 -26.031 -22.906 1 98.5 226 TYR B O 1
ATOM 5981 N N . LYS B 1 227 ? 4.441 -23.984 -22.859 1 98.5 227 LYS B N 1
ATOM 5982 C CA . LYS B 1 227 ? 5.461 -24.312 -21.859 1 98.5 227 LYS B CA 1
ATOM 5983 C C . LYS B 1 227 ? 4.922 -24.156 -20.438 1 98.5 227 LYS B C 1
ATOM 5985 O O . LYS B 1 227 ? 4.301 -23.156 -20.125 1 98.5 227 LYS B O 1
ATOM 5990 N N . THR B 1 228 ? 5.117 -25.172 -19.641 1 98.69 228 THR B N 1
ATOM 5991 C CA . THR B 1 228 ? 4.52 -25.172 -18.312 1 98.69 228 THR B CA 1
ATOM 5992 C C . THR B 1 228 ? 5.59 -24.984 -17.234 1 98.69 228 THR B C 1
ATOM 5994 O O . THR B 1 228 ? 6.727 -25.438 -17.406 1 98.69 228 THR B O 1
ATOM 5997 N N . PHE B 1 229 ? 5.277 -24.281 -16.156 1 98.81 229 PHE B N 1
ATOM 5998 C CA . PHE B 1 229 ? 6.172 -23.875 -15.078 1 98.81 229 PHE B CA 1
ATOM 5999 C C . PHE B 1 229 ? 5.492 -24.047 -13.719 1 98.81 229 PHE B C 1
ATOM 6001 O O . PHE B 1 229 ? 4.34 -23.641 -13.547 1 98.81 229 PHE B O 1
ATOM 6008 N N . LEU B 1 230 ? 6.16 -24.719 -12.789 1 98.75 230 LEU B N 1
ATOM 6009 C CA . LEU B 1 230 ? 5.695 -24.797 -11.406 1 98.75 230 LEU B CA 1
ATOM 6010 C C . LEU B 1 230 ? 6.836 -24.516 -10.438 1 98.75 230 LEU B C 1
ATOM 6012 O O . LEU B 1 230 ? 7.887 -25.156 -10.5 1 98.75 230 LEU B O 1
ATOM 6016 N N . ALA B 1 231 ? 6.676 -23.531 -9.578 1 98.69 231 ALA B N 1
ATOM 6017 C CA . ALA B 1 231 ? 7.621 -23.234 -8.508 1 98.69 231 ALA B CA 1
ATOM 6018 C C . ALA B 1 231 ? 6.918 -23.188 -7.152 1 98.69 231 ALA B C 1
ATOM 6020 O O . ALA B 1 231 ? 5.961 -22.422 -6.969 1 98.69 231 ALA B O 1
ATOM 6021 N N . GLU B 1 232 ? 7.309 -24.031 -6.223 1 98.12 232 GLU B N 1
ATOM 6022 C CA . GLU B 1 232 ? 6.863 -24.047 -4.832 1 98.12 232 GLU B CA 1
ATOM 6023 C C . GLU B 1 232 ? 8.039 -23.859 -3.873 1 98.12 232 GLU B C 1
ATOM 6025 O O . GLU B 1 232 ? 9.148 -24.312 -4.145 1 98.12 232 GLU B O 1
ATOM 6030 N N . ASP B 1 233 ? 7.848 -23.188 -2.73 1 97.5 233 ASP B N 1
ATOM 6031 C CA . ASP B 1 233 ? 8.961 -22.906 -1.834 1 97.5 233 ASP B CA 1
ATOM 6032 C C . ASP B 1 233 ? 8.961 -23.844 -0.631 1 97.5 233 ASP B C 1
ATOM 6034 O O . ASP B 1 233 ? 9.438 -23.484 0.445 1 97.5 233 ASP B O 1
ATOM 6038 N N . TRP B 1 234 ? 8.352 -24.969 -0.844 1 95.81 234 TRP B N 1
ATOM 6039 C CA . TRP B 1 234 ? 8.305 -26.016 0.166 1 95.81 234 TRP B CA 1
ATOM 6040 C C . TRP B 1 234 ? 8.477 -27.391 -0.469 1 95.81 234 TRP B C 1
ATOM 6042 O O . TRP B 1 234 ? 7.781 -27.75 -1.424 1 95.81 234 TRP B O 1
ATOM 6052 N N . ALA B 1 235 ? 9.32 -28.219 0.043 1 94.75 235 ALA B N 1
ATOM 6053 C CA . ALA B 1 235 ? 9.711 -29.484 -0.577 1 94.75 235 ALA B CA 1
ATOM 6054 C C . ALA B 1 235 ? 8.547 -30.484 -0.581 1 94.75 235 ALA B C 1
ATOM 6056 O O . ALA B 1 235 ? 8.477 -31.359 -1.441 1 94.75 235 ALA B O 1
ATOM 6057 N N . GLU B 1 236 ? 7.66 -30.359 0.441 1 91.88 236 GLU B N 1
ATOM 6058 C CA . GLU B 1 236 ? 6.504 -31.25 0.448 1 91.88 236 GLU B CA 1
ATOM 6059 C C . GLU B 1 236 ? 5.41 -30.734 -0.486 1 91.88 236 GLU B C 1
ATOM 6061 O O . GLU B 1 236 ? 4.535 -31.5 -0.902 1 91.88 236 GLU B O 1
ATOM 6066 N N . GLY B 1 237 ? 5.469 -29.438 -0.844 1 91.75 237 GLY B N 1
ATOM 6067 C CA . GLY B 1 237 ? 4.594 -28.828 -1.839 1 91.75 237 GLY B CA 1
ATOM 6068 C C . GLY B 1 237 ? 3.123 -29.062 -1.556 1 91.75 237 GLY B C 1
ATOM 6069 O O . GLY B 1 237 ? 2.766 -29.625 -0.521 1 91.75 237 GLY B O 1
ATOM 6070 N N . THR B 1 238 ? 2.258 -28.719 -2.48 1 94.56 238 THR B N 1
ATOM 6071 C CA . THR B 1 238 ? 0.803 -28.734 -2.365 1 94.56 238 THR B CA 1
ATOM 6072 C C . THR B 1 238 ? 0.257 -30.156 -2.482 1 94.56 238 THR B C 1
ATOM 6074 O O . THR B 1 238 ? -0.659 -30.531 -1.749 1 94.56 238 THR B O 1
ATOM 6077 N N . LEU B 1 239 ? 0.859 -30.984 -3.371 1 95.62 239 LEU B N 1
ATOM 6078 C CA . LEU B 1 239 ? 0.29 -32.281 -3.703 1 95.62 239 LEU B CA 1
ATOM 6079 C C . LEU B 1 239 ? 0.94 -33.406 -2.875 1 95.62 239 LEU B C 1
ATOM 6081 O O . LEU B 1 239 ? 0.444 -34.531 -2.838 1 95.62 239 LEU B O 1
ATOM 6085 N N . ASN B 1 240 ? 2.02 -33.031 -2.127 1 94.75 240 ASN B N 1
ATOM 6086 C CA . ASN B 1 240 ? 2.805 -34.125 -1.523 1 94.75 240 ASN B CA 1
ATOM 6087 C C . ASN B 1 240 ? 2.674 -34.125 -0.003 1 94.75 240 ASN B C 1
ATOM 6089 O O . ASN B 1 240 ? 3.004 -35.125 0.651 1 94.75 240 ASN B O 1
ATOM 6093 N N . TRP B 1 241 ? 2.211 -33 0.512 1 90.44 241 TRP B N 1
ATOM 6094 C CA . TRP B 1 241 ? 2.043 -32.969 1.961 1 90.44 241 TRP B CA 1
ATOM 6095 C C . TRP B 1 241 ? 0.688 -33.531 2.369 1 90.44 241 TRP B C 1
ATOM 6097 O O . TRP B 1 241 ? -0.336 -33.219 1.764 1 90.44 241 TRP B O 1
ATOM 6107 N N . PRO B 1 242 ? 0.384 -34.25 3.418 1 86.75 242 PRO B N 1
ATOM 6108 C CA . PRO B 1 242 ? 1.455 -34.938 4.125 1 86.75 242 PRO B CA 1
ATOM 6109 C C . PRO B 1 242 ? 1.701 -36.344 3.572 1 86.75 242 PRO B C 1
ATOM 6111 O O . PRO B 1 242 ? 0.811 -37.188 3.625 1 86.75 242 PRO B O 1
ATOM 6114 N N . ASN B 1 243 ? 2.729 -36.719 3.012 1 88.44 243 ASN B N 1
ATOM 6115 C CA . ASN B 1 243 ? 3.164 -38.031 2.586 1 88.44 243 ASN B CA 1
ATOM 6116 C C . ASN B 1 243 ? 2.393 -38.5 1.357 1 88.44 243 ASN B C 1
ATOM 6118 O O . ASN B 1 243 ? 2.033 -39.688 1.261 1 88.44 243 ASN B O 1
ATOM 6122 N N . CYS B 1 244 ? 1.887 -37.625 0.574 1 95.25 244 CYS B N 1
ATOM 6123 C CA . CYS B 1 244 ? 1.222 -37.969 -0.679 1 95.25 244 CYS B CA 1
ATOM 6124 C C . CYS B 1 244 ? 2.225 -38.062 -1.822 1 95.25 244 CYS B C 1
ATOM 6126 O O . CYS B 1 244 ? 3.242 -37.375 -1.818 1 95.25 244 CYS B O 1
ATOM 6128 N N . LYS B 1 245 ? 1.916 -38.844 -2.82 1 95.94 245 LYS B N 1
ATOM 6129 C CA . LYS B 1 245 ? 2.879 -39.188 -3.867 1 95.94 245 LYS B CA 1
ATOM 6130 C C . LYS B 1 245 ? 2.996 -38.031 -4.887 1 95.94 245 LYS B C 1
ATOM 6132 O O . LYS B 1 245 ? 4.074 -37.812 -5.426 1 95.94 245 LYS B O 1
ATOM 6137 N N . GLY B 1 246 ? 1.911 -37.438 -5.164 1 95.94 246 GLY B N 1
ATOM 6138 C CA . GLY B 1 246 ? 1.911 -36.438 -6.227 1 95.94 246 GLY B CA 1
ATOM 6139 C C . GLY B 1 246 ? 2.098 -37.031 -7.605 1 95.94 246 GLY B C 1
ATOM 6140 O O . GLY B 1 246 ? 1.402 -38 -7.977 1 95.94 246 GLY B O 1
ATOM 6141 N N . PHE B 1 247 ? 3.029 -36.469 -8.391 1 96.88 247 PHE B N 1
ATOM 6142 C CA . PHE B 1 247 ? 3.307 -36.969 -9.734 1 96.88 247 PHE B CA 1
ATOM 6143 C C . PHE B 1 247 ? 4.559 -37.844 -9.75 1 96.88 247 PHE B C 1
ATOM 6145 O O . PHE B 1 247 ? 5.539 -37.531 -9.07 1 96.88 247 PHE B O 1
ATOM 6152 N N . ASP B 1 248 ? 4.484 -38.812 -10.523 1 96.81 248 ASP B N 1
ATOM 6153 C CA . ASP B 1 248 ? 5.707 -39.531 -10.883 1 96.81 248 ASP B CA 1
ATOM 6154 C C . ASP B 1 248 ? 6.43 -38.844 -12.031 1 96.81 248 ASP B C 1
ATOM 6156 O O . ASP B 1 248 ? 7.637 -38.594 -11.953 1 96.81 248 ASP B O 1
ATOM 6160 N N . LYS B 1 249 ? 5.648 -38.469 -13.008 1 96.31 249 LYS B N 1
ATOM 6161 C CA . LYS B 1 249 ? 6.094 -37.688 -14.164 1 96.31 249 LYS B CA 1
ATOM 6162 C C . LYS B 1 249 ? 5.254 -36.438 -14.328 1 96.31 249 LYS B C 1
ATOM 6164 O O . LYS B 1 249 ? 4.34 -36.406 -15.148 1 96.31 249 LYS B O 1
ATOM 6169 N N . PRO B 1 250 ? 5.691 -35.438 -13.664 1 96.38 250 PRO B N 1
ATOM 6170 C CA . PRO B 1 250 ? 4.875 -34.219 -13.703 1 96.38 250 PRO B CA 1
ATOM 6171 C C . PRO B 1 250 ? 4.801 -33.625 -15.102 1 96.38 250 PRO B C 1
ATOM 6173 O O . PRO B 1 250 ? 5.812 -33.562 -15.805 1 96.38 250 PRO B O 1
ATOM 6176 N N . PRO B 1 251 ? 3.607 -33.219 -15.547 1 97.12 251 PRO B N 1
ATOM 6177 C CA . PRO B 1 251 ? 3.471 -32.5 -16.797 1 97.12 251 PRO B CA 1
ATOM 6178 C C . PRO B 1 251 ? 3.975 -31.047 -16.703 1 97.12 251 PRO B C 1
ATOM 6180 O O . PRO B 1 251 ? 3.281 -30.125 -17.125 1 97.12 251 PRO B O 1
ATOM 6183 N N . ILE B 1 252 ? 5.145 -30.859 -16.219 1 97.44 252 ILE B N 1
ATOM 6184 C CA . ILE B 1 252 ? 5.785 -29.562 -15.961 1 97.44 252 ILE B CA 1
ATOM 6185 C C . ILE B 1 252 ? 7.125 -29.5 -16.688 1 97.44 252 ILE B C 1
ATOM 6187 O O . ILE B 1 252 ? 8.016 -30.328 -16.453 1 97.44 252 ILE B O 1
ATOM 6191 N N . ASP B 1 253 ? 7.23 -28.547 -17.578 1 97.81 253 ASP B N 1
ATOM 6192 C CA . ASP B 1 253 ? 8.477 -28.406 -18.328 1 97.81 253 ASP B CA 1
ATOM 6193 C C . ASP B 1 253 ? 9.602 -27.891 -17.422 1 97.81 253 ASP B C 1
ATOM 6195 O O . ASP B 1 253 ? 10.742 -28.344 -17.531 1 97.81 253 ASP B O 1
ATOM 6199 N N . HIS B 1 254 ? 9.336 -26.953 -16.609 1 98.38 254 HIS B N 1
ATOM 6200 C CA . HIS B 1 254 ? 10.289 -26.391 -15.664 1 98.38 254 HIS B CA 1
ATOM 6201 C C . HIS B 1 254 ? 9.742 -26.438 -14.242 1 98.38 254 HIS B C 1
ATOM 6203 O O . HIS B 1 254 ? 8.812 -25.703 -13.898 1 98.38 254 HIS B O 1
ATOM 6209 N N . ASN B 1 255 ? 10.32 -27.312 -13.445 1 97.75 255 ASN B N 1
ATOM 6210 C CA . ASN B 1 255 ? 9.875 -27.625 -12.086 1 97.75 255 ASN B CA 1
ATOM 6211 C C . ASN B 1 255 ? 10.93 -27.281 -11.055 1 97.75 255 ASN B C 1
ATOM 6213 O O . ASN B 1 255 ? 12.055 -27.766 -11.117 1 97.75 255 ASN B O 1
ATOM 6217 N N . MET B 1 256 ? 10.602 -26.5 -10.055 1 97.69 256 MET B N 1
ATOM 6218 C CA . MET B 1 256 ? 11.555 -25.984 -9.086 1 97.69 256 MET B CA 1
ATOM 6219 C C . MET B 1 256 ? 11.867 -27.016 -8.016 1 97.69 256 MET B C 1
ATOM 6221 O O . MET B 1 256 ? 12.734 -26.812 -7.164 1 97.69 256 MET B O 1
ATOM 6225 N N . ARG B 1 257 ? 11.305 -28.156 -7.957 1 97.62 257 ARG B N 1
ATOM 6226 C CA . ARG B 1 257 ? 11.344 -29.172 -6.906 1 97.62 257 ARG B CA 1
ATOM 6227 C C . ARG B 1 257 ? 12.781 -29.5 -6.52 1 97.62 257 ARG B C 1
ATOM 6229 O O . ARG B 1 257 ? 13.102 -29.609 -5.336 1 97.62 257 ARG B O 1
ATOM 6236 N N . PRO B 1 258 ? 13.695 -29.641 -7.473 1 98 258 PRO B N 1
ATOM 6237 C CA . PRO B 1 258 ? 15.07 -29.938 -7.082 1 98 258 PRO B CA 1
ATOM 6238 C C . PRO B 1 258 ? 15.664 -28.875 -6.148 1 98 258 PRO B C 1
ATOM 6240 O O . PRO B 1 258 ? 16.453 -29.203 -5.258 1 98 258 PRO B O 1
ATOM 6243 N N . PHE B 1 259 ? 15.32 -27.672 -6.336 1 98.44 259 PHE B N 1
ATOM 6244 C CA . PHE B 1 259 ? 15.805 -26.578 -5.5 1 98.44 259 PHE B CA 1
ATOM 6245 C C . PHE B 1 259 ? 15.398 -26.797 -4.047 1 98.44 259 PHE B C 1
ATOM 6247 O O . PHE B 1 259 ? 16.234 -26.688 -3.143 1 98.44 259 PHE B O 1
ATOM 6254 N N . GLN B 1 260 ? 14.172 -27.109 -3.834 1 97.56 260 GLN B N 1
ATOM 6255 C CA . GLN B 1 260 ? 13.656 -27.297 -2.48 1 97.56 260 GLN B CA 1
ATOM 6256 C C . GLN B 1 260 ? 14.211 -28.562 -1.841 1 97.56 260 GLN B C 1
ATOM 6258 O O . GLN B 1 260 ? 14.438 -28.609 -0.629 1 97.56 260 GLN B O 1
ATOM 6263 N N . ASN B 1 261 ? 14.375 -29.578 -2.678 1 97.56 261 ASN B N 1
ATOM 6264 C CA . ASN B 1 261 ? 15.016 -30.781 -2.158 1 97.56 261 ASN B CA 1
ATOM 6265 C C . ASN B 1 261 ? 16.422 -30.469 -1.632 1 97.56 261 ASN B C 1
ATOM 6267 O O . ASN B 1 261 ? 16.812 -30.969 -0.569 1 97.56 261 ASN B O 1
ATOM 6271 N N . VAL B 1 262 ? 17.188 -29.688 -2.354 1 97.62 262 VAL B N 1
ATOM 6272 C CA . VAL B 1 262 ? 18.531 -29.297 -1.928 1 97.62 262 VAL B CA 1
ATOM 6273 C C . VAL B 1 262 ? 18.453 -28.531 -0.603 1 97.62 262 VAL B C 1
ATOM 6275 O O . VAL B 1 262 ? 19.234 -28.797 0.316 1 97.62 262 VAL B O 1
ATOM 6278 N N . LEU B 1 263 ? 17.516 -27.672 -0.493 1 96.38 263 LEU B N 1
ATOM 6279 C CA . LEU B 1 263 ? 17.406 -26.766 0.644 1 96.38 263 LEU B CA 1
ATOM 6280 C C . LEU B 1 263 ? 16.922 -27.5 1.887 1 96.38 263 LEU B C 1
ATOM 6282 O O . LEU B 1 263 ? 17.344 -27.188 3.004 1 96.38 263 LEU B O 1
ATOM 6286 N N . GLU B 1 264 ? 16.078 -28.5 1.748 1 95.25 264 GLU B N 1
ATOM 6287 C CA . GLU B 1 264 ? 15.312 -28.953 2.912 1 95.25 264 GLU B CA 1
ATOM 6288 C C . GLU B 1 264 ? 15.609 -30.422 3.234 1 95.25 264 GLU B C 1
ATOM 6290 O O . GLU B 1 264 ? 15.461 -30.844 4.383 1 95.25 264 GLU B O 1
ATOM 6295 N N . ARG B 1 265 ? 15.93 -31.172 2.209 1 95.12 265 ARG B N 1
ATOM 6296 C CA . ARG B 1 265 ? 16.047 -32.594 2.439 1 95.12 265 ARG B CA 1
ATOM 6297 C C . ARG B 1 265 ? 17.438 -32.969 2.938 1 95.12 265 ARG B C 1
ATOM 6299 O O . ARG B 1 265 ? 18.438 -32.375 2.518 1 95.12 265 ARG B O 1
ATOM 6306 N N . LYS B 1 266 ? 17.375 -34 3.703 1 91.5 266 LYS B N 1
ATOM 6307 C CA . LYS B 1 266 ? 18.641 -34.5 4.25 1 91.5 266 LYS B CA 1
ATOM 6308 C C . LYS B 1 266 ? 19.531 -35.062 3.15 1 91.5 266 LYS B C 1
ATOM 6310 O O . LYS B 1 266 ? 19.031 -35.688 2.201 1 91.5 266 LYS B O 1
ATOM 6315 N N . ASN B 1 267 ? 20.781 -34.906 3.115 1 90.88 267 ASN B N 1
ATOM 6316 C CA . ASN B 1 267 ? 21.828 -35.531 2.309 1 90.88 267 ASN B CA 1
ATOM 6317 C C . ASN B 1 267 ? 21.781 -35.031 0.861 1 90.88 267 ASN B C 1
ATOM 6319 O O . ASN B 1 267 ? 22.312 -35.688 -0.035 1 90.88 267 ASN B O 1
ATOM 6323 N N . HIS B 1 268 ? 21.031 -34 0.58 1 94.69 268 HIS B N 1
ATOM 6324 C CA . HIS B 1 268 ? 20.969 -33.5 -0.788 1 94.69 268 HIS B CA 1
ATOM 6325 C C . HIS B 1 268 ? 22.031 -32.438 -1.031 1 94.69 268 HIS B C 1
ATOM 6327 O O . HIS B 1 268 ? 22.391 -32.156 -2.178 1 94.69 268 HIS B O 1
ATOM 6333 N N . SER B 1 269 ? 22.469 -31.797 -0.008 1 94.38 269 SER B N 1
ATOM 6334 C CA . SER B 1 269 ? 23.422 -30.703 -0.176 1 94.38 269 SER B CA 1
ATOM 6335 C C . SER B 1 269 ? 24.234 -30.484 1.096 1 94.38 269 SER B C 1
ATOM 6337 O O . SER B 1 269 ? 24.062 -31.219 2.082 1 94.38 269 SER B O 1
ATOM 63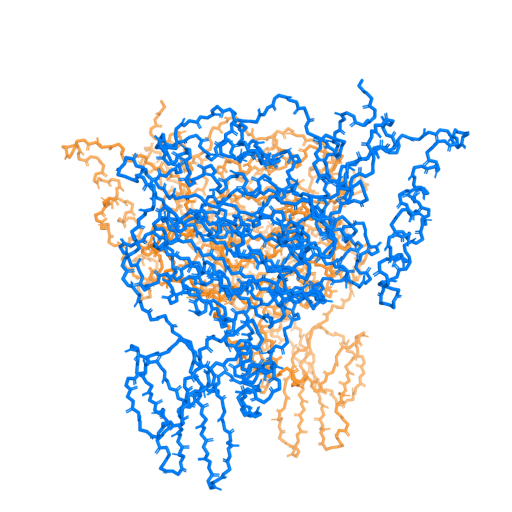39 N N . LEU B 1 270 ? 25.156 -29.594 0.977 1 94.62 270 LEU B N 1
ATOM 6340 C CA . LEU B 1 270 ? 25.969 -29.234 2.137 1 94.62 270 LEU B CA 1
ATOM 6341 C C . LEU B 1 270 ? 25.219 -28.266 3.049 1 94.62 270 LEU B C 1
ATOM 6343 O O . LEU B 1 270 ? 24.344 -27.531 2.596 1 94.62 270 LEU B O 1
ATOM 6347 N N . ASN B 1 271 ? 25.609 -28.266 4.293 1 93 271 ASN B N 1
ATOM 6348 C CA . ASN B 1 271 ? 24.922 -27.438 5.285 1 93 271 ASN B CA 1
ATOM 6349 C C . ASN B 1 271 ? 25.047 -25.953 4.953 1 93 271 ASN B C 1
ATOM 6351 O O . ASN B 1 271 ? 24.094 -25.188 5.156 1 93 271 ASN B O 1
ATOM 6355 N N . VAL B 1 272 ? 26.125 -25.516 4.441 1 93.88 272 VAL B N 1
ATOM 6356 C CA . VAL B 1 272 ? 26.359 -24.109 4.125 1 93.88 272 VAL B CA 1
ATOM 6357 C C . VAL B 1 272 ? 25.391 -23.656 3.027 1 93.88 272 VAL B C 1
ATOM 6359 O O . VAL B 1 272 ? 24.984 -22.5 2.984 1 93.88 272 VAL B O 1
ATOM 6362 N N . THR B 1 273 ? 25.016 -24.594 2.197 1 94.69 273 THR B N 1
ATOM 6363 C CA . THR B 1 273 ? 24.078 -24.297 1.116 1 94.69 273 THR B CA 1
ATOM 6364 C C . THR B 1 273 ? 22.672 -24.109 1.659 1 94.69 273 THR B C 1
ATOM 6366 O O . THR B 1 273 ? 21.953 -23.203 1.233 1 94.69 273 THR B O 1
ATOM 6369 N N . LYS B 1 274 ? 22.359 -24.891 2.605 1 93.06 274 LYS B N 1
ATOM 6370 C CA . LYS B 1 274 ? 21.016 -24.891 3.166 1 93.06 274 LYS B CA 1
ATOM 6371 C C . LYS B 1 274 ? 20.734 -23.609 3.936 1 93.06 274 LYS B C 1
ATOM 6373 O O . LYS B 1 274 ? 19.562 -23.25 4.145 1 93.06 274 LYS B O 1
ATOM 6378 N N . GLN B 1 275 ? 21.703 -22.828 4.258 1 90.31 275 GLN B N 1
ATOM 6379 C CA . GLN B 1 275 ? 21.562 -21.688 5.156 1 90.31 275 GLN B CA 1
ATOM 6380 C C . GLN B 1 275 ? 21.5 -20.375 4.375 1 90.31 275 GLN B C 1
ATOM 6382 O O . GLN B 1 275 ? 21.297 -19.312 4.957 1 90.31 275 GLN B O 1
ATOM 6387 N N . HIS B 1 276 ? 21.516 -20.469 3.078 1 89.19 276 HIS B N 1
ATOM 6388 C CA . HIS B 1 276 ? 21.75 -19.219 2.344 1 89.19 276 HIS B CA 1
ATOM 6389 C C . HIS B 1 276 ? 20.5 -18.344 2.342 1 89.19 276 HIS B C 1
ATOM 6391 O O . HIS B 1 276 ? 20.578 -17.141 2.057 1 89.19 276 HIS B O 1
ATOM 6397 N N . LEU B 1 277 ? 19.312 -18.906 2.736 1 88 277 LEU B N 1
ATOM 6398 C CA . LEU B 1 277 ? 18.094 -18.109 2.766 1 88 277 LEU B CA 1
ATOM 6399 C C . LEU B 1 277 ? 17.672 -17.812 4.199 1 88 277 LEU B C 1
ATOM 6401 O O . LEU B 1 277 ? 16.484 -17.562 4.469 1 88 277 LEU B O 1
ATOM 6405 N N . ASN B 1 278 ? 18.625 -17.844 5.102 1 82.06 278 ASN B N 1
ATOM 6406 C CA . ASN B 1 278 ? 18.312 -17.594 6.504 1 82.06 278 ASN B CA 1
ATOM 6407 C C . ASN B 1 278 ? 18.234 -16.094 6.797 1 82.06 278 ASN B C 1
ATOM 6409 O O . ASN B 1 278 ? 18.156 -15.688 7.957 1 82.06 278 ASN B O 1
ATOM 6413 N N . GLY B 1 279 ? 18.297 -15.289 5.832 1 80.38 279 GLY B N 1
ATOM 6414 C CA . GLY B 1 279 ? 18.031 -13.867 6.004 1 80.38 279 GLY B CA 1
ATOM 6415 C C . GLY B 1 279 ? 19.281 -13.023 6.059 1 80.38 279 GLY B C 1
ATOM 6416 O O . GLY B 1 279 ? 19.203 -11.789 6 1 80.38 279 GLY B O 1
ATOM 6417 N N . LYS B 1 280 ? 20.438 -13.57 6.09 1 83.38 280 LYS B N 1
ATOM 6418 C CA . LYS B 1 280 ? 21.672 -12.805 6.199 1 83.38 280 LYS B CA 1
ATOM 6419 C C . LYS B 1 280 ? 21.938 -12 4.93 1 83.38 280 LYS B C 1
ATOM 6421 O O . LYS B 1 280 ? 22.438 -10.875 4.992 1 83.38 280 LYS B O 1
ATOM 6426 N N . MET B 1 281 ? 21.578 -12.562 3.811 1 90.06 281 MET B N 1
ATOM 6427 C CA . MET B 1 281 ? 21.812 -11.914 2.523 1 90.06 281 MET B CA 1
ATOM 6428 C C . MET B 1 281 ? 20.594 -11.141 2.064 1 90.06 281 MET B C 1
ATOM 6430 O O . MET B 1 281 ? 20.422 -10.883 0.871 1 90.06 281 MET B O 1
ATOM 6434 N N . CYS B 1 282 ? 19.609 -10.844 2.926 1 91.75 282 CYS B N 1
ATOM 6435 C CA . CYS B 1 282 ? 18.391 -10.078 2.676 1 91.75 282 CYS B CA 1
ATOM 6436 C C . CYS B 1 282 ? 17.531 -10.773 1.634 1 91.75 282 CYS B C 1
ATOM 6438 O O . CYS B 1 282 ? 16.922 -10.109 0.782 1 91.75 282 CYS B O 1
ATOM 6440 N N . ARG B 1 283 ? 17.641 -12.109 1.647 1 94.38 283 ARG B N 1
ATOM 6441 C CA . ARG B 1 283 ? 16.828 -12.906 0.734 1 94.38 283 ARG B CA 1
ATOM 6442 C C . ARG B 1 283 ? 16.047 -13.984 1.488 1 94.38 283 ARG B C 1
ATOM 6444 O O . ARG B 1 283 ? 16.547 -14.539 2.475 1 94.38 283 ARG B O 1
ATOM 6451 N N . GLU B 1 284 ? 14.852 -14.125 1.004 1 94.62 284 GLU B N 1
ATOM 6452 C CA . GLU B 1 284 ? 13.961 -15.164 1.516 1 94.62 284 GLU B CA 1
ATOM 6453 C C . GLU B 1 284 ? 13.438 -16.047 0.387 1 94.62 284 GLU B C 1
ATOM 6455 O O . GLU B 1 284 ? 13.812 -15.867 -0.774 1 94.62 284 GLU B O 1
ATOM 6460 N N . HIS B 1 285 ? 12.625 -17.031 0.747 1 96.44 285 HIS B N 1
ATOM 6461 C CA . HIS B 1 285 ? 12.141 -18.047 -0.185 1 96.44 285 HIS B CA 1
ATOM 6462 C C . HIS B 1 285 ? 11.414 -17.406 -1.36 1 96.44 285 HIS B C 1
ATOM 6464 O O . HIS B 1 285 ? 11.617 -17.797 -2.512 1 96.44 285 HIS B O 1
ATOM 6470 N N . HIS B 1 286 ? 10.586 -16.406 -1.133 1 97.5 286 HIS B N 1
ATOM 6471 C CA . HIS B 1 286 ? 9.781 -15.836 -2.211 1 97.5 286 HIS B CA 1
ATOM 6472 C C . HIS B 1 286 ? 10.648 -15.109 -3.227 1 97.5 286 HIS B C 1
ATOM 6474 O O . HIS B 1 286 ? 10.289 -15.008 -4.402 1 97.5 286 HIS B O 1
ATOM 6480 N N . HIS B 1 287 ? 11.82 -14.641 -2.795 1 97.25 287 HIS B N 1
ATOM 6481 C CA . HIS B 1 287 ? 12.727 -14.023 -3.75 1 97.25 287 HIS B CA 1
ATOM 6482 C C . HIS B 1 287 ? 13.203 -15.023 -4.797 1 97.25 287 HIS B C 1
ATOM 6484 O O . HIS B 1 287 ? 13.273 -14.703 -5.984 1 97.25 287 HIS B O 1
ATOM 6490 N N . THR B 1 288 ? 13.484 -16.234 -4.355 1 97.31 288 THR B N 1
ATOM 6491 C CA . THR B 1 288 ? 13.953 -17.266 -5.27 1 97.31 288 THR B CA 1
ATOM 6492 C C . THR B 1 288 ? 12.844 -17.688 -6.227 1 97.31 288 THR B C 1
ATOM 6494 O O . THR B 1 288 ? 13.094 -17.969 -7.398 1 97.31 288 THR B O 1
ATOM 6497 N N . LEU B 1 289 ? 11.617 -17.766 -5.703 1 98.69 289 LEU B N 1
ATOM 6498 C CA . LEU B 1 289 ? 10.469 -18.078 -6.543 1 98.69 289 LEU B CA 1
ATOM 6499 C C . LEU B 1 289 ? 10.305 -17.031 -7.648 1 98.69 289 LEU B C 1
ATOM 6501 O O . LEU B 1 289 ? 10.117 -17.391 -8.812 1 98.69 289 LEU B O 1
ATOM 6505 N N . LEU B 1 290 ? 10.383 -15.805 -7.262 1 98.81 290 LEU B N 1
ATOM 6506 C CA . LEU B 1 290 ? 10.203 -14.711 -8.219 1 98.81 290 LEU B CA 1
ATOM 6507 C C . LEU B 1 290 ? 11.344 -14.688 -9.234 1 98.81 290 LEU B C 1
ATOM 6509 O O . LEU B 1 290 ? 11.117 -14.414 -10.414 1 98.81 290 LEU B O 1
ATOM 6513 N N . ASP B 1 291 ? 12.609 -14.992 -8.797 1 98.19 291 ASP B N 1
ATOM 6514 C CA . ASP B 1 291 ? 13.734 -15.094 -9.719 1 98.19 291 ASP B CA 1
ATOM 6515 C C . ASP B 1 291 ? 13.477 -16.156 -10.781 1 98.19 291 ASP B C 1
ATOM 6517 O O . ASP B 1 291 ? 13.641 -15.906 -11.977 1 98.19 291 ASP B O 1
ATOM 6521 N N . TYR B 1 292 ? 13.078 -17.281 -10.297 1 98.75 292 TYR B N 1
ATOM 6522 C CA . TYR B 1 292 ? 12.859 -18.422 -11.188 1 98.75 292 TYR B CA 1
ATOM 6523 C C . TYR B 1 292 ? 11.703 -18.156 -12.148 1 98.75 292 TYR B C 1
ATOM 6525 O O . TYR B 1 292 ? 11.797 -18.453 -13.336 1 98.75 292 TYR B O 1
ATOM 6533 N N . LEU B 1 293 ? 10.633 -17.578 -11.664 1 98.88 293 LEU B N 1
ATOM 6534 C CA . LEU B 1 293 ? 9.5 -17.203 -12.516 1 98.88 293 LEU B CA 1
ATOM 6535 C C . LEU B 1 293 ? 9.93 -16.188 -13.57 1 98.88 293 LEU B C 1
ATOM 6537 O O . LEU B 1 293 ? 9.57 -16.312 -14.742 1 98.88 293 LEU B O 1
ATOM 6541 N N . GLY B 1 294 ? 10.672 -15.18 -13.117 1 98.81 294 GLY B N 1
ATOM 6542 C CA . GLY B 1 294 ? 11.164 -14.195 -14.062 1 98.81 294 GLY B CA 1
ATOM 6543 C C . GLY B 1 294 ? 12.023 -14.789 -15.156 1 98.81 294 GLY B C 1
ATOM 6544 O O . GLY B 1 294 ? 11.883 -14.445 -16.328 1 98.81 294 GLY B O 1
ATOM 6545 N N . GLN B 1 295 ? 12.922 -15.68 -14.789 1 98.62 295 GLN B N 1
ATOM 6546 C CA . GLN B 1 295 ? 13.773 -16.375 -15.75 1 98.62 295 GLN B CA 1
ATOM 6547 C C . GLN B 1 295 ? 12.93 -17.156 -16.766 1 98.62 295 GLN B C 1
ATOM 6549 O O . GLN B 1 295 ? 13.258 -17.188 -17.953 1 98.62 295 GLN B O 1
ATOM 6554 N N . PHE B 1 296 ? 11.898 -17.75 -16.312 1 98.62 296 PHE B N 1
ATOM 6555 C CA . PHE B 1 296 ? 11.008 -18.5 -17.188 1 98.62 296 PHE B CA 1
ATOM 6556 C C . PHE B 1 296 ? 10.32 -17.578 -18.188 1 98.62 296 PHE B C 1
ATOM 6558 O O . PHE B 1 296 ? 10.258 -17.891 -19.375 1 98.62 296 PHE B O 1
ATOM 6565 N N . LEU B 1 297 ? 9.75 -16.469 -17.656 1 98.38 297 LEU B N 1
ATOM 6566 C CA . LEU B 1 297 ? 9.078 -15.516 -18.531 1 98.38 297 LEU B CA 1
ATOM 6567 C C . LEU B 1 297 ? 10.023 -15.008 -19.609 1 98.38 297 LEU B C 1
ATOM 6569 O O . LEU B 1 297 ? 9.609 -14.82 -20.766 1 98.38 297 LEU B O 1
ATOM 6573 N N . ASP B 1 298 ? 11.273 -14.906 -19.312 1 97.69 298 ASP B N 1
ATOM 6574 C CA . ASP B 1 298 ? 12.266 -14.367 -20.234 1 97.69 298 ASP B CA 1
ATOM 6575 C C . ASP B 1 298 ? 12.719 -15.422 -21.234 1 97.69 298 ASP B C 1
ATOM 6577 O O . ASP B 1 298 ? 13.102 -15.094 -22.359 1 97.69 298 ASP B O 1
ATOM 6581 N N . ALA B 1 299 ? 12.664 -16.641 -20.859 1 97.19 299 ALA B N 1
ATOM 6582 C CA . ALA B 1 299 ? 13.32 -17.719 -21.594 1 97.19 299 ALA B CA 1
ATOM 6583 C C . ALA B 1 299 ? 12.578 -18.047 -22.891 1 97.19 299 ALA B C 1
ATOM 6585 O O . ALA B 1 299 ? 13.156 -18.594 -23.828 1 97.19 299 ALA B O 1
ATOM 6586 N N . TYR B 1 300 ? 11.289 -17.688 -22.953 1 96.31 300 TYR B N 1
ATOM 6587 C CA . TYR B 1 300 ? 10.469 -18.078 -24.109 1 96.31 300 TYR B CA 1
ATOM 6588 C C . TYR B 1 300 ? 9.719 -16.875 -24.656 1 96.31 300 TYR B C 1
ATOM 6590 O O . TYR B 1 300 ? 8.492 -16.797 -24.547 1 96.31 300 TYR B O 1
ATOM 6598 N N . PRO B 1 301 ? 10.312 -16.016 -25.375 1 93.44 301 PRO B N 1
ATOM 6599 C CA . PRO B 1 301 ? 9.648 -14.812 -25.891 1 93.44 301 PRO B CA 1
ATOM 6600 C C . PRO B 1 301 ? 8.633 -15.133 -27 1 93.44 301 PRO B C 1
ATOM 6602 O O . PRO B 1 301 ? 7.703 -14.352 -27.219 1 93.44 301 PRO B O 1
ATOM 6605 N N . ASP B 1 302 ? 8.766 -16.312 -27.672 1 92.5 302 ASP B N 1
ATOM 6606 C CA . ASP B 1 302 ? 7.938 -16.594 -28.844 1 92.5 302 ASP B CA 1
ATOM 6607 C C . ASP B 1 302 ? 7.035 -17.812 -28.594 1 92.5 302 ASP B C 1
ATOM 6609 O O . ASP B 1 302 ? 6.48 -18.375 -29.547 1 92.5 302 ASP B O 1
ATOM 6613 N N . GLN B 1 303 ? 6.969 -18.297 -27.375 1 95.62 303 GLN B N 1
ATOM 6614 C CA . GLN B 1 303 ? 6.125 -19.453 -27.031 1 95.62 303 GLN B CA 1
ATOM 6615 C C . GLN B 1 303 ? 5.125 -19.078 -25.938 1 95.62 303 GLN B C 1
ATOM 6617 O O . GLN B 1 303 ? 5.391 -18.203 -25.109 1 95.62 303 GLN B O 1
ATOM 6622 N N . LYS B 1 304 ? 3.994 -19.734 -26.031 1 97.5 304 LYS B N 1
ATOM 6623 C CA . LYS B 1 304 ? 2.984 -19.5 -25 1 97.5 304 LYS B CA 1
ATOM 6624 C C . LYS B 1 304 ? 3.365 -20.203 -23.688 1 97.5 304 LYS B C 1
ATOM 6626 O O . LYS B 1 304 ? 3.889 -21.312 -23.703 1 97.5 304 LYS B O 1
ATOM 6631 N N . LYS B 1 305 ? 3.115 -19.516 -22.609 1 98.62 305 LYS B N 1
ATOM 6632 C CA . LYS B 1 305 ? 3.576 -19.969 -21.297 1 98.62 305 LYS B CA 1
ATOM 6633 C C . LYS B 1 305 ? 2.414 -20.078 -20.312 1 98.62 305 LYS B C 1
ATOM 6635 O O . LYS B 1 305 ? 1.521 -19.234 -20.297 1 98.62 305 LYS B O 1
ATOM 6640 N N . PHE B 1 306 ? 2.352 -21.172 -19.578 1 98.81 306 PHE B N 1
ATOM 6641 C CA . PHE B 1 306 ? 1.512 -21.359 -18.391 1 98.81 306 PHE B CA 1
ATOM 6642 C C . PHE B 1 306 ? 2.365 -21.5 -17.141 1 98.81 306 PHE B C 1
ATOM 6644 O O . PHE B 1 306 ? 3.047 -22.516 -16.969 1 98.81 306 PHE B O 1
ATOM 6651 N N . SER B 1 307 ? 2.35 -20.5 -16.234 1 98.88 307 SER B N 1
ATOM 6652 C CA . SER B 1 307 ? 3.217 -20.5 -15.07 1 98.88 307 SER B CA 1
ATOM 6653 C C . SER B 1 307 ? 2.402 -20.438 -13.781 1 98.88 307 SER B C 1
ATOM 6655 O O . SER B 1 307 ? 1.452 -19.656 -13.68 1 98.88 307 SER B O 1
ATOM 6657 N N . TRP B 1 308 ? 2.781 -21.25 -12.859 1 98.88 308 TRP B N 1
ATOM 6658 C CA . TRP B 1 308 ? 2.172 -21.281 -11.531 1 98.88 308 TRP B CA 1
ATOM 6659 C C . TRP B 1 308 ? 3.234 -21.219 -10.438 1 98.88 308 TRP B C 1
ATOM 6661 O O . TRP B 1 308 ? 4.082 -22.109 -10.328 1 98.88 308 TRP B O 1
ATOM 6671 N N . MET B 1 309 ? 3.256 -20.172 -9.727 1 98.75 309 MET B N 1
ATOM 6672 C CA . MET B 1 309 ? 4.086 -20.031 -8.531 1 98.75 309 MET B CA 1
ATOM 6673 C C . MET B 1 309 ? 3.246 -20.188 -7.27 1 98.75 309 MET B C 1
ATOM 6675 O O . MET B 1 309 ? 2.182 -19.578 -7.145 1 98.75 309 MET B O 1
ATOM 6679 N N . TRP B 1 310 ? 3.621 -21.047 -6.375 1 98.62 310 TRP B N 1
ATOM 6680 C CA . TRP B 1 310 ? 2.951 -21.266 -5.098 1 98.62 310 TRP B CA 1
ATOM 6681 C C . TRP B 1 310 ? 3.889 -20.969 -3.932 1 98.62 310 TRP B C 1
ATOM 6683 O O . TRP B 1 310 ? 4.695 -21.812 -3.539 1 98.62 310 TRP B O 1
ATOM 6693 N N . ALA B 1 311 ? 3.758 -19.797 -3.348 1 98.44 311 ALA B N 1
ATOM 6694 C CA . ALA B 1 311 ? 4.559 -19.391 -2.197 1 98.44 311 ALA B CA 1
ATOM 6695 C C . ALA B 1 311 ? 3.877 -19.781 -0.889 1 98.44 311 ALA B C 1
ATOM 6697 O O . ALA B 1 311 ? 2.877 -19.172 -0.5 1 98.44 311 ALA B O 1
ATOM 6698 N N . SER B 1 312 ? 4.449 -20.688 -0.168 1 97.12 312 SER B N 1
ATOM 6699 C CA . SER B 1 312 ? 3.822 -21.234 1.027 1 97.12 312 SER B CA 1
ATOM 6700 C C . SER B 1 312 ? 4.406 -20.625 2.293 1 97.12 312 SER B C 1
ATOM 6702 O O . SER B 1 312 ? 3.711 -20.484 3.303 1 97.12 312 SER B O 1
ATOM 6704 N N . VAL B 1 313 ? 5.562 -20.156 2.25 1 95.69 313 VAL B N 1
ATOM 6705 C CA . VAL B 1 313 ? 6.32 -19.844 3.461 1 95.69 313 VAL B CA 1
ATOM 6706 C C . VAL B 1 313 ? 5.887 -18.484 4.012 1 95.69 313 VAL B C 1
ATOM 6708 O O . VAL B 1 313 ? 5.762 -18.312 5.227 1 95.69 313 VAL B O 1
ATOM 6711 N N . LEU B 1 314 ? 5.574 -17.531 3.207 1 95.75 314 LEU B N 1
ATOM 6712 C CA . LEU B 1 314 ? 5.301 -16.156 3.609 1 95.75 314 LEU B CA 1
ATOM 6713 C C . LEU B 1 314 ? 4.078 -16.094 4.516 1 95.75 314 LEU B C 1
ATOM 6715 O O . LEU B 1 314 ? 4.113 -15.445 5.566 1 95.75 314 LEU B O 1
ATOM 6719 N N . GLY B 1 315 ? 3.016 -16.766 4.098 1 94.25 315 GLY B N 1
ATOM 6720 C CA . GLY B 1 315 ? 1.728 -16.562 4.738 1 94.25 315 GLY B CA 1
ATOM 6721 C C . GLY B 1 315 ? 1.331 -17.688 5.664 1 94.25 315 GLY B C 1
ATOM 6722 O O . GLY B 1 315 ? 0.296 -17.625 6.328 1 94.25 315 GLY B O 1
ATOM 6723 N N . HIS B 1 316 ? 2.121 -18.609 5.895 1 91.19 316 HIS B N 1
ATOM 6724 C CA . HIS B 1 316 ? 1.723 -19.875 6.492 1 91.19 316 HIS B CA 1
ATOM 6725 C C . HIS B 1 316 ? 1.451 -19.719 7.984 1 91.19 316 HIS B C 1
ATOM 6727 O O . HIS B 1 316 ? 0.472 -20.266 8.5 1 91.19 316 HIS B O 1
ATOM 6733 N N . SER B 1 317 ? 2.123 -18.906 8.695 1 89.31 317 SER B N 1
ATOM 6734 C CA . SER B 1 317 ? 2.141 -19.109 10.141 1 89.31 317 SER B CA 1
ATOM 6735 C C . SER B 1 317 ? 1.607 -17.891 10.875 1 89.31 317 SER B C 1
ATOM 6737 O O . SER B 1 317 ? 1.247 -17.969 12.055 1 89.31 317 SER B O 1
ATOM 6739 N N . THR B 1 318 ? 1.593 -16.797 10.211 1 92.44 318 THR B N 1
ATOM 6740 C CA . THR B 1 318 ? 1.251 -15.602 10.969 1 92.44 318 THR B CA 1
ATOM 6741 C C . THR B 1 318 ? 0.568 -14.57 10.07 1 92.44 318 THR B C 1
ATOM 6743 O O . THR B 1 318 ? 0.803 -14.539 8.859 1 92.44 318 THR B O 1
ATOM 6746 N N . GLU B 1 319 ? -0.238 -13.789 10.719 1 93.75 319 GLU B N 1
ATOM 6747 C CA . GLU B 1 319 ? -0.937 -12.672 10.086 1 93.75 319 GLU B CA 1
ATOM 6748 C C . GLU B 1 319 ? 0.049 -11.664 9.508 1 93.75 319 GLU B C 1
ATOM 6750 O O . GLU B 1 319 ? -0.268 -10.961 8.547 1 93.75 319 GLU B O 1
ATOM 6755 N N . ASN B 1 320 ? 1.217 -11.602 9.984 1 96.69 320 ASN B N 1
ATOM 6756 C CA . ASN B 1 320 ? 2.145 -10.516 9.672 1 96.69 320 ASN B CA 1
ATOM 6757 C C . ASN B 1 320 ? 3.299 -11.008 8.797 1 96.69 320 ASN B C 1
ATOM 6759 O O . ASN B 1 320 ? 4.332 -10.336 8.703 1 96.69 320 ASN B O 1
ATOM 6763 N N . GLY B 1 321 ? 3.168 -12.117 8.156 1 96.69 321 GLY B N 1
ATOM 6764 C CA . GLY B 1 321 ? 4.266 -12.711 7.406 1 96.69 321 GLY B CA 1
ATOM 6765 C C . GLY B 1 321 ? 4.367 -12.18 5.988 1 96.69 321 GLY B C 1
ATOM 6766 O O . GLY B 1 321 ? 5.406 -12.32 5.344 1 96.69 321 GLY B O 1
ATOM 6767 N N . ILE B 1 322 ? 3.371 -11.453 5.516 1 98.06 322 ILE B N 1
ATOM 6768 C CA . ILE B 1 322 ? 3.293 -11.188 4.082 1 98.06 322 ILE B CA 1
ATOM 6769 C C . ILE B 1 322 ? 3.639 -9.727 3.809 1 98.06 322 ILE B C 1
ATOM 6771 O O . ILE B 1 322 ? 4.207 -9.398 2.764 1 98.06 322 ILE B O 1
ATOM 6775 N N . ALA B 1 323 ? 3.41 -8.82 4.695 1 97.88 323 ALA B N 1
ATOM 6776 C CA . ALA B 1 323 ? 3.393 -7.383 4.445 1 97.88 323 ALA B CA 1
ATOM 6777 C C . ALA B 1 323 ? 4.75 -6.895 3.953 1 97.88 323 ALA B C 1
ATOM 6779 O O . ALA B 1 323 ? 4.828 -6.043 3.062 1 97.88 323 ALA B O 1
ATOM 6780 N N . HIS B 1 324 ? 5.855 -7.414 4.523 1 96.75 324 HIS B N 1
ATOM 6781 C CA . HIS B 1 324 ? 7.188 -6.934 4.184 1 96.75 324 HIS B CA 1
ATOM 6782 C C . HIS B 1 324 ? 7.562 -7.316 2.754 1 96.75 324 HIS B C 1
ATOM 6784 O O . HIS B 1 324 ? 8.547 -6.809 2.207 1 96.75 324 HIS B O 1
ATOM 6790 N N . SER B 1 325 ? 6.738 -8.188 2.051 1 98 325 SER B N 1
ATOM 6791 C CA . SER B 1 325 ? 7.043 -8.641 0.698 1 98 325 SER B CA 1
ATOM 6792 C C . SER B 1 325 ? 6.273 -7.836 -0.344 1 98 325 SER B C 1
ATOM 6794 O O . SER B 1 325 ? 6.367 -8.109 -1.542 1 98 325 SER B O 1
ATOM 6796 N N . ASP B 1 326 ? 5.5 -6.844 0.035 1 98.5 326 ASP B N 1
ATOM 6797 C CA . ASP B 1 326 ? 4.656 -6.059 -0.857 1 98.5 326 ASP B CA 1
ATOM 6798 C C . ASP B 1 326 ? 5.477 -5.438 -1.985 1 98.5 326 ASP B C 1
ATOM 6800 O O . ASP B 1 326 ? 5.102 -5.527 -3.156 1 98.5 326 ASP B O 1
ATOM 6804 N N . ASN B 1 327 ? 6.617 -4.859 -1.633 1 98 327 ASN B N 1
ATOM 6805 C CA . ASN B 1 327 ? 7.465 -4.242 -2.645 1 98 327 ASN B CA 1
ATOM 6806 C C . ASN B 1 327 ? 8.016 -5.273 -3.627 1 98 327 ASN B C 1
ATOM 6808 O O . ASN B 1 327 ? 8.219 -4.973 -4.805 1 98 327 ASN B O 1
ATOM 6812 N N . ASP B 1 328 ? 8.273 -6.465 -3.123 1 98.38 328 ASP B N 1
ATOM 6813 C CA . ASP B 1 328 ? 8.867 -7.496 -3.967 1 98.38 328 ASP B CA 1
ATOM 6814 C C . ASP B 1 328 ? 7.922 -7.895 -5.098 1 98.38 328 ASP B C 1
ATOM 6816 O O . ASP B 1 328 ? 8.336 -7.992 -6.254 1 98.38 328 ASP B O 1
ATOM 6820 N N . PHE B 1 329 ? 6.676 -8.086 -4.777 1 98.88 329 PHE B N 1
ATOM 6821 C CA . PHE B 1 329 ? 5.695 -8.469 -5.785 1 98.88 329 PHE B CA 1
ATOM 6822 C C . PHE B 1 329 ? 5.418 -7.309 -6.738 1 98.88 329 PHE B C 1
ATOM 6824 O O . PHE B 1 329 ? 5.34 -7.504 -7.953 1 98.88 329 PHE B O 1
ATOM 6831 N N . TYR B 1 330 ? 5.273 -6.117 -6.176 1 98.56 330 TYR B N 1
ATOM 6832 C CA . TYR B 1 330 ? 5.129 -4.926 -7.004 1 98.56 330 TYR B CA 1
ATOM 6833 C C . TYR B 1 330 ? 6.277 -4.805 -7.996 1 98.56 330 TYR B C 1
ATOM 6835 O O . TYR B 1 330 ? 6.055 -4.648 -9.195 1 98.56 330 TYR B O 1
ATOM 6843 N N . ASN B 1 331 ? 7.516 -4.898 -7.52 1 98.5 331 ASN B N 1
ATOM 6844 C CA . ASN B 1 331 ? 8.703 -4.75 -8.352 1 98.5 331 ASN B CA 1
ATOM 6845 C C . ASN B 1 331 ? 8.766 -5.82 -9.438 1 98.5 331 ASN B C 1
ATOM 6847 O O . ASN B 1 331 ? 9.18 -5.543 -10.57 1 98.5 331 ASN B O 1
ATOM 6851 N N . PHE B 1 332 ? 8.398 -6.984 -9.055 1 98.69 332 PHE B N 1
ATOM 6852 C CA . PHE B 1 332 ? 8.383 -8.062 -10.039 1 98.69 332 PHE B CA 1
ATOM 6853 C C . PHE B 1 332 ? 7.457 -7.727 -11.195 1 98.69 332 PHE B C 1
ATOM 6855 O O . PHE B 1 332 ? 7.828 -7.887 -12.359 1 98.69 332 PHE B O 1
ATOM 6862 N N . MET B 1 333 ? 6.242 -7.262 -10.875 1 98.5 333 MET B N 1
ATOM 6863 C CA . MET B 1 333 ? 5.25 -6.957 -11.906 1 98.5 333 MET B CA 1
ATOM 6864 C C . MET B 1 333 ? 5.715 -5.797 -12.781 1 98.5 333 MET B C 1
ATOM 6866 O O . MET B 1 333 ? 5.531 -5.816 -14 1 98.5 333 MET B O 1
ATOM 6870 N N . VAL B 1 334 ? 6.293 -4.809 -12.148 1 98 334 VAL B N 1
ATOM 6871 C CA . VAL B 1 334 ? 6.797 -3.662 -12.898 1 98 334 VAL B CA 1
ATOM 6872 C C . VAL B 1 334 ? 7.918 -4.105 -13.828 1 98 334 VAL B C 1
ATOM 6874 O O . VAL B 1 334 ? 7.938 -3.738 -15.008 1 98 334 VAL B O 1
ATOM 6877 N N . LYS B 1 335 ? 8.828 -4.91 -13.359 1 97.75 335 LYS B N 1
ATOM 6878 C CA . LYS B 1 335 ? 9.977 -5.379 -14.125 1 97.75 335 LYS B CA 1
ATOM 6879 C C . LYS B 1 335 ? 9.531 -6.18 -15.344 1 97.75 335 LYS B C 1
ATOM 6881 O O . LYS B 1 335 ? 10.133 -6.066 -16.422 1 97.75 335 LYS B O 1
ATOM 6886 N N . HIS B 1 336 ? 8.508 -6.949 -15.188 1 98.19 336 HIS B N 1
ATOM 6887 C CA . HIS B 1 336 ? 8.078 -7.855 -16.25 1 98.19 336 HIS B CA 1
ATOM 6888 C C . HIS B 1 336 ? 6.789 -7.375 -16.906 1 98.19 336 HIS B C 1
ATOM 6890 O O . HIS B 1 336 ? 6.039 -8.18 -17.469 1 98.19 336 HIS B O 1
ATOM 6896 N N . ARG B 1 337 ? 6.492 -6.109 -16.797 1 97.06 337 ARG B N 1
ATOM 6897 C CA . ARG B 1 337 ? 5.207 -5.551 -17.203 1 97.06 337 ARG B CA 1
ATOM 6898 C C . ARG B 1 337 ? 4.941 -5.812 -18.688 1 97.06 337 ARG B C 1
ATOM 6900 O O . ARG B 1 337 ? 3.801 -6.059 -19.078 1 97.06 337 ARG B O 1
ATOM 6907 N N . LYS B 1 338 ? 5.98 -5.816 -19.562 1 96.06 338 LYS B N 1
ATOM 6908 C CA . LYS B 1 338 ? 5.781 -6.043 -20.984 1 96.06 338 LYS B CA 1
ATOM 6909 C C . LYS B 1 338 ? 5.27 -7.453 -21.25 1 96.06 338 LYS B C 1
ATOM 6911 O O . LYS B 1 338 ? 4.371 -7.648 -22.078 1 96.06 338 LYS B O 1
ATOM 6916 N N . GLN B 1 339 ? 5.852 -8.406 -20.562 1 97.75 339 GLN B N 1
ATOM 6917 C CA . GLN B 1 339 ? 5.391 -9.781 -20.703 1 97.75 339 GLN B CA 1
ATOM 6918 C C . GLN B 1 339 ? 3.992 -9.953 -20.109 1 97.75 339 GLN B C 1
ATOM 6920 O O . GLN B 1 339 ? 3.145 -10.625 -20.703 1 97.75 339 GLN B O 1
ATOM 6925 N N . LEU B 1 340 ? 3.783 -9.344 -19.016 1 98.31 340 LEU B N 1
ATOM 6926 C CA . LEU B 1 340 ? 2.521 -9.516 -18.312 1 98.31 340 LEU B CA 1
ATOM 6927 C C . LEU B 1 340 ? 1.389 -8.789 -19.031 1 98.31 340 LEU B C 1
ATOM 6929 O O . LEU B 1 340 ? 0.216 -9.133 -18.859 1 98.31 340 LEU B O 1
ATOM 6933 N N . ASP B 1 341 ? 1.693 -7.848 -19.906 1 96.19 341 ASP B N 1
ATOM 6934 C CA . ASP B 1 341 ? 0.706 -7.164 -20.734 1 96.19 341 ASP B CA 1
ATOM 6935 C C . ASP B 1 341 ? 0.058 -8.133 -21.719 1 96.19 341 ASP B C 1
ATOM 6937 O O . ASP B 1 341 ? -1.03 -7.867 -22.234 1 96.19 341 ASP B O 1
ATOM 6941 N N . ASN B 1 342 ? 0.737 -9.18 -21.969 1 96.69 342 ASN B N 1
ATOM 6942 C CA . ASN B 1 342 ? 0.231 -10.188 -22.906 1 96.69 342 ASN B CA 1
ATOM 6943 C C . ASN B 1 342 ? -0.148 -11.477 -22.172 1 96.69 342 ASN B C 1
ATOM 6945 O O . ASN B 1 342 ? -0.101 -12.562 -22.766 1 96.69 342 ASN B O 1
ATOM 6949 N N . SER B 1 343 ? -0.461 -11.352 -20.922 1 98.69 343 SER B N 1
ATOM 6950 C CA . SER B 1 343 ? -0.765 -12.516 -20.094 1 98.69 343 SER B CA 1
ATOM 6951 C C . SER B 1 343 ? -2.035 -12.305 -19.266 1 98.69 343 SER B C 1
ATOM 6953 O O . SER B 1 343 ? -2.35 -11.172 -18.891 1 98.69 343 SER B O 1
ATOM 6955 N N . PHE B 1 344 ? -2.84 -13.398 -19.141 1 98.88 344 PHE B N 1
ATOM 6956 C CA . PHE B 1 344 ? -3.711 -13.43 -17.969 1 98.88 344 PHE B CA 1
ATOM 6957 C C . PHE B 1 344 ? -2.898 -13.578 -16.688 1 98.88 344 PHE B C 1
ATOM 6959 O O . PHE B 1 344 ? -2.066 -14.484 -16.578 1 98.88 344 PHE B O 1
ATOM 6966 N N . VAL B 1 345 ? -3.053 -12.648 -15.75 1 98.94 345 VAL B N 1
ATOM 6967 C CA . VAL B 1 345 ? -2.314 -12.688 -14.492 1 98.94 345 VAL B CA 1
ATOM 6968 C C . VAL B 1 345 ? -3.285 -12.883 -13.328 1 98.94 345 VAL B C 1
ATOM 6970 O O . VAL B 1 345 ? -4.184 -12.062 -13.117 1 98.94 345 VAL B O 1
ATOM 6973 N N . LEU B 1 346 ? -3.178 -13.969 -12.656 1 98.94 346 LEU B N 1
ATOM 6974 C CA . LEU B 1 346 ? -3.934 -14.227 -11.438 1 98.94 346 LEU B CA 1
ATOM 6975 C C . LEU B 1 346 ? -3.041 -14.102 -10.203 1 98.94 346 LEU B C 1
ATOM 6977 O O . LEU B 1 346 ? -1.994 -14.742 -10.125 1 98.94 346 LEU B O 1
ATOM 6981 N N . PHE B 1 347 ? -3.318 -13.203 -9.32 1 98.94 347 PHE B N 1
ATOM 6982 C CA . PHE B 1 347 ? -2.746 -13.102 -7.984 1 98.94 347 PHE B CA 1
ATOM 6983 C C . PHE B 1 347 ? -3.748 -13.562 -6.934 1 98.94 347 PHE B C 1
ATOM 6985 O O . PHE B 1 347 ? -4.809 -12.953 -6.773 1 98.94 347 PHE B O 1
ATOM 6992 N N . MET B 1 348 ? -3.414 -14.695 -6.176 1 98.88 348 MET B N 1
ATOM 6993 C CA . MET B 1 348 ? -4.512 -15.297 -5.43 1 98.88 348 MET B CA 1
ATOM 6994 C C . MET B 1 348 ? -3.998 -16.016 -4.184 1 98.88 348 MET B C 1
ATOM 6996 O O . MET B 1 348 ? -2.789 -16.188 -4.02 1 98.88 348 MET B O 1
ATOM 7000 N N . GLY B 1 349 ? -4.883 -16.266 -3.322 1 98.75 349 GLY B N 1
ATOM 7001 C CA . GLY B 1 349 ? -4.688 -17.188 -2.211 1 98.75 349 GLY B CA 1
ATOM 7002 C C . GLY B 1 349 ? -5.453 -18.484 -2.367 1 98.75 349 GLY B C 1
ATOM 7003 O O . GLY B 1 349 ? -6.309 -18.609 -3.248 1 98.75 349 GLY B O 1
ATOM 7004 N N . ASP B 1 350 ? -5.105 -19.453 -1.556 1 98.56 350 ASP B N 1
ATOM 7005 C CA . ASP B 1 350 ? -5.805 -20.734 -1.584 1 98.56 350 ASP B CA 1
ATOM 7006 C C . ASP B 1 350 ? -6.82 -20.828 -0.448 1 98.56 350 ASP B C 1
ATOM 7008 O O . ASP B 1 350 ? -7.898 -21.406 -0.62 1 98.56 350 ASP B O 1
ATOM 7012 N N . HIS B 1 351 ? -6.492 -20.375 0.67 1 98.38 351 HIS B N 1
ATOM 7013 C CA . HIS B 1 351 ? -7.289 -20.188 1.877 1 98.38 351 HIS B CA 1
ATOM 7014 C C . HIS B 1 351 ? -6.695 -19.094 2.76 1 98.38 351 HIS B C 1
ATOM 7016 O O . HIS B 1 351 ? -5.676 -18.5 2.412 1 98.38 351 HIS B O 1
ATOM 7022 N N . GLY B 1 352 ? -7.414 -18.781 3.877 1 97.88 352 GLY B N 1
ATOM 7023 C CA . GLY B 1 352 ? -6.855 -17.812 4.805 1 97.88 352 GLY B CA 1
ATOM 7024 C C . GLY B 1 352 ? -6.008 -18.453 5.891 1 97.88 352 GLY B C 1
ATOM 7025 O O . GLY B 1 352 ? -5.738 -19.656 5.852 1 97.88 352 GLY B O 1
ATOM 7026 N N . LEU B 1 353 ? -5.52 -17.641 6.75 1 97.31 353 LEU B N 1
ATOM 7027 C CA . LEU B 1 353 ? -4.668 -18.094 7.848 1 97.31 353 LEU B CA 1
ATOM 7028 C C . LEU B 1 353 ? -5.438 -19.016 8.789 1 97.31 353 LEU B C 1
ATOM 7030 O O . LEU B 1 353 ? -6.484 -18.625 9.32 1 97.31 353 LEU B O 1
ATOM 7034 N N . ARG B 1 354 ? -4.883 -20.141 9.094 1 94.31 354 ARG B N 1
ATOM 7035 C CA . ARG B 1 354 ? -5.59 -21.172 9.844 1 94.31 354 ARG B CA 1
ATOM 7036 C C . ARG B 1 354 ? -5.125 -21.203 11.297 1 94.31 354 ARG B C 1
ATOM 7038 O O . ARG B 1 354 ? -5.648 -21.984 12.102 1 94.31 354 ARG B O 1
ATOM 7045 N N . PHE B 1 355 ? -4.152 -20.312 11.641 1 89.75 355 PHE B N 1
ATOM 7046 C CA . PHE B 1 355 ? -3.547 -20.375 12.961 1 89.75 355 PHE B CA 1
ATOM 7047 C C . PHE B 1 355 ? -3.617 -19.031 13.656 1 89.75 355 PHE B C 1
ATOM 7049 O O . PHE B 1 355 ? -3.816 -18 13.008 1 89.75 355 PHE B O 1
ATOM 7056 N N . GLY B 1 356 ? -3.529 -19.109 14.992 1 90.75 356 GLY B N 1
ATOM 7057 C CA . GLY B 1 356 ? -3.344 -17.891 15.773 1 90.75 356 GLY B CA 1
ATOM 7058 C C . GLY B 1 356 ? -4.645 -17.312 16.297 1 90.75 356 GLY B C 1
ATOM 7059 O O . GLY B 1 356 ? -5.719 -17.625 15.773 1 90.75 356 GLY B O 1
ATOM 7060 N N . ASP B 1 357 ? -4.492 -16.344 17.156 1 92.56 357 ASP B N 1
ATOM 7061 C CA . ASP B 1 357 ? -5.617 -15.758 17.875 1 92.56 357 ASP B CA 1
ATOM 7062 C C . ASP B 1 357 ? -6.375 -14.773 16.984 1 92.56 357 ASP B C 1
ATOM 7064 O O . ASP B 1 357 ? -7.508 -14.391 17.297 1 92.56 357 ASP B O 1
ATOM 7068 N N . VAL B 1 358 ? -5.785 -14.445 15.945 1 94 358 VAL B N 1
ATOM 7069 C CA . VAL B 1 358 ? -6.449 -13.516 15.031 1 94 358 VAL B CA 1
ATOM 7070 C C . VAL B 1 358 ? -7.762 -14.117 14.547 1 94 358 VAL B C 1
ATOM 7072 O O . VAL B 1 358 ? -8.719 -13.391 14.266 1 94 358 VAL B O 1
ATOM 7075 N N . ARG B 1 359 ? -7.898 -15.391 14.508 1 93.56 359 ARG B N 1
ATOM 7076 C CA . ARG B 1 359 ? -9.086 -16.094 14.023 1 93.56 359 ARG B CA 1
ATOM 7077 C C . ARG B 1 359 ? -10.25 -15.922 14.984 1 93.56 359 ARG B C 1
ATOM 7079 O O . ARG B 1 359 ? -11.398 -16.234 14.648 1 93.56 359 ARG B O 1
ATOM 7086 N N . LYS B 1 360 ? -9.945 -15.43 16.188 1 92.06 360 LYS B N 1
ATOM 7087 C CA . LYS B 1 360 ? -10.992 -15.195 17.172 1 92.06 360 LYS B CA 1
ATOM 7088 C C . LYS B 1 360 ? -11.719 -13.883 16.906 1 92.06 360 LYS B C 1
ATOM 7090 O O . LYS B 1 360 ? -12.805 -13.641 17.438 1 92.06 360 LYS B O 1
ATOM 7095 N N . THR B 1 361 ? -11.148 -13.07 16.062 1 93.31 361 THR B N 1
ATOM 7096 C CA . THR B 1 361 ? -11.836 -11.844 15.648 1 93.31 361 THR B CA 1
ATOM 7097 C C . THR B 1 361 ? -12.859 -12.148 14.555 1 93.31 361 THR B C 1
ATOM 7099 O O . THR B 1 361 ? -12.766 -13.172 13.875 1 93.31 361 THR B O 1
ATOM 7102 N N . PHE B 1 362 ? -13.797 -11.289 14.398 1 90.81 362 PHE B N 1
ATOM 7103 C CA . PHE B 1 362 ? -14.812 -11.445 13.359 1 90.81 362 PHE B CA 1
ATOM 7104 C C . PHE B 1 362 ? -14.164 -11.539 11.984 1 90.81 362 PHE B C 1
ATOM 7106 O O . PHE B 1 362 ? -14.453 -12.461 11.219 1 90.81 362 PHE B O 1
ATOM 7113 N N . VAL B 1 363 ? -13.281 -10.633 11.664 1 94.44 363 VAL B N 1
ATOM 7114 C CA . VAL B 1 363 ? -12.641 -10.562 10.352 1 94.44 363 VAL B CA 1
ATOM 7115 C C . VAL B 1 363 ? -11.742 -11.781 10.156 1 94.44 363 VAL B C 1
ATOM 7117 O O . VAL B 1 363 ? -11.75 -12.398 9.086 1 94.44 363 VAL B O 1
ATOM 7120 N N . GLY B 1 364 ? -10.953 -12.125 11.188 1 94.69 364 GLY B N 1
ATOM 7121 C CA . GLY B 1 364 ? -10.062 -13.281 11.109 1 94.69 364 GLY B CA 1
ATOM 7122 C C . GLY B 1 364 ? -10.805 -14.586 10.867 1 94.69 364 GLY B C 1
ATOM 7123 O O . GLY B 1 364 ? -10.32 -15.453 10.148 1 94.69 364 GLY B O 1
ATOM 7124 N N . ALA B 1 365 ? -11.977 -14.68 11.445 1 92.94 365 ALA B N 1
ATOM 7125 C CA . ALA B 1 365 ? -12.789 -15.883 11.273 1 92.94 365 ALA B CA 1
ATOM 7126 C C . ALA B 1 365 ? -13.305 -15.992 9.836 1 92.94 365 ALA B C 1
ATOM 7128 O O . ALA B 1 365 ? -13.398 -17.094 9.289 1 92.94 365 ALA B O 1
ATOM 7129 N N . LEU B 1 366 ? -13.672 -14.891 9.258 1 94.31 366 LEU B N 1
ATOM 7130 C CA . LEU B 1 366 ? -14.125 -14.875 7.871 1 94.31 366 LEU B CA 1
ATOM 7131 C C . LEU B 1 366 ? -12.961 -15.117 6.918 1 94.31 366 LEU B C 1
ATOM 7133 O O . LEU B 1 366 ? -13.109 -15.812 5.91 1 94.31 366 LEU B O 1
ATOM 7137 N N . ASP B 1 367 ? -11.789 -14.578 7.281 1 96.69 367 ASP B N 1
ATOM 7138 C CA . ASP B 1 367 ? -10.594 -14.633 6.445 1 96.69 367 ASP B CA 1
ATOM 7139 C C . ASP B 1 367 ? -10.18 -16.078 6.164 1 96.69 367 ASP B C 1
ATOM 7141 O O . ASP B 1 367 ? -9.742 -16.406 5.059 1 96.69 367 ASP B O 1
ATOM 7145 N N . VAL B 1 368 ? -10.352 -16.906 7.059 1 97.31 368 VAL B N 1
ATOM 7146 C CA . VAL B 1 368 ? -9.891 -18.281 6.93 1 97.31 368 VAL B CA 1
ATOM 7147 C C . VAL B 1 368 ? -10.539 -18.938 5.711 1 97.31 368 VAL B C 1
ATOM 7149 O O . VAL B 1 368 ? -9.922 -19.766 5.035 1 97.31 368 VAL B O 1
ATOM 7152 N N . ASN B 1 369 ? -11.758 -18.5 5.379 1 98.25 369 ASN B N 1
ATOM 7153 C CA . ASN B 1 369 ? -12.555 -19.188 4.363 1 98.25 369 ASN B CA 1
ATOM 7154 C C . ASN B 1 369 ? -12.664 -18.359 3.086 1 98.25 369 ASN B C 1
ATOM 7156 O O . ASN B 1 369 ? -13.258 -18.797 2.104 1 98.25 369 ASN B O 1
ATOM 7160 N N . ASN B 1 370 ? -12.102 -17.172 3.029 1 98.56 370 ASN B N 1
ATOM 7161 C CA . ASN B 1 370 ? -12.289 -16.219 1.939 1 98.56 370 ASN B CA 1
ATOM 7162 C C . ASN B 1 370 ? -10.961 -15.805 1.318 1 98.56 370 ASN B C 1
ATOM 7164 O O . ASN B 1 370 ? -10.492 -14.68 1.529 1 98.56 370 ASN B O 1
ATOM 7168 N N . PRO B 1 371 ? -10.43 -16.672 0.46 1 98.81 371 PRO B N 1
ATOM 7169 C CA . PRO B 1 371 ? -9.125 -16.375 -0.142 1 98.81 371 PRO B CA 1
ATOM 7170 C C . PRO B 1 371 ? -9.188 -15.203 -1.127 1 98.81 371 PRO B C 1
ATOM 7172 O O . PRO B 1 371 ? -10.258 -14.898 -1.658 1 98.81 371 PRO B O 1
ATOM 7175 N N . PHE B 1 372 ? -8.039 -14.609 -1.31 1 98.81 372 PHE B N 1
ATOM 7176 C CA . PHE B 1 372 ? -7.883 -13.461 -2.199 1 98.81 372 PHE B CA 1
ATOM 7177 C C . PHE B 1 372 ? -7.816 -13.914 -3.654 1 98.81 372 PHE B C 1
ATOM 7179 O O . PHE B 1 372 ? -7.23 -14.953 -3.961 1 98.81 372 PHE B O 1
ATOM 7186 N N . LEU B 1 373 ? -8.398 -13.07 -4.574 1 98.94 373 LEU B N 1
ATOM 7187 C CA . LEU B 1 373 ? -8.211 -13.266 -6.008 1 98.94 373 LEU B CA 1
ATOM 7188 C C . LEU B 1 373 ? -8.281 -11.938 -6.75 1 98.94 373 LEU B C 1
ATOM 7190 O O . LEU B 1 373 ? -9.234 -11.172 -6.57 1 98.94 373 LEU B O 1
ATOM 7194 N N . ALA B 1 374 ? -7.27 -11.633 -7.465 1 98.94 374 ALA B N 1
ATOM 7195 C CA . ALA B 1 374 ? -7.227 -10.555 -8.453 1 98.94 374 ALA B CA 1
ATOM 7196 C C . ALA B 1 374 ? -6.832 -11.086 -9.828 1 98.94 374 ALA B C 1
ATOM 7198 O O . ALA B 1 374 ? -5.93 -11.914 -9.945 1 98.94 374 ALA B O 1
ATOM 7199 N N . ILE B 1 375 ? -7.527 -10.641 -10.914 1 98.94 375 ILE B N 1
ATOM 7200 C CA . ILE B 1 375 ? -7.219 -11.109 -12.258 1 98.94 375 ILE B CA 1
ATOM 7201 C C . ILE B 1 375 ? -7.023 -9.914 -13.188 1 98.94 375 ILE B C 1
ATOM 7203 O O . ILE B 1 375 ? -7.895 -9.047 -13.297 1 98.94 375 ILE B O 1
ATOM 7207 N N . SER B 1 376 ? -5.895 -9.836 -13.75 1 98.88 376 SER B N 1
ATOM 7208 C CA . SER B 1 376 ? -5.648 -8.938 -14.867 1 98.88 376 SER B CA 1
ATOM 7209 C C . SER B 1 376 ? -5.672 -9.688 -16.188 1 98.88 376 SER B C 1
ATOM 7211 O O . SER B 1 376 ? -5.191 -10.82 -16.281 1 98.88 376 SER B O 1
ATOM 7213 N N . ILE B 1 377 ? -6.25 -9.109 -17.234 1 98.75 377 ILE B N 1
ATOM 7214 C CA . ILE B 1 377 ? -6.32 -9.75 -18.547 1 98.75 377 ILE B CA 1
ATOM 7215 C C . ILE B 1 377 ? -5.363 -9.055 -19.516 1 98.75 377 ILE B C 1
ATOM 7217 O O . ILE B 1 377 ? -4.91 -7.938 -19.266 1 98.75 377 ILE B O 1
ATOM 7221 N N . PRO B 1 378 ? -4.992 -9.711 -20.625 1 98.56 378 PRO B N 1
ATOM 7222 C CA . PRO B 1 378 ? -4.098 -9.086 -21.594 1 98.56 378 PRO B CA 1
ATOM 7223 C C . PRO B 1 378 ? -4.582 -7.711 -22.047 1 98.56 378 PRO B C 1
ATOM 7225 O O . PRO B 1 378 ? -5.785 -7.5 -22.219 1 98.56 378 PRO B O 1
ATOM 7228 N N . LYS B 1 379 ? -3.656 -6.867 -22.25 1 97.12 379 LYS B N 1
ATOM 7229 C CA . LYS B 1 379 ? -3.922 -5.465 -22.562 1 97.12 379 LYS B CA 1
ATOM 7230 C C . LYS B 1 379 ? -4.875 -5.336 -23.734 1 97.12 379 LYS B C 1
ATOM 7232 O O . LYS B 1 379 ? -5.809 -4.531 -23.703 1 97.12 379 LYS B O 1
ATOM 7237 N N . LYS B 1 380 ? -4.703 -6.09 -24.797 1 96.88 380 LYS B N 1
ATOM 7238 C CA . LYS B 1 380 ? -5.516 -6.027 -26 1 96.88 380 LYS B CA 1
ATOM 7239 C C . LYS B 1 380 ? -6.98 -6.344 -25.703 1 96.88 380 LYS B C 1
ATOM 7241 O O . LYS B 1 380 ? -7.883 -5.805 -26.344 1 96.88 380 LYS B O 1
ATOM 7246 N N . LEU B 1 381 ? -7.188 -7.16 -24.703 1 98.12 381 LEU B N 1
ATOM 7247 C CA . LEU B 1 381 ? -8.539 -7.625 -24.391 1 98.12 381 LEU B CA 1
ATOM 7248 C C . LEU B 1 381 ? -9.273 -6.633 -23.5 1 98.12 381 LEU B C 1
ATOM 7250 O O . LEU B 1 381 ? -10.492 -6.707 -23.359 1 98.12 381 LEU B O 1
ATOM 7254 N N . ARG B 1 382 ? -8.586 -5.695 -22.891 1 96.69 382 ARG B N 1
ATOM 7255 C CA . ARG B 1 382 ? -9.141 -4.766 -21.906 1 96.69 382 ARG B CA 1
ATOM 7256 C C . ARG B 1 382 ? -10.07 -3.76 -22.578 1 96.69 382 ARG B C 1
ATOM 7258 O O . ARG B 1 382 ? -11.031 -3.285 -21.953 1 96.69 382 ARG B O 1
ATOM 7265 N N . THR B 1 383 ? -9.828 -3.488 -23.812 1 92.81 383 THR B N 1
ATOM 7266 C CA . THR B 1 383 ? -10.578 -2.428 -24.484 1 92.81 383 THR B CA 1
ATOM 7267 C C . THR B 1 383 ? -11.414 -2.99 -25.625 1 92.81 383 THR B C 1
ATOM 7269 O O . THR B 1 383 ? -12.398 -2.379 -26.047 1 92.81 383 THR B O 1
ATOM 7272 N N . ASN B 1 384 ? -11.07 -4.133 -26.031 1 93.19 384 ASN B N 1
ATOM 7273 C CA . ASN B 1 384 ? -11.688 -4.633 -27.266 1 93.19 384 ASN B CA 1
ATOM 7274 C C . ASN B 1 384 ? -12.711 -5.727 -26.969 1 93.19 384 ASN B C 1
ATOM 7276 O O . ASN B 1 384 ? -13.242 -6.344 -27.891 1 93.19 384 ASN B O 1
ATOM 7280 N N . THR B 1 385 ? -12.883 -6.023 -25.719 1 96.62 385 THR B N 1
ATOM 7281 C CA . THR B 1 385 ? -13.828 -7.082 -25.375 1 96.62 385 THR B CA 1
ATOM 7282 C C . THR B 1 385 ? -14.688 -6.66 -24.188 1 96.62 385 THR B C 1
ATOM 7284 O O . THR B 1 385 ? -14.461 -5.605 -23.594 1 96.62 385 THR B O 1
ATOM 7287 N N . LYS B 1 386 ? -15.648 -7.52 -23.828 1 97.25 386 LYS B N 1
ATOM 7288 C CA . LYS B 1 386 ? -16.547 -7.258 -22.703 1 97.25 386 LYS B CA 1
ATOM 7289 C C . LYS B 1 386 ? -16.078 -7.969 -21.438 1 97.25 386 LYS B C 1
ATOM 7291 O O . LYS B 1 386 ? -16.781 -7.969 -20.422 1 97.25 386 LYS B O 1
ATOM 7296 N N . ILE B 1 387 ? -14.945 -8.508 -21.5 1 98.06 387 ILE B N 1
ATOM 7297 C CA . ILE B 1 387 ? -14.484 -9.422 -20.469 1 98.06 387 ILE B CA 1
ATOM 7298 C C . ILE B 1 387 ? -14.344 -8.68 -19.141 1 98.06 387 ILE B C 1
ATOM 7300 O O . ILE B 1 387 ? -14.758 -9.188 -18.094 1 98.06 387 ILE B O 1
ATOM 7304 N N . LEU B 1 388 ? -13.797 -7.492 -19.156 1 97.88 388 LEU B N 1
ATOM 7305 C CA . LEU B 1 388 ? -13.602 -6.742 -17.922 1 97.88 388 LEU B CA 1
ATOM 7306 C C . LEU B 1 388 ? -14.938 -6.434 -17.266 1 97.88 388 LEU B C 1
ATOM 7308 O O . LEU B 1 388 ? -15.078 -6.566 -16.047 1 97.88 388 LEU B O 1
ATOM 7312 N N . ASP B 1 389 ? -15.898 -6.055 -18.062 1 97.62 389 ASP B N 1
ATOM 7313 C CA . ASP B 1 389 ? -17.219 -5.754 -17.531 1 97.62 389 ASP B CA 1
ATOM 7314 C C . ASP B 1 389 ? -17.875 -7 -16.938 1 97.62 389 ASP B C 1
ATOM 7316 O O . ASP B 1 389 ? -18.469 -6.941 -15.859 1 97.62 389 ASP B O 1
ATOM 7320 N N . LEU B 1 390 ? -17.734 -8.055 -17.625 1 98.25 390 LEU B N 1
ATOM 7321 C CA . LEU B 1 390 ? -18.312 -9.312 -17.156 1 98.25 390 LEU B CA 1
ATOM 7322 C C . LEU B 1 390 ? -17.641 -9.789 -15.875 1 98.25 390 LEU B C 1
ATOM 7324 O O . LEU B 1 390 ? -18.328 -10.227 -14.945 1 98.25 390 LEU B O 1
ATOM 7328 N N . MET B 1 391 ? -16.312 -9.719 -15.844 1 98.5 391 MET B N 1
ATOM 7329 C CA . MET B 1 391 ? -15.586 -10.125 -14.641 1 98.5 391 MET B CA 1
ATOM 7330 C C . MET B 1 391 ? -15.984 -9.266 -13.445 1 98.5 391 MET B C 1
ATOM 7332 O O . MET B 1 391 ? -16.125 -9.766 -12.336 1 98.5 391 MET B O 1
ATOM 7336 N N . THR B 1 392 ? -16.172 -7.961 -13.68 1 98.31 392 THR B N 1
ATOM 7337 C CA . THR B 1 392 ? -16.562 -7.047 -12.617 1 98.31 392 THR B CA 1
ATOM 7338 C C . THR B 1 392 ? -17.938 -7.41 -12.078 1 98.31 392 THR B C 1
ATOM 7340 O O . THR B 1 392 ? -18.156 -7.387 -10.859 1 98.31 392 THR B O 1
ATOM 7343 N N . LYS B 1 393 ? -18.828 -7.707 -12.953 1 97.75 393 LYS B N 1
ATOM 7344 C CA . LYS B 1 393 ? -20.156 -8.148 -12.562 1 97.75 393 LYS B CA 1
ATOM 7345 C C . LYS B 1 393 ? -20.109 -9.461 -11.781 1 97.75 393 LYS B C 1
ATOM 7347 O O . LYS B 1 393 ? -20.734 -9.594 -10.734 1 97.75 393 LYS B O 1
ATOM 7352 N N . ASN B 1 394 ? -19.344 -10.398 -12.273 1 98.06 394 ASN B N 1
ATOM 7353 C CA . ASN B 1 394 ? -19.266 -11.727 -11.672 1 98.06 394 ASN B CA 1
ATOM 7354 C C . ASN B 1 394 ? -18.531 -11.688 -10.328 1 98.06 394 ASN B C 1
ATOM 7356 O O . ASN B 1 394 ? -18.766 -12.547 -9.469 1 98.06 394 ASN B O 1
ATOM 7360 N N . ALA B 1 395 ? -17.656 -10.711 -10.156 1 98.25 395 ALA B N 1
ATOM 7361 C CA . ALA B 1 395 ? -16.906 -10.555 -8.914 1 98.25 395 ALA B CA 1
ATOM 7362 C C . ALA B 1 395 ? -17.844 -10.25 -7.746 1 98.25 395 ALA B C 1
ATOM 7364 O O . ALA B 1 395 ? -17.453 -10.391 -6.582 1 98.25 395 ALA B O 1
ATOM 7365 N N . LYS B 1 396 ? -19.109 -9.891 -8.016 1 97 396 LYS B N 1
ATOM 7366 C CA . LYS B 1 396 ? -20.062 -9.539 -6.984 1 97 396 LYS B CA 1
ATOM 7367 C C . LYS B 1 396 ? -20.875 -10.758 -6.535 1 97 396 LYS B C 1
ATOM 7369 O O . LYS B 1 396 ? -21.812 -10.633 -5.746 1 97 396 LYS B O 1
ATOM 7374 N N . GLN B 1 397 ? -20.422 -11.906 -7.004 1 96.81 397 GLN B N 1
ATOM 7375 C CA . GLN B 1 397 ? -21.109 -13.148 -6.66 1 96.81 397 GLN B CA 1
ATOM 7376 C C . GLN B 1 397 ? -20.172 -14.094 -5.902 1 96.81 397 GLN B C 1
ATOM 7378 O O . GLN B 1 397 ? -18.953 -13.945 -5.953 1 96.81 397 GLN B O 1
ATOM 7383 N N . LEU B 1 398 ? -20.859 -15.039 -5.223 1 97.25 398 LEU B N 1
ATOM 7384 C CA . LEU B 1 398 ? -20.094 -16.109 -4.598 1 97.25 398 LEU B CA 1
ATOM 7385 C C . LEU B 1 398 ? -19.375 -16.953 -5.652 1 97.25 398 LEU B C 1
ATOM 7387 O O . LEU B 1 398 ? -20 -17.391 -6.625 1 97.25 398 LEU B O 1
ATOM 7391 N N . GLN B 1 399 ? -18.094 -17.062 -5.527 1 97.94 399 GLN B N 1
ATOM 7392 C CA . GLN B 1 399 ? -17.266 -17.859 -6.422 1 97.94 399 GLN B CA 1
ATOM 7393 C C . GLN B 1 399 ? -16.391 -18.828 -5.641 1 97.94 399 GLN B C 1
ATOM 7395 O O . GLN B 1 399 ? -16.25 -18.703 -4.422 1 97.94 399 GLN B O 1
ATOM 7400 N N . THR B 1 400 ? -15.828 -19.828 -6.285 1 98.69 400 THR B N 1
ATOM 7401 C CA . THR B 1 400 ? -14.945 -20.812 -5.668 1 98.69 400 THR B CA 1
ATOM 7402 C C . THR B 1 400 ? -13.719 -21.078 -6.543 1 98.69 400 THR B C 1
ATOM 7404 O O . THR B 1 400 ? -13.625 -20.547 -7.652 1 98.69 400 THR B O 1
ATOM 7407 N N . HIS B 1 401 ? -12.812 -21.875 -6.02 1 98.88 401 HIS B N 1
ATOM 7408 C CA . HIS B 1 401 ? -11.641 -22.297 -6.781 1 98.88 401 HIS B CA 1
ATOM 7409 C C . HIS B 1 401 ? -12.047 -23.094 -8.008 1 98.88 401 HIS B C 1
ATOM 7411 O O . HIS B 1 401 ? -11.328 -23.125 -9.008 1 98.88 401 HIS B O 1
ATOM 7417 N N . PHE B 1 402 ? -13.227 -23.703 -7.973 1 98.81 402 PHE B N 1
ATOM 7418 C CA . PHE B 1 402 ? -13.719 -24.422 -9.141 1 98.81 402 PHE B CA 1
ATOM 7419 C C . PHE B 1 402 ? -14.023 -23.453 -10.281 1 98.81 402 PHE B C 1
ATOM 7421 O O . PHE B 1 402 ? -13.852 -23.797 -11.453 1 98.81 402 PHE B O 1
ATOM 7428 N N . ASP B 1 403 ? -14.484 -22.312 -9.953 1 98.81 403 ASP B N 1
ATOM 7429 C CA . ASP B 1 403 ? -14.719 -21.297 -10.961 1 98.81 403 ASP B CA 1
ATOM 7430 C C . ASP B 1 403 ? -13.398 -20.797 -11.555 1 98.81 403 ASP B C 1
ATOM 7432 O O . ASP B 1 403 ? -13.312 -20.547 -12.758 1 98.81 403 ASP B O 1
ATOM 7436 N N . THR B 1 404 ? -12.383 -20.672 -10.719 1 98.88 404 THR B N 1
ATOM 7437 C CA . THR B 1 404 ? -11.062 -20.281 -11.195 1 98.88 404 THR B CA 1
ATOM 7438 C C . THR B 1 404 ? -10.547 -21.297 -12.219 1 98.88 404 THR B C 1
ATOM 7440 O O . THR B 1 404 ? -10.031 -20.906 -13.273 1 98.88 404 THR B O 1
ATOM 7443 N N . ARG B 1 405 ? -10.656 -22.547 -11.906 1 98.81 405 ARG B N 1
ATOM 7444 C CA . ARG B 1 405 ? -10.258 -23.594 -12.852 1 98.81 405 ARG B CA 1
ATOM 7445 C C . ARG B 1 405 ? -11.055 -23.484 -14.148 1 98.81 405 ARG B C 1
ATOM 7447 O O . ARG B 1 405 ? -10.492 -23.578 -15.242 1 98.81 405 ARG B O 1
ATOM 7454 N N . SER B 1 406 ? -12.375 -23.328 -14.016 1 98.69 406 SER B N 1
ATOM 7455 C CA . SER B 1 406 ? -13.219 -23.219 -15.203 1 98.69 406 SER B CA 1
ATOM 7456 C C . SER B 1 406 ? -12.812 -22.031 -16.062 1 98.69 406 SER B C 1
ATOM 7458 O O . SER B 1 406 ? -12.844 -22.109 -17.297 1 98.69 406 SER B O 1
ATOM 7460 N N . ALA B 1 407 ? -12.492 -20.953 -15.406 1 98.88 407 ALA B N 1
ATOM 7461 C CA . ALA B 1 407 ? -12.023 -19.781 -16.141 1 98.88 407 ALA B CA 1
ATOM 7462 C C . ALA B 1 407 ? -10.75 -20.078 -16.922 1 98.88 407 ALA B C 1
ATOM 7464 O O . ALA B 1 407 ? -10.617 -19.688 -18.078 1 98.88 407 ALA B O 1
ATOM 7465 N N . LEU B 1 408 ? -9.82 -20.797 -16.344 1 98.88 408 LEU B N 1
ATOM 7466 C CA . LEU B 1 408 ? -8.547 -21.109 -16.984 1 98.88 408 LEU B CA 1
ATOM 7467 C C . LEU B 1 408 ? -8.766 -22.062 -18.156 1 98.88 408 LEU B C 1
ATOM 7469 O O . LEU B 1 408 ? -8.133 -21.906 -19.203 1 98.88 408 LEU B O 1
ATOM 7473 N N . LEU B 1 409 ? -9.656 -23 -18 1 98.75 409 LEU B N 1
ATOM 7474 C CA . LEU B 1 409 ? -9.984 -23.906 -19.094 1 98.75 409 LEU B CA 1
ATOM 7475 C C . LEU B 1 409 ? -10.688 -23.156 -20.219 1 98.75 409 LEU B C 1
ATOM 7477 O O . LEU B 1 409 ? -10.461 -23.438 -21.406 1 98.75 409 LEU B O 1
ATOM 7481 N N . ASP B 1 410 ? -11.562 -22.25 -19.812 1 98.75 410 ASP B N 1
ATOM 7482 C CA . ASP B 1 410 ? -12.25 -21.422 -20.797 1 98.75 410 ASP B CA 1
ATOM 7483 C C . ASP B 1 410 ? -11.258 -20.594 -21.609 1 98.75 410 ASP B C 1
ATOM 7485 O O . ASP B 1 410 ? -11.336 -20.547 -22.844 1 98.75 410 ASP B O 1
ATOM 7489 N N . ILE B 1 411 ? -10.305 -19.969 -20.938 1 98.75 411 ILE B N 1
ATOM 7490 C CA . ILE B 1 411 ? -9.258 -19.172 -21.578 1 98.75 411 ILE B CA 1
ATOM 7491 C C . ILE B 1 411 ? -8.5 -20.031 -22.578 1 98.75 411 ILE B C 1
ATOM 7493 O O . ILE B 1 411 ? -8.227 -19.594 -23.703 1 98.75 411 ILE B O 1
ATOM 7497 N N . LEU B 1 412 ? -8.203 -21.25 -22.203 1 98.5 412 LEU B N 1
ATOM 7498 C CA . LEU B 1 412 ? -7.34 -22.141 -22.969 1 98.5 412 LEU B CA 1
ATOM 7499 C C . LEU B 1 412 ? -8.078 -22.688 -24.188 1 98.5 412 LEU B C 1
ATOM 7501 O O . LEU B 1 412 ? -7.531 -22.703 -25.297 1 98.5 412 LEU B O 1
ATOM 7505 N N . LYS B 1 413 ? -9.328 -23.109 -24 1 97.31 413 LYS B N 1
ATOM 7506 C CA . LYS B 1 413 ? -9.984 -23.969 -24.984 1 97.31 413 LYS B CA 1
ATOM 7507 C C . LYS B 1 413 ? -11.055 -23.203 -25.75 1 97.31 413 LYS B C 1
ATOM 7509 O O . LYS B 1 413 ? -11.086 -23.234 -26.984 1 97.31 413 LYS B O 1
ATOM 7514 N N . PHE B 1 414 ? -11.898 -22.484 -25.078 1 97.62 414 PHE B N 1
ATOM 7515 C CA . PHE B 1 414 ? -13.141 -22.016 -25.672 1 97.62 414 PHE B CA 1
ATOM 7516 C C . PHE B 1 414 ? -13.055 -20.547 -26.047 1 97.62 414 PHE B C 1
ATOM 7518 O O . PHE B 1 414 ? -13.383 -20.156 -27.172 1 97.62 414 PHE B O 1
ATOM 7525 N N . GLN B 1 415 ? -12.633 -19.734 -25.047 1 97.69 415 GLN B N 1
ATOM 7526 C CA . GLN B 1 415 ? -12.438 -18.312 -25.359 1 97.69 415 GLN B CA 1
ATOM 7527 C C . GLN B 1 415 ? -11.391 -18.141 -26.469 1 97.69 415 GLN B C 1
ATOM 7529 O O . GLN B 1 415 ? -11.555 -17.297 -27.344 1 97.69 415 GLN B O 1
ATOM 7534 N N . ALA B 1 416 ? -10.359 -18.953 -26.406 1 97.56 416 ALA B N 1
ATOM 7535 C CA . ALA B 1 416 ? -9.312 -18.891 -27.422 1 97.56 416 ALA B CA 1
ATOM 7536 C C . ALA B 1 416 ? -9.891 -19.141 -28.812 1 97.56 416 ALA B C 1
ATOM 7538 O O . ALA B 1 416 ? -9.414 -18.578 -29.812 1 97.56 416 ALA B O 1
ATOM 7539 N N . ALA B 1 417 ? -10.867 -19.953 -28.938 1 96.81 417 ALA B N 1
ATOM 7540 C CA . ALA B 1 417 ? -11.461 -20.328 -30.219 1 96.81 417 ALA B CA 1
ATOM 7541 C C . ALA B 1 417 ? -12.43 -19.25 -30.703 1 96.81 417 ALA B C 1
ATOM 7543 O O . ALA B 1 417 ? -12.805 -19.234 -31.875 1 96.81 417 ALA B O 1
ATOM 7544 N N . SER B 1 418 ? -12.789 -18.328 -29.875 1 96.75 418 SER B N 1
ATOM 7545 C CA . SER B 1 418 ? -13.758 -17.297 -30.25 1 96.75 418 SER B CA 1
ATOM 7546 C C . SER B 1 418 ? -13.125 -15.914 -30.203 1 96.75 418 SER B C 1
ATOM 7548 O O . SER B 1 418 ? -13.836 -14.906 -30.141 1 96.75 418 SER B O 1
ATOM 7550 N N . ASN B 1 419 ? -11.883 -15.875 -30.078 1 96.62 419 ASN B N 1
ATOM 7551 C CA . ASN B 1 419 ? -11.156 -14.617 -29.984 1 96.62 419 ASN B CA 1
ATOM 7552 C C . ASN B 1 419 ? -11.625 -13.789 -28.781 1 96.62 419 ASN B C 1
ATOM 7554 O O . ASN B 1 419 ? -11.703 -12.562 -28.859 1 96.62 419 ASN B O 1
ATOM 7558 N N . PHE B 1 420 ? -12.156 -14.484 -27.766 1 98 420 PHE B N 1
ATOM 7559 C CA . PHE B 1 420 ? -12.523 -13.906 -26.484 1 98 420 PHE B CA 1
ATOM 7560 C C . PHE B 1 420 ? -13.734 -12.984 -26.625 1 98 420 PHE B C 1
ATOM 7562 O O . PHE B 1 420 ? -13.805 -11.945 -25.969 1 98 420 PHE B O 1
ATOM 7569 N N . THR B 1 421 ? -14.641 -13.352 -27.438 1 97 421 THR B N 1
ATOM 7570 C CA . THR B 1 421 ? -15.828 -12.531 -27.672 1 97 421 THR B CA 1
ATOM 7571 C C . THR B 1 421 ? -17.078 -13.266 -27.219 1 97 421 THR B C 1
ATOM 7573 O O . THR B 1 421 ? -18.156 -12.664 -27.125 1 97 421 THR B O 1
ATOM 7576 N N . ASP B 1 422 ? -16.938 -14.539 -26.969 1 97.06 422 ASP B N 1
ATOM 7577 C CA . ASP B 1 422 ? -18.109 -15.328 -26.594 1 97.06 422 ASP B CA 1
ATOM 7578 C C . ASP B 1 422 ? -18.5 -15.055 -25.141 1 97.06 422 ASP B C 1
ATOM 7580 O O . ASP B 1 422 ? -17.766 -15.438 -24.219 1 97.06 422 ASP B O 1
ATOM 7584 N N . THR B 1 423 ? -19.641 -14.562 -24.891 1 96.88 423 THR B N 1
ATOM 7585 C CA . THR B 1 423 ? -20.062 -14.172 -23.547 1 96.88 423 THR B CA 1
ATOM 7586 C C . THR B 1 423 ? -21.094 -15.156 -22.984 1 96.88 423 THR B C 1
ATOM 7588 O O . THR B 1 423 ? -21.516 -15.031 -21.844 1 96.88 423 THR B O 1
ATOM 7591 N N . THR B 1 424 ? -21.484 -16.125 -23.703 1 97.06 424 THR B N 1
ATOM 7592 C CA . THR B 1 424 ? -22.547 -17.047 -23.328 1 97.06 424 THR B CA 1
ATOM 7593 C C . THR B 1 424 ? -22.094 -17.969 -22.203 1 97.06 424 THR B C 1
ATOM 7595 O O . THR B 1 424 ? -20.969 -18.469 -22.219 1 97.06 424 THR B O 1
ATOM 7598 N N . PRO B 1 425 ? -23.016 -18.141 -21.266 1 96.69 425 PRO B N 1
ATOM 7599 C CA . PRO B 1 425 ? -22.656 -19.094 -20.219 1 96.69 425 PRO B CA 1
ATOM 7600 C C . PRO B 1 425 ? -22.219 -20.453 -20.781 1 96.69 425 PRO B C 1
ATOM 7602 O O . PRO B 1 425 ? -22.781 -20.938 -21.766 1 96.69 425 PRO B O 1
ATOM 7605 N N . LEU B 1 426 ? -21.266 -21.016 -20.125 1 96.75 426 LEU B N 1
ATOM 7606 C CA . LEU B 1 426 ? -20.703 -22.266 -20.609 1 96.75 426 LEU B CA 1
ATOM 7607 C C . LEU B 1 426 ? -20.516 -23.266 -19.453 1 96.75 426 LEU B C 1
ATOM 7609 O O . LEU B 1 426 ? -19.875 -22.938 -18.453 1 96.75 426 LEU B O 1
ATOM 7613 N N . GLU B 1 427 ? -21.109 -24.359 -19.594 1 95.81 427 GLU B N 1
ATOM 7614 C CA . GLU B 1 427 ? -20.828 -25.5 -18.703 1 95.81 427 GLU B CA 1
ATOM 7615 C C . GLU B 1 427 ? -19.766 -26.422 -19.312 1 95.81 427 GLU B C 1
ATOM 7617 O O . GLU B 1 427 ? -20.031 -27.109 -20.297 1 95.81 427 GLU B O 1
ATOM 7622 N N . ILE B 1 428 ? -18.656 -26.422 -18.703 1 97.12 428 ILE B N 1
ATOM 7623 C CA . ILE B 1 428 ? -17.594 -27.281 -19.203 1 97.12 428 ILE B CA 1
ATOM 7624 C C . ILE B 1 428 ? -17.781 -28.703 -18.656 1 97.12 428 ILE B C 1
ATOM 7626 O O . ILE B 1 428 ? -17.844 -28.891 -17.438 1 97.12 428 ILE B O 1
ATOM 7630 N N . PRO B 1 429 ? -17.859 -29.672 -19.516 1 95.31 429 PRO B N 1
ATOM 7631 C CA . PRO B 1 429 ? -18.078 -31.047 -19.047 1 95.31 429 PRO B CA 1
ATOM 7632 C C . PRO B 1 429 ? -17.047 -31.5 -18.016 1 95.31 429 PRO B C 1
ATOM 7634 O O . PRO B 1 429 ? -15.844 -31.328 -18.234 1 95.31 429 PRO B O 1
ATOM 7637 N N . GLY B 1 430 ? -17.562 -32.031 -16.953 1 94.44 430 GLY B N 1
ATOM 7638 C CA . GLY B 1 430 ? -16.703 -32.562 -15.922 1 94.44 430 GLY B CA 1
ATOM 7639 C C . GLY B 1 430 ? -16.234 -31.531 -14.914 1 94.44 430 GLY B C 1
ATOM 7640 O O . GLY B 1 430 ? -15.609 -31.875 -13.906 1 94.44 430 GLY B O 1
ATOM 7641 N N . GLU B 1 431 ? -16.516 -30.297 -15.219 1 97.5 431 GLU B N 1
ATOM 7642 C CA . GLU B 1 431 ? -16.078 -29.219 -14.328 1 97.5 431 GLU B CA 1
ATOM 7643 C C . GLU B 1 431 ? -17.234 -28.766 -13.43 1 97.5 431 GLU B C 1
ATOM 7645 O O . GLU B 1 431 ? -18.406 -29 -13.734 1 97.5 431 GLU B O 1
ATOM 7650 N N . LYS B 1 432 ? -16.922 -28.141 -12.305 1 96.69 432 LYS B N 1
ATOM 7651 C CA . LYS B 1 432 ? -17.922 -27.797 -11.297 1 96.69 432 LYS B CA 1
ATOM 7652 C C . LYS B 1 432 ? -18.156 -26.297 -11.234 1 96.69 432 LYS B C 1
ATOM 7654 O O . LYS B 1 432 ? -19.062 -25.828 -10.547 1 96.69 432 LYS B O 1
ATOM 7659 N N . GLY B 1 433 ? -17.391 -25.5 -11.906 1 97.12 433 GLY B N 1
ATOM 7660 C CA . GLY B 1 433 ? -17.484 -24.047 -11.828 1 97.12 433 GLY B CA 1
ATOM 7661 C C . GLY B 1 433 ? -17.859 -23.391 -13.148 1 97.12 433 GLY B C 1
ATOM 7662 O O . GLY B 1 433 ? -18.109 -24.094 -14.133 1 97.12 433 GLY B O 1
ATOM 7663 N N . TYR B 1 434 ? -17.953 -22.062 -13.078 1 97.69 434 TYR B N 1
ATOM 7664 C CA . TYR B 1 434 ? -18.25 -21.234 -14.242 1 97.69 434 TYR B CA 1
ATOM 7665 C C . TYR B 1 434 ? -17.156 -20.188 -14.461 1 97.69 434 TYR B C 1
ATOM 7667 O O . TYR B 1 434 ? -16.641 -19.625 -13.5 1 97.69 434 TYR B O 1
ATOM 7675 N N . SER B 1 435 ? -16.922 -19.984 -15.734 1 98.44 435 SER B N 1
ATOM 7676 C CA . SER B 1 435 ? -15.852 -19.047 -16.078 1 98.44 435 SER B CA 1
ATOM 7677 C C . SER B 1 435 ? -16.219 -17.609 -15.688 1 98.44 435 SER B C 1
ATOM 7679 O O . SER B 1 435 ? -17.359 -17.188 -15.891 1 98.44 435 SER B O 1
ATOM 7681 N N . TYR B 1 436 ? -15.211 -16.859 -15.109 1 98.06 436 TYR B N 1
ATOM 7682 C CA . TYR B 1 436 ? -15.359 -15.445 -14.758 1 98.06 436 TYR B CA 1
ATOM 7683 C C . TYR B 1 436 ? -15.586 -14.594 -15.992 1 98.06 436 TYR B C 1
ATOM 7685 O O . TYR B 1 436 ? -16.016 -13.445 -15.891 1 98.06 436 TYR B O 1
ATOM 7693 N N . LEU B 1 437 ? -15.234 -15.141 -17.219 1 98.38 437 LEU B N 1
ATOM 7694 C CA . LEU B 1 437 ? -15.125 -14.328 -18.422 1 98.38 437 LEU B CA 1
ATOM 7695 C C . LEU B 1 437 ? -16.453 -14.312 -19.188 1 98.38 437 LEU B C 1
ATOM 7697 O O . LEU B 1 437 ? -16.578 -13.617 -20.188 1 98.38 437 LEU B O 1
ATOM 7701 N N . ARG B 1 438 ? -17.391 -15.039 -18.688 1 98.06 438 ARG B N 1
ATOM 7702 C CA . ARG B 1 438 ? -18.688 -15.203 -19.344 1 98.06 438 ARG B CA 1
ATOM 7703 C C . ARG B 1 438 ? -19.828 -14.766 -18.438 1 98.06 438 ARG B C 1
ATOM 7705 O O . ARG B 1 438 ? -19.641 -14.586 -17.234 1 98.06 438 ARG B O 1
ATOM 7712 N N . GLU B 1 439 ? -20.938 -14.602 -19.062 1 97.56 439 GLU B N 1
ATOM 7713 C CA . GLU B 1 439 ? -22.141 -14.508 -18.25 1 97.56 439 GLU B CA 1
ATOM 7714 C C . GLU B 1 439 ? -22.344 -15.773 -17.406 1 97.56 439 GLU B C 1
ATOM 7716 O O . GLU B 1 439 ? -21.969 -16.859 -17.844 1 97.56 439 GLU B O 1
ATOM 7721 N N . GLN B 1 440 ? -22.844 -15.547 -16.25 1 95.69 440 GLN B N 1
ATOM 7722 C CA . GLN B 1 440 ? -23.125 -16.672 -15.359 1 95.69 440 GLN B CA 1
ATOM 7723 C C . GLN B 1 440 ? -24.578 -17.109 -15.461 1 95.69 440 GLN B C 1
ATOM 7725 O O . GLN B 1 440 ? -25.438 -16.328 -15.914 1 95.69 440 GLN B O 1
ATOM 7730 N N . PRO B 1 441 ? -24.812 -18.328 -15.07 1 93.44 441 PRO B N 1
ATOM 7731 C CA . PRO B 1 441 ? -26.219 -18.75 -15.047 1 93.44 441 PRO B CA 1
ATOM 7732 C C . PRO B 1 441 ? -27.094 -17.844 -14.164 1 93.44 441 PRO B C 1
ATOM 7734 O O . PRO B 1 441 ? -26.594 -17.234 -13.219 1 93.44 441 PRO B O 1
ATOM 7737 N N . SER B 1 442 ? -28.344 -17.828 -14.359 1 91.5 442 SER B N 1
ATOM 7738 C CA . SER B 1 442 ? -29.281 -16.938 -13.68 1 91.5 442 SER B CA 1
ATOM 7739 C C . SER B 1 442 ? -29.531 -17.391 -12.242 1 91.5 442 SER B C 1
ATOM 7741 O O . SER B 1 442 ? -30.016 -16.625 -11.414 1 91.5 442 SER B O 1
ATOM 7743 N N . THR B 1 443 ? -29.219 -18.609 -12 1 91.69 443 THR B N 1
ATOM 7744 C CA . THR B 1 443 ? -29.422 -19.125 -10.656 1 91.69 443 THR B CA 1
ATOM 7745 C C . THR B 1 443 ? -28.547 -18.375 -9.648 1 91.69 443 THR B C 1
ATOM 7747 O O . THR B 1 443 ? -27.359 -18.156 -9.898 1 91.69 443 THR B O 1
ATOM 7750 N N . ILE B 1 444 ? -29.156 -18.031 -8.562 1 92.12 444 ILE B N 1
ATOM 7751 C CA . ILE B 1 444 ? -28.422 -17.344 -7.516 1 92.12 444 ILE B CA 1
ATOM 7752 C C . ILE B 1 444 ? -27.453 -18.297 -6.844 1 92.12 444 ILE B C 1
ATOM 7754 O O . ILE B 1 444 ? -27.844 -19.375 -6.371 1 92.12 444 ILE B O 1
ATOM 7758 N N . ARG B 1 445 ? -26.266 -17.938 -6.816 1 94.56 445 ARG B N 1
ATOM 7759 C CA . ARG B 1 445 ? -25.234 -18.766 -6.199 1 94.56 445 ARG B CA 1
ATOM 7760 C C . ARG B 1 445 ? -25.266 -18.656 -4.68 1 94.56 445 ARG B C 1
ATOM 7762 O O . ARG B 1 445 ? -25.422 -17.547 -4.141 1 94.56 445 ARG B O 1
ATOM 7769 N N . ASN B 1 446 ? -25.219 -19.734 -4.035 1 93.81 446 ASN B N 1
ATOM 7770 C CA . ASN B 1 446 ? -25.156 -19.844 -2.582 1 93.81 446 ASN B CA 1
ATOM 7771 C C . ASN B 1 446 ? -24.406 -21.094 -2.145 1 93.81 446 ASN B C 1
ATOM 7773 O O . ASN B 1 446 ? -23.922 -21.859 -2.982 1 93.81 446 ASN B O 1
ATOM 7777 N N . CYS B 1 447 ? -24.25 -21.344 -0.854 1 93.12 447 CYS B N 1
ATOM 7778 C CA . CYS B 1 447 ? -23.422 -22.438 -0.354 1 93.12 447 CYS B CA 1
ATOM 7779 C C . CYS B 1 447 ? -24.156 -23.766 -0.486 1 93.12 447 CYS B C 1
ATOM 7781 O O . CYS B 1 447 ? -23.531 -24.828 -0.402 1 93.12 447 CYS B O 1
ATOM 7783 N N . ARG B 1 448 ? -25.438 -23.719 -0.697 1 91.88 448 ARG B N 1
ATOM 7784 C CA . ARG B 1 448 ? -26.188 -24.953 -0.924 1 91.88 448 ARG B CA 1
ATOM 7785 C C . ARG B 1 448 ? -25.938 -25.5 -2.326 1 91.88 448 ARG B C 1
ATOM 7787 O O . ARG B 1 448 ? -25.734 -26.703 -2.504 1 91.88 448 ARG B O 1
ATOM 7794 N N . ASN B 1 449 ? -25.875 -24.594 -3.264 1 93.31 449 ASN B N 1
ATOM 7795 C CA . ASN B 1 449 ? -25.812 -25.078 -4.641 1 93.31 449 ASN B CA 1
ATOM 7796 C C . ASN B 1 449 ? -24.391 -24.953 -5.203 1 93.31 449 ASN B C 1
ATOM 7798 O O . ASN B 1 449 ? -24.188 -25.109 -6.406 1 93.31 449 ASN B O 1
ATOM 7802 N N . SER B 1 450 ? -23.422 -24.594 -4.434 1 95.31 450 SER B N 1
ATOM 7803 C CA . SER B 1 450 ? -22.016 -24.531 -4.809 1 95.31 450 SER B CA 1
ATOM 7804 C C . SER B 1 450 ? -21.219 -25.656 -4.129 1 95.31 450 SER B C 1
ATOM 7806 O O . SER B 1 450 ? -21.625 -26.156 -3.082 1 95.31 450 SER B O 1
ATOM 7808 N N . PRO B 1 451 ? -20.172 -26.047 -4.77 1 97.12 451 PRO B N 1
ATOM 7809 C CA . PRO B 1 451 ? -19.375 -27.109 -4.164 1 97.12 451 PRO B CA 1
ATOM 7810 C C . PRO B 1 451 ? -18.547 -26.625 -2.977 1 97.12 451 PRO B C 1
ATOM 7812 O O . PRO B 1 451 ? -17.312 -26.734 -2.992 1 97.12 451 PRO B O 1
ATOM 7815 N N . ILE B 1 452 ? -19.234 -26.234 -1.928 1 97.38 452 ILE B N 1
ATOM 7816 C CA . ILE B 1 452 ? -18.641 -25.672 -0.715 1 97.38 452 ILE B CA 1
ATOM 7817 C C . ILE B 1 452 ? -19.078 -26.5 0.496 1 97.38 452 ILE B C 1
ATOM 7819 O O . ILE B 1 452 ? -20.281 -26.625 0.769 1 97.38 452 ILE B O 1
ATOM 7823 N N . PRO B 1 453 ? -18.109 -27.156 1.167 1 96.06 453 PRO B N 1
ATOM 7824 C CA . PRO B 1 453 ? -18.516 -27.656 2.479 1 96.06 453 PRO B CA 1
ATOM 7825 C C . PRO B 1 453 ? -19.109 -26.578 3.369 1 96.06 453 PRO B C 1
ATOM 7827 O O . PRO B 1 453 ? -18.531 -25.5 3.508 1 96.06 453 PRO B O 1
ATOM 7830 N N . LEU B 1 454 ? -20.156 -26.891 3.977 1 92.06 454 LEU B N 1
ATOM 7831 C CA . LEU B 1 454 ? -20.953 -25.859 4.633 1 92.06 454 LEU B CA 1
ATOM 7832 C C . LEU B 1 454 ? -20.172 -25.203 5.766 1 92.06 454 LEU B C 1
ATOM 7834 O O . LEU B 1 454 ? -20.375 -24.016 6.059 1 92.06 454 LEU B O 1
ATOM 7838 N N . GLN B 1 455 ? -19.266 -25.891 6.367 1 90.88 455 GLN B N 1
ATOM 7839 C CA . GLN B 1 455 ? -18.484 -25.344 7.469 1 90.88 455 GLN B CA 1
ATOM 7840 C C . GLN B 1 455 ? -17.578 -24.203 6.988 1 90.88 455 GLN B C 1
ATOM 7842 O O . GLN B 1 455 ? -17.078 -23.422 7.797 1 90.88 455 GLN B O 1
ATOM 7847 N N . TYR B 1 456 ? -17.391 -24.047 5.656 1 96.81 456 TYR B N 1
ATOM 7848 C CA . TYR B 1 456 ? -16.516 -23.016 5.125 1 96.81 456 TYR B CA 1
ATOM 7849 C C . TYR B 1 456 ? -17.328 -21.875 4.512 1 96.81 456 TYR B C 1
ATOM 7851 O O . TYR B 1 456 ? -16.75 -20.891 4.043 1 96.81 456 TYR B O 1
ATOM 7859 N N . CYS B 1 457 ? -18.641 -21.969 4.527 1 95.19 457 CYS B N 1
ATOM 7860 C CA . CYS B 1 457 ? -19.516 -21.031 3.824 1 95.19 457 CYS B CA 1
ATOM 7861 C C . CYS B 1 457 ? -19.312 -19.609 4.336 1 95.19 457 CYS B C 1
ATOM 7863 O O . CYS B 1 457 ? -19.375 -19.359 5.543 1 95.19 457 CYS B O 1
ATOM 7865 N N . ILE B 1 458 ? -19.141 -18.594 3.383 1 95.25 458 ILE B N 1
ATOM 7866 C CA . ILE B 1 458 ? -18.906 -17.234 3.824 1 95.25 458 ILE B CA 1
ATOM 7867 C C . ILE B 1 458 ? -20.203 -16.438 3.795 1 95.25 458 ILE B C 1
ATOM 7869 O O . ILE B 1 458 ? -20.234 -15.266 4.195 1 95.25 458 ILE B O 1
ATOM 7873 N N . CYS B 1 459 ? -21.266 -17.031 3.199 1 93.19 459 CYS B N 1
ATOM 7874 C CA . CYS B 1 459 ? -22.562 -16.375 3.217 1 93.19 459 CYS B CA 1
ATOM 7875 C C . CYS B 1 459 ? -23.031 -16.109 4.645 1 93.19 459 CYS B C 1
ATOM 7877 O O . CYS B 1 459 ? -22.828 -16.953 5.527 1 93.19 459 CYS B O 1
ATOM 7879 N N . GLN B 1 460 ? -23.562 -14.836 4.75 1 85.56 460 GLN B N 1
ATOM 7880 C CA . GLN B 1 460 ? -24.047 -14.445 6.07 1 85.56 460 GLN B CA 1
ATOM 7881 C C . GLN B 1 460 ? -25.5 -14.875 6.277 1 85.56 460 GLN B C 1
ATOM 7883 O O . GLN B 1 460 ? -26.328 -14.711 5.383 1 85.56 460 GLN B O 1
ATOM 7888 N N . PHE B 1 461 ? -25.734 -15.578 7.207 1 69.06 461 PHE B N 1
ATOM 7889 C CA . PHE B 1 461 ? -27.078 -16.062 7.488 1 69.06 461 PHE B CA 1
ATOM 7890 C C . PHE B 1 461 ? -27.703 -15.281 8.633 1 69.06 461 PHE B C 1
ATOM 7892 O O . PHE B 1 461 ? -27.031 -14.961 9.617 1 69.06 461 PHE B O 1
ATOM 7899 N N . ASN B 1 462 ? -28.406 -14.023 8.203 1 50.19 462 ASN B N 1
ATOM 7900 C CA . ASN B 1 462 ? -29.047 -13.141 9.18 1 50.19 462 ASN B CA 1
ATOM 7901 C C . ASN B 1 462 ? -29.547 -13.922 10.391 1 50.19 462 ASN B C 1
ATOM 7903 O O . ASN B 1 462 ? -30.219 -14.945 10.242 1 50.19 462 ASN B O 1
ATOM 7907 N N . LYS B 1 463 ? -28.922 -13.531 11.531 1 42.25 463 LYS B N 1
ATOM 7908 C CA . LYS B 1 463 ? -29.562 -13.852 12.805 1 42.25 463 LYS B CA 1
ATOM 7909 C C . LYS B 1 463 ? -30.969 -13.258 12.867 1 42.25 463 LYS B C 1
ATOM 7911 O O . LYS B 1 463 ? -31.141 -12.047 12.992 1 42.25 463 LYS B O 1
ATOM 7916 N N . THR B 1 464 ? -31.797 -13.328 12.055 1 34.44 464 THR B N 1
ATOM 7917 C CA . THR B 1 464 ? -33.062 -12.891 12.602 1 34.44 464 THR B CA 1
ATOM 7918 C C . THR B 1 464 ? -33.188 -13.273 14.078 1 34.44 464 THR B C 1
ATOM 7920 O O . THR B 1 464 ? -32.906 -14.414 14.453 1 34.44 464 THR B O 1
ATOM 7923 N N . ALA B 1 465 ? -33.281 -12.164 14.922 1 32.78 465 ALA B N 1
ATOM 7924 C CA . ALA B 1 465 ? -33.781 -12.344 16.281 1 32.78 465 ALA B CA 1
ATOM 7925 C C . ALA B 1 465 ? -34.781 -13.477 16.375 1 32.78 465 ALA B C 1
ATOM 7927 O O . ALA B 1 465 ? -35.969 -13.281 16.047 1 32.78 465 ALA B O 1
ATOM 7928 N N . VAL B 1 466 ? -34.594 -14.562 15.898 1 30.88 466 VAL B N 1
ATOM 7929 C CA . VAL B 1 466 ? -35.594 -15.562 16.281 1 30.88 466 VAL B CA 1
ATOM 7930 C C . VAL B 1 466 ? -35.781 -15.547 17.797 1 30.88 466 VAL B C 1
ATOM 7932 O O . VAL B 1 466 ? -34.781 -15.445 18.547 1 30.88 466 VAL B O 1
ATOM 7935 N N . SER B 1 467 ? -36.906 -15.148 18.344 1 29.52 467 SER B N 1
ATOM 7936 C CA . SER B 1 467 ? -37.281 -15.328 19.75 1 29.52 467 SER B CA 1
ATOM 7937 C C . SER B 1 467 ? -36.562 -16.516 20.359 1 29.52 467 SER B C 1
ATOM 7939 O O . SER B 1 467 ? -36.344 -17.531 19.688 1 29.52 467 SER B O 1
ATOM 7941 N N . THR B 1 468 ? -35.656 -16.344 21.375 1 33.34 468 THR B N 1
ATOM 7942 C CA . THR B 1 468 ? -35.062 -17.359 22.234 1 33.34 468 THR B CA 1
ATOM 7943 C C . THR B 1 468 ? -35.875 -18.641 22.203 1 33.34 468 THR B C 1
ATOM 7945 O O . THR B 1 468 ? -35.469 -19.672 22.75 1 33.34 468 THR B O 1
ATOM 7948 N N . GLU B 1 469 ? -37.188 -18.469 21.891 1 29.86 469 GLU B N 1
ATOM 7949 C CA . GLU B 1 469 ? -37.969 -19.688 22.109 1 29.86 469 GLU B CA 1
ATOM 7950 C C . GLU B 1 469 ? -37.656 -20.719 21.016 1 29.86 469 GLU B C 1
ATOM 7952 O O . GLU B 1 469 ? -38.062 -21.875 21.141 1 29.86 469 GLU B O 1
ATOM 7957 N N . ASN B 1 470 ? -37.375 -20.219 19.719 1 30.16 470 ASN B N 1
ATOM 7958 C CA . ASN B 1 470 ? -37.438 -21.391 18.859 1 30.16 470 ASN B CA 1
ATOM 7959 C C . ASN B 1 470 ? -36.094 -22.094 18.734 1 30.16 470 ASN B C 1
ATOM 7961 O O . ASN B 1 470 ? -35.062 -21.438 18.531 1 30.16 470 ASN B O 1
ATOM 7965 N N . GLN B 1 471 ? -35.844 -23.344 19.094 1 32.75 471 GLN B N 1
ATOM 7966 C CA . GLN B 1 471 ? -34.906 -24.453 19.203 1 32.75 471 GLN B CA 1
ATOM 7967 C C . GLN B 1 471 ? -34.031 -24.562 17.953 1 32.75 471 GLN B C 1
ATOM 7969 O O . GLN B 1 471 ? -32.969 -25.172 18 1 32.75 471 GLN B O 1
ATOM 7974 N N . VAL B 1 472 ? -34.375 -23.984 16.844 1 32.97 472 VAL B N 1
ATOM 7975 C CA . VAL B 1 472 ? -33.719 -24.344 15.602 1 32.97 472 VAL B CA 1
ATOM 7976 C C . VAL B 1 472 ? -32.469 -23.5 15.43 1 32.97 472 VAL B C 1
ATOM 7978 O O . VAL B 1 472 ? -31.438 -24 14.961 1 32.97 472 VAL B O 1
ATOM 7981 N N . ALA B 1 473 ? -32.469 -22.297 15.805 1 37.78 473 ALA B N 1
ATOM 7982 C CA . ALA B 1 473 ? -31.297 -21.438 15.578 1 37.78 473 ALA B CA 1
ATOM 7983 C C . ALA B 1 473 ? -30.109 -21.891 16.406 1 37.78 473 ALA B C 1
ATOM 7985 O O . ALA B 1 473 ? -28.969 -21.859 15.945 1 37.78 473 ALA B O 1
ATOM 7986 N N . LEU B 1 474 ? -30.375 -22.359 17.672 1 38 474 LEU B N 1
ATOM 7987 C CA . LEU B 1 474 ? -29.312 -22.938 18.5 1 38 474 LEU B CA 1
ATOM 7988 C C . LEU B 1 474 ? -28.734 -24.188 17.859 1 38 474 LEU B C 1
ATOM 7990 O O . LEU B 1 474 ? -27.531 -24.438 17.969 1 38 474 LEU B O 1
ATOM 7994 N N . SER B 1 475 ? -29.609 -24.828 17.016 1 39.59 475 SER B N 1
ATOM 7995 C CA . SER B 1 475 ? -29.172 -26.109 16.438 1 39.59 475 SER B CA 1
ATOM 7996 C C . SER B 1 475 ? -28.203 -25.891 15.273 1 39.59 475 SER B C 1
ATOM 7998 O O . SER B 1 475 ? -27.266 -26.656 15.094 1 39.59 475 SER B O 1
ATOM 8000 N N . ILE B 1 476 ? -28.297 -24.844 14.547 1 42.38 476 ILE B N 1
ATOM 8001 C CA . ILE B 1 476 ? -27.453 -24.656 13.367 1 42.38 476 ILE B CA 1
ATOM 8002 C C . ILE B 1 476 ? -26.062 -24.219 13.805 1 42.38 476 ILE B C 1
ATOM 8004 O O . ILE B 1 476 ? -25.062 -24.734 13.297 1 42.38 476 ILE B O 1
ATOM 8008 N N . ARG B 1 477 ? -25.953 -23.375 14.719 1 42 477 ARG B N 1
ATOM 8009 C CA . ARG B 1 477 ? -24.656 -22.984 15.25 1 42 477 ARG B CA 1
ATOM 8010 C C . ARG B 1 477 ? -23.953 -24.172 15.906 1 42 477 ARG B C 1
ATOM 8012 O O . ARG B 1 477 ? -22.75 -24.375 15.727 1 42 477 ARG B O 1
ATOM 8019 N N . GLU B 1 478 ? -24.75 -24.812 16.688 1 43.88 478 GLU B N 1
ATOM 8020 C CA . GLU B 1 478 ? -24.219 -26 17.344 1 43.88 478 GLU B CA 1
ATOM 8021 C C . GLU B 1 478 ? -23.828 -27.062 16.328 1 43.88 478 GLU B C 1
ATOM 8023 O O . GLU B 1 478 ? -22.797 -27.719 16.484 1 43.88 478 GLU B O 1
ATOM 8028 N N . HIS B 1 479 ? -24.594 -27.094 15.336 1 43.62 479 HIS B N 1
ATOM 8029 C CA . HIS B 1 479 ? -24.266 -28.094 14.328 1 43.62 479 HIS B CA 1
ATOM 8030 C C . HIS B 1 479 ? -23.047 -27.688 13.516 1 43.62 479 HIS B C 1
ATOM 8032 O O . HIS B 1 479 ? -22.203 -28.516 13.188 1 43.62 479 HIS B O 1
ATOM 8038 N N . ILE B 1 480 ? -22.906 -26.453 13.219 1 46.03 480 ILE B N 1
ATOM 8039 C CA . ILE B 1 480 ? -21.734 -25.984 12.5 1 46.03 480 ILE B CA 1
ATOM 8040 C C . ILE B 1 480 ? -20.5 -26.109 13.383 1 46.03 480 ILE B C 1
ATOM 8042 O O . ILE B 1 480 ? -19.453 -26.609 12.945 1 46.03 480 ILE B O 1
ATOM 8046 N N . ALA B 1 481 ? -20.656 -25.672 14.672 1 44.59 481 ALA B N 1
ATOM 8047 C CA . ALA B 1 481 ? -19.547 -25.812 15.602 1 44.59 481 ALA B CA 1
ATOM 8048 C C . ALA B 1 481 ? -19.188 -27.297 15.805 1 44.59 481 ALA B C 1
ATOM 8050 O O . ALA B 1 481 ? -18.016 -27.656 15.844 1 44.59 481 ALA B O 1
ATOM 8051 N N . TYR B 1 482 ? -20.25 -28.109 15.914 1 41.75 482 TYR B N 1
ATOM 8052 C CA . TYR B 1 482 ? -20.031 -29.547 16.125 1 41.75 482 TYR B CA 1
ATOM 8053 C C . TYR B 1 482 ? -19.391 -30.188 14.906 1 41.75 482 TYR B C 1
ATOM 8055 O O . TYR B 1 482 ? -18.469 -30.984 15.039 1 41.75 482 TYR B O 1
ATOM 8063 N N . SER B 1 483 ? -19.797 -29.844 13.812 1 41.47 483 SER B N 1
ATOM 8064 C CA . SER B 1 483 ? -19.25 -30.422 12.594 1 41.47 483 SER B CA 1
ATOM 8065 C C . SER B 1 483 ? -17.812 -30 12.375 1 41.47 483 SER B C 1
ATOM 8067 O O . SER B 1 483 ? -16.969 -30.812 11.969 1 41.47 483 SER B O 1
ATOM 8069 N N . VAL B 1 484 ? -17.438 -28.875 12.695 1 44.38 484 VAL B N 1
ATOM 8070 C CA . VAL B 1 484 ? -16.062 -28.406 12.609 1 44.38 484 VAL B CA 1
ATOM 8071 C C . VAL B 1 484 ? -15.195 -29.141 13.625 1 44.38 484 VAL B C 1
ATOM 8073 O O . VAL B 1 484 ? -14.102 -29.594 13.297 1 44.38 484 VAL B O 1
ATOM 8076 N N . ASN B 1 485 ? -15.75 -29.297 14.828 1 42.44 485 ASN B N 1
ATOM 8077 C CA . ASN B 1 485 ? -15.008 -30 15.867 1 42.44 485 ASN B CA 1
ATOM 8078 C C . ASN B 1 485 ? -14.852 -31.484 15.539 1 42.44 485 ASN B C 1
ATOM 8080 O O . ASN B 1 485 ? -13.805 -32.062 15.812 1 42.44 485 ASN B O 1
ATOM 8084 N N . GLU B 1 486 ? -15.867 -32.094 15.008 1 42.44 486 GLU B N 1
ATOM 8085 C CA . GLU B 1 486 ? -15.766 -33.5 14.633 1 42.44 486 GLU B CA 1
ATOM 8086 C C . GLU B 1 486 ? -14.734 -33.719 13.531 1 42.44 486 GLU B C 1
ATOM 8088 O O . GLU B 1 486 ? -13.977 -34.688 13.555 1 42.44 486 GLU B O 1
ATOM 8093 N N . GLN B 1 487 ? -14.703 -32.906 12.664 1 39.31 487 GLN B N 1
ATOM 8094 C CA . GLN B 1 487 ? -13.727 -33.031 11.594 1 39.31 487 GLN B CA 1
ATOM 8095 C C . GLN B 1 487 ? -12.312 -32.812 12.102 1 39.31 487 GLN B C 1
ATOM 8097 O O . GLN B 1 487 ? -11.359 -33.438 11.648 1 39.31 487 GLN B O 1
ATOM 8102 N N . LEU B 1 488 ? -12.141 -31.953 13 1 40.69 488 LEU B N 1
ATOM 8103 C CA . LEU B 1 488 ? -10.844 -31.797 13.648 1 40.69 488 LEU B CA 1
ATOM 8104 C C . LEU B 1 488 ? -10.43 -33.062 14.367 1 40.69 488 LEU B C 1
ATOM 8106 O O . LEU B 1 488 ? -9.25 -33.438 14.359 1 40.69 488 LEU B O 1
ATOM 8110 N N . ILE B 1 489 ? -11.398 -33.719 15.055 1 40.16 489 ILE B N 1
ATOM 8111 C CA . ILE B 1 489 ? -11.133 -34.938 15.766 1 40.16 489 ILE B CA 1
ATOM 8112 C C . ILE B 1 489 ? -10.836 -36.062 14.766 1 40.16 489 ILE B C 1
ATOM 8114 O O . ILE B 1 489 ? -9.891 -36.844 14.945 1 40.16 489 ILE B O 1
ATOM 8118 N N . GLU B 1 490 ? -11.773 -36.219 13.859 1 40.69 490 GLU B N 1
ATOM 8119 C CA . GLU B 1 490 ? -11.57 -37.312 12.945 1 40.69 490 GLU B CA 1
ATOM 8120 C C . GLU B 1 490 ? -10.312 -37.125 12.109 1 40.69 490 GLU B C 1
ATOM 8122 O O . GLU B 1 490 ? -9.664 -38.094 11.719 1 40.69 490 GLU B O 1
ATOM 8127 N N . GLY B 1 491 ? -10 -35.906 11.758 1 38.81 491 GLY B N 1
ATOM 8128 C CA . GLY B 1 491 ? -8.859 -35.688 10.891 1 38.81 491 GLY B CA 1
ATOM 8129 C C . GLY B 1 491 ? -7.535 -35.656 11.633 1 38.81 491 GLY B C 1
ATOM 8130 O O . GLY B 1 491 ? -6.5 -35.312 11.055 1 38.81 491 GLY B O 1
ATOM 8131 N N . ASN B 1 492 ? -7.348 -36.406 12.828 1 39.44 492 ASN B N 1
ATOM 8132 C CA . ASN B 1 492 ? -6.172 -36.562 13.68 1 39.44 492 ASN B CA 1
ATOM 8133 C C . ASN B 1 492 ? -5.398 -35.25 13.82 1 39.44 492 ASN B C 1
ATOM 8135 O O . ASN B 1 492 ? -4.176 -35.25 13.977 1 39.44 492 ASN B O 1
ATOM 8139 N N . PHE B 1 493 ? -6.047 -34.094 13.508 1 36.59 493 PHE B N 1
ATOM 8140 C CA . PHE B 1 493 ? -5.383 -32.812 13.602 1 36.59 493 PHE B CA 1
ATOM 8141 C C . PHE B 1 493 ? -5.477 -32.25 15.016 1 36.59 493 PHE B C 1
ATOM 8143 O O . PHE B 1 493 ? -5.883 -31.109 15.219 1 36.59 493 PHE B O 1
ATOM 8150 N N . THR B 1 494 ? -5.539 -33 16.172 1 36.94 494 THR B N 1
ATOM 8151 C CA . THR B 1 494 ? -5.781 -32.594 17.547 1 36.94 494 THR B CA 1
ATOM 8152 C C . THR B 1 494 ? -4.691 -31.641 18.031 1 36.94 494 THR B C 1
ATOM 8154 O O . THR B 1 494 ? -4.887 -30.906 19.016 1 36.94 494 THR B O 1
ATOM 8157 N N . GLU B 1 495 ? -3.492 -31.891 17.781 1 34.75 495 GLU B N 1
ATOM 8158 C CA . GLU B 1 495 ? -2.518 -31.172 18.578 1 34.75 495 GLU B CA 1
ATOM 8159 C C . GLU B 1 495 ? -2.662 -29.656 18.406 1 34.75 495 GLU B C 1
ATOM 8161 O O . GLU B 1 495 ? -2.49 -28.891 19.359 1 34.75 495 GLU B O 1
ATOM 8166 N N . ASP B 1 496 ? -2.467 -29.141 17.25 1 33.88 496 ASP B N 1
ATOM 8167 C CA . ASP B 1 496 ? -2.242 -27.703 17.109 1 33.88 496 ASP B CA 1
ATOM 8168 C C . ASP B 1 496 ? -3.553 -26.953 16.859 1 33.88 496 ASP B C 1
ATOM 8170 O O . ASP B 1 496 ? -3.561 -25.734 16.688 1 33.88 496 ASP B O 1
ATOM 8174 N N . CYS B 1 497 ? -4.676 -27.609 16.625 1 35.66 497 CYS B N 1
ATOM 8175 C CA . CYS B 1 497 ? -5.875 -26.891 16.203 1 35.66 497 CYS B CA 1
ATOM 8176 C C . CYS B 1 497 ? -6.777 -26.609 17.406 1 35.66 497 CYS B C 1
ATOM 8178 O O . CYS B 1 497 ? -7.02 -27.484 18.234 1 35.66 497 CYS B O 1
ATOM 8180 N N . ILE B 1 498 ? -6.902 -25.406 17.891 1 36.72 498 ILE B N 1
ATOM 8181 C CA . ILE B 1 498 ? -7.793 -24.969 18.969 1 36.72 498 ILE B CA 1
ATOM 8182 C C . ILE B 1 498 ? -9.227 -25.422 18.656 1 36.72 498 ILE B C 1
ATOM 8184 O O . ILE B 1 498 ? -9.695 -25.281 17.531 1 36.72 498 ILE B O 1
ATOM 8188 N N . GLU B 1 499 ? -9.867 -26.25 19.5 1 34.84 499 GLU B N 1
ATOM 8189 C CA . GLU B 1 499 ? -11.281 -26.625 19.547 1 34.84 499 GLU B CA 1
ATOM 8190 C C . GLU B 1 499 ? -12.188 -25.422 19.359 1 34.84 499 GLU B C 1
ATOM 8192 O O . GLU B 1 499 ? -12.008 -24.391 20.016 1 34.84 499 GLU B O 1
ATOM 8197 N N . MET B 1 500 ? -12.789 -25.297 18.234 1 34.81 500 MET B N 1
ATOM 8198 C CA . MET B 1 500 ? -13.758 -24.219 18.016 1 34.81 500 MET B CA 1
ATOM 8199 C C . MET B 1 500 ? -14.992 -24.422 18.906 1 34.81 500 MET B C 1
ATOM 8201 O O . MET B 1 500 ? -15.625 -25.469 18.859 1 34.81 500 MET B O 1
ATOM 8205 N N . LYS B 1 501 ? -15.055 -23.875 20.172 1 36.91 501 LYS B N 1
ATOM 8206 C CA . LYS B 1 501 ? -16.266 -23.875 20.984 1 36.91 501 LYS B CA 1
ATOM 8207 C C . LYS B 1 501 ? -17.281 -22.875 20.453 1 36.91 501 LYS B C 1
ATOM 8209 O O . LYS B 1 501 ? -16.922 -21.797 20 1 36.91 501 LYS B O 1
ATOM 8214 N N . ALA B 1 502 ? -18.516 -23.25 20.094 1 35.31 502 ALA B N 1
ATOM 8215 C CA . ALA B 1 502 ? -19.688 -22.438 19.781 1 35.31 502 ALA B CA 1
ATOM 8216 C C . ALA B 1 502 ? -19.844 -21.297 20.766 1 35.31 502 ALA B C 1
ATOM 8218 O O . ALA B 1 502 ? -20.281 -21.5 21.906 1 35.31 502 ALA B O 1
ATOM 8219 N N . ASP B 1 503 ? -18.891 -20.453 21.016 1 30.62 503 ASP B N 1
ATOM 8220 C CA . ASP B 1 503 ? -19.172 -19.422 22.016 1 30.62 503 ASP B CA 1
ATOM 8221 C C . ASP B 1 503 ? -20.281 -18.484 21.562 1 30.62 503 ASP B C 1
ATOM 8223 O O . ASP B 1 503 ? -20.547 -18.359 20.359 1 30.62 503 ASP B O 1
ATOM 8227 N N . ARG B 1 504 ? -20.906 -17.484 22.531 1 29.84 504 ARG B N 1
ATOM 8228 C CA . ARG B 1 504 ? -22 -16.516 22.484 1 29.84 504 ARG B CA 1
ATOM 8229 C C . ARG B 1 504 ? -21.859 -15.578 21.297 1 29.84 504 ARG B C 1
ATOM 8231 O O . ARG B 1 504 ? -20.828 -14.93 21.125 1 29.84 504 ARG B O 1
ATOM 8238 N N . VAL B 1 505 ? -22.562 -15.898 20.234 1 27.02 505 VAL B N 1
ATOM 8239 C CA . VAL B 1 505 ? -22.797 -14.898 19.203 1 27.02 505 VAL B CA 1
ATOM 8240 C C . VAL B 1 505 ? -23.375 -13.633 19.828 1 27.02 505 VAL B C 1
ATOM 8242 O O . VAL B 1 505 ? -24.469 -13.664 20.406 1 27.02 505 VAL B O 1
ATOM 8245 N N . SER B 1 506 ? -22.594 -12.797 20.578 1 22.64 506 SER B N 1
ATOM 8246 C CA . SER B 1 506 ? -23.188 -11.477 20.797 1 22.64 506 SER B CA 1
ATOM 8247 C C . SER B 1 506 ? -23.453 -10.773 19.469 1 22.64 506 SER B C 1
ATOM 8249 O O . SER B 1 506 ? -22.719 -10.953 18.5 1 22.64 506 SER B O 1
#

Secondary structure (DSSP, 8-state):
--GGG--B-----TT-TTTGGG--TT--TTTT--TT---SEEEETTEEEE----TTEEEEEEEEEESSSS-EEE---B-S-EE---SEEEEEEEETTEEEEEEEEE-----PPPPPSS--TT----EEEEEEETT-BHHHHHHH-HHHHHHHHHTS-PEE-TTEE-SSSSHHHHHHHHHH----S-B--GGGT-PPBPPSS-HHHHHHS-GGGS--HHHHHHHTT-EEEEEESSTTHHHHTTT----SS-S-SEE-HHHHHHHHSTTSS-HHHHTTTSSTTS--HHHHHHHHHHHHHHH-TTS-EEEEEEE-TTTSS-TTSSGGGHHHHHHHHHHTHHHHTTEEEEEEESS---SSGGGGSHHHHHHTT-B-EEEE--HHHHHHSSHHHHHHHHTTS-EEHHHHHHHHHIIIIITGGGTT---S----TT--S--TTSPPPSSPP-TTTSS--GGG---B-------TT-THHHHHHHHHHHHHHHHHHHTT-TTTS---------/--GGG--B-----TT-TTTGGG--TT--TTTT--TT---SEEEETTEEEE----TTEEEEEEEEEESSSS-EEE---B-S-EE---SEEEEEEEETTEEEEEEEEE-----PPPPPSS--TT----EEEEEEETT-BHHHHHHH-HHHHHHHHHTS-PEE-TTEE-SSSSHHHHHHHHHH----S-B--GGGT-PPBPPSS-HHHHHHS-GGGS--HHHHHHHTT-EEEEEESSTTHHHHTTT----SS-S-SEE-HHHHHHHHSTTSS-HHHHTTTSSTTS--HHHHHHHHHHHHHHH-TTS-EEEEEEE-TTTSS-TTSSGGGHHHHHHHHHHTHHHHTTEEEEEEESS---SSGGGGSHHHHHHTT-B-EEEE--HHHHHHSSHHHHHHHHTTS-EEHHHHHHHHHIIIIITGGGTT---S----TT--S--TTSPPPSSPP-TTTSS--GGG---B-------TT-THHHHHHHHHHHHHHHHHHHTT-TTTS---------

Solvent-accessible surface area (backbone atoms only — not comparable to full-atom values): 53995 Å² total; per-residue (Å²): 126,62,87,61,59,52,50,44,68,77,80,79,52,74,58,36,78,74,50,46,85,59,60,45,72,79,46,46,96,43,72,83,30,37,87,82,50,66,76,57,56,46,73,55,96,54,23,39,40,75,68,63,83,53,84,68,58,49,51,35,33,30,40,39,36,72,64,47,74,83,42,61,44,72,52,68,80,39,72,69,73,40,78,56,95,52,36,26,35,42,34,39,30,23,46,90,90,36,81,74,41,26,38,77,46,69,51,64,73,77,72,80,84,57,76,44,77,47,94,54,87,79,43,52,82,62,27,35,40,35,46,32,35,32,29,26,9,33,52,54,38,58,71,30,27,27,55,31,50,49,47,35,39,57,58,44,60,29,43,67,28,78,36,28,31,26,48,41,88,54,58,40,37,29,44,34,17,41,41,55,50,34,44,57,53,52,31,74,25,61,91,72,77,39,76,63,42,74,38,73,44,51,71,60,53,55,26,74,34,62,46,63,86,52,74,31,53,48,44,54,41,37,37,63,26,29,49,30,35,39,36,48,65,41,58,50,46,57,56,20,51,87,79,18,52,26,42,75,66,62,63,47,78,44,63,41,58,37,52,27,33,37,53,70,40,85,89,57,53,56,72,52,37,43,50,47,55,73,17,54,48,60,36,46,64,64,55,55,49,51,50,48,50,51,38,47,64,63,63,41,84,89,54,47,38,40,37,40,37,41,37,42,69,47,19,53,73,43,88,39,45,44,26,63,48,20,64,58,56,33,49,51,50,62,74,41,38,76,64,49,39,47,11,35,36,37,44,31,26,54,19,14,46,85,55,69,73,52,41,77,23,75,64,35,48,51,24,33,26,22,13,21,39,34,41,23,57,26,53,74,48,66,77,73,35,63,36,59,62,33,32,54,59,50,28,78,37,72,42,38,48,35,17,54,31,31,27,53,49,34,50,67,59,52,31,9,59,47,70,54,65,67,45,65,61,60,82,51,88,86,52,85,30,48,32,48,56,22,46,69,72,88,68,68,56,25,56,75,84,38,91,31,31,62,86,40,52,65,54,46,74,80,75,64,83,61,60,91,76,58,71,61,66,64,45,53,50,46,44,45,30,46,53,52,41,48,48,36,58,71,62,74,47,58,84,84,52,79,77,64,70,73,65,84,83,123,127,63,85,62,60,51,50,43,69,78,80,78,52,75,60,39,77,74,50,48,87,61,60,46,72,80,46,48,97,42,74,81,30,38,88,83,50,67,76,58,54,45,72,54,96,53,22,38,40,73,68,63,82,52,85,65,56,49,53,35,33,29,38,37,36,72,65,46,74,82,42,61,44,73,54,68,79,39,72,70,72,40,76,58,95,54,37,26,36,42,36,39,31,22,48,91,89,35,79,75,42,24,36,76,47,68,52,64,74,78,71,79,84,56,75,45,77,47,94,54,88,78,43,52,82,64,26,36,40,34,45,32,35,31,30,26,10,33,52,54,40,58,71,31,26,27,55,32,49,49,48,34,38,56,58,45,59,28,43,64,29,78,36,26,30,27,47,41,89,54,58,36,38,30,44,35,17,40,41,54,50,34,45,57,52,54,32,75,26,62,93,70,74,41,77,64,43,72,39,72,45,52,70,60,54,54,26,75,33,62,47,65,87,52,74,31,52,47,45,53,42,37,36,62,26,29,48,30,35,41,37,49,65,42,60,49,45,56,57,21,50,87,80,18,52,24,42,74,66,63,63,47,76,44,64,39,59,36,50,27,34,36,52,69,40,84,88,57,52,57,72,51,36,45,50,47,55,72,17,56,47,60,36,46,64,65,55,55,48,51,50,47,51,50,37,48,64,62,63,40,86,89,54,47,39,38,37,41,37,42,38,42,70,46,18,52,73,42,87,39,45,44,26,64,47,21,64,57,56,33,49,50,49,62,75,41,38,77,62,48,40,48,12,36,37,37,45,31,26,53,19,15,47,86,55,69,73,53,41,76,23,74,64,34,48,51,24,33,25,21,12,21,40,33,41,24,56,25,54,75,47,64,76,73,37,61,36,60,61,33,32,55,59,50,27,76,37,72,43,38,48,35,16,54,31,32,26,55,50,33,52,66,60,52,31,9,60,48,70,54,65,67,45,65,62,60,83,52,86,86,52,87,30,47,32,46,55,23,44,69,72,88,68,70,58,22,54,74,82,38,89,32,32,61,84,38,52,66,54,48,74,80,75,65,83,61,61,91,75,59,72,60,65,63,44,51,51,45,45,45,30,46,53,53,40,48,49,36,58,73,62,74,47,59,85,84,52,80,78,63,69,71,65,85,82,122

Organism: NCBI:txid1611254

pLDDT: mean 90.02, std 17.46, range [22.47, 98.94]

InterPro domains:
  IPR004245 Protein of unknown function DUF229 [PF02995] (52-505)
  IPR004245 Protein of unknown function DUF229 [PTHR10974] (3-505)
  IPR004245 Protein of unknown function DUF229 [cd16021] (126-415)
  IPR017850 Alkaline-phosphatase-like, core domain superfamily [G3DSA:3.40.720.10] (115-416)
  IPR017850 Alkaline-phosphatase-like, core domain superfamily [SSF53649] (205-361)

Sequence (1012 aa):
MSYWEQCDLPVYDFYNDEILPYVDPNVNPISNCDPDVKPLTTLINGSWGSEDKNETLKCRTRCHWRETERENKIGNWSYEPGPVDCEVLEAVCAENNTDVHGYLHTQIVPTPQRTPKVETKNLTQYDVTVILLDSLAYSQARRSLPRTITYMVNHMNAVLFPYINKVGDNSRPNGAALYFGKLLEKLDRSLFEEETIMPDWTRDYMCYVFKDNETSLFHEFQNYGYKTFLAEDWAEGTLNWPNCKGFDKPPIDHNMRPFQNVLERKNHSLNVTKQHLNGKMCREHHHTLLDYLGQFLDAYPDQKKFSWMWASVLGHSTENGIAHSDNDFYNFMVKHRKQLDNSFVLFMGDHGLRFGDVRKTFVGALDVNNPFLAISIPKKLRTNTKILDLMTKNAKQLQTHFDTRSALLDILKFQAASNFTDTTPLEIPGEKGYSYLREQPSTIRNCRNSPIPLQYCICQFNKTAVSTENQVALSIREHIAYSVNEQLIEGNFTEDCIEMKADRVSMSYWEQCDLPVYDFYNDEILPYVDPNVNPISNCDPDVKPLTTLINGSWGSEDKNETLKCRTRCHWRETERENKIGNWSYEPGPVDCEVLEAVCAENNTDVHGYLHTQIVPTPQRTPKVETKNLTQYDVTVILLDSLAYSQARRSLPRTITYMVNHMNAVLFPYINKVGDNSRPNGAALYFGKLLEKLDRSLFEEETIMPDWTRDYMCYVFKDNETSLFHEFQNYGYKTFLAEDWAEGTLNWPNCKGFDKPPIDHNMRPFQNVLERKNHSLNVTKQHLNGKMCREHHHTLLDYLGQFLDAYPDQKKFSWMWASVLGHSTENGIAHSDNDFYNFMVKHRKQLDNSFVLFMGDHGLRFGDVRKTFVGALDVNNPFLAISIPKKLRTNTKILDLMTKNAKQLQTHFDTRSALLDILKFQAASNFTDTTPLEIPGEKGYSYLREQPSTIRNCRNSPIPLQYCICQFNKTAVSTENQVALSIREHIAYSVNEQLIEGNFTEDCIEMKADRVS

Nearest PDB structures (foldseek):
  6xlp-assembly1_A  TM=6.695E-01  e=5.154E-08  Escherichia coli
  5i5d-assembly3_C  TM=6.794E-01  e=1.456E-07  Salmonella enterica subsp. enterica serovar Typhimurium str. LT2
  6vc7-assembly2_B  TM=6.507E-01  e=1.030E-07  Salmonella enterica subsp. enterica serovar Typhimurium
  1ei6-assembly1_D  TM=5.631E-01  e=4.150E-05  Pseudomonas fluorescens
  1ei6-assembly2_C  TM=5.134E-01  e=1.469E-05  Pseudomonas fluorescens

Foldseek 3Di:
DPLFQAFAFDDDDLCPPLLVVQEDLPDDLQPVADQPDDAQWDQDPQKIDGNDPDPQKFKWKWAWADDALQDTDIGDIDRDTTGDQHQWMWMWIDGPNHTDAIAIHGFDDDDDFADALDDCPLFAAFAAAEAAEAAAFASLCVRQQVLLVCCCCPPLVKAWQFFAFFFDQGLQQLVCCQFQQWGAQKADQVVVVDDIRHTPDYPCCLAVPECAPGHTLLNLLSNNGAAEEEAELASCPRSRPPNGRYHRDDSHNYYCNRVNSQQPPPPNHDPNNNCPQVNNNPHHSVLNQLVNVLNVLPSCPPGHYYYHYYYYPQAAEGSNSRRVCNVVSSVSCVVCVVSCLRYWYKYKYNFHYQDDPSCVDPSNVLRRTGMIIIIGHHNVCPPPECQSVLLNVCSPANHYSLQVNQQSSCSSPPCRNVVLHAQAWDDDPPGQHTHSRHHDDPRHDGCSNHSHHPLSGSGDSDPPPPPPPDPVVVVVLCVSLVVVQVCCVVVVVPPRHPRRPSPDPD/DPLFQAFAFDDDDLCPPLLVVQEDLPDDLQPVADQPDDAQWDQDPQKIDGNDPDPQKFKWKWAWADDALQDTDIGDIDRDTTGDQHQWMWMWIDGPNHTDAIAIHGFDDDDDFADALDDCPLFAAFAAAEEAEAAAFASLCVRQQVLLVCCCCPPLVKAWQFFAFFFDQGLQQLVCCQFQQWGAQKADCVVVVDDIRHTPDYPCCLAVPECAPGHTLLNLLSNNGAAEAEAELASCPRSRPPNGRYHRDDSHNYYCNRVNSQQPPPPNHDPNNNCPQVNNNPHHSVLNQLVNVLNVLPSCPPGHYYYHYYYYPQAAEGSNSRRVCNVVSSVSCVVCVVSCLRYWYKYKYNFHYQDDPSCVDPSNVLRRTGMIIIIGHHNVCPPPECQSVLLNVCSPANHYSLQVNQQSSCSSPPCRNVVLHAQAWDDDPPTQHTHSRHDDDPRHDGCSNHSHHPLSGSGDSDPPPPPPPDPVVVVVLVVSLVVVQVCCVVVVVPPRHPRRDSDDPD